Protein 4Y2W (pdb70)

Foldseek 3Di:
DLDDPAAQFFKEFELQQLLQLVVLLCVLADVQAAEEEECELCHLQQHVQVNLVSVVVSPHQEYEYADPVSVVVNVVSPRPHAYEHPDDDDLVRLLRCLVSQHEYEDADQVVLVSNLVSLVVVVHAHEYEAEPELDQPDDHDPPLVVRLVSLVVSVVRPNYDHAYYEYEQNCLQVPPVVSVVSSVVVLVVSVVVNVVVVDDRQYYAYEEQSCSQPPNPRSGRYHYYGVSSQQDDFHDPGDPPTDGDHGMWRKGWFADKDWDAFQPFDEPPSPFTHRGTFIKTKTFAAQLQLDDQVLAQPAFKDFQNDTWHFYYTGDNGMTMTTCRPPPPDDGSGMITDAADDDPDGPHLQVVQVVVVHGSSVSSSSRDLQHKYWYDYPRDTDDIDRSVD/DLDDPAAQFFKEFELQLLLQLVVLLDVLADPQAAEAEECELCHLQQHVQVNLVSVVVSPHQEYEYADPVSVVVNVVSPRDHAYEHPYDDDLVCLLPCLVSQHEYEDADLVVLVSNLVSLVVVVHAHEYEAEPEQDQPDDGDPPLVVSLVSVVVSVPRPRYDHAYYEYEQNCLQVVPPVSRVSSVVVLVVSQVVNVVVVDHHQHYAYAEQSCSQAPNVRRPRYHYYGVSSQQDHSHPPGDHDTDRDHGMWRKGWFADKDWDAFQCFDEPPSQFTHHGTFIKTKTFAAQLQLPDQVLAQPAWKAFQRDTWHWYYTGDHGMTMTTCRVPPPGDTSTMITPAADDDPDGPHLQVVCVVVVHGSSSSSSSRDLQHKYFYDYPRDTDDIDRSVD

B-factor: mean 45.88, std 10.83, range [20.0, 90.78]

Solvent-accessible surface area: 28590 Å² total

Radius of gyration: 27.44 Å; Cα contacts (8 Å, |Δi|>4): 1836; chains: 2; bounding box: 54×71×77 Å

CATH classification: 2.40.37.10 (+1 more: 3.20.20.10)

Organism: Caldanaerobacter subterraneus subsp. tengcongensis (strain DSM 15242 / JCM 11007 / NBRC 100824 / MB4) (NCBI:txid273068)

Sequence (776 aa):
VKFDGVRPTRVEVYLDAITHNFREIKKIVGKNVKIMAVIKGDAYGHGASYVAKFLEKEGVDYFGVATTEEALELREKGIKTPILIFGYTPPTQLRQIVKHDLTQTVYDIKYAKELEKESLKQNKRAKVHIKIDTGLGRIGYIDFDLAQKEILEMANMRGLILEGIYSHFAAASEDDRDYCKEQFDKFMNLISSLEKKRLKIPLKHIANAAAILNLNYSHLDMVRPGIILFGAYPSKRVERKVELRETLRFTTRVVHLKDVPAGFFIGYGKSFVTKRKSVIATIPVGYADGLDRRLSNNYKLLLKGKYVPIVGRVCMDQCMIDVTDVEGVEIGDEVVIIGTQNNETVSVESMADKIETIPQEVFSRISRRVPRVYFYDGIKIGEVNYLKVKFDGVRPTRVEVYLDAITHNFREIKKIVGKNVKIMAVIKGDAYGHGASYVAKFLEKEGVDYFGVATTEEALELREKGIKTPILIFGYTPPTQLRQIVKHDLTQTVYDIKYAKELEKESLKQNKRAKVHIKIDTGLGRIGYIDFDLAQKEILEMANMRGLILEGIYSHFAAASEDDRDYCKEQFDKFMNLISSLEKKRLKIPLKHIANAAAILNLNYSHLDMVRPGIILFGAYPSKRVERKVELRETLRFTTRVVHLKDVPAGFFIGYGKSFVTKRKSVIATIPVGYADGLDRRLSNNYKLLLKGKYVPIVGRVCMDQCMIDVTDVEGVEIGDEVVIIGTQNNETVSVESMADKIETIPQEVFSRISRRVPRVYFYDGIKIGEVNYLK

Structure (mmCIF, N/CA/C/O backbone):
data_4Y2W
#
_entry.id   4Y2W
#
_cell.length_a   60.843
_cell.length_b   73.077
_cell.length_c   218.746
_cell.angle_alpha   90.000
_cell.angle_beta   90.000
_cell.angle_gamma   90.000
#
_symmetry.space_group_name_H-M   'P 21 21 21'
#
loop_
_entity.id
_entity.type
_entity.pdbx_description
1 polymer 'Alanine racemase 1'
2 non-polymer 'PHOSPHATE ION'
3 non-polymer ALANINE
#
loop_
_atom_site.group_PDB
_atom_site.id
_atom_site.type_symbol
_atom_site.label_atom_id
_atom_site.label_alt_id
_atom_site.label_comp_id
_atom_site.label_asym_id
_atom_site.label_entity_id
_atom_site.label_seq_id
_atom_site.pdbx_PDB_ins_code
_atom_site.Cartn_x
_atom_site.Cartn_y
_atom_site.Cartn_z
_atom_site.occupancy
_atom_site.B_iso_or_equiv
_atom_site.auth_seq_id
_atom_site.auth_comp_id
_atom_site.auth_asym_id
_atom_site.auth_atom_id
_atom_site.pdbx_PDB_model_num
ATOM 1 N N . VAL A 1 1 ? -22.167 -27.724 27.083 1.00 70.72 1 VAL A N 1
ATOM 2 C CA . VAL A 1 1 ? -21.893 -28.427 28.377 1.00 71.03 1 VAL A CA 1
ATOM 3 C C . VAL A 1 1 ? -22.222 -27.523 29.566 1.00 67.63 1 VAL A C 1
ATOM 4 O O . VAL A 1 1 ? -22.407 -26.314 29.402 1.00 67.45 1 VAL A O 1
ATOM 8 N N . LYS A 1 2 ? -22.291 -28.122 30.756 1.00 63.48 2 LYS A N 1
ATOM 9 C CA . LYS A 1 2 ? -2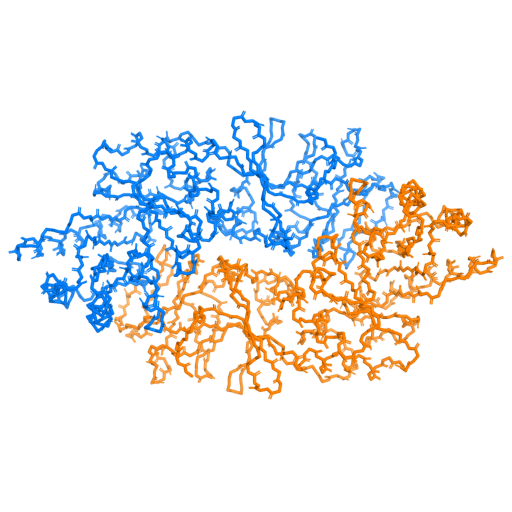2.569 -27.387 31.994 1.00 59.36 2 LYS A CA 1
ATOM 10 C C . LYS A 1 2 ? -21.461 -26.373 32.294 1.00 55.01 2 LYS A C 1
ATOM 11 O O . LYS A 1 2 ? -21.704 -25.163 32.317 1.00 55.38 2 LYS A O 1
ATOM 17 N N . PHE A 1 3 ? -20.246 -26.873 32.513 1.00 49.23 3 PHE A N 1
ATOM 18 C CA . PHE A 1 3 ? -19.099 -26.026 32.830 1.00 45.21 3 PHE A CA 1
ATOM 19 C C . PHE A 1 3 ? -17.924 -26.331 31.910 1.00 43.70 3 PHE A C 1
ATOM 20 O O . PHE A 1 3 ? -17.880 -27.382 31.271 1.00 43.20 3 PHE A O 1
ATOM 28 N N . ASP A 1 4 ? -16.981 -25.397 31.847 1.00 42.66 4 ASP A N 1
ATOM 29 C CA . ASP A 1 4 ? -15.807 -25.528 30.983 1.00 42.66 4 ASP A CA 1
ATOM 30 C C . ASP A 1 4 ? -14.699 -24.594 31.469 1.00 42.03 4 ASP A C 1
ATOM 31 O O . ASP A 1 4 ? -14.819 -24.001 32.534 1.00 44.44 4 ASP A O 1
ATOM 36 N N . GLY A 1 5 ? -13.630 -24.464 30.691 1.00 41.42 5 GLY A N 1
ATOM 37 C CA . GLY A 1 5 ? -12.506 -23.604 31.051 1.00 41.13 5 GLY A CA 1
ATOM 38 C C . GLY A 1 5 ? -12.859 -22.147 31.288 1.00 40.76 5 GLY A C 1
ATOM 39 O O . GLY A 1 5 ? -12.222 -21.482 32.099 1.00 42.26 5 GLY A O 1
ATOM 40 N N . VAL A 1 6 ? -13.874 -21.651 30.586 1.00 39.99 6 VAL A N 1
ATOM 41 C CA . VAL A 1 6 ? -14.284 -20.250 30.685 1.00 39.25 6 VAL A CA 1
ATOM 42 C C . VAL A 1 6 ? -15.197 -20.040 31.892 1.00 38.68 6 VAL A C 1
ATOM 43 O O . VAL A 1 6 ? -15.924 -20.948 32.295 1.00 39.02 6 VAL A O 1
ATOM 47 N N . ARG A 1 7 ? -15.152 -18.838 32.465 1.00 37.63 7 ARG A N 1
ATOM 48 C CA . ARG A 1 7 ? -16.013 -18.477 33.592 1.00 36.65 7 ARG A CA 1
ATOM 49 C C . ARG A 1 7 ? -17.479 -18.777 33.274 1.00 37.20 7 ARG A C 1
ATOM 50 O O . ARG A 1 7 ? -17.911 -18.596 32.131 1.00 38.29 7 ARG A O 1
ATOM 58 N N . PRO A 1 8 ? -18.252 -19.233 34.279 1.00 37.21 8 PRO A N 1
ATOM 59 C CA . PRO A 1 8 ? -19.672 -19.488 34.034 1.00 37.60 8 PRO A CA 1
ATOM 60 C C . PRO A 1 8 ? -20.406 -18.262 33.483 1.00 37.51 8 PRO A C 1
ATOM 61 O O . PRO A 1 8 ? -21.045 -18.353 32.433 1.00 37.69 8 PRO A O 1
ATOM 65 N N . THR A 1 9 ? -20.303 -17.133 34.182 1.00 37.30 9 THR A N 1
ATOM 66 C CA . THR A 1 9 ? -20.872 -15.872 33.708 1.00 37.09 9 THR A CA 1
ATOM 67 C C . THR A 1 9 ? -20.065 -15.395 32.504 1.00 37.95 9 THR A C 1
ATOM 68 O O . THR A 1 9 ? -18.854 -15.210 32.606 1.00 37.74 9 THR A O 1
ATOM 72 N N . ARG A 1 10 ? -20.735 -15.204 31.367 1.00 38.58 10 ARG A N 1
ATOM 73 C CA . ARG A 1 10 ? -20.041 -14.918 30.109 1.00 38.87 10 ARG A CA 1
ATOM 74 C C . ARG A 1 10 ? -20.896 -14.174 29.093 1.00 39.52 10 ARG A C 1
ATOM 75 O O . ARG A 1 10 ? -22.124 -14.140 29.192 1.00 39.85 10 ARG A O 1
ATOM 83 N N . VAL A 1 11 ? -20.218 -13.595 28.104 1.00 39.73 11 VAL A N 1
ATOM 84 C CA . VAL A 1 11 ? -20.861 -13.029 26.927 1.00 39.13 11 VAL A CA 1
ATOM 85 C C . VAL A 1 11 ? -20.519 -13.909 25.736 1.00 38.34 11 VAL A C 1
ATOM 86 O O . VAL A 1 11 ? -19.350 -14.186 25.486 1.00 38.23 11 VAL A O 1
ATOM 90 N N . GLU A 1 12 ? -21.545 -14.359 25.020 1.00 38.47 12 GLU A N 1
ATOM 91 C CA . GLU A 1 12 ? -21.357 -15.094 23.775 1.00 39.70 12 GLU A CA 1
ATOM 92 C C . GLU A 1 12 ? -21.567 -14.136 22.605 1.00 40.48 12 GLU A C 1
ATOM 93 O O . GLU A 1 12 ? -22.686 -13.652 22.386 1.00 41.99 12 GLU A O 1
ATOM 99 N N . VAL A 1 13 ? -20.491 -13.850 21.871 1.00 39.47 13 VAL A N 1
ATOM 100 C CA . VAL A 1 13 ? -20.550 -12.959 20.709 1.00 39.60 13 VAL A CA 1
ATOM 101 C C . VAL A 1 13 ? -20.706 -13.762 19.420 1.00 40.55 13 VAL A C 1
ATOM 102 O O . VAL A 1 13 ? -19.882 -14.627 19.114 1.00 40.67 13 VAL A O 1
ATOM 106 N N . TYR A 1 14 ? -21.761 -13.461 18.667 1.00 41.96 14 TYR A N 1
ATOM 107 C CA . TYR A 1 14 ? -22.054 -14.157 17.415 1.00 42.49 14 TYR A CA 1
ATOM 108 C C . TYR A 1 14 ? -21.590 -13.320 16.234 1.00 42.25 14 TYR A C 1
ATOM 109 O O . TYR A 1 14 ? -22.304 -12.443 15.755 1.00 42.19 14 TYR A O 1
ATOM 118 N N . LEU A 1 15 ? -20.376 -13.612 15.778 1.00 42.84 15 LEU A N 1
ATOM 119 C CA . LEU A 1 15 ? -19.716 -12.835 14.730 1.00 42.90 15 LEU A CA 1
ATOM 120 C C . LEU A 1 15 ? -20.460 -12.875 13.400 1.00 42.47 15 LEU A C 1
ATOM 121 O O . LEU A 1 15 ? -20.524 -11.866 12.701 1.00 41.14 15 LEU A O 1
ATOM 126 N N . ASP A 1 16 ? -21.015 -14.036 13.055 1.00 43.78 16 ASP A N 1
ATOM 127 C CA . ASP A 1 16 ? -21.796 -14.183 11.816 1.00 44.84 16 ASP A CA 1
ATOM 128 C C . ASP A 1 16 ? -23.100 -13.363 11.824 1.00 44.58 16 ASP A C 1
ATOM 129 O O . ASP A 1 16 ? -23.644 -13.051 10.766 1.00 44.84 16 ASP A O 1
ATOM 134 N N . ALA A 1 17 ? -23.593 -13.022 13.013 1.00 44.76 17 ALA A N 1
ATOM 135 C CA . ALA A 1 17 ? -24.753 -12.143 13.157 1.00 45.73 17 ALA A CA 1
ATOM 136 C C . ALA A 1 17 ? -24.381 -10.671 12.969 1.00 46.73 17 ALA A C 1
ATOM 137 O O . ALA A 1 17 ? -25.188 -9.878 12.483 1.00 47.14 17 ALA A O 1
ATOM 139 N N . ILE A 1 18 ? -23.167 -10.307 13.369 1.00 48.04 18 ILE A N 1
ATOM 140 C CA . ILE A 1 18 ? -22.663 -8.945 13.178 1.00 48.57 18 ILE A CA 1
ATOM 141 C C . ILE A 1 18 ? -22.380 -8.689 11.694 1.00 48.56 18 ILE A C 1
ATOM 142 O O . ILE A 1 18 ? -22.733 -7.637 11.162 1.00 47.33 18 ILE A O 1
ATOM 147 N N . THR A 1 19 ? -21.747 -9.656 11.032 1.00 49.39 19 THR A N 1
ATOM 148 C CA . THR A 1 19 ? -21.480 -9.556 9.596 1.00 49.78 19 THR A CA 1
ATOM 149 C C . THR A 1 19 ? -22.788 -9.508 8.808 1.00 50.40 19 THR A C 1
ATOM 150 O O . THR A 1 19 ? -22.884 -8.800 7.807 1.00 50.89 19 THR A O 1
ATOM 154 N N . HIS A 1 20 ? -23.789 -10.260 9.263 1.00 50.99 20 HIS A N 1
ATOM 155 C CA . HIS A 1 20 ? -25.115 -10.221 8.652 1.00 51.10 20 HIS A CA 1
ATOM 156 C C . HIS A 1 20 ? -25.747 -8.836 8.765 1.00 50.76 20 HIS A C 1
ATOM 157 O O . HIS A 1 20 ? -26.225 -8.293 7.773 1.00 51.05 20 HIS A O 1
ATOM 164 N N . ASN A 1 21 ? -25.765 -8.284 9.977 1.00 50.50 21 ASN A N 1
ATOM 165 C CA . ASN A 1 21 ? -26.311 -6.943 10.210 1.00 50.40 21 ASN A CA 1
ATOM 166 C C . ASN A 1 21 ? -25.560 -5.885 9.410 1.00 50.73 21 ASN A C 1
ATOM 167 O O . ASN A 1 21 ? -26.151 -4.905 8.960 1.00 50.73 21 ASN A O 1
ATOM 172 N N . PHE A 1 22 ? -24.256 -6.090 9.246 1.00 51.07 22 PHE A N 1
ATOM 173 C CA . PHE A 1 22 ? -23.435 -5.246 8.380 1.00 51.52 22 PHE A CA 1
ATOM 174 C C . PHE A 1 22 ? -23.931 -5.317 6.934 1.00 52.80 22 PHE A C 1
ATOM 175 O O . PHE A 1 22 ? -24.116 -4.283 6.289 1.00 52.21 22 PHE A O 1
ATOM 183 N N . ARG A 1 23 ? -24.159 -6.533 6.439 1.00 54.79 23 ARG A N 1
ATOM 184 C CA . ARG A 1 23 ? -24.695 -6.733 5.086 1.00 56.87 23 ARG A CA 1
ATOM 185 C C . ARG A 1 23 ? -26.102 -6.138 4.889 1.00 56.94 23 ARG A C 1
ATOM 186 O O . ARG A 1 23 ? -26.463 -5.770 3.773 1.00 56.29 23 ARG A O 1
ATOM 194 N N . GLU A 1 24 ? -26.884 -6.046 5.964 1.00 58.54 24 GLU A N 1
ATOM 195 C CA . GLU A 1 24 ? -28.194 -5.388 5.916 1.00 59.43 24 GLU A CA 1
ATOM 196 C C . GLU A 1 24 ? -28.064 -3.888 5.649 1.00 60.53 24 GLU A C 1
ATOM 197 O O . GLU A 1 24 ? -28.888 -3.309 4.942 1.00 61.65 24 GLU A O 1
ATOM 203 N N . ILE A 1 25 ? -27.028 -3.267 6.206 1.00 60.12 25 ILE A N 1
ATOM 204 C CA . ILE A 1 25 ? -26.798 -1.836 6.010 1.00 61.02 25 ILE A CA 1
ATOM 205 C C . ILE A 1 25 ? -26.437 -1.528 4.553 1.00 61.54 25 ILE A C 1
ATOM 206 O O . ILE A 1 25 ? -26.847 -0.497 4.017 1.00 61.72 25 ILE A O 1
ATOM 211 N N . LYS A 1 26 ? -25.677 -2.420 3.920 1.00 61.96 26 LYS A N 1
ATOM 212 C CA . LYS A 1 26 ? -25.317 -2.268 2.507 1.00 62.02 26 LYS A CA 1
ATOM 213 C C . LYS A 1 26 ? -26.536 -2.276 1.574 1.00 62.46 26 LYS A C 1
ATOM 214 O O . LYS A 1 26 ? -26.532 -1.609 0.539 1.00 62.57 26 LYS A O 1
ATOM 220 N N . LYS A 1 27 ? -27.571 -3.026 1.942 1.00 63.16 27 LYS A N 1
ATOM 221 C CA . LYS A 1 27 ? -28.809 -3.070 1.163 1.00 64.93 27 LYS A CA 1
ATOM 222 C C . LYS A 1 27 ? -29.547 -1.731 1.187 1.00 67.01 27 LYS A C 1
ATOM 223 O O . LYS A 1 27 ? -30.136 -1.334 0.185 1.00 68.06 27 LYS A O 1
ATOM 229 N N . ILE A 1 28 ? -29.501 -1.043 2.328 1.00 70.01 28 ILE A N 1
ATOM 230 C CA . ILE A 1 28 ? -30.193 0.240 2.512 1.00 72.37 28 ILE A CA 1
ATOM 231 C C . ILE A 1 28 ? -29.511 1.375 1.746 1.00 72.99 28 ILE A C 1
ATOM 232 O O . ILE A 1 28 ? -30.186 2.207 1.136 1.00 74.80 28 ILE A O 1
ATOM 237 N N . VAL A 1 29 ? -28.181 1.414 1.795 1.00 73.41 29 VAL A N 1
ATOM 238 C CA . VAL A 1 29 ? -27.407 2.460 1.116 1.00 73.92 29 VAL A CA 1
ATOM 239 C C . VAL A 1 29 ? -27.076 2.061 -0.318 1.00 74.42 29 VAL A C 1
ATOM 240 O O . VAL A 1 29 ? -27.238 0.903 -0.706 1.00 74.38 29 VAL A O 1
ATOM 244 N N . GLY A 1 30 ? -26.601 3.029 -1.097 1.00 76.15 30 GLY A N 1
ATOM 245 C CA . GLY A 1 30 ? -26.208 2.785 -2.483 1.00 77.48 30 GLY A CA 1
ATOM 246 C C . GLY A 1 30 ? -25.007 1.863 -2.587 1.00 78.33 30 GLY A C 1
ATOM 247 O O . GLY A 1 30 ? -24.397 1.502 -1.579 1.00 78.00 30 GLY A O 1
ATOM 248 N N . LYS A 1 31 ? -24.665 1.481 -3.813 1.00 78.99 31 LYS A N 1
ATOM 249 C CA . LYS A 1 31 ? -23.537 0.583 -4.046 1.00 79.90 31 LYS A CA 1
ATOM 250 C C . LYS A 1 31 ? -22.203 1.336 -3.977 1.00 79.32 31 LYS A C 1
ATOM 251 O O . LYS A 1 31 ? -21.157 0.731 -3.727 1.00 78.42 31 LYS A O 1
ATOM 257 N N . ASN A 1 32 ? -22.252 2.652 -4.189 1.00 77.72 32 ASN A N 1
ATOM 258 C CA . ASN A 1 32 ? -21.067 3.509 -4.119 1.00 75.97 32 ASN A CA 1
ATOM 259 C C . ASN A 1 32 ? -20.941 4.272 -2.798 1.00 72.43 32 ASN A C 1
ATOM 260 O O . ASN A 1 32 ? -20.062 5.120 -2.655 1.00 72.17 32 ASN A O 1
ATOM 265 N N . VAL A 1 33 ? -21.814 3.974 -1.837 1.00 69.62 33 VAL A N 1
ATOM 266 C CA . VAL A 1 33 ? -21.763 4.610 -0.523 1.00 67.94 33 VAL A CA 1
ATOM 267 C C . VAL A 1 33 ? -20.934 3.743 0.419 1.00 66.07 33 VAL A C 1
ATOM 268 O O . VAL A 1 33 ? -21.232 2.562 0.606 1.00 65.45 33 VAL A O 1
ATOM 272 N N . LYS A 1 34 ? -19.903 4.342 1.012 1.00 64.50 34 LYS A N 1
ATOM 273 C CA . LYS A 1 34 ? -18.963 3.620 1.873 1.00 63.13 34 LYS A CA 1
ATOM 274 C C . LYS A 1 34 ? -19.508 3.458 3.288 1.00 60.23 34 LYS A C 1
ATOM 275 O O . LYS A 1 34 ? -20.327 4.259 3.745 1.00 59.00 34 LYS A O 1
ATOM 281 N N . ILE A 1 35 ? -19.043 2.422 3.980 1.00 56.93 35 ILE A N 1
ATOM 282 C CA . ILE A 1 35 ? -19.508 2.131 5.335 1.00 54.72 35 ILE A CA 1
ATOM 283 C C . ILE A 1 35 ? -18.365 2.186 6.348 1.00 51.84 35 ILE A C 1
ATOM 284 O O . ILE A 1 35 ? -17.334 1.534 6.174 1.00 51.94 35 ILE A O 1
ATOM 289 N N . MET A 1 36 ? -18.566 2.981 7.397 1.00 47.83 36 MET A N 1
ATOM 290 C CA . MET A 1 36 ? -17.645 3.055 8.522 1.00 45.08 36 MET A CA 1
ATOM 291 C C . MET A 1 36 ? -18.286 2.374 9.720 1.00 44.39 36 MET A C 1
ATOM 292 O O . MET A 1 36 ? -19.220 2.912 10.315 1.00 44.59 36 MET A O 1
ATOM 297 N N . ALA A 1 37 ? -17.782 1.199 10.082 1.00 43.92 37 ALA A N 1
ATOM 298 C CA . ALA A 1 37 ? -18.285 0.487 11.258 1.00 42.62 37 ALA A CA 1
ATOM 299 C C . ALA A 1 37 ? -17.811 1.181 12.539 1.00 41.00 37 ALA A C 1
ATOM 300 O O . ALA A 1 37 ? -16.618 1.197 12.841 1.00 40.46 37 ALA A O 1
ATOM 302 N N . VAL A 1 38 ? -18.747 1.776 13.273 1.00 39.64 38 VAL A N 1
ATOM 303 C CA . VAL A 1 38 ? -18.442 2.327 14.588 1.00 39.06 38 VAL A CA 1
ATOM 304 C C . VAL A 1 38 ? -18.345 1.143 15.542 1.00 38.22 38 VAL A C 1
ATOM 305 O O . VAL A 1 38 ? -19.312 0.405 15.718 1.00 38.02 38 VAL A O 1
ATOM 309 N N . ILE A 1 39 ? -17.167 0.948 16.124 1.00 37.57 39 ILE A N 1
ATOM 310 C CA . ILE A 1 39 ? -16.943 -0.145 17.067 1.00 38.04 39 ILE A CA 1
ATOM 311 C C . ILE A 1 39 ? -16.266 0.388 18.329 1.00 38.69 39 ILE A C 1
ATOM 312 O O . ILE A 1 39 ? -15.442 -0.293 18.948 1.00 38.49 39 ILE A O 1
ATOM 317 N N . LYS A 1 40 ? -16.639 1.608 18.711 1.00 38.79 40 LYS A N 1
ATOM 318 C CA . LYS A 1 40 ? -16.122 2.233 19.925 1.00 39.24 40 LYS A CA 1
ATOM 319 C C . LYS A 1 40 ? -16.644 1.536 21.174 1.00 38.97 40 LYS A C 1
ATOM 320 O O . LYS A 1 40 ? -17.545 0.700 21.100 1.00 39.49 40 LYS A O 1
ATOM 326 N N . GLY A 1 41 ? -16.067 1.883 22.317 1.00 38.92 41 GLY A N 1
ATOM 327 C CA . GLY A 1 41 ? -16.369 1.204 23.570 1.00 39.53 41 GLY A CA 1
ATOM 328 C C . GLY A 1 41 ? -16.154 -0.295 23.458 1.00 39.91 41 GLY A C 1
ATOM 329 O O . GLY A 1 41 ? -16.985 -1.079 23.913 1.00 40.69 41 GLY A O 1
ATOM 330 N N . ASP A 1 42 ? -15.042 -0.688 22.838 1.00 40.18 42 ASP A N 1
ATOM 331 C CA . ASP A 1 42 ? -14.697 -2.099 22.656 1.00 40.44 42 ASP A CA 1
ATOM 332 C C . ASP A 1 42 ? -15.791 -2.837 21.867 1.00 40.72 42 ASP A C 1
ATOM 333 O O . ASP A 1 42 ? -16.274 -3.902 22.269 1.00 39.85 42 ASP A O 1
ATOM 338 N N . ALA A 1 43 ? -16.167 -2.245 20.735 1.00 41.10 43 ALA A N 1
ATOM 339 C CA . ALA A 1 43 ? -17.224 -2.771 19.873 1.00 40.82 43 ALA A CA 1
ATOM 340 C C . ALA A 1 43 ? -18.537 -2.907 20.635 1.00 40.61 43 ALA A C 1
ATOM 341 O O . ALA A 1 43 ? -19.232 -3.920 20.521 1.00 40.77 43 ALA A O 1
ATOM 343 N N . TYR A 1 44 ? -18.870 -1.875 21.407 1.00 40.65 44 TYR A N 1
ATOM 344 C CA . TYR A 1 44 ? -20.037 -1.896 22.288 1.00 40.90 44 TYR A CA 1
ATOM 345 C C . TYR A 1 44 ? -20.043 -3.170 23.137 1.00 40.57 44 TYR A C 1
ATOM 346 O O . TYR A 1 44 ? -21.004 -3.936 23.126 1.00 41.26 44 TYR A O 1
ATOM 355 N N . GLY A 1 45 ? -18.940 -3.406 23.842 1.00 40.74 45 GLY A N 1
ATOM 356 C CA . GLY A 1 45 ? -18.824 -4.538 24.758 1.00 41.06 45 GLY A CA 1
ATOM 357 C C . GLY A 1 45 ? -18.677 -5.922 24.140 1.00 40.69 45 GLY A C 1
ATOM 358 O O . GLY A 1 45 ? -18.696 -6.918 24.864 1.00 41.27 45 GLY A O 1
ATOM 359 N N . HIS A 1 46 ? -18.519 -5.996 22.818 1.00 40.09 46 HIS A N 1
ATOM 360 C CA . HIS A 1 46 ? -18.381 -7.282 22.120 1.00 39.61 46 HIS A CA 1
ATOM 361 C C . HIS A 1 46 ? -16.917 -7.711 21.943 1.00 39.25 46 HIS A C 1
ATOM 362 O O . HIS A 1 46 ? -16.649 -8.867 21.613 1.00 38.83 46 HIS A O 1
ATOM 369 N N . GLY A 1 47 ? -15.981 -6.784 22.156 1.00 39.81 47 GLY A N 1
ATOM 370 C CA . GLY A 1 47 ? -14.555 -7.030 21.911 1.00 39.56 47 GLY A CA 1
ATOM 371 C C . GLY A 1 47 ? -14.152 -6.544 20.529 1.00 39.66 47 GLY A C 1
ATOM 372 O O . GLY A 1 47 ? -14.528 -7.140 19.523 1.00 39.54 47 GLY A O 1
ATOM 373 N N . ALA A 1 48 ? -13.387 -5.459 20.484 1.00 40.25 48 ALA A N 1
ATOM 374 C CA . ALA A 1 48 ? -13.010 -4.820 19.225 1.00 41.21 48 ALA A CA 1
ATOM 375 C C . ALA A 1 48 ? -12.130 -5.712 18.358 1.00 42.42 48 ALA A C 1
ATOM 376 O O . ALA A 1 48 ? -12.351 -5.815 17.154 1.00 43.34 48 ALA A O 1
ATOM 378 N N . SER A 1 49 ? -11.138 -6.354 18.970 1.00 43.96 49 SER A N 1
ATOM 379 C CA . SER A 1 49 ? -10.212 -7.220 18.238 1.00 44.80 49 SER A CA 1
ATOM 380 C C . SER A 1 49 ? -10.941 -8.148 17.280 1.00 44.66 49 SER A C 1
ATOM 381 O O . SER A 1 49 ? -10.732 -8.085 16.071 1.00 45.52 49 SER A O 1
ATOM 384 N N . TYR A 1 50 ? -11.805 -8.997 17.826 1.00 44.73 50 TYR A N 1
ATOM 385 C CA . TYR A 1 50 ? -12.500 -10.002 17.021 1.00 44.71 50 TYR A CA 1
ATOM 386 C C . TYR A 1 50 ? -13.522 -9.379 16.065 1.00 44.34 50 TYR A C 1
ATOM 387 O O . TYR A 1 50 ? -13.611 -9.781 14.905 1.00 43.87 50 TYR A O 1
ATOM 396 N N . VAL A 1 51 ? -14.276 -8.396 16.548 1.00 43.93 51 VAL A N 1
ATOM 397 C CA . VAL A 1 51 ? -15.283 -7.721 15.724 1.00 43.63 51 VAL A CA 1
ATOM 398 C C . VAL A 1 51 ? -14.630 -7.009 14.537 1.00 43.74 51 VAL A C 1
ATOM 399 O O . VAL A 1 51 ? -15.122 -7.090 13.413 1.00 42.11 51 VAL A O 1
ATOM 403 N N . ALA A 1 52 ? -13.521 -6.321 14.790 1.00 44.60 52 ALA A N 1
ATOM 404 C CA . ALA A 1 52 ? -12.784 -5.638 13.730 1.00 45.55 52 ALA A CA 1
ATOM 405 C C . ALA A 1 52 ? -12.193 -6.642 12.748 1.00 46.87 52 ALA A C 1
ATOM 406 O O . ALA A 1 52 ? -12.254 -6.443 11.537 1.00 46.11 52 ALA A O 1
ATOM 408 N N . LYS A 1 53 ? -11.624 -7.719 13.281 1.00 50.17 53 LYS A N 1
ATOM 409 C CA . LYS A 1 53 ? -11.044 -8.780 12.460 1.00 52.34 53 LYS A CA 1
ATOM 410 C C . LYS A 1 53 ? -12.073 -9.299 11.459 1.00 51.49 53 LYS A C 1
ATOM 411 O O . LYS A 1 53 ? -11.785 -9.398 10.267 1.00 52.71 53 LYS A O 1
ATOM 417 N N . PHE A 1 54 ? -13.273 -9.605 11.943 1.00 50.24 54 PHE A N 1
ATOM 418 C CA . PHE A 1 54 ? -14.301 -10.221 11.103 1.00 50.01 54 PHE A CA 1
ATOM 419 C C . PHE A 1 54 ? -15.029 -9.240 10.178 1.00 50.87 54 PHE A C 1
ATOM 420 O O . PHE A 1 54 ? -15.500 -9.638 9.109 1.00 51.62 54 PHE A O 1
ATOM 428 N N . LEU A 1 55 ? -15.118 -7.971 10.571 1.00 50.77 55 LEU A N 1
ATOM 429 C CA . LEU A 1 55 ? -15.658 -6.938 9.681 1.00 50.66 55 LEU A CA 1
ATOM 430 C C . LEU A 1 55 ? -14.645 -6.560 8.591 1.00 52.55 55 LEU A C 1
ATOM 431 O O . LEU A 1 55 ? -15.033 -6.195 7.476 1.00 53.12 55 LEU A O 1
ATOM 436 N N . GLU A 1 56 ? -13.354 -6.658 8.908 1.00 53.29 56 GLU A N 1
ATOM 437 C CA . GLU A 1 56 ? -12.298 -6.461 7.913 1.00 54.29 56 GLU A CA 1
ATOM 438 C C . GLU A 1 56 ? -12.344 -7.539 6.822 1.00 55.04 56 GLU A C 1
ATOM 439 O O . GLU A 1 56 ? -12.131 -7.232 5.649 1.00 55.10 56 GLU A O 1
ATOM 445 N N . LYS A 1 57 ? -12.614 -8.789 7.206 1.00 55.95 57 LYS A N 1
ATOM 446 C CA . LYS A 1 57 ? -12.815 -9.873 6.234 1.00 57.33 57 LYS A CA 1
ATOM 447 C C . LYS A 1 57 ? -14.027 -9.580 5.347 1.00 56.97 57 LYS A C 1
ATOM 448 O O . LYS A 1 57 ? -14.014 -9.862 4.147 1.00 56.51 57 LYS A O 1
ATOM 454 N N . GLU A 1 58 ? -15.068 -9.008 5.949 1.00 55.36 58 GLU A N 1
ATOM 455 C CA . GLU A 1 58 ? -16.323 -8.728 5.250 1.00 54.78 58 GLU A CA 1
ATOM 456 C C . GLU A 1 58 ? -16.215 -7.557 4.264 1.00 54.05 58 GLU A C 1
ATOM 457 O O . GLU A 1 58 ? -17.115 -7.348 3.454 1.00 52.60 58 GLU A O 1
ATOM 463 N N . GLY A 1 59 ? -15.129 -6.790 4.350 1.00 54.03 59 GLY A N 1
ATOM 464 C CA . GLY A 1 59 ? -14.820 -5.754 3.364 1.00 53.40 59 GLY A CA 1
ATOM 465 C C . GLY A 1 59 ? -15.295 -4.363 3.743 1.00 53.22 59 GLY A C 1
ATOM 466 O O . GLY A 1 59 ? -15.669 -3.577 2.875 1.00 54.30 59 GLY A O 1
ATOM 467 N N . VAL A 1 60 ? -15.269 -4.050 5.035 1.00 52.28 60 VAL A N 1
ATOM 468 C CA . VAL A 1 60 ? -15.680 -2.732 5.521 1.00 51.51 60 VAL A CA 1
ATOM 469 C C . VAL A 1 60 ? -14.696 -1.653 5.055 1.00 50.65 60 VAL A C 1
ATOM 470 O O . VAL A 1 60 ? -13.502 -1.916 4.913 1.00 51.51 60 VAL A O 1
ATOM 474 N N . ASP A 1 61 ? -15.204 -0.446 4.817 1.00 49.53 61 ASP A N 1
ATOM 475 C CA . ASP A 1 61 ? -14.401 0.640 4.234 1.00 48.73 61 ASP A CA 1
ATOM 476 C C . ASP A 1 61 ? -13.608 1.443 5.266 1.00 46.69 61 ASP A C 1
ATOM 477 O O . ASP A 1 61 ? -12.516 1.928 4.970 1.00 45.84 61 ASP A O 1
ATOM 482 N N . TYR A 1 62 ? -14.165 1.593 6.464 1.00 45.58 62 TYR A N 1
ATOM 483 C CA . TYR A 1 62 ? -13.526 2.363 7.532 1.00 44.98 62 TYR A CA 1
ATOM 484 C C . TYR A 1 62 ? -13.960 1.814 8.890 1.00 44.27 62 TYR A C 1
ATOM 485 O O . TYR A 1 62 ? -14.948 1.083 8.988 1.00 44.87 62 TYR A O 1
ATOM 494 N N . PHE A 1 63 ? -13.213 2.165 9.933 1.00 43.15 63 PHE A N 1
ATOM 495 C CA . PHE A 1 63 ? -13.647 1.940 11.310 1.00 41.85 63 PHE A CA 1
ATOM 496 C C . PHE A 1 63 ? -13.722 3.261 12.061 1.00 41.39 63 PHE A C 1
ATOM 497 O O . PHE A 1 63 ? -12.901 4.152 11.852 1.00 41.74 63 PHE A O 1
ATOM 505 N N . GLY A 1 64 ? -14.714 3.371 12.936 1.00 41.90 64 GLY A N 1
ATOM 506 C CA . GLY A 1 64 ? -14.853 4.521 13.820 1.00 42.01 64 GLY A CA 1
ATOM 507 C C . GLY A 1 64 ? -14.622 4.109 15.261 1.00 41.87 64 GLY A C 1
ATOM 508 O O . GLY A 1 64 ? -15.192 3.117 15.728 1.00 41.15 64 GLY A O 1
ATOM 509 N N . VAL A 1 65 ? -13.777 4.866 15.958 1.00 41.21 65 VAL A N 1
ATOM 510 C CA . VAL A 1 65 ? -13.542 4.659 17.383 1.00 41.47 65 VAL A CA 1
ATOM 511 C C . VAL A 1 65 ? -13.499 5.981 18.139 1.00 41.85 65 VAL A C 1
ATOM 512 O O . VAL A 1 65 ? -13.303 7.046 17.549 1.00 41.08 65 VAL A O 1
ATOM 516 N N . ALA A 1 66 ? -13.668 5.886 19.456 1.00 41.32 66 ALA A N 1
ATOM 517 C CA . ALA A 1 66 ? -13.773 7.051 20.324 1.00 40.23 66 ALA A CA 1
ATOM 518 C C . ALA A 1 66 ? -12.418 7.639 20.703 1.00 40.46 66 ALA A C 1
ATOM 519 O O . ALA A 1 66 ? -12.262 8.860 20.718 1.00 41.12 66 ALA A O 1
ATOM 521 N N . THR A 1 67 ? -11.447 6.776 21.008 1.00 40.60 67 THR A N 1
ATOM 522 C CA . THR A 1 67 ? -10.165 7.214 21.573 1.00 40.29 67 THR A CA 1
ATOM 523 C C . THR A 1 67 ? -8.932 6.741 20.799 1.00 41.18 67 THR A C 1
ATOM 524 O O . THR A 1 67 ? -9.007 5.882 19.913 1.00 40.84 67 THR A O 1
ATOM 528 N N . THR A 1 68 ? -7.794 7.329 21.157 1.00 42.33 68 THR A N 1
ATOM 529 C CA . THR A 1 68 ? -6.497 6.975 20.590 1.00 42.52 68 THR A CA 1
ATOM 530 C C . THR A 1 68 ? -6.132 5.518 20.878 1.00 42.94 68 THR A C 1
ATOM 531 O O . THR A 1 68 ? -5.664 4.792 19.992 1.00 42.18 68 THR A O 1
ATOM 535 N N . GLU A 1 69 ? -6.359 5.100 22.120 1.00 42.32 69 GLU A N 1
ATOM 536 C CA . GLU A 1 69 ? -5.979 3.764 22.571 1.00 42.07 69 GLU A CA 1
ATOM 537 C C . GLU A 1 69 ? -6.865 2.706 21.916 1.00 41.47 69 GLU A C 1
ATOM 538 O O . GLU A 1 69 ? -6.417 1.589 21.642 1.00 40.28 69 GLU A O 1
ATOM 544 N N . GLU A 1 70 ? -8.122 3.065 21.665 1.00 42.07 70 GLU A N 1
ATOM 545 C CA . GLU A 1 70 ? -9.024 2.208 20.896 1.00 43.14 70 GLU A CA 1
ATOM 546 C C . GLU A 1 70 ? -8.496 2.035 19.479 1.00 43.50 70 GLU A C 1
ATOM 547 O O . GLU A 1 70 ? -8.468 0.924 18.955 1.00 44.27 70 GLU A O 1
ATOM 553 N N . ALA A 1 71 ? -8.070 3.138 18.869 1.00 44.42 71 ALA A N 1
ATOM 554 C CA . ALA A 1 71 ? -7.493 3.103 17.522 1.00 44.31 71 ALA A CA 1
ATOM 555 C C . ALA A 1 71 ? -6.195 2.301 17.481 1.00 43.24 71 ALA A C 1
ATOM 556 O O . ALA A 1 71 ? -5.985 1.497 16.575 1.00 41.93 71 ALA A O 1
ATOM 558 N N . LEU A 1 72 ? -5.335 2.521 18.470 1.00 43.55 72 LEU A N 1
ATOM 559 C CA . LEU A 1 72 ? -4.058 1.815 18.547 1.00 43.83 72 LEU A CA 1
ATOM 560 C C . LEU A 1 72 ? -4.214 0.329 18.855 1.00 43.96 72 LEU A C 1
ATOM 561 O O . LEU A 1 72 ? -3.468 -0.488 18.322 1.00 43.74 72 LEU A O 1
ATOM 566 N N . GLU A 1 73 ? -5.172 -0.019 19.713 1.00 45.57 73 GLU A N 1
ATOM 567 C CA . GLU A 1 73 ? -5.437 -1.424 20.040 1.00 46.77 73 GLU A CA 1
ATOM 568 C C . GLU A 1 73 ? -5.699 -2.235 18.774 1.00 48.31 73 GLU A C 1
ATOM 569 O O . GLU A 1 73 ? -5.216 -3.360 18.637 1.00 50.41 73 GLU A O 1
ATOM 575 N N . LEU A 1 74 ? -6.464 -1.655 17.854 1.00 49.19 74 LEU A N 1
ATOM 576 C CA . LEU A 1 74 ? -6.787 -2.316 16.593 1.00 50.68 74 LEU A CA 1
ATOM 577 C C . LEU A 1 74 ? -5.552 -2.518 15.707 1.00 51.57 74 LEU A C 1
ATOM 578 O O . LEU A 1 74 ? -5.387 -3.583 15.109 1.00 53.27 74 LEU A O 1
ATOM 583 N N . ARG A 1 75 ? -4.691 -1.502 15.631 1.00 51.60 75 ARG A N 1
ATOM 584 C CA . ARG A 1 75 ? -3.437 -1.600 14.867 1.00 51.71 75 ARG A CA 1
ATOM 585 C C . ARG A 1 75 ? -2.474 -2.639 15.458 1.00 52.47 75 ARG A C 1
ATOM 586 O O . ARG A 1 75 ? -1.813 -3.371 14.716 1.00 50.76 75 ARG A O 1
ATOM 594 N N . GLU A 1 76 ? -2.413 -2.707 16.786 1.00 54.74 76 GLU A N 1
ATOM 595 C CA . GLU A 1 76 ? -1.576 -3.695 17.476 1.00 58.08 76 GLU A CA 1
ATOM 596 C C . GLU A 1 76 ? -1.950 -5.129 17.066 1.00 58.86 76 GLU A C 1
ATOM 597 O O . GLU A 1 76 ? -1.088 -6.008 17.014 1.00 57.45 76 GLU A O 1
ATOM 603 N N . LYS A 1 77 ? -3.229 -5.354 16.762 1.00 60.00 77 LYS A N 1
ATOM 604 C CA . LYS A 1 77 ? -3.711 -6.676 16.347 1.00 61.30 77 LYS A CA 1
ATOM 605 C C . LYS A 1 77 ? -3.769 -6.878 14.823 1.00 59.86 77 LYS A C 1
ATOM 606 O O . LYS A 1 77 ? -4.450 -7.785 14.342 1.00 58.41 77 LYS A O 1
ATOM 612 N N . GLY A 1 78 ? -3.044 -6.051 14.072 1.00 59.80 78 GLY A N 1
ATOM 613 C CA . GLY A 1 78 ? -2.871 -6.255 12.630 1.00 59.72 78 GLY A CA 1
ATOM 614 C C . GLY A 1 78 ? -4.030 -5.820 11.749 1.00 58.46 78 GLY A C 1
ATOM 615 O O . GLY A 1 78 ? -4.182 -6.318 10.630 1.00 57.29 78 GLY A O 1
ATOM 616 N N . ILE A 1 79 ? -4.843 -4.887 12.238 1.00 57.87 79 ILE A N 1
ATOM 617 C CA . ILE A 1 79 ? -5.950 -4.351 11.449 1.00 57.62 79 ILE A CA 1
ATOM 618 C C . ILE A 1 79 ? -5.399 -3.330 10.449 1.00 56.10 79 ILE A C 1
ATOM 619 O O . ILE A 1 79 ? -4.777 -2.342 10.843 1.00 55.03 79 ILE A O 1
ATOM 624 N N . LYS A 1 80 ? -5.618 -3.598 9.162 1.00 55.61 80 LYS A N 1
ATOM 625 C CA . LYS A 1 80 ? -5.129 -2.751 8.064 1.00 54.74 80 LYS A CA 1
ATOM 626 C C . LYS A 1 80 ? -6.136 -1.668 7.689 1.00 52.26 80 LYS A C 1
ATOM 627 O O . LYS A 1 80 ? -5.752 -0.592 7.229 1.00 52.22 80 LYS A O 1
ATOM 633 N N . THR A 1 81 ? -7.422 -1.974 7.867 1.00 49.63 81 THR A N 1
ATOM 634 C CA . THR A 1 81 ? -8.517 -1.047 7.583 1.00 47.50 81 THR A CA 1
ATOM 635 C C . THR A 1 81 ? -8.225 0.353 8.139 1.00 47.30 81 THR A C 1
ATOM 636 O O . THR A 1 81 ? -7.689 0.473 9.241 1.00 48.15 81 THR A O 1
ATOM 640 N N . PRO A 1 82 ? -8.564 1.415 7.378 1.00 46.36 82 PRO A N 1
ATOM 641 C CA . PRO A 1 82 ? -8.404 2.772 7.912 1.00 45.37 82 PRO A CA 1
ATOM 642 C C . PRO A 1 82 ? -9.257 2.999 9.155 1.00 43.76 82 PRO A C 1
ATOM 643 O O . PRO A 1 82 ? -10.389 2.520 9.217 1.00 42.94 82 PRO A O 1
ATOM 647 N N . ILE A 1 83 ? -8.709 3.722 10.130 1.00 42.68 83 ILE A N 1
ATOM 648 C CA . ILE A 1 83 ? -9.393 3.979 11.398 1.00 41.89 83 ILE A CA 1
ATOM 649 C C . ILE A 1 83 ? -9.477 5.479 11.667 1.00 41.51 83 ILE A C 1
ATOM 650 O O . ILE A 1 83 ? -8.498 6.205 11.467 1.00 41.26 83 ILE A O 1
ATOM 655 N N . LEU A 1 84 ? -10.645 5.928 12.130 1.00 40.90 84 LEU A N 1
ATOM 656 C CA . LEU A 1 84 ? -10.870 7.333 12.474 1.00 40.17 84 LEU A CA 1
ATOM 657 C C . LEU A 1 84 ? -11.089 7.484 13.970 1.00 40.00 84 LEU A C 1
ATOM 658 O O . LEU A 1 84 ? -11.909 6.779 14.555 1.00 39.83 84 LEU A O 1
ATOM 663 N N . ILE A 1 85 ? -10.355 8.414 14.574 1.00 40.69 85 ILE A N 1
ATOM 664 C CA . ILE A 1 85 ? -10.524 8.765 15.980 1.00 40.84 85 ILE A CA 1
ATOM 665 C C . ILE A 1 85 ? -11.409 10.009 16.089 1.00 41.58 85 ILE A C 1
ATOM 666 O O . ILE A 1 85 ? -10.994 11.102 15.708 1.00 41.16 85 ILE A O 1
ATOM 671 N N . PHE A 1 86 ? -12.625 9.833 16.605 1.00 43.47 86 PHE A N 1
ATOM 672 C CA . PHE A 1 86 ? -13.561 10.945 16.794 1.00 44.24 86 PHE A CA 1
ATOM 673 C C . PHE A 1 86 ? -13.021 11.943 17.808 1.00 45.23 86 PHE A C 1
ATOM 674 O O . PHE A 1 86 ? -13.158 13.156 17.635 1.00 47.01 86 PHE A O 1
ATOM 682 N N . GLY A 1 87 ? -12.407 11.423 18.867 1.00 45.65 87 GLY A N 1
ATOM 683 C CA . GLY A 1 87 ? -11.975 12.242 19.987 1.00 45.45 87 GLY A CA 1
ATOM 684 C C . GLY A 1 87 ? -10.685 12.996 19.749 1.00 46.20 87 GLY A C 1
ATOM 685 O O . GLY A 1 87 ? -10.095 12.942 18.668 1.00 47.00 87 GLY A O 1
ATOM 686 N N . TYR A 1 88 ? -10.259 13.701 20.788 1.00 46.80 88 TYR A N 1
ATOM 687 C CA . TYR A 1 88 ? -9.033 14.478 20.783 1.00 47.49 88 TYR A CA 1
ATOM 688 C C . TYR A 1 88 ? -7.860 13.573 21.132 1.00 47.77 88 TYR A C 1
ATOM 689 O O . TYR A 1 88 ? -7.880 12.913 22.169 1.00 49.08 88 TYR A O 1
ATOM 698 N N . THR A 1 89 ? -6.857 13.531 20.258 1.00 46.93 89 THR A N 1
ATOM 699 C CA . THR A 1 89 ? -5.588 12.870 20.551 1.00 46.58 89 THR A CA 1
ATOM 700 C C . THR A 1 89 ? -4.611 13.946 21.032 1.00 47.52 89 THR A C 1
ATOM 701 O O . THR A 1 89 ? -4.178 14.776 20.231 1.00 48.40 89 THR A O 1
ATOM 705 N N . PRO A 1 90 ? -4.264 13.943 22.337 1.00 48.03 90 PRO A N 1
ATOM 706 C CA . PRO A 1 90 ? -3.410 15.000 22.899 1.00 47.95 90 PRO A CA 1
ATOM 707 C C . PRO A 1 90 ? -2.087 15.193 22.152 1.00 48.05 90 PRO A C 1
ATOM 708 O O . PRO A 1 90 ? -1.580 14.238 21.565 1.00 48.13 90 PRO A O 1
ATOM 712 N N . PRO A 1 91 ? -1.527 16.420 22.177 1.00 49.17 91 PRO A N 1
ATOM 713 C CA . PRO A 1 91 ? -0.235 16.728 21.541 1.00 50.11 91 PRO A CA 1
ATOM 714 C C . PRO A 1 91 ? 0.900 15.775 21.926 1.00 49.77 91 PRO A C 1
ATOM 715 O O . PRO A 1 91 ? 1.752 15.458 21.097 1.00 49.66 91 PRO A O 1
ATOM 719 N N . THR A 1 92 ? 0.891 15.324 23.175 1.00 50.58 92 THR A N 1
ATOM 720 C CA . THR A 1 92 ? 1.891 14.393 23.688 1.00 51.34 92 THR A CA 1
ATOM 721 C C . THR A 1 92 ? 1.831 12.993 23.052 1.00 51.91 92 THR A C 1
ATOM 722 O O . THR A 1 92 ? 2.820 12.260 23.085 1.00 52.17 92 THR A O 1
ATOM 726 N N . GLN A 1 93 ? 0.684 12.623 22.484 1.00 51.96 93 GLN A N 1
ATOM 727 C CA . GLN A 1 93 ? 0.503 11.299 21.878 1.00 52.98 93 GLN A CA 1
ATOM 728 C C . GLN A 1 93 ? 0.431 11.333 20.348 1.00 53.15 93 GLN A C 1
ATOM 729 O O . GLN A 1 93 ? -0.030 10.370 19.727 1.00 51.30 93 GLN A O 1
ATOM 735 N N . LEU A 1 94 ? 0.893 12.423 19.738 1.00 53.96 94 LEU A N 1
ATOM 736 C CA . LEU A 1 94 ? 0.745 12.604 18.294 1.00 54.59 94 LEU A CA 1
ATOM 737 C C . LEU A 1 94 ? 1.667 11.706 17.482 1.00 55.13 94 LEU A C 1
ATOM 738 O O . LEU A 1 94 ? 1.365 11.392 16.333 1.00 54.72 94 LEU A O 1
ATOM 743 N N . ARG A 1 95 ? 2.787 11.297 18.072 1.00 56.11 95 ARG A N 1
ATOM 744 C CA . ARG A 1 95 ? 3.746 10.444 17.373 1.00 58.17 95 ARG A CA 1
ATOM 745 C C . ARG A 1 95 ? 3.104 9.131 16.928 1.00 56.59 95 ARG A C 1
ATOM 746 O O . ARG A 1 95 ? 3.373 8.636 15.835 1.00 53.87 95 ARG A O 1
ATOM 754 N N . GLN A 1 96 ? 2.230 8.595 17.773 1.00 57.67 96 GLN A N 1
ATOM 755 C CA . GLN A 1 96 ? 1.657 7.268 17.571 1.00 58.00 96 GLN A CA 1
ATOM 756 C C . GLN A 1 96 ? 0.655 7.226 16.417 1.00 55.77 96 GLN A C 1
ATOM 757 O O . GLN A 1 96 ? 0.686 6.304 15.598 1.00 54.44 96 GLN A O 1
ATOM 763 N N . ILE A 1 97 ? -0.231 8.216 16.360 1.00 54.39 97 ILE A N 1
ATOM 764 C CA . ILE A 1 97 ? -1.247 8.283 15.298 1.00 54.17 97 ILE A CA 1
ATOM 765 C C . ILE A 1 97 ? -0.641 8.479 13.905 1.00 54.14 97 ILE A C 1
ATOM 766 O O . ILE A 1 97 ? -1.182 7.985 12.910 1.00 52.96 97 ILE A O 1
ATOM 771 N N . VAL A 1 98 ? 0.477 9.196 13.840 1.00 54.45 98 VAL A N 1
ATOM 772 C CA . VAL A 1 98 ? 1.207 9.377 12.588 1.00 55.17 98 VAL A CA 1
ATOM 773 C C . VAL A 1 98 ? 1.942 8.089 12.213 1.00 55.26 98 VAL A C 1
ATOM 774 O O . VAL A 1 98 ? 1.963 7.698 11.043 1.00 54.99 98 VAL A O 1
ATOM 778 N N . LYS A 1 99 ? 2.535 7.437 13.213 1.00 55.15 99 LYS A N 1
ATOM 779 C CA . LYS A 1 99 ? 3.316 6.218 13.002 1.00 56.23 99 LYS A CA 1
ATOM 780 C C . LYS A 1 99 ? 2.462 5.076 12.458 1.00 55.68 99 LYS A C 1
ATOM 781 O O . LYS A 1 99 ? 2.849 4.405 11.499 1.00 56.05 99 LYS A O 1
ATOM 787 N N . HIS A 1 100 ? 1.298 4.869 13.065 1.00 54.81 100 HIS A N 1
ATOM 788 C CA . HIS A 1 100 ? 0.429 3.752 12.700 1.00 54.54 100 HIS A CA 1
ATOM 789 C C . HIS A 1 100 ? -0.700 4.165 11.749 1.00 52.51 100 HIS A C 1
ATOM 790 O O . HIS A 1 100 ? -1.652 3.410 11.538 1.00 50.92 100 HIS A O 1
ATOM 797 N N . ASP A 1 101 ? -0.578 5.361 11.175 1.00 52.26 101 ASP A N 1
ATOM 798 C CA . ASP A 1 101 ? -1.441 5.809 10.088 1.00 52.39 101 ASP A CA 1
ATOM 799 C C . ASP A 1 101 ? -2.916 5.789 10.495 1.00 50.72 101 ASP A C 1
ATOM 800 O O . ASP A 1 101 ? -3.723 5.030 9.951 1.00 50.26 101 ASP A O 1
ATOM 805 N N . LEU A 1 102 ? -3.251 6.629 11.468 1.00 48.42 102 LEU A N 1
ATOM 806 C CA . LEU A 1 102 ? -4.613 6.730 11.976 1.00 47.19 102 LEU A CA 1
ATOM 807 C C . LEU A 1 102 ? -5.211 8.081 11.606 1.00 46.36 102 LEU A C 1
ATOM 808 O O . LEU A 1 102 ? -4.563 9.118 11.746 1.00 46.47 102 LEU A O 1
ATOM 813 N N . THR A 1 103 ? -6.451 8.059 11.131 1.00 44.94 103 THR A N 1
ATOM 814 C CA . THR A 1 103 ? -7.154 9.278 10.768 1.00 44.10 103 THR A CA 1
ATOM 815 C C . THR A 1 103 ? -7.580 10.007 12.044 1.00 44.42 103 THR A C 1
ATOM 816 O O . THR A 1 103 ? -8.084 9.386 12.984 1.00 44.05 103 THR A O 1
ATOM 820 N N . GLN A 1 104 ? -7.369 11.321 12.065 1.00 44.25 104 GLN A N 1
ATOM 821 C CA . GLN A 1 104 ? -7.634 12.143 13.241 1.00 45.50 104 GLN A CA 1
ATOM 822 C C . GLN A 1 104 ? -8.684 13.216 12.960 1.00 47.13 104 GLN A C 1
ATOM 823 O O . GLN A 1 104 ? -8.730 13.794 11.875 1.00 48.08 104 GLN A O 1
ATOM 829 N N . THR A 1 105 ? -9.517 13.480 13.960 1.00 47.90 105 THR A N 1
ATOM 830 C CA . THR A 1 105 ? -10.510 14.538 13.886 1.00 47.91 105 THR A CA 1
ATOM 831 C C . THR A 1 105 ? -9.860 15.882 14.203 1.00 48.22 105 THR A C 1
ATOM 832 O O . THR A 1 105 ? -9.073 15.989 15.145 1.00 48.43 105 THR A O 1
ATOM 836 N N . VAL A 1 106 ? -10.193 16.902 13.413 1.00 48.76 106 VAL A N 1
ATOM 837 C CA . VAL A 1 106 ? -9.624 18.241 13.581 1.00 49.20 106 VAL A CA 1
ATOM 838 C C . VAL A 1 106 ? -10.690 19.322 13.393 1.00 49.19 106 VAL A C 1
ATOM 839 O O . VAL A 1 106 ? -11.475 19.270 12.448 1.00 48.95 106 VAL A O 1
ATOM 843 N N . TYR A 1 107 ? -10.715 20.294 14.299 1.00 49.37 107 TYR A N 1
ATOM 844 C CA . TYR A 1 107 ? -11.597 21.454 14.158 1.00 50.96 107 TYR A CA 1
ATOM 845 C C . TYR A 1 107 ? -10.984 22.744 14.727 1.00 50.68 107 TYR A C 1
ATOM 846 O O . TYR A 1 107 ? -11.699 23.611 15.229 1.00 49.90 107 TYR A O 1
ATOM 855 N N . ASP A 1 108 ? -9.661 22.865 14.638 1.00 50.72 108 ASP A N 1
ATOM 856 C CA . ASP A 1 108 ? -8.976 24.134 14.879 0.99 51.91 108 ASP A CA 1
ATOM 857 C C . ASP A 1 108 ? -7.580 24.095 14.253 1.00 53.38 108 ASP A C 1
ATOM 858 O O . ASP A 1 108 ? -6.954 23.032 14.175 1.00 54.25 108 ASP A O 1
ATOM 863 N N . ILE A 1 109 ? -7.112 25.257 13.801 1.00 53.64 109 ILE A N 1
ATOM 864 C CA . ILE A 1 109 ? -5.881 25.360 13.009 1.00 53.43 109 ILE A CA 1
ATOM 865 C C . ILE A 1 109 ? -4.614 25.068 13.816 1.00 53.84 109 ILE A C 1
ATOM 866 O O . ILE A 1 109 ? -3.666 24.485 13.291 1.00 52.21 109 ILE A O 1
ATOM 871 N N . LYS A 1 110 ? -4.595 25.470 15.084 1.00 55.20 110 LYS A N 1
ATOM 872 C CA . LYS A 1 110 ? -3.414 25.279 15.920 1.00 55.97 110 LYS A CA 1
ATOM 873 C C . LYS A 1 110 ? -3.095 23.797 16.069 1.00 53.98 110 LYS A C 1
ATOM 874 O O . LYS A 1 110 ? -1.930 23.403 16.040 1.00 54.35 110 LYS A O 1
ATOM 880 N N . TYR A 1 111 ? -4.140 22.987 16.223 1.00 52.46 111 TYR A N 1
ATOM 881 C CA . TYR A 1 111 ? -4.002 21.537 16.345 1.00 51.71 111 TYR A CA 1
ATOM 882 C C . TYR A 1 111 ? -3.525 20.915 15.029 1.00 50.23 111 TYR A C 1
ATOM 883 O O . TYR A 1 111 ? -2.654 20.047 15.027 1.00 50.17 111 TYR A O 1
ATOM 892 N N . ALA A 1 112 ? -4.090 21.375 13.916 1.00 50.21 112 ALA A N 1
ATOM 893 C CA . ALA A 1 112 ? -3.683 20.913 12.588 1.00 50.47 112 ALA A CA 1
ATOM 894 C C . ALA A 1 112 ? -2.197 21.153 12.328 1.00 51.04 112 ALA A C 1
ATOM 895 O O . ALA A 1 112 ? -1.521 20.294 11.767 1.00 50.03 112 ALA A O 1
ATOM 897 N N . LYS A 1 113 ? -1.702 22.321 12.733 1.00 54.01 113 LYS A N 1
ATOM 898 C CA . LYS A 1 113 ? -0.278 22.658 12.613 1.00 56.76 113 LYS A CA 1
ATOM 899 C C . LYS A 1 113 ? 0.596 21.702 13.418 1.00 56.34 113 LYS A C 1
ATOM 900 O O . LYS A 1 113 ? 1.600 21.199 12.912 1.00 55.74 113 LYS A O 1
ATOM 906 N N . GLU A 1 114 ? 0.211 21.470 14.672 1.00 57.12 114 GLU A N 1
ATOM 907 C CA . GLU A 1 114 ? 0.929 20.548 15.560 1.00 56.87 114 GLU A CA 1
ATOM 908 C C . GLU A 1 114 ? 0.947 19.127 15.003 1.00 54.98 114 GLU A C 1
ATOM 909 O O . GLU A 1 114 ? 1.940 18.411 15.149 1.00 55.55 114 GLU A O 1
ATOM 915 N N . LEU A 1 115 ? -0.148 18.719 14.369 1.00 53.38 115 LEU A N 1
ATOM 916 C CA . LEU A 1 115 ? -0.197 17.419 13.708 1.00 53.39 115 LEU A CA 1
ATOM 917 C C . LEU A 1 115 ? 0.719 17.400 12.486 1.00 54.24 115 LEU A C 1
ATOM 918 O O . LEU A 1 115 ? 1.483 16.453 12.302 1.00 54.27 115 LEU A O 1
ATOM 923 N N . GLU A 1 116 ? 0.641 18.448 11.663 1.00 55.82 116 GLU A N 1
ATOM 924 C CA . GLU A 1 116 ? 1.471 18.561 10.455 1.00 55.88 116 GLU A CA 1
ATOM 925 C C . GLU A 1 116 ? 2.950 18.454 10.811 1.00 54.94 116 GLU A C 1
ATOM 926 O O . GLU A 1 116 ? 3.696 17.725 10.160 1.00 54.08 116 GLU A O 1
ATOM 932 N N . LYS A 1 117 ? 3.353 19.176 11.854 1.00 54.48 117 LYS A N 1
ATOM 933 C CA . LYS A 1 117 ? 4.729 19.161 12.351 1.00 55.85 117 LYS A CA 1
ATOM 934 C C . LYS A 1 117 ? 5.245 17.734 12.569 1.00 56.49 117 LYS A C 1
ATOM 935 O O . LYS A 1 117 ? 6.342 17.388 12.124 1.00 57.26 117 LYS A O 1
ATOM 941 N N . GLU A 1 118 ? 4.440 16.911 13.239 1.00 55.48 118 GLU A N 1
ATOM 942 C CA . GLU A 1 118 ? 4.790 15.511 13.495 1.00 53.79 118 GLU A CA 1
ATOM 943 C C . GLU A 1 118 ? 4.757 14.669 12.211 1.00 54.58 118 GLU A C 1
ATOM 944 O O . GLU A 1 118 ? 5.552 13.741 12.056 1.00 54.01 118 GLU A O 1
ATOM 950 N N . SER A 1 119 ? 3.835 14.992 11.304 1.00 55.72 119 SER A N 1
ATOM 951 C CA . SER A 1 119 ? 3.741 14.323 9.997 1.00 56.85 119 SER A CA 1
ATOM 952 C C . SER A 1 119 ? 5.009 14.516 9.168 1.00 56.15 119 SER A C 1
ATOM 953 O O . SER A 1 119 ? 5.507 13.579 8.543 1.00 54.83 119 SER A O 1
ATOM 956 N N . LEU A 1 120 ? 5.511 15.747 9.164 1.00 56.82 120 LEU A N 1
ATOM 957 C CA . LEU A 1 120 ? 6.724 16.097 8.431 1.00 57.10 120 LEU A CA 1
ATOM 958 C C . LEU A 1 120 ? 7.972 15.561 9.130 1.00 57.07 120 LEU A C 1
ATOM 959 O O . LEU A 1 120 ? 8.960 15.227 8.475 1.00 57.36 120 LEU A O 1
ATOM 964 N N . LYS A 1 121 ? 7.916 15.474 10.456 1.00 56.86 121 LYS A N 1
ATOM 965 C CA . LYS A 1 121 ? 9.010 14.925 11.250 1.00 57.12 121 LYS A CA 1
ATOM 966 C C . LYS A 1 121 ? 9.236 13.430 10.985 1.00 57.60 121 LYS A C 1
ATOM 967 O O . LYS A 1 121 ? 10.356 12.941 11.120 1.00 58.36 121 LYS A O 1
ATOM 973 N N . GLN A 1 122 ? 8.177 12.712 10.611 1.00 57.92 122 GLN A N 1
ATOM 974 C CA . GLN A 1 122 ? 8.279 11.288 10.280 1.00 57.70 122 GLN A CA 1
ATOM 975 C C . GLN A 1 122 ? 8.193 11.013 8.777 1.00 58.12 122 GLN A C 1
ATOM 976 O O . GLN A 1 122 ? 8.230 9.852 8.356 1.00 58.98 122 GLN A O 1
ATOM 982 N N . ASN A 1 123 ? 8.076 12.075 7.979 1.00 58.47 123 ASN A N 1
ATOM 983 C CA . ASN A 1 123 ? 8.022 11.983 6.513 1.00 58.83 123 ASN A CA 1
ATOM 984 C C . ASN A 1 123 ? 6.827 11.171 5.995 1.00 59.65 123 ASN A C 1
ATOM 985 O O . ASN A 1 123 ? 6.912 10.517 4.953 1.00 59.27 123 ASN A O 1
ATOM 990 N N . LYS A 1 124 ? 5.720 11.225 6.736 1.00 60.58 124 LYS A N 1
ATOM 991 C CA . LYS A 1 124 ? 4.458 10.605 6.337 1.00 59.79 124 LYS A CA 1
ATOM 992 C C . LYS A 1 124 ? 3.398 11.699 6.266 1.00 58.67 124 LYS A C 1
ATOM 993 O O . LYS A 1 124 ? 3.656 12.845 6.642 1.00 56.68 124 LYS A O 1
ATOM 999 N N . ARG A 1 125 ? 2.212 11.345 5.781 1.00 58.48 125 ARG A N 1
ATOM 1000 C CA . ARG A 1 125 ? 1.115 12.300 5.656 1.00 59.45 125 ARG A CA 1
ATOM 1001 C C . ARG A 1 125 ? -0.062 11.878 6.542 1.00 58.03 125 ARG A C 1
ATOM 1002 O O . ARG A 1 125 ? -0.580 10.770 6.408 1.00 57.82 125 ARG A O 1
ATOM 1010 N N . ALA A 1 126 ? -0.474 12.768 7.443 1.00 56.46 126 ALA A N 1
ATOM 1011 C CA . ALA A 1 126 ? -1.521 12.461 8.424 1.00 55.39 126 ALA A CA 1
ATOM 1012 C C . ALA A 1 126 ? -2.915 12.745 7.873 1.00 54.01 126 ALA A C 1
ATOM 1013 O O . ALA A 1 126 ? -3.294 13.904 7.685 1.00 53.43 126 ALA A O 1
ATOM 1015 N N . LYS A 1 127 ? -3.672 11.680 7.621 1.00 52.31 127 LYS A N 1
ATOM 1016 C CA . LYS A 1 127 ? -5.056 11.803 7.170 1.00 51.85 127 LYS A CA 1
ATOM 1017 C C . LYS A 1 127 ? -5.897 12.471 8.256 1.00 50.83 127 LYS A C 1
ATOM 1018 O O . LYS A 1 127 ? -5.732 12.166 9.432 1.00 51.35 127 LYS A O 1
ATOM 1024 N N . VAL A 1 128 ? -6.770 13.400 7.868 1.00 50.28 128 VAL A N 1
ATOM 1025 C CA . VAL A 1 128 ? -7.650 14.080 8.825 1.00 49.04 128 VAL A CA 1
ATOM 1026 C C . VAL A 1 128 ? -9.052 14.291 8.273 1.00 49.10 128 VAL A C 1
ATOM 1027 O O . VAL A 1 128 ? -9.236 14.497 7.073 1.00 49.40 128 VAL A O 1
ATOM 1031 N N . HIS A 1 129 ? -10.031 14.233 9.173 1.00 48.85 129 HIS A N 1
ATOM 1032 C CA . HIS A 1 129 ? -11.429 14.513 8.865 1.00 47.94 129 HIS A CA 1
ATOM 1033 C C . HIS A 1 129 ? -11.860 15.727 9.675 1.00 47.86 129 HIS A C 1
ATOM 1034 O O . HIS A 1 129 ? -11.612 15.784 10.878 1.00 49.50 129 HIS A O 1
ATOM 1041 N N . ILE A 1 130 ? -12.535 16.659 9.047 1.00 47.12 130 ILE A N 1
ATOM 1042 C CA . ILE A 1 130 ? -12.932 17.869 9.724 1.00 47.03 130 ILE A CA 1
ATOM 1043 C C . ILE A 1 130 ? -14.323 17.753 10.330 1.00 46.42 130 ILE A C 1
ATOM 1044 O O . ILE A 1 130 ? -15.245 17.370 9.663 1.00 46.71 130 ILE A O 1
ATOM 1049 N N . LYS A 1 131 ? -14.474 18.077 11.605 1.00 46.89 131 LYS A N 1
ATOM 1050 C CA . LYS A 1 131 ? -15.779 17.979 12.242 1.00 46.94 131 LYS A CA 1
ATOM 1051 C C . LYS A 1 131 ? -16.471 19.297 12.273 1.00 46.75 131 LYS A C 1
ATOM 1052 O O . LYS A 1 131 ? -15.910 20.294 12.647 1.00 45.31 131 LYS A O 1
ATOM 1058 N N . ILE A 1 132 ? -17.729 19.267 11.880 1.00 46.68 132 ILE A N 1
ATOM 1059 C CA . ILE A 1 132 ? -18.552 20.441 11.865 1.00 47.65 132 ILE A CA 1
ATOM 1060 C C . ILE A 1 132 ? -19.692 20.326 12.855 1.00 47.91 132 ILE A C 1
ATOM 1061 O O . ILE A 1 132 ? -20.378 19.338 12.906 1.00 47.66 132 ILE A O 1
ATOM 1066 N N . ASP A 1 133 ? -19.896 21.366 13.636 1.00 48.22 133 ASP A N 1
ATOM 1067 C CA . ASP A 1 133 ? -20.992 21.383 14.595 1.00 48.59 133 ASP A CA 1
ATOM 1068 C C . ASP A 1 133 ? -22.207 22.065 13.966 1.00 50.08 133 ASP A C 1
ATOM 1069 O O . ASP A 1 133 ? -22.267 23.292 13.878 1.00 51.51 133 ASP A O 1
ATOM 1074 N N . THR A 1 134 ? -23.172 21.261 13.530 1.00 50.81 134 THR A N 1
ATOM 1075 C CA . THR A 1 134 ? -24.352 21.768 12.836 1.00 50.38 134 THR A CA 1
ATOM 1076 C C . THR A 1 134 ? -25.571 21.923 13.746 1.00 51.34 134 THR A C 1
ATOM 1077 O O . THR A 1 134 ? -26.653 22.252 13.264 1.00 53.40 134 THR A O 1
ATOM 1081 N N . GLY A 1 135 ? -25.402 21.709 15.051 1.00 52.88 135 GLY A N 1
ATOM 1082 C CA . GLY A 1 135 ? -26.526 21.799 15.997 1.00 53.39 135 GLY A CA 1
ATOM 1083 C C . GLY A 1 135 ? -26.343 21.088 17.333 1.00 53.33 135 GLY A C 1
ATOM 1084 O O . GLY A 1 135 ? -26.881 21.532 18.353 1.00 53.53 135 GLY A O 1
ATOM 1085 N N . LEU A 1 136 ? -25.590 19.987 17.323 1.00 51.63 136 LEU A N 1
ATOM 1086 C CA . LEU A 1 136 ? -25.379 19.151 18.509 1.00 51.03 136 LEU A CA 1
ATOM 1087 C C . LEU A 1 136 ? -24.654 19.860 19.668 1.00 51.37 136 LEU A C 1
ATOM 1088 O O . LEU A 1 136 ? -24.821 19.482 20.832 1.00 51.64 136 LEU A O 1
ATOM 1093 N N . GLY A 1 137 ? -23.853 20.878 19.353 1.00 50.60 137 GLY A N 1
ATOM 1094 C CA . GLY A 1 137 ? -23.154 21.667 20.374 1.00 49.44 137 GLY A CA 1
ATOM 1095 C C . GLY A 1 137 ? -22.058 20.920 21.121 1.00 48.92 137 GLY A C 1
ATOM 1096 O O . GLY A 1 137 ? -21.666 21.325 22.215 1.00 47.88 137 GLY A O 1
ATOM 1097 N N . ARG A 1 138 ? -21.546 19.845 20.525 1.00 48.02 138 ARG A N 1
ATOM 1098 C CA . ARG A 1 138 ? -20.604 18.953 21.198 1.00 46.97 138 ARG A CA 1
ATOM 1099 C C . ARG A 1 138 ? -19.158 19.273 20.795 1.00 47.29 138 ARG A C 1
ATOM 1100 O O . ARG A 1 138 ? -18.440 19.915 21.566 1.00 47.47 138 ARG A O 1
ATOM 1108 N N . ILE A 1 139 ? -18.728 18.838 19.608 1.00 46.51 139 ILE A N 1
ATOM 1109 C CA . ILE A 1 139 ? -17.437 19.269 19.057 1.00 47.01 139 ILE A CA 1
ATOM 1110 C C . ILE A 1 139 ? -17.574 19.671 17.593 1.00 47.19 139 ILE A C 1
ATOM 1111 O O . ILE A 1 139 ? -18.533 19.287 16.920 1.00 47.40 139 ILE A O 1
ATOM 1116 N N . GLY A 1 140 ? -16.597 20.440 17.116 1.00 47.28 140 GLY A N 1
ATOM 1117 C CA . GLY A 1 140 ? -16.561 20.910 15.737 1.00 47.67 140 GLY A CA 1
ATOM 1118 C C . GLY A 1 140 ? -16.687 22.415 15.656 1.00 48.51 140 GLY A C 1
ATOM 1119 O O . GLY A 1 140 ? -16.973 23.081 16.653 1.00 48.57 140 GLY A O 1
ATOM 1120 N N . TYR A 1 141 ? -16.469 22.953 14.459 1.00 49.82 141 TYR A N 1
ATOM 1121 C CA . TYR A 1 141 ? -16.622 24.386 14.221 1.00 50.02 141 TYR A CA 1
ATOM 1122 C C . TYR A 1 141 ? -18.072 24.818 14.386 1.00 49.83 141 TYR A C 1
ATOM 1123 O O . TYR A 1 141 ? -18.985 24.129 13.926 1.00 48.11 141 TYR A O 1
ATOM 1132 N N . ILE A 1 142 ? -18.272 25.959 15.039 1.00 51.26 142 ILE A N 1
ATOM 1133 C CA . ILE A 1 142 ? -19.587 26.607 15.089 1.00 54.91 142 ILE A CA 1
ATOM 1134 C C . ILE A 1 142 ? -19.609 27.897 14.260 1.00 56.93 142 ILE A C 1
ATOM 1135 O O . ILE A 1 142 ? -20.634 28.224 13.659 1.00 58.10 142 ILE A O 1
ATOM 1140 N N . ASP A 1 143 ? -18.487 28.620 14.234 1.00 57.91 143 ASP A N 1
ATOM 1141 C CA . ASP A 1 143 ? -18.316 29.778 13.359 1.00 57.73 143 ASP A CA 1
ATOM 1142 C C . ASP A 1 143 ? -17.923 29.261 11.976 1.00 59.53 143 ASP A C 1
ATOM 1143 O O . ASP A 1 143 ? -16.771 28.891 11.748 1.00 59.55 143 ASP A O 1
ATOM 1148 N N . PHE A 1 144 ? -18.890 29.228 11.062 1.00 62.08 144 PHE A N 1
ATOM 1149 C CA . PHE A 1 144 ? -18.686 28.672 9.716 1.00 64.12 144 PHE A CA 1
ATOM 1150 C C . PHE A 1 144 ? -17.761 29.549 8.874 1.00 64.78 144 PHE A C 1
ATOM 1151 O O . PHE A 1 144 ? -17.088 29.064 7.963 1.00 62.17 144 PHE A O 1
ATOM 1159 N N . ASP A 1 145 ? -17.742 30.841 9.190 1.00 67.59 145 ASP A N 1
ATOM 1160 C CA . ASP A 1 145 ? -16.871 31.806 8.524 1.00 69.69 145 ASP A CA 1
ATOM 1161 C C . ASP A 1 145 ? -15.403 31.512 8.853 1.00 67.94 145 ASP A C 1
ATOM 1162 O O . ASP A 1 145 ? -14.550 31.467 7.967 1.00 67.59 145 ASP A O 1
ATOM 1167 N N . LEU A 1 146 ? -15.131 31.305 10.138 1.00 66.33 146 LEU A N 1
ATOM 1168 C CA . LEU A 1 146 ? -13.818 30.877 10.612 1.00 65.16 146 LEU A CA 1
ATOM 1169 C C . LEU A 1 146 ? -13.438 29.508 10.053 1.00 63.24 146 LEU A C 1
ATOM 1170 O O . LEU A 1 146 ? -12.279 29.266 9.716 1.00 61.57 146 LEU A O 1
ATOM 1175 N N . ALA A 1 147 ? -14.419 28.613 9.979 1.00 61.48 147 ALA A N 1
ATOM 1176 C CA . ALA A 1 147 ? -14.194 27.253 9.501 1.00 60.77 147 ALA A CA 1
ATOM 1177 C C . ALA A 1 147 ? -13.629 27.244 8.086 1.00 60.79 147 ALA A C 1
ATOM 1178 O O . ALA A 1 147 ? -12.638 26.568 7.820 1.00 60.52 147 ALA A O 1
ATOM 1180 N N . GLN A 1 148 ? -14.253 28.000 7.186 1.00 61.40 148 GLN A N 1
ATOM 1181 C CA . GLN A 1 148 ? -13.799 28.075 5.793 1.00 60.99 148 GLN A CA 1
ATOM 1182 C C . GLN A 1 148 ? -12.344 28.508 5.695 1.00 58.83 148 GLN A C 1
ATOM 1183 O O . GLN A 1 148 ? -11.568 27.913 4.950 1.00 59.03 148 GLN A O 1
ATOM 1189 N N . LYS A 1 149 ? -11.983 29.543 6.447 1.00 56.68 149 LYS A N 1
ATOM 1190 C CA . LYS A 1 149 ? -10.621 30.073 6.422 1.00 56.66 149 LYS A CA 1
ATOM 1191 C C . LYS A 1 149 ? -9.601 29.008 6.832 1.00 55.44 149 LYS A C 1
ATOM 1192 O O . LYS A 1 149 ? -8.651 28.730 6.092 1.00 55.75 149 LYS A O 1
ATOM 1198 N N . GLU A 1 150 ? -9.817 28.408 8.001 1.00 53.56 150 GLU A N 1
ATOM 1199 C CA . GLU A 1 150 ? -8.880 27.431 8.559 1.00 52.29 150 GLU A CA 1
ATOM 1200 C C . GLU A 1 150 ? -8.835 26.137 7.752 1.00 51.82 150 GLU A C 1
ATOM 1201 O O . GLU A 1 150 ? -7.768 25.556 7.571 1.00 52.04 150 GLU A O 1
ATOM 1207 N N . ILE A 1 151 ? -9.990 25.696 7.264 1.00 51.87 151 ILE A N 1
ATOM 1208 C CA . ILE A 1 151 ? -10.066 24.499 6.429 1.00 52.25 151 ILE A CA 1
ATOM 1209 C C . ILE A 1 151 ? -9.311 24.696 5.114 1.00 54.11 151 ILE A C 1
ATOM 1210 O O . ILE A 1 151 ? -8.680 23.763 4.617 1.00 55.30 151 ILE A O 1
ATOM 1215 N N . LEU A 1 152 ? -9.368 25.906 4.559 1.00 56.11 152 LEU A N 1
ATOM 1216 C CA . LEU A 1 152 ? -8.665 26.211 3.306 1.00 56.28 152 LEU A CA 1
ATOM 1217 C C . LEU A 1 152 ? -7.147 26.236 3.488 1.00 54.91 152 LEU A C 1
ATOM 1218 O O . LEU A 1 152 ? -6.407 25.885 2.570 1.00 55.33 152 LEU A O 1
ATOM 1223 N N . GLU A 1 153 ? -6.687 26.647 4.666 1.00 53.57 153 GLU A N 1
ATOM 1224 C CA . GLU A 1 153 ? -5.261 26.607 4.977 1.00 53.11 153 GLU A CA 1
ATOM 1225 C C . GLU A 1 153 ? -4.787 25.159 5.074 1.00 53.94 153 GLU A C 1
ATOM 1226 O O . GLU A 1 153 ? -3.756 24.795 4.499 1.00 53.25 153 GLU A O 1
ATOM 1232 N N . MET A 1 154 ? -5.558 24.334 5.782 1.00 54.27 154 MET A N 1
ATOM 1233 C CA . MET A 1 154 ? -5.256 22.907 5.933 1.00 53.55 154 MET A CA 1
ATOM 1234 C C . MET A 1 154 ? -5.119 22.188 4.594 1.00 55.05 154 MET A C 1
ATOM 1235 O O . MET A 1 154 ? -4.311 21.268 4.461 1.00 54.90 154 MET A O 1
ATOM 1240 N N . ALA A 1 155 ? -5.909 22.608 3.608 1.00 57.35 155 ALA A N 1
ATOM 1241 C CA . ALA A 1 155 ? -5.847 22.033 2.262 1.00 59.22 155 ALA A CA 1
ATOM 1242 C C . ALA A 1 155 ? -4.496 22.282 1.590 1.00 61.55 155 ALA A C 1
ATOM 1243 O O . ALA A 1 155 ? -4.086 21.523 0.710 1.00 62.59 155 ALA A O 1
ATOM 1245 N N . ASN A 1 156 ? -3.815 23.347 2.010 1.00 63.63 156 ASN A N 1
ATOM 1246 C CA . ASN A 1 156 ? -2.515 23.720 1.461 1.00 64.78 156 ASN A CA 1
ATOM 1247 C C . ASN A 1 156 ? -1.330 23.267 2.315 1.00 63.89 156 ASN A C 1
ATOM 1248 O O . ASN A 1 156 ? -0.182 23.584 2.001 1.00 63.38 156 ASN A O 1
ATOM 1253 N N . MET A 1 157 ? -1.611 22.533 3.389 1.00 64.19 157 MET A N 1
ATOM 1254 C CA . MET A 1 157 ? -0.571 21.951 4.234 1.00 64.40 157 MET A CA 1
ATOM 1255 C C . MET A 1 157 ? -0.202 20.573 3.693 1.00 63.84 157 MET A C 1
ATOM 1256 O O . MET A 1 157 ? -0.987 19.631 3.794 1.00 63.89 157 MET A O 1
ATOM 1261 N N . ARG A 1 158 ? 0.992 20.468 3.117 1.00 63.96 158 ARG A N 1
ATOM 1262 C CA . ARG A 1 158 ? 1.445 19.233 2.463 1.00 64.18 158 ARG A CA 1
ATOM 1263 C C . ARG A 1 158 ? 1.661 18.058 3.428 1.00 63.50 158 ARG A C 1
ATOM 1264 O O . ARG A 1 158 ? 1.667 16.901 3.005 1.00 62.22 158 ARG A O 1
ATOM 1272 N N . GLY A 1 159 ? 1.845 18.357 4.713 1.00 62.01 159 GLY A N 1
ATOM 1273 C CA . GLY A 1 159 ? 1.979 17.322 5.734 1.00 61.05 159 GLY A CA 1
ATOM 1274 C C . GLY A 1 159 ? 0.681 16.597 6.049 1.00 60.24 159 GLY A C 1
ATOM 1275 O O . GLY A 1 159 ? 0.705 15.492 6.592 1.00 60.82 159 GLY A O 1
ATOM 1276 N N . LEU A 1 160 ? -0.450 17.222 5.720 1.00 58.79 160 LEU A N 1
ATOM 1277 C CA . LEU A 1 160 ? -1.767 16.629 5.944 1.00 57.21 160 LEU A CA 1
ATOM 1278 C C . LEU A 1 160 ? -2.376 16.110 4.652 1.00 55.97 160 LEU A C 1
ATOM 1279 O O . LEU A 1 160 ? -1.940 16.468 3.561 1.00 56.89 160 LEU A O 1
ATOM 1284 N N . ILE A 1 161 ? -3.379 15.249 4.800 1.00 55.34 161 ILE A N 1
ATOM 1285 C CA . ILE A 1 161 ? -4.281 14.887 3.714 1.00 54.69 161 ILE A CA 1
ATOM 1286 C C . ILE A 1 161 ? -5.694 15.180 4.205 1.00 55.36 161 ILE A C 1
ATOM 1287 O O . ILE A 1 161 ? -6.153 14.594 5.188 1.00 55.69 161 ILE A O 1
ATOM 1292 N N . LEU A 1 162 ? -6.372 16.092 3.518 1.00 55.12 162 LEU A N 1
ATOM 1293 C CA . LEU A 1 162 ? -7.704 16.530 3.906 1.00 54.48 162 LEU A CA 1
ATOM 1294 C C . LEU A 1 162 ? -8.751 15.608 3.268 1.00 54.70 162 LEU A C 1
ATOM 1295 O O . LEU A 1 162 ? -9.428 15.973 2.300 1.00 54.57 162 LEU A O 1
ATOM 1300 N N . GLU A 1 163 ? -8.871 14.409 3.839 1.00 53.35 163 GLU A N 1
ATOM 1301 C CA . GLU A 1 163 ? -9.668 13.324 3.263 1.00 52.31 163 GLU A CA 1
ATOM 1302 C C . GLU A 1 163 ? -11.166 13.434 3.530 1.00 52.37 163 GLU A C 1
ATOM 1303 O O . GLU A 1 163 ? -11.973 13.146 2.646 1.00 53.24 163 GLU A O 1
ATOM 1309 N N . GLY A 1 164 ? -11.543 13.818 4.746 1.00 52.07 164 GLY A N 1
ATOM 1310 C CA . GLY A 1 164 ? -12.952 13.816 5.133 1.00 51.53 164 GLY A CA 1
ATOM 1311 C C . GLY A 1 164 ? -13.444 15.066 5.830 1.00 51.85 164 GLY A C 1
ATOM 1312 O O . GLY A 1 164 ? -12.662 15.909 6.276 1.00 51.66 164 GLY A O 1
ATOM 1313 N N . ILE A 1 165 ? -14.764 15.183 5.901 1.00 51.92 165 ILE A N 1
ATOM 1314 C CA . ILE A 1 165 ? -15.424 16.252 6.640 1.00 51.62 165 ILE A CA 1
ATOM 1315 C C . ILE A 1 165 ? -16.776 15.717 7.097 1.00 51.21 165 ILE A C 1
ATOM 1316 O O . ILE A 1 165 ? -17.498 15.106 6.308 1.00 51.72 165 ILE A O 1
ATOM 1321 N N . TYR A 1 166 ? -17.111 15.918 8.369 1.00 50.68 166 TYR A N 1
ATOM 1322 C CA . TYR A 1 166 ? -18.332 15.330 8.908 1.00 49.52 166 TYR A CA 1
ATOM 1323 C C . TYR A 1 166 ? -18.981 16.117 10.028 1.00 48.26 166 TYR A C 1
ATOM 1324 O O . TYR A 1 166 ? -18.390 17.042 10.588 1.00 47.26 166 TYR A O 1
ATOM 1333 N N . SER A 1 167 ? -20.221 15.732 10.315 1.00 47.97 167 SER A N 1
ATOM 1334 C CA . SER A 1 167 ? -21.016 16.304 11.394 1.00 48.03 167 SER A CA 1
ATOM 1335 C C . SER A 1 167 ? -21.840 15.181 12.033 1.00 48.53 167 SER A C 1
ATOM 1336 O O . SER A 1 167 ? -21.670 14.009 11.687 1.00 46.49 167 SER A O 1
ATOM 1339 N N . HIS A 1 168 ? -22.729 15.544 12.957 1.00 50.63 168 HIS A N 1
ATOM 1340 C CA . HIS A 1 168 ? -23.500 14.570 13.733 1.00 51.46 168 HIS A CA 1
ATOM 1341 C C . HIS A 1 168 ? -24.894 15.120 14.041 1.00 49.97 168 HIS A C 1
ATOM 1342 O O . HIS A 1 168 ? -25.025 16.267 14.479 1.00 49.66 168 HIS A O 1
ATOM 1349 N N . PHE A 1 169 ? -25.925 14.305 13.811 1.00 48.70 169 PHE A N 1
ATOM 1350 C CA . PHE A 1 169 ? -27.310 14.719 14.059 1.00 48.55 169 PHE A CA 1
ATOM 1351 C C . PHE A 1 169 ? -27.620 14.729 15.554 1.00 48.77 169 PHE A C 1
ATOM 1352 O O . PHE A 1 169 ? -27.271 13.787 16.266 1.00 48.36 169 PHE A O 1
ATOM 1360 N N . ALA A 1 170 ? -28.295 15.783 16.013 1.00 48.48 170 ALA A N 1
ATOM 1361 C CA . ALA A 1 170 ? -28.630 15.945 17.429 1.00 48.77 170 ALA A CA 1
ATOM 1362 C C . ALA A 1 170 ? -29.903 15.210 17.844 1.00 48.94 170 ALA A C 1
ATOM 1363 O O . ALA A 1 170 ? -30.014 14.778 18.990 1.00 49.58 170 ALA A O 1
ATOM 1365 N N . ALA A 1 171 ? -30.861 15.074 16.928 1.00 49.41 171 ALA A N 1
ATOM 1366 C CA . ALA A 1 171 ? -32.150 14.454 17.252 1.00 49.68 171 ALA A CA 1
ATOM 1367 C C . ALA A 1 171 ? -32.675 13.556 16.132 1.00 50.06 171 ALA A C 1
ATOM 1368 O O . ALA A 1 171 ? -33.864 13.587 15.811 1.00 50.93 171 ALA A O 1
ATOM 1370 N N . ALA A 1 172 ? -31.790 12.748 15.553 1.00 51.33 172 ALA A N 1
ATOM 1371 C CA . ALA A 1 172 ? -32.188 11.758 14.549 1.00 53.06 172 ALA A CA 1
ATOM 1372 C C . ALA A 1 172 ? -32.868 10.550 15.205 1.00 54.24 172 ALA A C 1
ATOM 1373 O O . ALA A 1 172 ? -33.826 9.996 14.656 1.00 56.01 172 ALA A O 1
ATOM 1375 N N . SER A 1 173 ? -32.374 10.153 16.378 1.00 54.24 173 SER A N 1
ATOM 1376 C CA . SER A 1 173 ? -32.996 9.090 17.176 1.00 53.62 173 SER A CA 1
ATOM 1377 C C . SER A 1 173 ? -34.372 9.505 17.703 1.00 53.42 173 SER A C 1
ATOM 1378 O O . SER A 1 173 ? -35.251 8.661 17.887 1.00 52.01 173 SER A O 1
ATOM 1381 N N . GLU A 1 174 ? -34.542 10.803 17.960 1.00 53.31 174 GLU A N 1
ATOM 1382 C CA . GLU A 1 174 ? -35.825 11.356 18.400 1.00 54.55 174 GLU A CA 1
ATOM 1383 C C . GLU A 1 174 ? -36.735 11.697 17.211 1.00 55.94 174 GLU A C 1
ATOM 1384 O O . GLU A 1 174 ? -37.913 12.015 17.393 1.00 54.66 174 GLU A O 1
ATOM 1390 N N . ASP A 1 175 ? -36.171 11.640 16.005 1.00 57.29 175 ASP A N 1
ATOM 1391 C CA . ASP A 1 175 ? -36.905 11.835 14.755 1.00 57.62 175 ASP A CA 1
ATOM 1392 C C . ASP A 1 175 ? -37.512 13.236 14.636 1.00 56.72 175 ASP A C 1
ATOM 1393 O O . ASP A 1 175 ? -38.679 13.395 14.279 1.00 56.95 175 ASP A O 1
ATOM 1398 N N . ASP A 1 176 ? -36.704 14.244 14.953 1.00 56.45 176 ASP A N 1
ATOM 1399 C CA . ASP A 1 176 ? -37.029 15.630 14.651 1.00 56.55 176 ASP A CA 1
ATOM 1400 C C . ASP A 1 176 ? -36.521 15.888 13.238 1.00 59.01 176 ASP A C 1
ATOM 1401 O O . ASP A 1 176 ? -35.361 16.263 13.038 1.00 57.44 176 ASP A O 1
ATOM 1406 N N . ARG A 1 177 ? -37.402 15.670 12.264 1.00 61.82 177 ARG A N 1
ATOM 1407 C CA . ARG A 1 177 ? -37.036 15.723 10.847 1.00 62.64 177 ARG A CA 1
ATOM 1408 C C . ARG A 1 177 ? -36.666 17.140 10.413 1.00 61.02 177 ARG A C 1
ATOM 1409 O O . ARG A 1 177 ? -35.757 17.325 9.603 1.00 61.64 177 ARG A O 1
ATOM 1417 N N . ASP A 1 178 ? -37.369 18.131 10.955 1.00 59.15 178 ASP A N 1
ATOM 1418 C CA . ASP A 1 178 ? -37.082 19.536 10.659 1.00 59.12 178 ASP A CA 1
ATOM 1419 C C . ASP A 1 178 ? -35.671 19.943 11.077 1.00 59.31 178 ASP A C 1
ATOM 1420 O O . ASP A 1 178 ? -35.000 20.683 10.356 1.00 60.01 178 ASP A O 1
ATOM 1425 N N . TYR A 1 179 ? -35.226 19.461 12.236 1.00 59.82 179 TYR A N 1
ATOM 1426 C CA . TYR A 1 179 ? -33.884 19.774 12.724 1.00 59.61 179 TYR A CA 1
ATOM 1427 C C . TYR A 1 179 ? -32.813 19.004 11.951 1.00 60.61 179 TYR A C 1
ATOM 1428 O O . TYR A 1 179 ? -31.763 19.555 11.632 1.00 61.33 179 TYR A O 1
ATOM 1437 N N . CYS A 1 180 ? -33.080 17.737 11.644 1.00 61.73 180 CYS A N 1
ATOM 1438 C CA . CYS A 1 180 ? -32.179 16.951 10.800 1.00 62.41 180 CYS A CA 1
ATOM 1439 C C . CYS A 1 180 ? -32.010 17.596 9.420 1.00 63.74 180 CYS A C 1
ATOM 1440 O O . CYS A 1 180 ? -30.891 17.730 8.925 1.00 64.80 180 CYS A O 1
ATOM 1443 N N . LYS A 1 181 ? -33.122 17.996 8.809 1.00 64.76 181 LYS A N 1
ATOM 1444 C CA . LYS A 1 181 ? -33.086 18.709 7.529 1.00 64.89 181 LYS A CA 1
ATOM 1445 C C . LYS A 1 181 ? -32.301 20.013 7.688 1.00 62.79 181 LYS A C 1
ATOM 1446 O O . LYS A 1 181 ? -31.487 20.359 6.832 1.00 63.03 181 LYS A O 1
ATOM 1452 N N . GLU A 1 182 ? -32.539 20.716 8.793 1.00 60.22 182 GLU A N 1
ATOM 1453 C CA . GLU A 1 182 ? -31.849 21.972 9.085 1.00 60.35 182 GLU A CA 1
ATOM 1454 C C . GLU A 1 182 ? -30.344 21.779 9.239 1.00 59.83 182 GLU A C 1
ATOM 1455 O O . GLU A 1 182 ? -29.562 22.561 8.702 1.00 60.04 182 GLU A O 1
ATOM 1461 N N . GLN A 1 183 ? -29.948 20.748 9.984 1.00 59.82 183 GLN A N 1
ATOM 1462 C CA . GLN A 1 183 ? -28.531 20.448 10.207 1.00 59.43 183 GLN A CA 1
ATOM 1463 C C . GLN A 1 183 ? -27.848 20.033 8.910 1.00 58.81 183 GLN A C 1
ATOM 1464 O O . GLN A 1 183 ? -26.702 20.407 8.653 1.00 58.43 183 GLN A O 1
ATOM 1470 N N . PHE A 1 184 ? -28.556 19.252 8.101 1.00 58.90 184 PHE A N 1
ATOM 1471 C CA . PHE A 1 184 ? -28.027 18.784 6.823 1.00 60.23 184 PHE A CA 1
ATOM 1472 C C . PHE A 1 184 ? -27.739 19.950 5.873 1.00 61.44 184 PHE A C 1
ATOM 1473 O O . PHE A 1 184 ? -26.665 20.019 5.282 1.00 61.48 184 PHE A O 1
ATOM 1481 N N . ASP A 1 185 ? -28.698 20.866 5.745 1.00 62.26 185 ASP A N 1
ATOM 1482 C CA . ASP A 1 185 ? -28.550 22.028 4.865 1.00 61.35 185 ASP A CA 1
ATOM 1483 C C . ASP A 1 185 ? -27.358 22.900 5.270 1.00 61.31 185 ASP A C 1
ATOM 1484 O O . ASP A 1 185 ? -26.533 23.244 4.423 1.00 61.76 185 ASP A O 1
ATOM 1489 N N . LYS A 1 186 ? -27.261 23.246 6.554 1.00 61.02 186 LYS A N 1
ATOM 1490 C CA . LYS A 1 186 ? -26.113 24.010 7.063 1.00 61.02 186 LYS A CA 1
ATOM 1491 C C . LYS A 1 186 ? -24.799 23.368 6.643 1.00 60.51 186 LYS A C 1
ATOM 1492 O O . LYS A 1 186 ? -23.880 24.049 6.186 1.00 60.01 186 LYS A O 1
ATOM 1498 N N . PHE A 1 187 ? -24.732 22.049 6.807 1.00 60.43 187 PHE A N 1
ATOM 1499 C CA . PHE A 1 187 ? -23.551 21.269 6.460 1.00 58.80 187 PHE A CA 1
ATOM 1500 C C . PHE A 1 187 ? -23.229 21.410 4.975 1.00 58.63 187 PHE A C 1
ATOM 1501 O O . PHE A 1 187 ? -22.117 21.792 4.612 1.00 58.79 187 PHE A O 1
ATOM 1509 N N . MET A 1 188 ? -24.212 21.129 4.124 1.00 58.87 188 MET A N 1
ATOM 1510 C CA . MET A 1 188 ? -24.030 21.235 2.674 1.00 58.52 188 MET A CA 1
ATOM 1511 C C . MET A 1 188 ? -23.709 22.671 2.237 1.00 57.60 188 MET A C 1
ATOM 1512 O O . MET A 1 188 ? -22.975 22.872 1.274 1.00 55.94 188 MET A O 1
ATOM 1517 N N . ASN A 1 189 ? -24.248 23.657 2.952 1.00 57.85 189 ASN A N 1
ATOM 1518 C CA . ASN A 1 189 ? -23.975 25.068 2.659 1.00 59.06 189 ASN A CA 1
ATOM 1519 C C . ASN A 1 189 ? -22.531 25.478 2.949 1.00 59.18 189 ASN A C 1
ATOM 1520 O O . ASN A 1 189 ? -21.976 26.341 2.264 1.00 59.77 189 ASN A O 1
ATOM 1525 N N . LEU A 1 190 ? -21.925 24.864 3.959 1.00 59.58 190 LEU A N 1
ATOM 1526 C CA . LEU A 1 190 ? -20.501 25.052 4.214 1.00 60.25 190 LEU A CA 1
ATOM 1527 C C . LEU A 1 190 ? -19.657 24.370 3.135 1.00 60.29 190 LEU A C 1
ATOM 1528 O O . LEU A 1 190 ? -18.599 24.878 2.767 1.00 58.97 190 LEU A O 1
ATOM 1533 N N . ILE A 1 191 ? -20.125 23.224 2.637 1.00 60.20 191 ILE A N 1
ATOM 1534 C CA . ILE A 1 191 ? -19.409 22.481 1.594 1.00 61.57 191 ILE A CA 1
ATOM 1535 C C . ILE A 1 191 ? -19.460 23.215 0.251 1.00 63.54 191 ILE A C 1
ATOM 1536 O O . ILE A 1 191 ? -18.450 23.306 -0.447 1.00 62.91 191 ILE A O 1
ATOM 1541 N N . SER A 1 192 ? -20.639 23.725 -0.108 1.00 65.68 192 SER A N 1
ATOM 1542 C CA . SER A 1 192 ? -20.802 24.526 -1.324 1.00 66.09 192 SER A CA 1
ATOM 1543 C C . SER A 1 192 ? -19.826 25.699 -1.346 1.00 66.73 192 SER A C 1
ATOM 1544 O O . SER A 1 192 ? -19.200 25.975 -2.368 1.00 67.44 192 SER A O 1
ATOM 1547 N N . SER A 1 193 ? -19.700 26.379 -0.212 1.00 66.14 193 SER A N 1
ATOM 1548 C CA . SER A 1 193 ? -18.784 27.505 -0.096 1.00 66.59 193 SER A CA 1
ATOM 1549 C C . SER A 1 193 ? -17.331 27.064 -0.300 1.00 66.85 193 SER A C 1
ATOM 1550 O O . SER A 1 193 ? -16.544 27.782 -0.920 1.00 68.66 193 SER A O 1
ATOM 1553 N N . LEU A 1 194 ? -16.989 25.885 0.218 1.00 66.58 194 LEU A N 1
ATOM 1554 C CA . LEU A 1 194 ? -15.645 25.315 0.054 1.00 65.44 194 LEU A CA 1
ATOM 1555 C C . LEU A 1 194 ? -15.388 24.827 -1.368 1.00 64.44 194 LEU A C 1
ATOM 1556 O O . LEU A 1 194 ? -14.291 25.007 -1.897 1.00 65.63 194 LEU A O 1
ATOM 1561 N N . GLU A 1 195 ? -16.390 24.202 -1.981 1.00 63.72 195 GLU A N 1
ATOM 1562 C CA . GLU A 1 195 ? -16.270 23.738 -3.364 1.00 63.63 195 GLU A CA 1
ATOM 1563 C C . GLU A 1 195 ? -16.155 24.906 -4.348 1.00 63.30 195 GLU A C 1
ATOM 1564 O O . GLU A 1 195 ? -15.576 24.754 -5.422 1.00 62.19 195 GLU A O 1
ATOM 1570 N N . LYS A 1 196 ? -16.703 26.064 -3.973 1.00 64.32 196 LYS A N 1
ATOM 1571 C CA . LYS A 1 196 ? -16.544 27.298 -4.753 1.00 64.69 196 LYS A CA 1
ATOM 1572 C C . LYS A 1 196 ? -15.120 27.850 -4.670 1.00 62.99 196 LYS A C 1
ATOM 1573 O O . LYS A 1 196 ? -14.700 28.612 -5.541 1.00 63.06 196 LYS A O 1
ATOM 1579 N N . LYS A 1 197 ? -14.390 27.470 -3.621 1.00 61.54 197 LYS A N 1
ATOM 1580 C CA . LYS A 1 197 ? -12.962 27.771 -3.506 1.00 61.04 197 LYS A CA 1
ATOM 1581 C C . LYS A 1 197 ? -12.093 26.602 -3.994 1.00 59.71 197 LYS A C 1
ATOM 1582 O O . LYS A 1 197 ? -10.948 26.462 -3.574 1.00 59.96 197 LYS A O 1
ATOM 1588 N N . ARG A 1 198 ? -12.647 25.774 -4.882 1.00 60.22 198 ARG A N 1
ATOM 1589 C CA . ARG A 1 198 ? -11.911 24.698 -5.561 1.00 62.03 198 ARG A CA 1
ATOM 1590 C C . ARG A 1 198 ? -11.366 23.635 -4.605 1.00 63.54 198 ARG A C 1
ATOM 1591 O O . ARG A 1 198 ? -10.230 23.176 -4.753 1.00 63.06 198 ARG A O 1
ATOM 1599 N N . LEU A 1 199 ? -12.194 23.235 -3.641 1.00 64.93 199 LEU A N 1
ATOM 1600 C CA . LEU A 1 199 ? -11.813 22.247 -2.634 1.00 64.13 199 LEU A CA 1
ATOM 1601 C C . LEU A 1 199 ? -12.860 21.139 -2.528 1.00 64.14 199 LEU A C 1
ATOM 1602 O O . LEU A 1 199 ? -13.902 21.315 -1.894 1.00 62.96 199 LEU A O 1
ATOM 1607 N N . LYS A 1 200 ? -12.573 20.000 -3.156 1.00 65.04 200 LYS A N 1
ATOM 1608 C CA . LYS A 1 200 ? -13.456 18.839 -3.116 1.00 65.40 200 LYS A CA 1
ATOM 1609 C C . LYS A 1 200 ? -12.929 17.835 -2.100 1.00 64.16 200 LYS A C 1
ATOM 1610 O O . LYS A 1 200 ? -11.937 17.149 -2.357 1.00 64.52 200 LYS A O 1
ATOM 1616 N N . ILE A 1 201 ? -13.588 17.757 -0.946 1.00 61.34 201 ILE A N 1
ATOM 1617 C CA . ILE A 1 201 ? -13.218 16.790 0.088 1.00 59.52 201 ILE A CA 1
ATOM 1618 C C . ILE A 1 201 ? -13.943 15.470 -0.202 1.00 58.23 201 ILE A C 1
ATOM 1619 O O . ILE A 1 201 ? -15.174 15.429 -0.186 1.00 58.10 201 ILE A O 1
ATOM 1624 N N . PRO A 1 202 ? -13.185 14.389 -0.473 1.00 57.00 202 PRO A N 1
ATOM 1625 C CA . PRO A 1 202 ? -13.799 13.153 -0.981 1.00 57.06 202 PRO A CA 1
ATOM 1626 C C . PRO A 1 202 ? -14.807 12.473 -0.052 1.00 58.34 202 PRO A C 1
ATOM 1627 O O . PRO A 1 202 ? -15.754 11.856 -0.543 1.00 59.09 202 PRO A O 1
ATOM 1631 N N . LEU A 1 203 ? -14.615 12.577 1.263 1.00 58.81 203 LEU A N 1
ATOM 1632 C CA . LEU A 1 203 ? -15.493 11.892 2.219 1.00 59.46 203 LEU A CA 1
ATOM 1633 C C . LEU A 1 203 ? -16.344 12.853 3.051 1.00 58.67 203 LEU A C 1
ATOM 1634 O O . LEU A 1 203 ? -15.918 13.350 4.095 1.00 57.76 203 LEU A O 1
ATOM 1639 N N . LYS A 1 204 ? -17.549 13.115 2.557 1.00 58.60 204 LYS A N 1
ATOM 1640 C CA . LYS A 1 204 ? -18.565 13.847 3.302 1.00 58.39 204 LYS A CA 1
ATOM 1641 C C . LYS A 1 204 ? -19.497 12.820 3.929 1.00 56.49 204 LYS A C 1
ATOM 1642 O O . LYS A 1 204 ? -19.997 11.928 3.234 1.00 55.47 204 LYS A O 1
ATOM 1648 N N . HIS A 1 205 ? -19.716 12.932 5.237 1.00 54.35 205 HIS A N 1
ATOM 1649 C CA . HIS A 1 205 ? -20.596 12.002 5.951 1.00 52.78 205 HIS A CA 1
ATOM 1650 C C . HIS A 1 205 ? -21.204 12.638 7.189 1.00 51.69 205 HIS A C 1
ATOM 1651 O O . HIS A 1 205 ? -20.614 13.525 7.797 1.00 52.82 205 HIS A O 1
ATOM 1658 N N . ILE A 1 206 ? -22.400 12.183 7.544 1.00 50.56 206 ILE A N 1
ATOM 1659 C CA . ILE A 1 206 ? -23.152 12.771 8.653 1.00 49.88 206 ILE A CA 1
ATOM 1660 C C . ILE A 1 206 ? -24.104 11.791 9.357 1.00 49.87 206 ILE A C 1
ATOM 1661 O O . ILE A 1 206 ? -24.416 11.969 10.534 1.00 49.70 206 ILE A O 1
ATOM 1666 N N . ALA A 1 207 ? -24.550 10.755 8.649 1.00 50.94 207 ALA A N 1
ATOM 1667 C CA . ALA A 1 207 ? -25.599 9.870 9.146 1.00 52.01 207 ALA A CA 1
ATOM 1668 C C . ALA A 1 207 ? -25.092 8.790 10.105 1.00 53.24 207 ALA A C 1
ATOM 1669 O O . ALA A 1 207 ? -24.191 8.016 9.767 1.00 51.54 207 ALA A O 1
ATOM 1671 N N . ASN A 1 208 ? -25.682 8.759 11.301 1.00 54.66 208 ASN A N 1
ATOM 1672 C CA . ASN A 1 208 ? -25.590 7.606 12.204 1.00 55.68 208 ASN A CA 1
ATOM 1673 C C . ASN A 1 208 ? -26.796 6.690 11.948 1.00 55.86 208 ASN A C 1
ATOM 1674 O O . ASN A 1 208 ? -27.603 6.976 11.062 1.00 58.02 208 ASN A O 1
ATOM 1679 N N . ALA A 1 209 ? -26.923 5.602 12.706 1.00 54.58 209 ALA A N 1
ATOM 1680 C CA . ALA A 1 209 ? -27.978 4.596 12.468 1.00 53.85 209 ALA A CA 1
ATOM 1681 C C . ALA A 1 209 ? -29.392 5.174 12.279 1.00 53.37 209 ALA A C 1
ATOM 1682 O O . ALA A 1 209 ? -30.141 4.719 11.413 1.00 51.67 209 ALA A O 1
ATOM 1684 N N . ALA A 1 210 ? -29.747 6.171 13.083 1.00 53.56 210 ALA A N 1
ATOM 1685 C CA . ALA A 1 210 ? -31.085 6.762 13.034 1.00 53.53 210 ALA A CA 1
ATOM 1686 C C . ALA A 1 210 ? -31.375 7.421 11.687 1.00 54.42 210 ALA A C 1
ATOM 1687 O O . ALA A 1 210 ? -32.455 7.246 11.120 1.00 54.41 210 ALA A O 1
ATOM 1689 N N . ALA A 1 211 ? -30.404 8.176 11.183 1.00 55.84 211 ALA A N 1
ATOM 1690 C CA . ALA A 1 211 ? -30.536 8.858 9.898 1.00 56.22 211 ALA A CA 1
ATOM 1691 C C . ALA A 1 211 ? -30.340 7.905 8.717 1.00 57.70 211 ALA A C 1
ATOM 1692 O O . ALA A 1 211 ? -30.862 8.148 7.631 1.00 60.65 211 ALA A O 1
ATOM 1694 N N . ILE A 1 212 ? -29.585 6.830 8.923 1.00 57.77 212 ILE A N 1
ATOM 1695 C CA . ILE A 1 212 ? -29.385 5.826 7.877 1.00 57.78 212 ILE A CA 1
ATOM 1696 C C . ILE A 1 212 ? -30.703 5.139 7.520 1.00 58.11 212 ILE A C 1
ATOM 1697 O O . ILE A 1 212 ? -30.961 4.848 6.349 1.00 58.93 212 ILE A O 1
ATOM 1702 N N . LEU A 1 213 ? -31.530 4.883 8.529 1.00 57.59 213 LEU A N 1
ATOM 1703 C CA . LEU A 1 213 ? -32.822 4.235 8.318 1.00 58.17 213 LEU A CA 1
ATOM 1704 C C . LEU A 1 213 ? -33.836 5.197 7.702 1.00 57.76 213 LEU A C 1
ATOM 1705 O O . LEU A 1 213 ? -34.504 4.868 6.718 1.00 56.53 213 LEU A O 1
ATOM 1710 N N . ASN A 1 214 ? -33.926 6.389 8.284 1.00 57.95 214 ASN A N 1
ATOM 1711 C CA . ASN A 1 214 ? -34.956 7.362 7.934 1.00 57.37 214 ASN A CA 1
ATOM 1712 C C . ASN A 1 214 ? -34.557 8.256 6.764 1.00 57.79 214 ASN A C 1
ATOM 1713 O O . ASN A 1 214 ? -35.233 8.296 5.735 1.00 60.22 214 ASN A O 1
ATOM 1718 N N . LEU A 1 215 ? -33.449 8.967 6.937 1.00 56.99 215 LEU A N 1
ATOM 1719 C CA . LEU A 1 215 ? -33.060 10.059 6.046 1.00 56.09 215 LEU A CA 1
ATOM 1720 C C . LEU A 1 215 ? -32.168 9.578 4.903 1.00 55.51 215 LEU A C 1
ATOM 1721 O O . LEU A 1 215 ? -30.944 9.555 5.031 1.00 56.99 215 LEU A O 1
ATOM 1726 N N . ASN A 1 216 ? -32.780 9.220 3.778 1.00 55.29 216 ASN A N 1
ATOM 1727 C CA . ASN A 1 216 ? -32.032 8.706 2.622 1.00 55.18 216 ASN A CA 1
ATOM 1728 C C . ASN A 1 216 ? -31.056 9.740 2.036 1.00 54.69 216 ASN A C 1
ATOM 1729 O O . ASN A 1 216 ? -30.052 9.376 1.422 1.00 54.23 216 ASN A O 1
ATOM 1734 N N . TYR A 1 217 ? -31.364 11.024 2.222 1.00 54.77 217 TYR A N 1
ATOM 1735 C CA . TYR A 1 217 ? -30.502 12.113 1.747 1.00 53.83 217 TYR A CA 1
ATOM 1736 C C . TYR A 1 217 ? -29.191 12.234 2.522 1.00 53.21 217 TYR A C 1
ATOM 1737 O O . TYR A 1 217 ? -28.171 12.631 1.956 1.00 53.79 217 TYR A O 1
ATOM 1746 N N . SER A 1 218 ? -29.221 11.886 3.808 1.00 52.55 218 SER A N 1
ATOM 1747 C CA . SER A 1 218 ? -28.051 12.026 4.689 1.00 51.48 218 SER A CA 1
ATOM 1748 C C . SER A 1 218 ? -26.898 11.062 4.382 1.00 50.56 218 SER A C 1
ATOM 1749 O O . SER A 1 218 ? -25.786 11.260 4.877 1.00 51.62 218 SER A O 1
ATOM 1752 N N . HIS A 1 219 ? -27.162 10.036 3.573 1.00 48.84 219 HIS A N 1
ATOM 1753 C CA . HIS A 1 219 ? -26.173 9.000 3.249 1.00 48.46 219 HIS A CA 1
ATOM 1754 C C . HIS A 1 219 ? -24.825 9.563 2.791 1.00 48.21 219 HIS A C 1
ATOM 1755 O O . HIS A 1 219 ? -23.779 9.110 3.256 1.00 49.03 219 HIS A O 1
ATOM 1762 N N . LEU A 1 220 ? -24.862 10.536 1.880 1.00 47.75 220 LEU A N 1
ATOM 1763 C CA . LEU A 1 220 ? -23.656 11.200 1.356 1.00 47.45 220 LEU A CA 1
ATOM 1764 C C . LEU A 1 220 ? -22.610 10.190 0.846 1.00 47.41 220 LEU A C 1
ATOM 1765 O O . LEU A 1 220 ? -22.977 9.189 0.234 1.00 47.15 220 LEU A O 1
ATOM 1770 N N . ASP A 1 221 ? -21.325 10.442 1.096 1.00 48.63 221 ASP A N 1
ATOM 1771 C CA . ASP A 1 221 ? -20.251 9.578 0.601 1.00 49.98 221 ASP A CA 1
ATOM 1772 C C . ASP A 1 221 ? -19.969 8.405 1.539 1.00 49.52 221 ASP A C 1
ATOM 1773 O O . ASP A 1 221 ? -19.491 7.361 1.099 1.00 47.88 221 ASP A O 1
ATOM 1778 N N . MET A 1 222 ? -20.244 8.588 2.830 1.00 50.41 222 MET A N 1
ATOM 1779 C CA . MET A 1 222 ? -20.015 7.540 3.823 1.00 50.08 222 MET A CA 1
ATOM 1780 C C . MET A 1 222 ? -21.072 7.575 4.926 1.00 49.53 222 MET A C 1
ATOM 1781 O O . MET A 1 222 ? -21.684 8.608 5.193 1.00 50.05 222 MET A O 1
ATOM 1786 N N . VAL A 1 223 ? -21.270 6.425 5.559 1.00 49.39 223 VAL A N 1
ATOM 1787 C CA . VAL A 1 223 ? -22.308 6.235 6.564 1.00 48.72 223 VAL A CA 1
ATOM 1788 C C . VAL A 1 223 ? -21.701 5.570 7.817 1.00 48.70 223 VAL A C 1
ATOM 1789 O O . VAL A 1 223 ? -20.751 4.793 7.709 1.00 49.58 223 VAL A O 1
ATOM 1793 N N . ARG A 1 224 ? -22.239 5.892 8.997 1.00 48.85 224 ARG A N 1
ATOM 1794 C CA . ARG A 1 224 ? -21.622 5.509 10.284 1.00 47.85 224 ARG A CA 1
ATOM 1795 C C . ARG A 1 224 ? -22.511 4.628 11.187 1.00 48.27 224 ARG A C 1
ATOM 1796 O O . ARG A 1 224 ? -22.982 5.081 12.238 1.00 47.79 224 ARG A O 1
ATOM 1804 N N . PRO A 1 225 ? -22.729 3.361 10.797 1.00 48.11 225 PRO A N 1
ATOM 1805 C CA . PRO A 1 225 ? -23.505 2.465 11.655 1.00 48.07 225 PRO A CA 1
ATOM 1806 C C . PRO A 1 225 ? -22.708 2.003 12.871 1.00 48.32 225 PRO A C 1
ATOM 1807 O O . PRO A 1 225 ? -21.538 1.636 12.739 1.00 48.74 225 PRO A O 1
ATOM 1811 N N . GLY A 1 226 ? -23.346 2.021 14.038 1.00 48.20 226 GLY A N 1
ATOM 1812 C CA . GLY A 1 226 ? -22.722 1.569 15.280 1.00 46.90 226 GLY A CA 1
ATOM 1813 C C . GLY A 1 226 ? -23.568 0.520 15.967 1.00 46.65 226 GLY A C 1
ATOM 1814 O O . GLY A 1 226 ? -23.489 -0.661 15.630 1.00 46.16 226 GLY A O 1
ATOM 1815 N N . ILE A 1 227 ? -24.388 0.954 16.924 1.00 46.48 227 ILE A N 1
ATOM 1816 C CA . ILE A 1 227 ? -25.245 0.043 17.691 1.00 46.43 227 ILE A CA 1
ATOM 1817 C C . ILE A 1 227 ? -26.060 -0.893 16.797 1.00 47.00 227 ILE A C 1
ATOM 1818 O O . ILE A 1 227 ? -26.265 -2.059 17.133 1.00 47.45 227 ILE A O 1
ATOM 1823 N N . ILE A 1 228 ? -26.504 -0.385 15.654 1.00 48.10 228 ILE A N 1
ATOM 1824 C CA . ILE A 1 228 ? -27.331 -1.162 14.735 1.00 49.30 228 ILE A CA 1
ATOM 1825 C C . ILE A 1 228 ? -26.624 -2.425 14.226 1.00 47.98 228 ILE A C 1
ATOM 1826 O O . ILE A 1 228 ? -27.272 -3.430 13.941 1.00 46.42 228 ILE A O 1
ATOM 1831 N N . LEU A 1 229 ? -25.296 -2.376 14.144 1.00 47.20 229 LEU A N 1
ATOM 1832 C CA . LEU A 1 229 ? -24.503 -3.550 13.787 1.00 46.43 229 LEU A CA 1
ATOM 1833 C C . LEU A 1 229 ? -24.579 -4.653 14.850 1.00 46.21 229 LEU A C 1
ATOM 1834 O O . LEU A 1 229 ? -24.220 -5.803 14.576 1.00 46.16 229 LEU A O 1
ATOM 1839 N N . PHE A 1 230 ? -25.040 -4.305 16.054 1.00 45.33 230 PHE A N 1
ATOM 1840 C CA . PHE A 1 230 ? -25.068 -5.236 17.184 1.00 44.92 230 PHE A CA 1
ATOM 1841 C C . PHE A 1 230 ?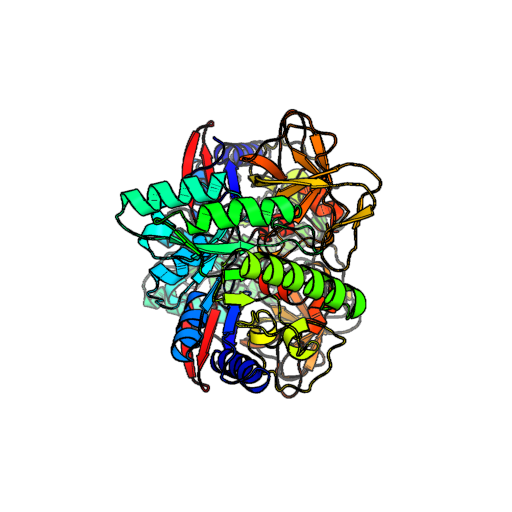 -26.491 -5.617 17.620 1.00 44.95 230 PHE A C 1
ATOM 1842 O O . PHE A 1 230 ? -26.746 -5.901 18.794 1.00 44.76 230 PHE A O 1
ATOM 1850 N N . GLY A 1 231 ? -27.406 -5.641 16.652 1.00 45.25 231 GLY A N 1
ATOM 1851 C CA . GLY A 1 231 ? -28.734 -6.220 16.836 1.00 44.68 231 GLY A CA 1
ATOM 1852 C C . GLY A 1 231 ? -29.719 -5.390 17.632 1.00 44.00 231 GLY A C 1
ATOM 1853 O O . GLY A 1 231 ? -30.658 -5.935 18.207 1.00 44.05 231 GLY A O 1
ATOM 1854 N N . ALA A 1 232 ? -29.519 -4.077 17.666 1.00 44.08 232 ALA A N 1
ATOM 1855 C CA . ALA A 1 232 ? -30.426 -3.184 18.383 1.00 44.82 232 ALA A CA 1
ATOM 1856 C C . ALA A 1 232 ? -30.657 -1.887 17.613 1.00 45.69 232 ALA A C 1
ATOM 1857 O O . ALA A 1 232 ? -29.878 -1.519 16.738 1.00 44.66 232 ALA A O 1
ATOM 1859 N N . TYR A 1 233 ? -31.744 -1.203 17.947 1.00 48.05 233 TYR A N 1
ATOM 1860 C CA . TYR A 1 233 ? -32.055 0.091 17.358 1.00 50.13 233 TYR A CA 1
ATOM 1861 C C . TYR A 1 233 ? -31.764 1.195 18.375 1.00 52.05 233 TYR A C 1
ATOM 1862 O O . TYR A 1 233 ? -31.815 0.953 19.583 1.00 51.59 233 TYR A O 1
ATOM 1871 N N . PRO A 1 234 ? -31.450 2.411 17.890 1.00 54.02 234 PRO A N 1
ATOM 1872 C CA . PRO A 1 234 ? -31.110 3.523 18.785 1.00 54.77 234 PRO A CA 1
ATOM 1873 C C . PRO A 1 234 ? -32.300 4.100 19.553 1.00 55.86 234 PRO A C 1
ATOM 1874 O O . PRO A 1 234 ? -32.109 4.707 20.605 1.00 55.81 234 PRO A O 1
ATOM 1878 N N . SER A 1 235 ? -33.510 3.924 19.026 1.00 57.17 235 SER A N 1
ATOM 1879 C CA . SER A 1 235 ? -34.715 4.437 19.673 1.00 58.00 235 SER A CA 1
ATOM 1880 C C . SER A 1 235 ? -35.952 3.713 19.141 1.00 60.09 235 SER A C 1
ATOM 1881 O O . SER A 1 235 ? -35.841 2.742 18.385 1.00 59.12 235 SER A O 1
ATOM 1884 N N . LYS A 1 236 ? -37.128 4.184 19.546 1.00 62.70 236 LYS A N 1
ATOM 1885 C CA . LYS A 1 236 ? -38.386 3.621 19.071 1.00 65.29 236 LYS A CA 1
ATOM 1886 C C . LYS A 1 236 ? -38.950 4.360 17.854 1.00 65.52 236 LYS A C 1
ATOM 1887 O O . LYS A 1 236 ? -39.875 3.862 17.214 1.00 64.96 236 LYS A O 1
ATOM 1893 N N . ARG A 1 237 ? -38.389 5.528 17.527 1.00 66.36 237 ARG A N 1
ATOM 1894 C CA . ARG A 1 237 ? -38.852 6.331 16.388 1.00 66.70 237 ARG A CA 1
ATOM 1895 C C . ARG A 1 237 ? -38.003 6.108 15.128 1.00 66.25 237 ARG A C 1
ATOM 1896 O O . ARG A 1 237 ? -37.556 7.064 14.488 1.00 64.61 237 ARG A O 1
ATOM 1904 N N . VAL A 1 238 ? -37.795 4.843 14.775 1.00 67.15 238 VAL A N 1
ATOM 1905 C CA . VAL A 1 238 ? -37.058 4.476 13.566 1.00 68.21 238 VAL A CA 1
ATOM 1906 C C . VAL A 1 238 ? -37.864 3.431 12.801 1.00 70.27 238 VAL A C 1
ATOM 1907 O O . VAL A 1 238 ? -38.675 2.716 13.389 1.00 70.74 238 VAL A O 1
ATOM 1911 N N . GLU A 1 239 ? -37.636 3.344 11.494 1.00 73.40 239 GLU A N 1
ATOM 1912 C CA . GLU A 1 239 ? -38.489 2.541 10.613 1.00 76.25 239 GLU A CA 1
ATOM 1913 C C . GLU A 1 239 ? -38.293 1.024 10.758 1.00 76.92 239 GLU A C 1
ATOM 1914 O O . GLU A 1 239 ? -39.260 0.266 10.638 1.00 78.51 239 GLU A O 1
ATOM 1920 N N . ARG A 1 240 ? -37.057 0.593 11.016 1.00 73.69 240 ARG A N 1
ATOM 1921 C CA . ARG A 1 240 ? -36.740 -0.824 11.267 1.00 72.55 240 ARG A CA 1
ATOM 1922 C C . ARG A 1 240 ? -37.009 -1.718 10.055 1.00 72.21 240 ARG A C 1
ATOM 1923 O O . ARG A 1 240 ? -37.493 -2.844 10.199 1.00 70.62 240 ARG A O 1
ATOM 1931 N N . LYS A 1 241 ? -36.675 -1.219 8.865 1.00 73.57 241 LYS A N 1
ATOM 1932 C CA . LYS A 1 241 ? -36.905 -1.963 7.622 1.00 74.55 241 LYS A CA 1
ATOM 1933 C C . LYS A 1 241 ? -35.868 -3.080 7.416 1.00 72.70 241 LYS A C 1
ATOM 1934 O O . LYS A 1 241 ? -36.059 -3.965 6.576 1.00 70.76 241 LYS A O 1
ATOM 1940 N N . VAL A 1 242 ? -34.775 -3.022 8.177 1.00 69.69 242 VAL A N 1
ATOM 1941 C CA . VAL A 1 242 ? -33.729 -4.048 8.141 1.00 66.89 242 VAL A CA 1
ATOM 1942 C C . VAL A 1 242 ? -34.078 -5.243 9.031 1.00 63.66 242 VAL A C 1
ATOM 1943 O O . VAL A 1 242 ? -34.834 -5.107 9.990 1.00 60.96 242 VAL A O 1
ATOM 1947 N N . GLU A 1 243 ? -33.516 -6.404 8.699 1.00 63.21 243 GLU A N 1
ATOM 1948 C CA . GLU A 1 243 ? -33.718 -7.633 9.470 1.00 63.94 243 GLU A CA 1
ATOM 1949 C C . GLU A 1 243 ? -32.472 -7.949 10.300 1.00 61.83 243 GLU A C 1
ATOM 1950 O O . GLU A 1 243 ? -31.506 -8.519 9.790 1.00 60.92 243 GLU A O 1
ATOM 1956 N N . LEU A 1 244 ? -32.506 -7.592 11.581 1.00 59.55 244 LEU A N 1
ATOM 1957 C CA . LEU A 1 244 ? -31.354 -7.783 12.459 1.00 58.66 244 LEU A CA 1
ATOM 1958 C C . LEU A 1 244 ? -31.370 -9.148 13.140 1.00 56.62 244 LEU A C 1
ATOM 1959 O O . LEU A 1 244 ? -32.437 -9.683 13.454 1.00 54.91 244 LEU A O 1
ATOM 1964 N N . ARG A 1 245 ? -30.175 -9.703 13.351 1.00 54.40 245 ARG A N 1
ATOM 1965 C CA . ARG A 1 245 ? -30.002 -10.941 14.110 1.00 53.33 245 ARG A CA 1
ATOM 1966 C C . ARG A 1 245 ? -29.326 -10.648 15.447 1.00 50.40 245 ARG A C 1
ATOM 1967 O O . ARG A 1 245 ? -28.633 -9.643 15.604 1.00 49.57 245 ARG A O 1
ATOM 1975 N N . GLU A 1 246 ? -29.541 -11.539 16.406 1.00 47.81 246 GLU A N 1
ATOM 1976 C CA . GLU A 1 246 ? -29.012 -11.374 17.752 1.00 46.96 246 GLU A CA 1
ATOM 1977 C C . GLU A 1 246 ? -27.506 -11.597 17.742 1.00 45.14 246 GLU A C 1
ATOM 1978 O O . GLU A 1 246 ? -27.038 -12.648 17.294 1.00 45.62 246 GLU A O 1
ATOM 1984 N N . THR A 1 247 ? -26.758 -10.606 18.228 1.00 42.69 247 THR A N 1
ATOM 1985 C CA . THR A 1 247 ? -25.295 -10.625 18.168 1.00 42.11 247 THR A CA 1
ATOM 1986 C C . THR A 1 247 ? -24.627 -10.985 19.493 1.00 42.46 247 THR A C 1
ATOM 1987 O O . THR A 1 247 ? -23.508 -11.503 19.497 1.00 42.87 247 THR A O 1
ATOM 1991 N N . LEU A 1 248 ? -25.301 -10.705 20.608 1.00 42.09 248 LEU A N 1
ATOM 1992 C CA . LEU A 1 248 ? -24.747 -10.968 21.935 1.00 41.72 248 LEU A CA 1
ATOM 1993 C C . LEU A 1 248 ? -25.727 -11.708 22.831 1.00 42.18 248 LEU A C 1
ATOM 1994 O O . LEU A 1 248 ? -26.900 -11.344 22.906 1.00 42.53 248 LEU A O 1
ATOM 1999 N N . ARG A 1 249 ? -25.232 -12.732 23.525 1.00 42.46 249 ARG A N 1
ATOM 2000 C CA . ARG A 1 249 ? -25.991 -13.379 24.596 1.00 42.73 249 ARG A CA 1
ATOM 2001 C C . ARG A 1 249 ? -25.217 -13.300 25.915 1.00 41.67 249 ARG A C 1
ATOM 2002 O O . ARG A 1 249 ? -24.152 -13.902 26.057 1.00 42.34 249 ARG A O 1
ATOM 2010 N N . PHE A 1 250 ? -25.758 -12.547 26.869 1.00 39.96 250 PHE A N 1
ATOM 2011 C CA . PHE A 1 250 ? -25.157 -12.392 28.189 1.00 39.04 250 PHE A CA 1
ATOM 2012 C C . PHE A 1 250 ? -25.726 -13.491 29.075 1.00 38.14 250 PHE A C 1
ATOM 2013 O O . PHE A 1 250 ? -26.905 -13.462 29.411 1.00 37.67 250 PHE A O 1
ATOM 2021 N N . THR A 1 251 ? -24.890 -14.466 29.431 1.00 37.61 251 THR A N 1
ATOM 2022 C CA . THR A 1 251 ? -25.356 -15.676 30.108 1.00 37.49 251 THR A CA 1
ATOM 2023 C C . THR A 1 251 ? -24.558 -16.011 31.370 1.00 37.16 251 THR A C 1
ATOM 2024 O O . THR A 1 251 ? -23.436 -15.533 31.559 1.00 37.52 251 THR A O 1
ATOM 2028 N N . THR A 1 252 ? -25.160 -16.834 32.227 1.00 35.98 252 THR A N 1
ATOM 2029 C CA . THR A 1 252 ? -24.495 -17.374 33.415 1.00 35.43 252 THR A CA 1
ATOM 2030 C C . THR A 1 252 ? -25.048 -18.761 33.750 1.00 35.65 252 THR A C 1
ATOM 2031 O O . THR A 1 252 ? -25.843 -19.313 32.989 1.00 35.51 252 THR A O 1
ATOM 2035 N N . ARG A 1 253 ? -24.624 -19.325 34.880 1.00 35.84 253 ARG A N 1
ATOM 2036 C CA . ARG A 1 253 ? -24.991 -20.697 35.232 1.00 36.59 253 ARG A CA 1
ATOM 2037 C C . ARG A 1 253 ? -25.554 -20.819 36.641 1.00 36.55 253 ARG A C 1
ATOM 2038 O O . ARG A 1 253 ? -25.263 -20.002 37.517 1.00 36.14 253 ARG A O 1
ATOM 2046 N N . VAL A 1 254 ? -26.353 -21.862 36.853 1.00 36.20 254 VAL A N 1
ATOM 2047 C CA . VAL A 1 254 ? -26.860 -22.164 38.181 1.00 36.23 254 VAL A CA 1
ATOM 2048 C C . VAL A 1 254 ? -25.706 -22.753 38.986 1.00 35.97 254 VAL A C 1
ATOM 2049 O O . VAL A 1 254 ? -25.070 -23.726 38.572 1.00 35.90 254 VAL A O 1
ATOM 2053 N N . VAL A 1 255 ? -25.438 -22.128 40.125 1.00 35.40 255 VAL A N 1
ATOM 2054 C CA . VAL A 1 255 ? -24.286 -22.444 40.960 1.00 34.87 255 VAL A CA 1
ATOM 2055 C C . VAL A 1 255 ? -24.704 -23.039 42.311 1.00 34.27 255 VAL A C 1
ATOM 2056 O O . VAL A 1 255 ? -23.904 -23.700 42.971 1.00 34.21 255 VAL A O 1
ATOM 2060 N N . HIS A 1 256 ? -25.951 -22.819 42.714 1.00 34.03 256 HIS A N 1
ATOM 2061 C CA . HIS A 1 256 ? -26.451 -23.366 43.969 1.00 34.86 256 HIS A CA 1
ATOM 2062 C C . HIS A 1 256 ? -27.969 -23.417 43.970 1.00 35.72 256 HIS A C 1
ATOM 2063 O O . HIS A 1 256 ? -28.617 -22.474 43.531 1.00 36.10 256 HIS A O 1
ATOM 2070 N N . LEU A 1 257 ? -28.522 -24.525 44.464 1.00 36.86 257 LEU A N 1
ATOM 2071 C CA . LEU A 1 257 ? -29.968 -24.684 44.636 1.00 36.85 257 LEU A CA 1
ATOM 2072 C C . LEU A 1 257 ? -30.288 -25.065 46.081 1.00 36.77 257 LEU A C 1
ATOM 2073 O O . LEU A 1 257 ? -29.734 -26.033 46.604 1.00 36.62 257 LEU A O 1
ATOM 2078 N N . LYS A 1 258 ? -31.173 -24.305 46.725 1.00 36.86 258 LYS A N 1
ATOM 2079 C CA . LYS A 1 258 ? -31.690 -24.684 48.040 1.00 36.75 258 LYS A CA 1
ATOM 2080 C C . LYS A 1 258 ? -33.213 -24.647 48.092 1.00 36.92 258 LYS A C 1
ATOM 2081 O O . LYS A 1 258 ? -33.855 -23.835 47.423 1.00 36.39 258 LYS A O 1
ATOM 2087 N N . ASP A 1 259 ? -33.768 -25.559 48.886 1.00 37.38 259 ASP A N 1
ATOM 2088 C CA . ASP A 1 259 ? -35.189 -25.594 49.194 1.00 37.20 259 ASP A CA 1
ATOM 2089 C C . ASP A 1 259 ? -35.400 -24.861 50.506 1.00 37.49 259 ASP A C 1
ATOM 2090 O O . ASP A 1 259 ? -34.738 -25.171 51.496 1.00 37.78 259 ASP A O 1
ATOM 2095 N N . VAL A 1 260 ? -36.313 -23.892 50.520 1.00 37.51 260 VAL A N 1
ATOM 2096 C CA . VAL A 1 260 ? -36.593 -23.121 51.733 1.00 37.95 260 VAL A CA 1
ATOM 2097 C C . VAL A 1 260 ? -38.094 -23.038 51.986 1.00 38.55 260 VAL A C 1
ATOM 2098 O O . VAL A 1 260 ? -38.885 -23.147 51.050 1.00 38.72 260 VAL A O 1
ATOM 2102 N N . PRO A 1 261 ? -38.491 -22.830 53.253 1.00 39.30 261 PRO A N 1
ATOM 2103 C CA . PRO A 1 261 ? -39.905 -22.672 53.586 1.00 39.91 261 PRO A CA 1
ATOM 2104 C C . PRO A 1 261 ? -40.425 -21.262 53.287 1.00 39.07 261 PRO A C 1
ATOM 2105 O O . PRO A 1 261 ? -39.698 -20.434 52.738 1.00 38.73 261 PRO A O 1
ATOM 2109 N N . ALA A 1 262 ? -41.683 -21.007 53.638 1.00 38.73 262 ALA A N 1
ATOM 2110 C CA . ALA A 1 262 ? -42.246 -19.664 53.577 1.00 38.69 262 ALA A CA 1
ATOM 2111 C C . ALA A 1 262 ? -41.688 -18.842 54.731 1.00 39.15 262 ALA A C 1
ATOM 2112 O O . ALA A 1 262 ? -41.211 -19.396 55.722 1.00 39.85 262 ALA A O 1
ATOM 2114 N N . GLY A 1 263 ? -41.739 -17.521 54.595 1.00 39.22 263 GLY A N 1
ATOM 2115 C CA . GLY A 1 263 ? -41.163 -16.625 55.593 1.00 39.36 263 GLY A CA 1
ATOM 2116 C C . GLY A 1 263 ? -39.642 -16.644 55.611 1.00 39.37 263 GLY A C 1
ATOM 2117 O O . GLY A 1 263 ? -39.030 -16.270 56.613 1.00 40.08 263 GLY A O 1
ATOM 2118 N N . PHE A 1 264 ? -39.034 -17.073 54.505 1.00 38.29 264 PHE A N 1
ATOM 2119 C CA . PHE A 1 264 ? -37.580 -17.150 54.386 1.00 38.18 264 PHE A CA 1
ATOM 2120 C C . PHE A 1 264 ? -37.049 -15.887 53.716 1.00 38.36 264 PHE A C 1
ATOM 2121 O O . PHE A 1 264 ? -37.427 -15.574 52.584 1.00 37.73 264 PHE A O 1
ATOM 2129 N N . PHE A 1 265 ? -36.164 -15.178 54.413 1.00 38.35 265 PHE A N 1
ATOM 2130 C CA . PHE A 1 265 ? -35.609 -13.924 53.910 1.00 38.69 265 PHE A CA 1
ATOM 2131 C C . PHE A 1 265 ? -34.436 -14.164 52.971 1.00 38.66 265 PHE A C 1
ATOM 2132 O O . PHE A 1 265 ? -33.634 -15.071 53.197 1.00 38.48 265 PHE A O 1
ATOM 2140 N N . ILE A 1 266 ? -34.355 -13.346 51.919 1.00 39.62 266 ILE A N 1
ATOM 2141 C CA . ILE A 1 266 ? -33.278 -13.424 50.927 1.00 40.88 266 ILE A CA 1
ATOM 2142 C C . ILE A 1 266 ? -32.657 -12.044 50.683 1.00 41.51 266 ILE A C 1
ATOM 2143 O O . ILE A 1 266 ? -33.368 -11.049 50.554 1.00 41.98 266 ILE A O 1
ATOM 2148 N N . GLY A 1 267 ? -31.327 -12.001 50.626 1.00 42.06 267 GLY A N 1
ATOM 2149 C CA . GLY A 1 267 ? -30.593 -10.797 50.230 1.00 42.56 267 GLY A CA 1
ATOM 2150 C C . GLY A 1 267 ? -30.363 -9.787 51.337 1.00 42.64 267 GLY A C 1
ATOM 2151 O O . GLY A 1 267 ? -30.897 -9.922 52.441 1.00 42.74 267 GLY A O 1
ATOM 2152 N N . TYR A 1 268 ? -29.562 -8.769 51.023 1.00 42.97 268 TYR A N 1
ATOM 2153 C CA . TYR A 1 268 ? -29.259 -7.685 51.958 1.00 43.81 268 TYR A CA 1
ATOM 2154 C C . TYR A 1 268 ? -30.517 -6.915 52.355 1.00 44.34 268 TYR A C 1
ATOM 2155 O O . TYR A 1 268 ? -31.410 -6.705 51.534 1.00 46.11 268 TYR A O 1
ATOM 2164 N N . GLY A 1 269 ? -30.577 -6.501 53.617 1.00 45.14 269 GLY A N 1
ATOM 2165 C CA . GLY A 1 269 ? -31.698 -5.721 54.140 1.00 45.29 269 GLY A CA 1
ATOM 2166 C C . GLY A 1 269 ? -33.019 -6.467 54.221 1.00 45.85 269 GLY A C 1
ATOM 2167 O O . GLY A 1 269 ? -34.071 -5.851 54.388 1.00 45.50 269 GLY A O 1
ATOM 2168 N N . LYS A 1 270 ? -32.970 -7.793 54.111 1.00 46.79 270 LYS A N 1
ATOM 2169 C CA . LYS A 1 270 ? -34.175 -8.623 54.079 1.00 47.00 270 LYS A CA 1
ATOM 2170 C C . LYS A 1 270 ? -35.260 -8.040 53.162 1.00 45.26 270 LYS A C 1
ATOM 2171 O O . LYS A 1 270 ? -36.444 -8.069 53.496 1.00 45.62 270 LYS A O 1
ATOM 2177 N N . SER A 1 271 ? -34.848 -7.534 51.999 1.00 43.71 271 SER A N 1
ATOM 2178 C CA . SER A 1 271 ? -35.764 -6.852 51.080 1.00 42.87 271 SER A CA 1
ATOM 2179 C C . SER A 1 271 ? -36.821 -7.785 50.477 1.00 42.00 271 SER A C 1
ATOM 2180 O O . SER A 1 271 ? -37.870 -7.320 50.034 1.00 41.73 271 SER A O 1
ATOM 2183 N N . PHE A 1 272 ? -36.537 -9.087 50.448 1.00 41.42 272 PHE A N 1
ATOM 2184 C CA . PHE A 1 272 ? -37.486 -10.086 49.956 1.00 41.72 272 PHE A CA 1
ATOM 2185 C C . PHE A 1 272 ? -37.728 -11.167 51.011 1.00 42.52 272 PHE A C 1
ATOM 2186 O O . PHE A 1 272 ? -36.832 -11.514 51.785 1.00 43.05 272 PHE A O 1
ATOM 2194 N N . VAL A 1 273 ? -38.952 -11.685 51.033 1.00 42.61 273 VAL A N 1
ATOM 2195 C CA . VAL A 1 273 ? -39.301 -12.840 51.852 1.00 42.24 273 VAL A CA 1
ATOM 2196 C C . VAL A 1 273 ? -40.226 -13.751 51.050 1.00 41.96 273 VAL A C 1
ATOM 2197 O O . VAL A 1 273 ? -41.138 -13.281 50.373 1.00 42.19 273 VAL A O 1
ATOM 2201 N N . THR A 1 274 ? -39.981 -15.052 51.119 1.00 42.33 274 THR A N 1
ATOM 2202 C CA . THR A 1 274 ? -40.822 -16.018 50.429 1.00 42.85 274 THR A CA 1
ATOM 2203 C C . THR A 1 274 ? -42.226 -16.030 51.028 1.00 44.43 274 THR A C 1
ATOM 2204 O O . THR A 1 274 ? -42.393 -15.914 52.245 1.00 43.58 274 THR A O 1
ATOM 2208 N N . LYS A 1 275 ? -43.225 -16.153 50.156 1.00 47.15 275 LYS A N 1
ATOM 2209 C CA . LYS A 1 275 ? -44.626 -16.297 50.561 1.00 48.03 275 LYS A CA 1
ATOM 2210 C C . LYS A 1 275 ? -45.092 -17.750 50.405 1.00 47.37 275 LYS A C 1
ATOM 2211 O O . LYS A 1 275 ? -46.279 -18.043 50.551 1.00 48.53 275 LYS A O 1
ATOM 2217 N N . ARG A 1 276 ? -44.155 -18.653 50.122 1.00 46.42 276 ARG A N 1
ATOM 2218 C CA . ARG A 1 276 ? -44.471 -20.057 49.875 1.00 46.66 276 ARG A CA 1
ATOM 2219 C C . ARG A 1 276 ? -43.209 -20.917 49.946 1.00 46.99 276 ARG A C 1
ATOM 2220 O O . ARG A 1 276 ? -42.099 -20.392 50.019 1.00 47.28 276 ARG A O 1
ATOM 2228 N N . LYS A 1 277 ? -43.386 -22.235 49.925 1.00 46.65 277 LYS A N 1
ATOM 2229 C CA . LYS A 1 277 ? -42.271 -23.148 49.712 1.00 47.34 277 LYS A CA 1
ATOM 2230 C C . LYS A 1 277 ? -41.642 -22.832 48.363 1.00 46.88 277 LYS A C 1
ATOM 2231 O O . LYS A 1 277 ? -42.349 -22.727 47.357 1.00 48.90 277 LYS A O 1
ATOM 2237 N N . SER A 1 278 ? -40.320 -22.680 48.340 1.00 44.50 278 SER A N 1
ATOM 2238 C CA . SER A 1 278 ? -39.635 -22.211 47.145 1.00 42.38 278 SER A CA 1
ATOM 2239 C C . SER A 1 278 ? -38.313 -22.922 46.921 1.00 40.66 278 SER A C 1
ATOM 2240 O O . SER A 1 278 ? -37.700 -23.427 47.865 1.00 39.02 278 SER A O 1
ATOM 2243 N N . VAL A 1 279 ? -37.897 -22.956 45.655 1.00 39.43 279 VAL A N 1
ATOM 2244 C CA . VAL A 1 279 ? -36.551 -23.361 45.265 1.00 39.38 279 VAL A CA 1
ATOM 2245 C C . VAL A 1 279 ? -35.799 -22.117 44.795 1.00 38.61 279 VAL A C 1
ATOM 2246 O O . VAL A 1 279 ? -36.161 -21.511 43.788 1.00 38.23 279 VAL A O 1
ATOM 2250 N N . ILE A 1 280 ? -34.758 -21.741 45.533 1.00 38.48 280 ILE A N 1
ATOM 2251 C CA . ILE A 1 280 ? -33.947 -20.567 45.209 1.00 37.60 280 ILE A CA 1
ATOM 2252 C C . ILE A 1 280 ? -32.627 -20.992 44.584 1.00 37.18 280 ILE A C 1
ATOM 2253 O O . ILE A 1 280 ? -31.904 -21.821 45.139 1.00 38.50 280 ILE A O 1
ATOM 2258 N N . ALA A 1 281 ? -32.312 -20.423 43.429 1.00 36.06 281 ALA A N 1
ATOM 2259 C CA . ALA A 1 281 ? -31.011 -20.636 42.819 1.00 36.04 281 ALA A CA 1
ATOM 2260 C C . ALA A 1 281 ? -30.153 -19.389 43.003 1.00 35.80 281 ALA A C 1
ATOM 2261 O O . ALA A 1 281 ? -30.664 -18.268 43.021 1.00 35.87 281 ALA A O 1
ATOM 2263 N N . THR A 1 282 ? -28.851 -19.597 43.155 1.00 34.54 282 THR A N 1
ATOM 2264 C CA . THR A 1 282 ? -27.892 -18.506 43.205 1.00 33.92 282 THR A CA 1
ATOM 2265 C C . THR A 1 282 ? -27.069 -18.555 41.919 1.00 33.46 282 THR A C 1
ATOM 2266 O O . THR A 1 282 ? -26.687 -19.636 41.456 1.00 32.97 282 THR A O 1
ATOM 2270 N N . ILE A 1 283 ? -26.797 -17.390 41.343 1.00 32.27 283 ILE A N 1
ATOM 2271 C CA . ILE A 1 283 ? -26.052 -17.320 40.091 1.00 32.00 283 ILE A CA 1
ATOM 2272 C C . ILE A 1 283 ? -24.880 -16.354 40.236 1.00 31.25 283 ILE A C 1
ATOM 2273 O O . ILE A 1 283 ? -25.026 -15.274 40.811 1.00 30.61 283 ILE A O 1
ATOM 2278 N N . PRO A 1 284 ? -23.706 -16.736 39.711 1.00 30.81 284 PRO A N 1
ATOM 2279 C CA . PRO A 1 284 ? -22.496 -15.961 39.954 1.00 30.58 284 PRO A CA 1
ATOM 2280 C C . PRO A 1 284 ? -22.368 -14.750 39.027 1.00 30.56 284 PRO A C 1
ATOM 2281 O O . PRO A 1 284 ? -21.353 -14.587 38.350 1.00 29.82 284 PRO A O 1
ATOM 2285 N N . VAL A 1 285 ? -23.398 -13.906 39.010 1.00 30.84 285 VAL A N 1
ATOM 2286 C CA . VAL A 1 285 ? -23.346 -12.634 38.301 1.00 30.98 285 VAL A CA 1
ATOM 2287 C C . VAL A 1 285 ? -23.922 -11.536 39.190 1.00 30.95 285 VAL A C 1
ATOM 2288 O O . VAL A 1 285 ? -24.971 -11.712 39.808 1.00 30.64 285 VAL A O 1
ATOM 2292 N N . GLY A 1 286 ? -23.220 -10.410 39.259 1.00 31.18 286 GLY A N 1
ATOM 2293 C CA . GLY A 1 286 ? -23.646 -9.282 40.083 1.00 31.90 286 GLY A CA 1
ATOM 2294 C C . GLY A 1 286 ? -23.401 -7.962 39.383 1.00 31.87 286 GLY A C 1
ATOM 2295 O O . GLY A 1 286 ? -23.170 -7.937 38.176 1.00 32.61 286 GLY A O 1
ATOM 2296 N N . TYR A 1 287 ? -23.441 -6.865 40.137 1.00 31.68 287 TYR A N 1
ATOM 2297 C CA . TYR A 1 287 ? -23.360 -5.530 39.529 1.00 31.92 287 TYR A CA 1
ATOM 2298 C C . TYR A 1 287 ? -21.964 -5.143 39.046 1.00 32.57 287 TYR A C 1
ATOM 2299 O O . TYR A 1 287 ? -21.829 -4.284 38.171 1.00 33.36 287 TYR A O 1
ATOM 2308 N N . ALA A 1 288 ? -20.934 -5.779 39.591 1.00 32.77 288 ALA A N 1
ATOM 2309 C CA . ALA A 1 288 ? -19.575 -5.553 39.117 1.00 33.22 288 ALA A CA 1
ATOM 2310 C C . ALA A 1 288 ? -19.359 -6.157 37.731 1.00 33.73 288 ALA A C 1
ATOM 2311 O O . ALA A 1 288 ? -18.387 -5.821 37.053 1.00 33.69 288 ALA A O 1
ATOM 2313 N N . ASP A 1 289 ? -20.259 -7.052 37.324 1.00 34.08 289 ASP A N 1
ATOM 2314 C CA . ASP A 1 289 ? -20.213 -7.668 35.999 1.00 34.08 289 ASP A CA 1
ATOM 2315 C C . ASP A 1 289 ? -21.024 -6.906 34.957 1.00 34.76 289 ASP A C 1
ATOM 2316 O O . ASP A 1 289 ? -20.915 -7.190 33.761 1.00 35.19 289 ASP A O 1
ATOM 2321 N N . GLY A 1 290 ? -21.828 -5.943 35.408 1.00 35.17 290 GLY A N 1
ATOM 2322 C CA . GLY A 1 290 ? -22.700 -5.168 34.524 1.00 35.29 290 GLY A CA 1
ATOM 2323 C C . GLY A 1 290 ? -24.189 -5.425 34.694 1.00 35.18 290 GLY A C 1
ATOM 2324 O O . GLY A 1 290 ? -24.986 -4.997 33.860 1.00 35.84 290 GLY A O 1
ATOM 2325 N N . LEU A 1 291 ? -24.573 -6.125 35.759 1.00 34.80 291 LEU A N 1
ATOM 2326 C CA . LEU A 1 291 ? -25.986 -6.343 36.056 1.00 34.39 291 LEU A CA 1
ATOM 2327 C C . LEU A 1 291 ? -26.452 -5.276 37.036 1.00 33.82 291 LEU A C 1
ATOM 2328 O O . LEU A 1 291 ? -26.143 -5.345 38.220 1.00 34.19 291 LEU A O 1
ATOM 2333 N N . ASP A 1 292 ? -27.200 -4.295 36.541 1.00 33.81 292 ASP A N 1
ATOM 2334 C CA . ASP A 1 292 ? -27.540 -3.118 37.338 1.00 33.83 292 ASP A CA 1
ATOM 2335 C C . ASP A 1 292 ? -28.295 -3.488 38.609 1.00 34.13 292 ASP A C 1
ATOM 2336 O O . ASP A 1 292 ? -29.264 -4.242 38.578 1.00 34.38 292 ASP A O 1
ATOM 2341 N N . ARG A 1 293 ? -27.844 -2.924 39.722 1.00 34.65 293 ARG A N 1
ATOM 2342 C CA . ARG A 1 293 ? -28.415 -3.204 41.031 1.00 35.49 293 ARG A CA 1
ATOM 2343 C C . ARG A 1 293 ? -29.887 -2.781 41.148 1.00 37.09 293 ARG A C 1
ATOM 2344 O O . ARG A 1 293 ? -30.618 -3.307 41.992 1.00 37.02 293 ARG A O 1
ATOM 2352 N N . ARG A 1 294 ? -30.325 -1.845 40.305 1.00 39.08 294 ARG A N 1
ATOM 2353 C CA . ARG A 1 294 ? -31.732 -1.416 40.296 1.00 40.85 294 ARG A CA 1
ATOM 2354 C C . ARG A 1 294 ? -32.697 -2.515 39.830 1.00 40.44 294 ARG A C 1
ATOM 2355 O O . ARG A 1 294 ? -33.900 -2.405 40.054 1.00 39.45 294 ARG A O 1
ATOM 2363 N N . LEU A 1 295 ? -32.170 -3.571 39.208 1.00 40.03 295 LEU A N 1
ATOM 2364 C CA . LEU A 1 295 ? -32.971 -4.746 38.854 1.00 39.67 295 LEU A CA 1
ATOM 2365 C C . LEU A 1 295 ? -33.324 -5.621 40.064 1.00 39.31 295 LEU A C 1
ATOM 2366 O O . LEU A 1 295 ? -34.056 -6.599 39.922 1.00 38.77 295 LEU A O 1
ATOM 2371 N N . SER A 1 296 ? -32.794 -5.283 41.239 1.00 39.58 296 SER A N 1
ATOM 2372 C CA . SER A 1 296 ? -33.214 -5.904 42.498 1.00 39.92 296 SER A CA 1
ATOM 2373 C C . SER A 1 296 ? -34.738 -5.974 42.589 1.00 39.84 296 SER A C 1
ATOM 2374 O O . SER A 1 296 ? -35.402 -4.935 42.595 1.00 40.69 296 SER A O 1
ATOM 2377 N N . ASN A 1 297 ? -35.284 -7.191 42.635 1.00 39.23 297 ASN A N 1
ATOM 2378 C CA . ASN A 1 297 ? -36.735 -7.414 42.732 1.00 39.32 297 ASN A CA 1
ATOM 2379 C C . ASN A 1 297 ? -37.584 -6.784 41.614 1.00 40.33 297 ASN A C 1
ATOM 2380 O O . ASN A 1 297 ? -38.746 -6.439 41.848 1.00 40.48 297 ASN A O 1
ATOM 2385 N N . ASN A 1 298 ? -37.022 -6.621 40.416 1.00 40.93 298 ASN A N 1
ATOM 2386 C CA . ASN A 1 298 ? -37.821 -6.213 39.250 1.00 41.99 298 ASN A CA 1
ATOM 2387 C C . ASN A 1 298 ? -37.112 -6.478 37.932 1.00 40.91 298 ASN A C 1
ATOM 2388 O O . ASN A 1 298 ? -36.885 -5.573 37.124 1.00 40.35 298 ASN A O 1
ATOM 2393 N N . TYR A 1 299 ? -36.759 -7.738 37.732 1.00 40.66 299 TYR A N 1
ATOM 2394 C CA . TYR A 1 299 ? -36.449 -8.245 36.408 1.00 41.45 299 TYR A CA 1
ATOM 2395 C C . TYR A 1 299 ? -36.596 -9.755 36.427 1.00 41.68 299 TYR A C 1
ATOM 2396 O O . TYR A 1 299 ? -36.537 -10.377 37.488 1.00 41.51 299 TYR A O 1
ATOM 2405 N N . LYS A 1 300 ? -36.807 -10.336 35.253 1.00 42.20 300 LYS A N 1
ATOM 2406 C CA . LYS A 1 300 ? -36.908 -11.778 35.119 1.00 42.25 300 LYS A CA 1
ATOM 2407 C C . LYS A 1 300 ? -35.933 -12.254 34.056 1.00 41.72 300 LYS A C 1
ATOM 2408 O O . LYS A 1 300 ? -35.902 -11.712 32.951 1.00 41.07 300 LYS A O 1
ATOM 2414 N N . LEU A 1 301 ? -35.125 -13.252 34.409 1.00 42.09 301 LEU A N 1
ATOM 2415 C CA . LEU A 1 301 ? -34.143 -13.838 33.495 1.00 41.79 301 LEU A CA 1
ATOM 2416 C C . LEU A 1 301 ? -34.712 -15.111 32.896 1.00 41.47 301 LEU A C 1
ATOM 2417 O O . LEU A 1 301 ? -35.697 -15.652 33.397 1.00 41.74 301 LEU A O 1
ATOM 2422 N N . LEU A 1 302 ? -34.082 -15.592 31.832 1.00 41.95 302 LEU A N 1
ATOM 2423 C CA . LEU A 1 302 ? -34.539 -16.799 31.152 1.00 42.72 302 LEU A CA 1
ATOM 2424 C C . LEU A 1 302 ? -33.777 -18.021 31.638 1.00 43.41 302 LEU A C 1
ATOM 2425 O O . LEU A 1 302 ? -32.551 -17.999 31.737 1.00 43.98 302 LEU A O 1
ATOM 2430 N N . LEU A 1 303 ? -34.523 -19.080 31.938 1.00 43.99 303 LEU A N 1
ATOM 2431 C CA . LEU A 1 303 ? -33.966 -20.354 32.373 1.00 43.81 303 LEU A CA 1
ATOM 2432 C C . LEU A 1 303 ? -34.874 -21.450 31.846 1.00 45.15 303 LEU A C 1
ATOM 2433 O O . LEU A 1 303 ? -36.018 -21.569 32.292 1.00 46.66 303 LEU A O 1
ATOM 2438 N N . LYS A 1 304 ? -34.373 -22.232 30.891 1.00 45.63 304 LYS A N 1
ATOM 2439 C CA . LYS A 1 304 ? -35.153 -23.290 30.238 1.00 45.85 304 LYS A CA 1
ATOM 2440 C C . LYS A 1 304 ? -36.389 -22.740 29.523 1.00 45.73 304 LYS A C 1
ATOM 2441 O O . LYS A 1 304 ? -37.428 -23.400 29.465 1.00 46.12 304 LYS A O 1
ATOM 2447 N N . GLY A 1 305 ? -36.273 -21.528 28.984 1.00 45.90 305 GLY A N 1
ATOM 2448 C CA . GLY A 1 305 ? -37.387 -20.874 28.296 1.00 46.46 305 GLY A CA 1
ATOM 2449 C C . GLY A 1 305 ? -38.486 -20.348 29.206 1.00 46.89 305 GLY A C 1
ATOM 2450 O O . GLY A 1 305 ? -39.550 -19.956 28.724 1.00 48.28 305 GLY A O 1
ATOM 2451 N N . LYS A 1 306 ? -38.235 -20.335 30.514 1.00 47.26 306 LYS A N 1
ATOM 2452 C CA . LYS A 1 306 ? -39.181 -19.815 31.499 1.00 47.68 306 LYS A CA 1
ATOM 2453 C C . LYS A 1 306 ? -38.594 -18.557 32.120 1.00 47.11 306 LYS A C 1
ATOM 2454 O O . LYS A 1 306 ? -37.373 -18.439 32.262 1.00 46.80 306 LYS A O 1
ATOM 2460 N N . TYR A 1 307 ? -39.464 -17.627 32.497 1.00 45.59 307 TYR A N 1
ATOM 2461 C CA . TYR A 1 307 ? -39.036 -16.418 33.187 1.00 45.47 307 TYR A CA 1
ATOM 2462 C C . TYR A 1 307 ? -38.872 -16.684 34.681 1.00 44.79 307 TYR A C 1
ATOM 2463 O O . TYR A 1 307 ? -39.757 -17.259 35.319 1.00 45.13 307 TYR A O 1
ATOM 2472 N N . VAL A 1 308 ? -37.732 -16.273 35.229 1.00 43.09 308 VAL A N 1
ATOM 2473 C CA . VAL A 1 308 ? -37.458 -16.429 36.657 1.00 41.92 308 VAL A CA 1
ATOM 2474 C C . VAL A 1 308 ? -37.062 -15.071 37.235 1.00 40.85 308 VAL A C 1
ATOM 2475 O O . VAL A 1 308 ? -36.132 -14.441 36.742 1.00 39.98 308 VAL A O 1
ATOM 2479 N N . PRO A 1 309 ? -37.779 -14.607 38.272 1.00 40.61 309 PRO A N 1
ATOM 2480 C CA . PRO A 1 309 ? -37.506 -13.277 38.802 1.00 40.62 309 PRO A CA 1
ATOM 2481 C C . PRO A 1 309 ? -36.274 -13.223 39.702 1.00 40.10 309 PRO A C 1
ATOM 2482 O O . PRO A 1 309 ? -35.958 -14.192 40.387 1.00 38.22 309 PRO A O 1
ATOM 2486 N N . ILE A 1 310 ? -35.586 -12.088 39.677 1.00 40.95 310 ILE A N 1
ATOM 2487 C CA . ILE A 1 310 ? -34.530 -11.802 40.633 1.00 40.87 310 ILE A CA 1
ATOM 2488 C C . ILE A 1 310 ? -35.197 -11.521 41.970 1.00 40.59 310 ILE A C 1
ATOM 2489 O O . ILE A 1 310 ? -36.069 -10.663 42.058 1.00 41.49 310 ILE A O 1
ATOM 2494 N N . VAL A 1 311 ? -34.790 -12.244 43.005 1.00 40.50 311 VAL A N 1
ATOM 2495 C CA . VAL A 1 311 ? -35.364 -12.063 44.336 1.00 40.10 311 VAL A CA 1
ATOM 2496 C C . VAL A 1 311 ? -34.277 -11.607 45.302 1.00 40.15 311 VAL A C 1
ATOM 2497 O O . VAL A 1 311 ? -33.174 -12.159 45.321 1.00 40.21 311 VAL A O 1
ATOM 2501 N N . GLY A 1 312 ? -34.592 -10.580 46.086 1.00 40.42 312 GLY A N 1
ATOM 2502 C CA . GLY A 1 312 ? -33.608 -9.931 46.948 1.00 40.60 312 GLY A CA 1
ATOM 2503 C C . GLY A 1 312 ? -32.751 -8.975 46.143 1.00 40.27 312 GLY A C 1
ATOM 2504 O O . GLY A 1 312 ? -32.952 -8.824 44.936 1.00 39.35 312 GLY A O 1
ATOM 2505 N N . ARG A 1 313 ? -31.798 -8.328 46.811 1.00 41.06 313 ARG A N 1
ATOM 2506 C CA . ARG A 1 313 ? -30.919 -7.356 46.156 1.00 41.41 313 ARG A CA 1
ATOM 2507 C C . ARG A 1 313 ? -29.883 -8.052 45.287 1.00 40.13 313 ARG A C 1
ATOM 2508 O O . ARG A 1 313 ? -29.494 -9.192 45.559 1.00 40.61 313 ARG A O 1
ATOM 2516 N N . VAL A 1 314 ? -29.449 -7.360 44.237 1.00 37.90 314 VAL A N 1
ATOM 2517 C CA . VAL A 1 314 ? -28.350 -7.829 43.409 1.00 36.90 314 VAL A CA 1
ATOM 2518 C C . VAL A 1 314 ? -27.054 -7.497 44.140 1.00 36.19 314 VAL A C 1
ATOM 2519 O O . VAL A 1 314 ? -26.807 -6.342 44.489 1.00 35.57 314 VAL A O 1
ATOM 2523 N N . CYS A 1 315 ? -26.247 -8.524 44.395 1.00 35.87 315 CYS A N 1
ATOM 2524 C CA . CYS A 1 315 ? -24.959 -8.358 45.061 1.00 35.13 315 CYS A CA 1
ATOM 2525 C C . CYS A 1 315 ? -23.910 -7.980 44.025 1.00 34.49 315 CYS A C 1
ATOM 2526 O O . CYS A 1 315 ? -24.205 -7.888 42.834 1.00 34.34 315 CYS A O 1
ATOM 2529 N N . MET A 1 316 ? -22.686 -7.763 44.480 1.00 33.95 316 MET A N 1
ATOM 2530 C CA . MET A 1 316 ? -21.600 -7.352 43.602 1.00 34.16 316 MET A CA 1
ATOM 2531 C C . MET A 1 316 ? -21.235 -8.437 42.590 1.00 34.12 316 MET A C 1
ATOM 2532 O O . MET A 1 316 ? -20.926 -8.139 41.435 1.00 34.55 316 MET A O 1
ATOM 2537 N N . ASP A 1 317 ? -21.276 -9.691 43.028 1.00 33.41 317 ASP A N 1
ATOM 2538 C CA . ASP A 1 317 ? -20.790 -10.816 42.230 1.00 32.56 317 ASP A CA 1
ATOM 2539 C C . ASP A 1 317 ? -21.840 -11.909 41.989 1.00 32.70 317 ASP A C 1
ATOM 2540 O O . ASP A 1 317 ? -21.565 -12.894 41.302 1.00 31.54 317 ASP A O 1
ATOM 2545 N N . GLN A 1 318 ? -23.033 -11.749 42.553 1.00 33.61 318 GLN A N 1
ATOM 2546 C CA . GLN A 1 318 ? -24.045 -12.797 42.481 1.00 34.56 318 GLN A CA 1
ATOM 2547 C C . GLN A 1 318 ? -25.434 -12.249 42.760 1.00 33.93 318 GLN A C 1
ATOM 2548 O O . GLN A 1 318 ? -25.582 -11.117 43.202 1.00 34.07 318 GLN A O 1
ATOM 2554 N N . CYS A 1 319 ? -26.448 -13.054 42.469 1.00 33.61 319 CYS A N 1
ATOM 2555 C CA . CYS A 1 319 ? -27.820 -12.728 42.842 1.00 33.46 319 CYS A CA 1
ATOM 2556 C C . CYS A 1 319 ? -28.651 -13.998 42.903 1.00 33.06 319 CYS A C 1
ATOM 2557 O O . CYS A 1 319 ? -28.234 -15.047 42.410 1.00 32.71 319 CYS A O 1
ATOM 2560 N N . MET A 1 320 ? -29.822 -13.892 43.521 1.00 33.21 320 MET A N 1
ATOM 2561 C CA . MET A 1 320 ? -30.728 -15.019 43.674 1.00 33.23 320 MET A CA 1
ATOM 2562 C C . MET A 1 320 ? -31.937 -14.900 42.753 1.00 33.29 320 MET A C 1
ATOM 2563 O O . MET A 1 320 ? -32.410 -13.800 42.465 1.00 32.80 320 MET A O 1
ATOM 2568 N N . ILE A 1 321 ? -32.436 -16.049 42.309 1.00 33.57 321 ILE A N 1
ATOM 2569 C CA . ILE A 1 321 ? -33.624 -16.115 41.466 1.00 34.03 321 ILE A CA 1
ATOM 2570 C C . ILE A 1 321 ? -34.578 -17.194 41.973 1.00 34.46 321 ILE A C 1
ATOM 2571 O O . ILE A 1 321 ? -34.142 -18.226 42.481 1.00 34.84 321 ILE A O 1
ATOM 2576 N N . ASP A 1 322 ? -35.878 -16.945 41.837 1.00 35.11 322 ASP A N 1
ATOM 2577 C CA . ASP A 1 322 ? -36.901 -17.908 42.233 1.00 35.38 322 ASP A CA 1
ATOM 2578 C C . ASP A 1 322 ? -37.149 -18.870 41.082 1.00 35.80 322 ASP A C 1
ATOM 2579 O O . ASP A 1 322 ? -37.675 -18.477 40.042 1.00 36.21 322 ASP A O 1
ATOM 2584 N N . VAL A 1 323 ? -36.777 -20.132 41.277 1.00 36.30 323 VAL A N 1
ATOM 2585 C CA . VAL A 1 323 ? -36.915 -21.145 40.230 1.00 37.16 323 VAL A CA 1
ATOM 2586 C C . VAL A 1 323 ? -37.960 -22.201 40.597 1.00 38.06 323 VAL A C 1
ATOM 2587 O O . VAL A 1 323 ? -37.940 -23.318 40.075 1.00 38.81 323 VAL A O 1
ATOM 2591 N N . THR A 1 324 ? -38.886 -21.832 41.479 1.00 38.92 324 THR A N 1
ATOM 2592 C CA . THR A 1 324 ? -39.896 -22.756 41.988 1.00 39.44 324 THR A CA 1
ATOM 2593 C C . THR A 1 324 ? -40.820 -23.306 40.900 1.00 40.33 324 THR A C 1
ATOM 2594 O O . THR A 1 324 ? -41.249 -24.454 40.974 1.00 40.75 324 THR A O 1
ATOM 2598 N N . ASP A 1 325 ? -41.117 -22.488 39.895 1.00 41.68 325 ASP A N 1
ATOM 2599 C CA . ASP A 1 325 ? -42.050 -22.870 38.835 1.00 42.59 325 ASP A CA 1
ATOM 2600 C C . ASP A 1 325 ? -41.394 -23.652 37.699 1.00 43.87 325 ASP A C 1
ATOM 2601 O O . ASP A 1 325 ? -42.090 -24.168 36.828 1.00 43.89 325 ASP A O 1
ATOM 2606 N N . VAL A 1 326 ? -40.066 -23.734 37.700 1.00 46.43 326 VAL A N 1
ATOM 2607 C CA . VAL A 1 326 ? -39.339 -24.422 36.637 1.00 47.94 326 VAL A CA 1
ATOM 2608 C C . VAL A 1 326 ? -38.973 -25.838 37.077 1.00 49.42 326 VAL A C 1
ATOM 2609 O O . VAL A 1 326 ? -38.331 -26.025 38.113 1.00 49.63 326 VAL A O 1
ATOM 2613 N N . GLU A 1 327 ? -39.378 -26.823 36.276 1.00 51.10 327 GLU A N 1
ATOM 2614 C CA . GLU A 1 327 ? -39.140 -28.232 36.587 1.00 52.71 327 GLU A CA 1
ATOM 2615 C C . GLU A 1 327 ? -37.812 -28.730 36.018 1.00 51.26 327 GLU A C 1
ATOM 2616 O O . GLU A 1 327 ? -37.402 -28.331 34.926 1.00 49.95 327 GLU A O 1
ATOM 2622 N N . GLY A 1 328 ? -37.149 -29.603 36.774 1.00 50.38 328 GLY A N 1
ATOM 2623 C CA . GLY A 1 328 ? -35.915 -30.250 36.334 1.00 50.43 328 GLY A CA 1
ATOM 2624 C C . GLY A 1 328 ? -34.682 -29.369 36.382 1.00 50.75 328 GLY A C 1
ATOM 2625 O O . GLY A 1 328 ? -33.759 -29.552 35.589 1.00 50.53 328 GLY A O 1
ATOM 2626 N N . VAL A 1 329 ? -34.654 -28.429 37.325 1.00 51.91 329 VAL A N 1
ATOM 2627 C CA . VAL A 1 329 ? -33.544 -27.482 37.440 1.00 52.15 329 VAL A CA 1
ATOM 2628 C C . VAL A 1 329 ? -32.331 -28.180 38.048 1.00 52.12 329 VAL A C 1
ATOM 2629 O O . VAL A 1 329 ? -32.460 -28.989 38.969 1.00 50.59 329 VAL A O 1
ATOM 2633 N N . GLU A 1 330 ? -31.156 -27.854 37.515 1.00 52.26 330 GLU A N 1
ATOM 2634 C CA . GLU A 1 330 ? -29.918 -28.529 37.878 1.00 52.39 330 GLU A CA 1
ATOM 2635 C C . GLU A 1 330 ? -28.760 -27.546 37.981 1.00 52.18 330 GLU A C 1
ATOM 2636 O O . GLU A 1 330 ? -28.840 -26.413 37.502 1.00 51.24 330 GLU A O 1
ATOM 2642 N N . ILE A 1 331 ? -27.678 -28.004 38.602 1.00 51.87 331 ILE A N 1
ATOM 2643 C CA . ILE A 1 331 ? -26.462 -27.212 38.722 1.00 50.89 331 ILE A CA 1
ATOM 2644 C C . ILE A 1 331 ? -25.811 -27.161 37.345 1.00 49.57 331 ILE A C 1
ATOM 2645 O O . ILE A 1 331 ? -25.564 -28.203 36.736 1.00 49.75 331 ILE A O 1
ATOM 2650 N N . GLY A 1 332 ? -25.552 -25.953 36.851 1.00 47.02 332 GLY A N 1
ATOM 2651 C CA . GLY A 1 332 ? -24.931 -25.772 35.543 1.00 45.08 332 GLY A CA 1
ATOM 2652 C C . GLY A 1 332 ? -25.910 -25.566 34.400 1.00 43.58 332 GLY A C 1
ATOM 2653 O O . GLY A 1 332 ? -25.510 -25.570 33.233 1.00 41.62 332 GLY A O 1
ATOM 2654 N N . ASP A 1 333 ? -27.191 -25.393 34.718 1.00 43.06 333 ASP A N 1
ATOM 2655 C CA . ASP A 1 333 ? -28.159 -24.977 33.707 1.00 43.53 333 ASP A CA 1
ATOM 2656 C C . ASP A 1 333 ? -27.877 -23.530 33.325 1.00 43.41 333 ASP A C 1
ATOM 2657 O O . ASP A 1 333 ? -27.552 -22.706 34.181 1.00 43.99 333 ASP A O 1
ATOM 2662 N N . GLU A 1 334 ? -27.991 -23.234 32.035 1.00 42.83 334 GLU A N 1
ATOM 2663 C CA . GLU A 1 334 ? -27.736 -21.894 31.522 1.00 42.57 334 GLU A CA 1
ATOM 2664 C C . GLU A 1 334 ? -28.808 -20.916 31.998 1.00 41.69 334 GLU A C 1
ATOM 2665 O O . GLU A 1 334 ? -29.996 -21.252 32.024 1.00 42.24 334 GLU A O 1
ATOM 2671 N N . VAL A 1 335 ? -28.382 -19.713 32.374 1.00 39.98 335 VAL A N 1
ATOM 2672 C CA . VAL A 1 335 ? -29.303 -18.635 32.725 1.00 39.81 335 VAL A CA 1
ATOM 2673 C C . VAL A 1 335 ? -28.984 -17.420 31.861 1.00 39.88 335 VAL A C 1
ATOM 2674 O O . VAL A 1 335 ? -27.896 -16.856 31.958 1.00 41.34 335 VAL A O 1
ATOM 2678 N N . VAL A 1 336 ? -29.932 -17.026 31.016 1.00 39.36 336 VAL A N 1
ATOM 2679 C CA . VAL A 1 336 ? -29.724 -15.924 30.078 1.00 38.69 336 VAL A CA 1
ATOM 2680 C C . VAL A 1 336 ? -30.203 -14.607 30.687 1.00 37.61 336 VAL A C 1
ATOM 2681 O O . VAL A 1 336 ? -31.324 -14.504 31.177 1.00 36.71 336 VAL A O 1
ATOM 2685 N N . ILE A 1 337 ? -29.324 -13.611 30.646 1.00 37.58 337 ILE A N 1
ATOM 2686 C CA . ILE A 1 337 ? -29.582 -12.284 31.193 1.00 38.35 337 ILE A CA 1
ATOM 2687 C C . ILE A 1 337 ? -30.007 -11.325 30.086 1.00 39.21 337 ILE A C 1
ATOM 2688 O O . ILE A 1 337 ? -30.939 -10.533 30.256 1.00 39.79 337 ILE A O 1
ATOM 2693 N N . ILE A 1 338 ? -29.286 -11.394 28.968 1.00 39.92 338 ILE A N 1
ATOM 2694 C CA . ILE A 1 338 ? -29.607 -10.665 27.746 1.00 40.27 338 ILE A CA 1
ATOM 2695 C C . ILE A 1 338 ? -29.566 -11.666 26.605 1.00 40.15 338 ILE A C 1
ATOM 2696 O O . ILE A 1 338 ? -28.609 -12.432 26.494 1.00 40.19 338 ILE A O 1
ATOM 2701 N N . GLY A 1 339 ? -30.597 -11.664 25.766 1.00 40.53 339 GLY A N 1
ATOM 2702 C CA . GLY A 1 339 ? -30.635 -12.535 24.595 1.00 40.81 339 GLY A CA 1
ATOM 2703 C C . GLY A 1 339 ? -31.732 -13.587 24.596 1.00 41.24 339 GLY A C 1
ATOM 2704 O O . GLY A 1 339 ? -32.677 -13.526 25.382 1.00 39.12 339 GLY A O 1
ATOM 2705 N N . THR A 1 340 ? -31.573 -14.568 23.709 1.00 42.87 340 THR A N 1
ATOM 2706 C CA . THR A 1 340 ? -32.624 -15.527 23.374 1.00 44.52 340 THR A CA 1
ATOM 2707 C C . THR A 1 340 ? -32.387 -16.871 24.058 1.00 44.89 340 THR A C 1
ATOM 2708 O O . THR A 1 340 ? -31.246 -17.258 24.295 1.00 44.79 340 THR A O 1
ATOM 2712 N N . GLN A 1 341 ? -33.476 -17.565 24.380 1.00 46.04 341 GLN A N 1
ATOM 2713 C CA . GLN A 1 341 ? -33.418 -18.923 24.917 1.00 46.76 341 GLN A CA 1
ATOM 2714 C C . GLN A 1 341 ? -34.773 -19.613 24.725 1.00 48.65 341 GLN A C 1
ATOM 2715 O O . GLN A 1 341 ? -35.737 -19.284 25.414 1.00 48.49 341 GLN A O 1
ATOM 2721 N N . ASN A 1 342 ? -34.844 -20.547 23.776 1.00 51.90 342 ASN A N 1
ATOM 2722 C CA . ASN A 1 342 ? -36.061 -21.347 23.523 1.00 54.36 342 ASN A CA 1
ATOM 2723 C C . ASN A 1 342 ? -37.338 -20.533 23.274 1.00 56.76 342 ASN A C 1
ATOM 2724 O O . ASN A 1 342 ? -38.194 -20.424 24.158 1.00 56.45 342 ASN A O 1
ATOM 2729 N N . ASN A 1 343 ? -37.471 -19.977 22.071 1.00 60.03 343 ASN A N 1
ATOM 2730 C CA . ASN A 1 343 ? -38.669 -19.212 21.690 1.00 61.57 343 ASN A CA 1
ATOM 2731 C C . ASN A 1 343 ? -39.041 -18.161 22.735 1.00 58.85 343 ASN A C 1
ATOM 2732 O O . ASN A 1 343 ? -40.210 -18.004 23.088 1.00 58.19 343 ASN A O 1
ATOM 2737 N N . GLU A 1 344 ? -38.028 -17.459 23.235 1.00 56.54 344 GLU A N 1
ATOM 2738 C CA . GLU A 1 344 ? -38.206 -16.478 24.300 1.00 53.96 344 GLU A CA 1
ATOM 2739 C C . GLU A 1 344 ? -36.962 -15.604 24.399 1.00 51.12 344 GLU A C 1
ATOM 2740 O O . GLU A 1 344 ? -35.840 -16.097 24.290 1.00 50.63 344 GLU A O 1
ATOM 2746 N N . THR A 1 345 ? -37.163 -14.308 24.610 1.00 48.31 345 THR A N 1
ATOM 2747 C CA . THR A 1 345 ? -36.068 -13.353 24.543 1.00 46.13 345 THR A CA 1
ATOM 2748 C C . THR A 1 345 ? -36.195 -12.267 25.603 1.00 44.08 345 THR A C 1
ATOM 2749 O O . THR A 1 345 ? -37.243 -11.640 25.737 1.00 43.46 345 THR A O 1
ATOM 2753 N N . VAL A 1 346 ? -35.119 -12.070 26.361 1.00 42.99 346 VAL A N 1
ATOM 2754 C CA . VAL A 1 346 ? -34.958 -10.868 27.178 1.00 43.19 346 VAL A CA 1
ATOM 2755 C C . VAL A 1 346 ? -33.966 -9.966 26.457 1.00 43.77 346 VAL A C 1
ATOM 2756 O O . VAL A 1 346 ? -32.766 -9.979 26.740 1.00 44.20 346 VAL A O 1
ATOM 2760 N N . SER A 1 347 ? -34.484 -9.188 25.508 1.00 44.20 347 SER A N 1
ATOM 2761 C CA . SER A 1 347 ? -33.645 -8.395 24.614 1.00 43.45 347 SER A CA 1
ATOM 2762 C C . SER A 1 347 ? -32.883 -7.318 25.369 1.00 43.74 347 SER A C 1
ATOM 2763 O O . SER A 1 347 ? -33.267 -6.919 26.471 1.00 43.58 347 SER A O 1
ATOM 2766 N N . VAL A 1 348 ? -31.798 -6.860 24.758 1.00 44.16 348 VAL A N 1
ATOM 2767 C CA . VAL A 1 348 ? -31.036 -5.732 25.275 1.00 45.15 348 VAL A CA 1
ATOM 2768 C C . VAL A 1 348 ? -31.888 -4.462 25.379 1.00 45.01 348 VAL A C 1
ATOM 2769 O O . VAL A 1 348 ? -31.678 -3.651 26.277 1.00 45.47 348 VAL A O 1
ATOM 2773 N N . GLU A 1 349 ? -32.846 -4.296 24.468 1.00 46.07 349 GLU A N 1
ATOM 2774 C CA . GLU A 1 349 ? -33.743 -3.138 24.503 1.00 46.12 349 GLU A CA 1
ATOM 2775 C C . GLU A 1 349 ? -34.700 -3.191 25.699 1.00 45.07 349 GLU A C 1
ATOM 2776 O O . GLU A 1 349 ? -34.952 -2.168 26.340 1.00 43.01 349 GLU A O 1
ATOM 2782 N N . SER A 1 350 ? -35.229 -4.379 25.991 1.00 44.54 350 SER A N 1
ATOM 2783 C CA . SER A 1 350 ? -36.084 -4.573 27.166 1.00 44.11 350 SER A CA 1
ATOM 2784 C C . SER A 1 350 ? -35.356 -4.185 28.452 1.00 44.23 350 SER A C 1
ATOM 2785 O O . SER A 1 350 ? -35.939 -3.544 29.328 1.00 44.96 350 SER A O 1
ATOM 2788 N N . MET A 1 351 ? -34.086 -4.577 28.557 1.00 43.08 351 MET A N 1
ATOM 2789 C CA . MET A 1 351 ? -33.267 -4.235 29.715 1.00 42.36 351 MET A CA 1
ATOM 2790 C C . MET A 1 351 ? -33.034 -2.727 29.802 1.00 41.61 351 MET A C 1
ATOM 2791 O O . MET A 1 351 ? -33.151 -2.138 30.875 1.00 40.32 351 MET A O 1
ATOM 2796 N N . ALA A 1 352 ? -32.714 -2.111 28.666 1.00 41.54 352 ALA A N 1
ATOM 2797 C CA . ALA A 1 352 ? -32.495 -0.664 28.590 1.00 40.97 352 ALA A CA 1
ATOM 2798 C C . ALA A 1 352 ? -33.728 0.133 29.022 1.00 40.90 352 ALA A C 1
ATOM 2799 O O . ALA A 1 352 ? -33.609 1.155 29.700 1.00 40.28 352 ALA A O 1
ATOM 2801 N N . ASP A 1 353 ? -34.907 -0.341 28.626 1.00 41.68 353 ASP A N 1
ATOM 2802 C CA . ASP A 1 353 ? -36.165 0.300 29.005 1.00 41.81 353 ASP A CA 1
ATOM 2803 C C . ASP A 1 353 ? -36.377 0.235 30.513 1.00 41.73 353 ASP A C 1
ATOM 2804 O O . ASP A 1 353 ? -36.646 1.254 31.146 1.00 41.84 353 ASP A O 1
ATOM 2809 N N . LYS A 1 354 ? -36.231 -0.960 31.080 1.00 41.62 354 LYS A N 1
ATOM 2810 C CA . LYS A 1 354 ? -36.475 -1.188 32.507 1.00 41.95 354 LYS A CA 1
ATOM 2811 C C . LYS A 1 354 ? -35.664 -0.258 33.419 1.00 40.74 354 LYS A C 1
ATOM 2812 O O . LYS A 1 354 ? -36.177 0.204 34.435 1.00 39.11 354 LYS A O 1
ATOM 2818 N N . ILE A 1 355 ? -34.413 0.022 33.055 1.00 40.92 355 ILE A N 1
ATOM 2819 C CA . ILE A 1 355 ? -33.580 0.951 33.840 1.00 42.30 355 ILE A CA 1
ATOM 2820 C C . ILE A 1 355 ? -33.457 2.346 33.207 1.00 42.45 355 ILE A C 1
ATOM 2821 O O . ILE A 1 355 ? -32.528 3.091 33.516 1.00 42.13 355 ILE A O 1
ATOM 2826 N N . GLU A 1 356 ? -34.414 2.697 32.345 1.00 43.66 356 GLU A N 1
ATOM 2827 C CA . GLU A 1 356 ? -34.541 4.048 31.798 1.00 44.56 356 GLU A CA 1
ATOM 2828 C C . GLU A 1 356 ? -33.258 4.516 31.103 1.00 44.12 356 GLU A C 1
ATOM 2829 O O . GLU A 1 356 ? -32.683 5.554 31.453 1.00 43.33 356 GLU A O 1
ATOM 2835 N N . THR A 1 357 ? -32.810 3.735 30.127 1.00 42.85 357 THR A N 1
ATOM 2836 C CA . THR A 1 357 ? -31.646 4.098 29.330 1.00 42.39 357 THR A CA 1
ATOM 2837 C C . THR A 1 357 ? -31.792 3.525 27.919 1.00 41.86 357 THR A C 1
ATOM 2838 O O . THR A 1 357 ? -32.893 3.166 27.503 1.00 41.26 357 THR A O 1
ATOM 2842 N N . ILE A 1 358 ? -30.683 3.452 27.190 1.00 41.87 358 ILE A N 1
ATOM 2843 C CA . ILE A 1 358 ? -30.680 2.967 25.811 1.00 41.13 358 ILE A CA 1
ATOM 2844 C C . ILE A 1 358 ? -29.703 1.800 25.678 1.00 40.88 358 ILE A C 1
ATOM 2845 O O . ILE A 1 358 ? -28.771 1.692 26.475 1.00 40.88 358 ILE A O 1
ATOM 2850 N N . PRO A 1 359 ? -29.911 0.925 24.669 1.00 40.39 359 PRO A N 1
ATOM 2851 C CA . PRO A 1 359 ? -29.093 -0.279 24.480 1.00 40.25 359 PRO A CA 1
ATOM 2852 C C . PRO A 1 359 ? -27.582 -0.069 24.541 1.00 40.27 359 PRO A C 1
ATOM 2853 O O . PRO A 1 359 ? -26.859 -0.970 24.962 1.00 40.93 359 PRO A O 1
ATOM 2857 N N . GLN A 1 360 ? -27.106 1.100 24.123 1.00 40.02 360 GLN A N 1
ATOM 2858 C CA . GLN A 1 360 ? -25.672 1.367 24.110 1.00 38.55 360 GLN A CA 1
ATOM 2859 C C . GLN A 1 360 ? -25.063 1.322 25.513 1.00 37.45 360 GLN A C 1
ATOM 2860 O O . GLN A 1 360 ? -24.001 0.730 25.696 1.00 37.54 360 GLN A O 1
ATOM 2866 N N . GLU A 1 361 ? -25.730 1.931 26.495 1.00 36.03 361 GLU A N 1
ATOM 2867 C CA . GLU A 1 361 ? -25.207 1.952 27.867 1.00 35.64 361 GLU A CA 1
ATOM 2868 C C . GLU A 1 361 ? -25.239 0.573 28.537 1.00 35.68 361 GLU A C 1
ATOM 2869 O O . GLU A 1 361 ? -24.360 0.254 29.342 1.00 35.11 361 GLU A O 1
ATOM 2875 N N . VAL A 1 362 ? -26.245 -0.236 28.205 1.00 35.15 362 VAL A N 1
ATOM 2876 C CA . VAL A 1 362 ? -26.360 -1.585 28.754 1.00 34.72 362 VAL A CA 1
ATOM 2877 C C . VAL A 1 362 ? -25.175 -2.445 28.304 1.00 35.50 362 VAL A C 1
ATOM 2878 O O . VAL A 1 362 ? -24.525 -3.091 29.126 1.00 35.17 362 VAL A O 1
ATOM 2882 N N . PHE A 1 363 ? -24.901 -2.443 27.003 1.00 36.63 363 PHE A N 1
ATOM 2883 C CA . PHE A 1 363 ? -23.753 -3.158 26.453 1.00 37.64 363 PHE A CA 1
ATOM 2884 C C . PHE A 1 363 ? -22.434 -2.692 27.074 1.00 38.55 363 PHE A C 1
ATOM 2885 O O . PHE A 1 363 ? -21.568 -3.512 27.392 1.00 39.19 363 PHE A O 1
ATOM 2893 N N . SER A 1 364 ? -22.286 -1.382 27.255 1.00 38.53 364 SER A N 1
ATOM 2894 C CA . SER A 1 364 ? -21.059 -0.812 27.816 1.00 38.91 364 SER A CA 1
ATOM 2895 C C . SER A 1 364 ? -20.877 -1.112 29.310 1.00 39.15 364 SER A C 1
ATOM 2896 O O . SER A 1 364 ? -19.786 -0.957 29.853 1.00 39.28 364 SER A O 1
ATOM 2899 N N . ARG A 1 365 ? -21.951 -1.534 29.965 1.00 40.11 365 ARG A N 1
ATOM 2900 C CA . ARG A 1 365 ? -21.926 -1.866 31.382 1.00 40.95 365 ARG A CA 1
ATOM 2901 C C . ARG A 1 365 ? -21.277 -3.233 31.636 1.00 39.89 365 ARG A C 1
ATOM 2902 O O . ARG A 1 365 ? -20.830 -3.509 32.749 1.00 39.73 365 ARG A O 1
ATOM 2910 N N . ILE A 1 366 ? -21.223 -4.080 30.609 1.00 38.56 366 ILE A N 1
ATOM 2911 C CA . ILE A 1 366 ? -20.685 -5.436 30.750 1.00 37.96 366 ILE A CA 1
ATOM 2912 C C . ILE A 1 366 ? -19.174 -5.375 30.988 1.00 37.90 366 ILE A C 1
ATOM 2913 O O . ILE A 1 366 ? -18.404 -5.072 30.079 1.00 38.69 366 ILE A O 1
ATOM 2918 N N . SER A 1 367 ? -18.763 -5.696 32.209 1.00 36.97 367 SER A N 1
ATOM 2919 C CA . SER A 1 367 ? -17.445 -5.308 32.704 1.00 35.89 367 SER A CA 1
ATOM 2920 C C . SER A 1 367 ? -16.311 -6.198 32.226 1.00 36.04 367 SER A C 1
ATOM 2921 O O . SER A 1 367 ? -16.520 -7.231 31.584 1.00 35.65 367 SER A O 1
ATOM 2924 N N . ARG A 1 368 ? -15.104 -5.758 32.576 1.00 36.20 368 ARG A N 1
ATOM 2925 C CA . ARG A 1 368 ? -13.857 -6.466 32.308 1.00 35.55 368 ARG A CA 1
ATOM 2926 C C . ARG A 1 368 ? -13.887 -7.919 32.788 1.00 34.56 368 ARG A C 1
ATOM 2927 O O . ARG A 1 368 ? -13.295 -8.799 32.156 1.00 34.79 368 ARG A O 1
ATOM 2935 N N . ARG A 1 369 ? -14.584 -8.168 33.893 1.00 33.30 369 ARG A N 1
ATOM 2936 C CA . ARG A 1 369 ? -14.629 -9.505 34.492 1.00 32.80 369 ARG A CA 1
ATOM 2937 C C . ARG A 1 369 ? -15.388 -10.536 33.650 1.00 32.78 369 ARG A C 1
ATOM 2938 O O . ARG A 1 369 ? -15.205 -11.738 33.842 1.00 32.51 369 ARG A O 1
ATOM 2946 N N . VAL A 1 370 ? -16.232 -10.069 32.730 1.00 32.95 370 VAL A N 1
ATOM 2947 C CA . VAL A 1 370 ? -17.012 -10.951 31.869 1.00 32.96 370 VAL A CA 1
ATOM 2948 C C . VAL A 1 370 ? -16.199 -11.349 30.633 1.00 33.72 370 VAL A C 1
ATOM 2949 O O . VAL A 1 370 ? -15.946 -10.515 29.763 1.00 34.46 370 VAL A O 1
ATOM 2953 N N . PRO A 1 371 ? -15.786 -12.628 30.538 1.00 33.75 371 PRO A N 1
ATOM 2954 C CA . PRO A 1 371 ? -15.071 -13.023 29.327 1.00 33.51 371 PRO A CA 1
ATOM 2955 C C . PRO A 1 371 ? -15.986 -13.032 28.109 1.00 33.75 371 PRO A C 1
ATOM 2956 O O . PRO A 1 371 ? -17.192 -13.243 28.246 1.00 33.36 371 PRO A O 1
ATOM 2960 N N . ARG A 1 372 ? -15.406 -12.791 26.936 1.00 34.54 372 ARG A N 1
ATOM 2961 C CA . ARG A 1 372 ? -16.135 -12.840 25.675 1.00 35.48 372 ARG A CA 1
ATOM 2962 C C . ARG A 1 372 ? -15.778 -14.116 24.931 1.00 37.14 372 ARG A C 1
ATOM 2963 O O . ARG A 1 372 ? -14.606 -14.374 24.664 1.00 37.24 372 ARG A O 1
ATOM 2971 N N . VAL A 1 373 ? -16.799 -14.911 24.618 1.00 39.08 373 VAL A N 1
ATOM 2972 C CA . VAL A 1 373 ? -16.647 -16.130 23.832 1.00 39.92 373 VAL A CA 1
ATOM 2973 C C . VAL A 1 373 ? -17.199 -15.849 22.437 1.00 41.08 373 VAL A C 1
ATOM 2974 O O . VAL A 1 373 ? -18.238 -15.200 22.303 1.00 41.54 373 VAL A O 1
ATOM 2978 N N . TYR A 1 374 ? -16.508 -16.340 21.407 1.00 43.13 374 TYR A N 1
ATOM 2979 C CA . TYR A 1 374 ? -16.811 -15.980 20.017 1.00 44.02 374 TYR A CA 1
ATOM 2980 C C . TYR A 1 374 ? -17.294 -17.157 19.174 1.00 45.08 374 TYR A C 1
ATOM 2981 O O . TYR A 1 374 ? -16.710 -18.241 19.212 1.00 44.88 374 TYR A O 1
ATOM 2990 N N . PHE A 1 375 ? -18.358 -16.914 18.406 1.00 46.69 375 PHE A N 1
ATOM 2991 C CA . PHE A 1 375 ? -19.003 -17.936 17.581 1.00 47.52 375 PHE A CA 1
ATOM 2992 C C . PHE A 1 375 ? -19.109 -17.514 16.116 1.00 48.96 375 PHE A C 1
ATOM 2993 O O . PHE A 1 375 ? -19.272 -16.335 15.806 1.00 47.19 375 PHE A O 1
ATOM 3001 N N . TYR A 1 376 ? -19.019 -18.499 15.225 1.00 52.96 376 TYR A N 1
ATOM 3002 C CA . TYR A 1 376 ? -19.179 -18.284 13.788 1.00 55.52 376 TYR A CA 1
ATOM 3003 C C . TYR A 1 376 ? -19.744 -19.555 13.145 1.00 57.05 376 TYR A C 1
ATOM 3004 O O . TYR A 1 376 ? -19.159 -20.635 13.271 1.00 58.43 376 TYR A O 1
ATOM 3013 N N . ASP A 1 377 ? -20.881 -19.413 12.465 1.00 58.25 377 ASP A N 1
ATOM 3014 C CA . ASP A 1 377 ? -21.619 -20.541 11.882 1.00 59.63 377 ASP A CA 1
ATOM 3015 C C . ASP A 1 377 ? -21.967 -21.616 12.920 1.00 58.32 377 ASP A C 1
ATOM 3016 O O . ASP A 1 377 ? -21.981 -22.808 12.607 1.00 58.61 377 ASP A O 1
ATOM 3021 N N . GLY A 1 378 ? -22.253 -21.184 14.148 1.00 57.80 378 GLY A N 1
ATOM 3022 C CA . GLY A 1 378 ? -22.644 -22.091 15.233 1.00 57.67 378 GLY A CA 1
ATOM 3023 C C . GLY A 1 378 ? -21.509 -22.626 16.094 1.00 57.46 378 GLY A C 1
ATOM 3024 O O . GLY A 1 378 ? -21.747 -23.062 17.221 1.00 56.64 378 GLY A O 1
ATOM 3025 N N . ILE A 1 379 ? -20.281 -22.586 15.574 1.00 57.07 379 ILE A N 1
ATOM 3026 C CA . ILE A 1 379 ? -19.118 -23.171 16.245 1.00 57.73 379 ILE A CA 1
ATOM 3027 C C . ILE A 1 379 ? -18.288 -22.103 16.963 1.00 55.93 379 ILE A C 1
ATOM 3028 O O . ILE A 1 379 ? -18.131 -20.991 16.462 1.00 54.14 379 ILE A O 1
ATOM 3033 N N . LYS A 1 380 ? -17.754 -22.460 18.131 1.00 55.63 380 LYS A N 1
ATOM 3034 C CA . LYS A 1 380 ? -16.886 -21.576 18.908 1.00 54.66 380 LYS A CA 1
ATOM 3035 C C . LYS A 1 380 ? -15.495 -21.543 18.288 1.00 53.93 380 LYS A C 1
ATOM 3036 O O . LYS A 1 380 ? -14.911 -22.594 18.027 1.00 53.39 380 LYS A O 1
ATOM 3042 N N . ILE A 1 381 ? -14.957 -20.341 18.084 1.00 53.85 381 ILE A N 1
ATOM 3043 C CA . ILE A 1 381 ? -13.678 -20.173 17.383 1.00 54.40 381 ILE A CA 1
ATOM 3044 C C . ILE A 1 381 ? -12.623 -19.374 18.153 1.00 53.40 381 ILE A C 1
ATOM 3045 O O . ILE A 1 381 ? -11.601 -18.994 17.582 1.00 54.10 381 ILE A O 1
ATOM 3050 N N . GLY A 1 382 ? -12.858 -19.118 19.435 1.00 52.27 382 GLY A N 1
ATOM 3051 C CA . GLY A 1 382 ? -11.917 -18.341 20.231 1.00 50.77 382 GLY A CA 1
ATOM 3052 C C . GLY A 1 382 ? -12.585 -17.667 21.406 1.00 50.83 382 GLY A C 1
ATOM 3053 O O . GLY A 1 382 ? -13.813 -17.645 21.511 1.00 50.38 382 GLY A O 1
ATOM 3054 N N . GLU A 1 383 ? -11.762 -17.105 22.286 1.00 50.82 383 GLU A N 1
ATOM 3055 C CA . GLU A 1 383 ? -12.241 -16.479 23.511 1.00 49.32 383 GLU A CA 1
ATOM 3056 C C . GLU A 1 383 ? -11.249 -15.446 24.023 1.00 48.27 383 GLU A C 1
ATOM 3057 O O . GLU A 1 383 ? -10.052 -15.530 23.739 1.00 47.95 383 GLU A O 1
ATOM 3063 N N . VAL A 1 384 ? -11.750 -14.475 24.781 1.00 46.93 384 VAL A N 1
ATOM 3064 C CA . VAL A 1 384 ? -10.882 -13.571 25.524 1.00 46.22 384 VAL A CA 1
ATOM 3065 C C . VAL A 1 384 ? -11.339 -13.462 26.972 1.00 45.45 384 VAL A C 1
ATOM 3066 O O . VAL A 1 384 ? -12.503 -13.180 27.260 1.00 43.31 384 VAL A O 1
ATOM 3070 N N . ASN A 1 385 ? -10.403 -13.745 27.871 1.00 45.93 385 ASN A N 1
ATOM 3071 C CA . ASN A 1 385 ? -10.536 -13.447 29.280 1.00 45.74 385 ASN A CA 1
ATOM 3072 C C . ASN A 1 385 ? -9.617 -12.259 29.550 1.00 43.85 385 ASN A C 1
ATOM 3073 O O . ASN A 1 385 ? -8.402 -12.366 29.378 1.00 43.15 385 ASN A O 1
ATOM 3078 N N . TYR A 1 386 ? -10.189 -11.124 29.942 1.00 43.12 386 TYR A N 1
ATOM 3079 C CA . TYR A 1 386 ? -9.395 -9.907 30.147 1.00 43.32 386 TYR A CA 1
ATOM 3080 C C . TYR A 1 386 ? -8.492 -9.972 31.382 1.00 43.16 386 TYR A C 1
ATOM 3081 O O . TYR A 1 386 ? -7.516 -9.228 31.477 1.00 43.08 386 TYR A O 1
ATOM 3090 N N . LEU A 1 387 ? -8.813 -10.856 32.320 1.00 43.51 387 LEU A N 1
ATOM 3091 C CA . LEU A 1 387 ? -7.933 -11.116 33.457 1.00 44.88 387 LEU A CA 1
ATOM 3092 C C . LEU A 1 387 ? -6.757 -11.996 33.008 1.00 47.97 387 LEU A C 1
ATOM 3093 O O . LEU A 1 387 ? -5.702 -12.009 33.643 1.00 48.33 387 LEU A O 1
ATOM 3098 N N . LYS A 1 388 ? -6.963 -12.734 31.915 1.00 52.29 388 LYS A N 1
ATOM 3099 C CA . LYS A 1 388 ? -5.887 -13.387 31.159 1.00 55.18 388 LYS A CA 1
ATOM 3100 C C . LYS A 1 388 ? -5.121 -14.428 31.979 1.00 56.70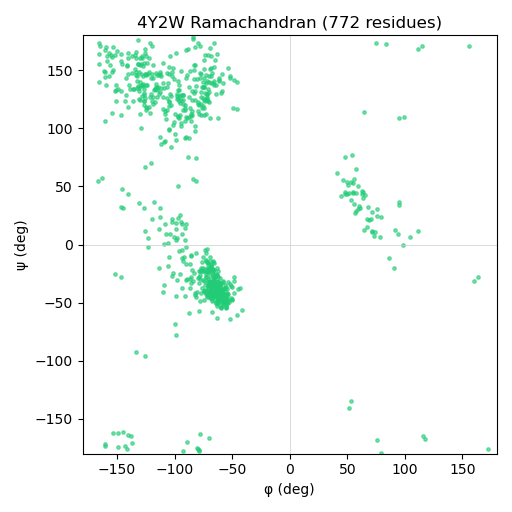 388 LYS A C 1
ATOM 3101 O O . LYS A 1 388 ? -5.073 -15.609 31.616 1.00 56.36 388 LYS A O 1
ATOM 3107 N N . VAL B 1 1 ? 0.893 18.922 34.862 1.00 66.79 1 VAL B N 1
ATOM 3108 C CA . VAL B 1 1 ? 0.848 18.908 33.367 1.00 67.35 1 VAL B CA 1
ATOM 3109 C C . VAL B 1 1 ? -0.585 18.791 32.868 1.00 64.86 1 VAL B C 1
ATOM 3110 O O . VAL B 1 1 ? -1.449 18.246 33.554 1.00 65.21 1 VAL B O 1
ATOM 3114 N N . LYS B 1 2 ? -0.821 19.298 31.663 1.00 62.85 2 LYS B N 1
ATOM 3115 C CA . LYS B 1 2 ? -2.141 19.241 31.045 1.00 61.82 2 LYS B CA 1
ATOM 3116 C C . LYS B 1 2 ? -2.391 17.852 30.458 1.00 58.26 2 LYS B C 1
ATOM 3117 O O . LYS B 1 2 ? -3.359 17.182 30.821 1.00 58.56 2 LYS B O 1
ATOM 3123 N N . PHE B 1 3 ? -1.505 17.427 29.559 1.00 53.44 3 PHE B N 1
ATOM 3124 C CA . PHE B 1 3 ? -1.613 16.125 28.902 1.00 50.60 3 PHE B CA 1
ATOM 3125 C C . PHE B 1 3 ? -0.307 15.346 29.010 1.00 48.84 3 PHE B C 1
ATOM 3126 O O . PHE B 1 3 ? 0.754 15.924 29.253 1.00 48.36 3 PHE B O 1
ATOM 3134 N N . ASP B 1 4 ? -0.399 14.030 28.825 1.00 47.25 4 ASP B N 1
ATOM 3135 C CA . ASP B 1 4 ? 0.761 13.139 28.920 1.00 46.09 4 ASP B CA 1
ATOM 3136 C C . ASP B 1 4 ? 0.554 11.882 28.066 1.00 45.01 4 ASP B C 1
ATOM 3137 O O . ASP B 1 4 ? -0.307 11.865 27.184 1.00 45.94 4 ASP B O 1
ATOM 3142 N N . GLY B 1 5 ? 1.337 10.836 28.324 1.00 44.23 5 GLY B N 1
ATOM 3143 C CA . GLY B 1 5 ? 1.200 9.568 27.608 1.00 44.05 5 GLY B CA 1
ATOM 3144 C C . GLY B 1 5 ? -0.075 8.794 27.903 1.00 43.71 5 GLY B C 1
ATOM 3145 O O . GLY B 1 5 ? -0.441 7.893 27.149 1.00 43.69 5 GLY B O 1
ATOM 3146 N N . VAL B 1 6 ? -0.745 9.137 29.002 1.00 43.12 6 VAL B N 1
ATOM 3147 C CA . VAL B 1 6 ? -1.965 8.455 29.433 1.00 42.42 6 VAL B CA 1
ATOM 3148 C C . VAL B 1 6 ? -3.222 9.173 28.930 1.00 41.30 6 VAL B C 1
ATOM 3149 O O . VAL B 1 6 ? -3.225 10.388 28.762 1.00 41.43 6 VAL B O 1
ATOM 3153 N N . ARG B 1 7 ? -4.284 8.406 28.692 1.00 40.55 7 ARG B N 1
ATOM 3154 C CA . ARG B 1 7 ? -5.586 8.955 28.313 1.00 39.90 7 ARG B CA 1
ATOM 3155 C C . ARG B 1 7 ? -5.982 10.092 29.261 1.00 39.80 7 ARG B C 1
ATOM 3156 O O . ARG B 1 7 ? -5.721 10.007 30.463 1.00 40.77 7 ARG B O 1
ATOM 3164 N N . PRO B 1 8 ? -6.598 11.167 28.731 1.00 39.44 8 PRO B N 1
ATOM 3165 C CA . PRO B 1 8 ? -7.003 12.259 29.621 1.00 39.20 8 PRO B CA 1
ATOM 3166 C C . PRO B 1 8 ? -7.972 11.796 30.709 1.00 39.93 8 PRO B C 1
ATOM 3167 O O . PRO B 1 8 ? -7.799 12.145 31.880 1.00 40.83 8 PRO B O 1
ATOM 3171 N N . THR B 1 9 ? -8.980 11.019 30.319 1.00 40.58 9 THR B N 1
ATOM 3172 C CA . THR B 1 9 ? -9.891 10.400 31.275 1.00 40.40 9 THR B CA 1
ATOM 3173 C C . THR B 1 9 ? -9.183 9.209 31.911 1.00 39.62 9 THR B C 1
ATOM 3174 O O . THR B 1 9 ? -8.777 8.281 31.219 1.00 38.62 9 THR B O 1
ATOM 3178 N N . ARG B 1 10 ? -9.046 9.254 33.232 1.00 39.11 10 ARG B N 1
ATOM 3179 C CA . ARG B 1 10 ? -8.216 8.308 33.969 1.00 38.52 10 ARG B CA 1
ATOM 3180 C C . ARG B 1 10 ? -8.715 8.165 35.393 1.00 37.93 10 ARG B C 1
ATOM 3181 O O . ARG B 1 10 ? -9.556 8.943 35.853 1.00 37.65 10 ARG B O 1
ATOM 3189 N N . VAL B 1 11 ? -8.168 7.177 36.089 1.00 37.14 11 VAL B N 1
ATOM 3190 C CA . VAL B 1 11 ? -8.410 6.997 37.511 1.00 36.71 11 VAL B CA 1
ATOM 3191 C C . VAL B 1 11 ? -7.061 7.032 38.210 1.00 35.59 11 VAL B C 1
ATOM 3192 O O . VAL B 1 11 ? -6.194 6.207 37.929 1.00 36.66 11 VAL B O 1
ATOM 3196 N N . GLU B 1 12 ? -6.882 8.001 39.101 1.00 34.60 12 GLU B N 1
ATOM 3197 C CA . GLU B 1 12 ? -5.669 8.099 39.910 1.00 34.14 12 GLU B CA 1
ATOM 3198 C C . GLU B 1 12 ? -5.882 7.323 41.200 1.00 33.75 12 GLU B C 1
ATOM 3199 O O . GLU B 1 12 ? -6.768 7.661 41.982 1.00 33.51 12 GLU B O 1
ATOM 3205 N N . VAL B 1 13 ? -5.075 6.284 41.410 1.00 33.41 13 VAL B N 1
ATOM 3206 C CA . VAL B 1 13 ? -5.207 5.414 42.577 1.00 33.55 13 VAL B CA 1
ATOM 3207 C C . VAL B 1 13 ? -4.081 5.704 43.555 1.00 33.78 13 VAL B C 1
ATOM 3208 O O . VAL B 1 13 ? -2.908 5.668 43.187 1.00 33.63 13 VAL B O 1
ATOM 3212 N N . TYR B 1 14 ? -4.448 5.988 44.800 1.00 34.16 14 TYR B N 1
ATOM 3213 C CA . TYR B 1 14 ? -3.483 6.348 45.830 1.00 35.06 14 TYR B CA 1
ATOM 3214 C C . TYR B 1 14 ? -3.292 5.173 46.783 1.00 35.43 14 TYR B C 1
ATOM 3215 O O . TYR B 1 14 ? -4.107 4.942 47.681 1.00 36.01 14 TYR B O 1
ATOM 3224 N N . LEU B 1 15 ? -2.213 4.425 46.559 1.00 35.05 15 LEU B N 1
ATOM 3225 C CA . LEU B 1 15 ? -1.959 3.177 47.277 1.00 34.76 15 LEU B CA 1
ATOM 3226 C C . LEU B 1 15 ? -1.667 3.398 48.760 1.00 35.28 15 LEU B C 1
ATOM 3227 O O . LEU B 1 15 ? -2.044 2.576 49.595 1.00 35.35 15 LEU B O 1
ATOM 3232 N N . ASP B 1 16 ? -1.004 4.504 49.087 1.00 35.05 16 ASP B N 1
ATOM 3233 C CA . ASP B 1 16 ? -0.728 4.834 50.490 1.00 35.57 16 ASP B CA 1
ATOM 3234 C C . ASP B 1 16 ? -1.995 5.154 51.297 1.00 35.15 16 ASP B C 1
ATOM 3235 O O . ASP B 1 16 ? -2.008 4.993 52.518 1.00 35.98 16 ASP B O 1
ATOM 3240 N N . ALA B 1 17 ? -3.052 5.597 50.619 1.00 34.09 17 ALA B N 1
ATOM 3241 C CA . ALA B 1 17 ? -4.350 5.800 51.261 1.00 33.44 17 ALA B CA 1
ATOM 3242 C C . ALA B 1 17 ? -5.028 4.462 51.531 1.00 33.67 17 ALA B C 1
ATOM 3243 O O . ALA B 1 17 ? -5.653 4.277 52.574 1.00 34.11 17 ALA B O 1
ATOM 3245 N N . ILE B 1 18 ? -4.905 3.536 50.583 1.00 33.54 18 ILE B N 1
ATOM 3246 C CA . ILE B 1 18 ? -5.425 2.179 50.748 1.00 32.80 18 ILE B CA 1
ATOM 3247 C C . ILE B 1 18 ? -4.732 1.496 51.932 1.00 32.57 18 ILE B C 1
ATOM 3248 O O . ILE B 1 18 ? -5.391 0.913 52.786 1.00 32.49 18 ILE B O 1
ATOM 3253 N N . THR B 1 19 ? -3.407 1.590 51.996 1.00 32.61 19 THR B N 1
ATOM 3254 C CA . THR B 1 19 ? -2.665 1.002 53.112 1.00 32.83 19 THR B CA 1
ATOM 3255 C C . THR B 1 19 ? -2.998 1.699 54.427 1.00 32.90 19 THR B C 1
ATOM 3256 O O . THR B 1 19 ? -3.046 1.056 55.474 1.00 33.77 19 THR B O 1
ATOM 3260 N N . HIS B 1 20 ? -3.218 3.011 54.371 1.00 32.35 20 HIS B N 1
ATOM 3261 C CA . HIS B 1 20 ? -3.652 3.768 55.548 1.00 32.03 20 HIS B CA 1
ATOM 3262 C C . HIS B 1 20 ? -5.010 3.300 56.060 1.00 31.90 20 HIS B C 1
ATOM 3263 O O . HIS B 1 20 ? -5.188 3.104 57.266 1.00 31.85 20 HIS B O 1
ATOM 3270 N N . ASN B 1 21 ? -5.964 3.142 55.145 1.00 31.51 21 ASN B N 1
ATOM 3271 C CA . ASN B 1 21 ? -7.296 2.642 55.493 1.00 31.21 21 ASN B CA 1
ATOM 3272 C C . ASN B 1 21 ? -7.222 1.229 56.067 1.00 31.73 21 ASN B C 1
ATOM 3273 O O . ASN B 1 21 ? -7.941 0.896 57.004 1.00 31.91 21 ASN B O 1
ATOM 3278 N N . PHE B 1 22 ? -6.342 0.405 55.509 1.00 32.18 22 PHE B N 1
ATOM 3279 C CA . PHE B 1 22 ? -6.073 -0.919 56.063 1.00 32.66 22 PHE B CA 1
ATOM 3280 C C . PHE B 1 22 ? -5.560 -0.819 57.501 1.00 32.55 22 PHE B C 1
ATOM 3281 O O . PHE B 1 22 ? -5.964 -1.596 58.365 1.00 32.15 22 PHE B O 1
ATOM 3289 N N . ARG B 1 23 ? -4.662 0.130 57.753 1.00 32.65 23 ARG B N 1
ATOM 3290 C CA . ARG B 1 23 ? -4.133 0.334 59.104 1.00 32.27 23 ARG B CA 1
ATOM 3291 C C . ARG B 1 23 ? -5.206 0.830 60.082 1.00 31.82 23 ARG B C 1
ATOM 3292 O O . ARG B 1 23 ? -5.127 0.552 61.274 1.00 31.70 23 ARG B O 1
ATOM 3300 N N . GLU B 1 24 ? -6.206 1.548 59.579 1.00 31.68 24 GLU B N 1
ATOM 3301 C CA . GLU B 1 24 ? -7.352 1.947 60.400 1.00 31.88 24 GLU B CA 1
ATOM 3302 C C . GLU B 1 24 ? -8.126 0.742 60.924 1.00 32.64 24 GLU B C 1
ATOM 3303 O O . GLU B 1 24 ? -8.627 0.764 62.045 1.00 32.63 24 GLU B O 1
ATOM 3309 N N . ILE B 1 25 ? -8.213 -0.309 60.115 1.00 33.73 25 ILE B N 1
ATOM 3310 C CA . ILE B 1 25 ? -8.786 -1.574 60.564 1.00 34.33 25 ILE B CA 1
ATOM 3311 C C . ILE B 1 25 ? -7.892 -2.200 61.634 1.00 35.45 25 ILE B C 1
ATOM 3312 O O . ILE B 1 25 ? -8.393 -2.723 62.633 1.00 35.46 25 ILE B O 1
ATOM 3317 N N . LYS B 1 26 ? -6.574 -2.140 61.423 1.00 36.93 26 LYS B N 1
ATOM 3318 C CA . LYS B 1 26 ? -5.600 -2.665 62.394 1.00 37.56 26 LYS B CA 1
ATOM 3319 C C . LYS B 1 26 ? -5.757 -2.051 63.779 1.00 37.01 26 LYS B C 1
ATOM 3320 O O . LYS B 1 26 ? -5.604 -2.746 64.783 1.00 35.96 26 LYS B O 1
ATOM 3326 N N . LYS B 1 27 ? -6.053 -0.754 63.826 1.00 37.02 27 LYS B N 1
ATOM 3327 C CA . LYS B 1 27 ? -6.257 -0.060 65.096 1.00 37.21 27 LYS B CA 1
ATOM 3328 C C . LYS B 1 27 ? -7.538 -0.533 65.777 1.00 38.12 27 LYS B C 1
ATOM 3329 O O . LYS B 1 27 ? -7.576 -0.688 66.994 1.00 36.53 27 LYS B O 1
ATOM 3335 N N . ILE B 1 28 ? -8.580 -0.760 64.980 1.00 40.01 28 ILE B N 1
ATOM 3336 C CA . ILE B 1 28 ? -9.889 -1.154 65.500 1.00 41.13 28 ILE B CA 1
ATOM 3337 C C . ILE B 1 28 ? -9.838 -2.549 66.110 1.00 40.90 28 ILE B C 1
ATOM 3338 O O . ILE B 1 28 ? -10.154 -2.721 67.283 1.00 41.58 28 ILE B O 1
ATOM 3343 N N . VAL B 1 29 ? -9.448 -3.541 65.314 1.00 41.06 29 VAL B N 1
ATOM 3344 C CA . VAL B 1 29 ? -9.316 -4.909 65.822 1.00 41.49 29 VAL B CA 1
ATOM 3345 C C . VAL B 1 29 ? -8.013 -5.034 66.602 1.00 43.50 29 VAL B C 1
ATOM 3346 O O . VAL B 1 29 ? -7.180 -4.125 66.589 1.00 46.39 29 VAL B O 1
ATOM 3350 N N . GLY B 1 30 ? -7.832 -6.161 67.277 1.00 44.55 30 GLY B N 1
ATOM 3351 C CA . GLY B 1 30 ? -6.646 -6.358 68.094 1.00 46.27 30 GLY B CA 1
ATOM 3352 C C . GLY B 1 30 ? -5.377 -6.522 67.280 1.00 47.94 30 GLY B C 1
ATOM 3353 O O . GLY B 1 30 ? -5.334 -6.219 66.086 1.00 46.16 30 GLY B O 1
ATOM 3354 N N . LYS B 1 31 ? -4.333 -6.982 67.959 1.00 51.03 31 LYS B N 1
ATOM 3355 C CA . LYS B 1 31 ? -3.131 -7.493 67.313 1.00 51.48 31 LYS B CA 1
ATOM 3356 C C . LYS B 1 31 ? -3.330 -8.977 66.992 1.00 49.17 31 LYS B C 1
ATOM 3357 O O . LYS B 1 31 ? -2.596 -9.541 66.182 1.00 47.42 31 LYS B O 1
ATOM 3363 N N . ASN B 1 32 ? -4.331 -9.590 67.631 1.00 47.67 32 ASN B N 1
ATOM 3364 C CA . ASN B 1 32 ? -4.575 -11.031 67.563 1.00 46.74 32 ASN B CA 1
ATOM 3365 C C . ASN B 1 32 ? -5.616 -11.435 66.527 1.00 44.38 32 ASN B C 1
ATOM 3366 O O . ASN B 1 32 ? -5.843 -12.625 66.315 1.00 43.40 32 ASN B O 1
ATOM 3371 N N . VAL B 1 33 ? -6.252 -10.449 65.898 1.00 42.49 33 VAL B N 1
ATOM 3372 C CA . VAL B 1 33 ? -7.290 -10.694 64.898 1.00 40.45 33 VAL B CA 1
ATOM 3373 C C . VAL B 1 33 ? -6.726 -10.440 63.504 1.00 38.48 33 VAL B C 1
ATOM 3374 O O . VAL B 1 33 ? -6.314 -9.325 63.193 1.00 38.55 33 VAL B O 1
ATOM 3378 N N . LYS B 1 34 ? -6.718 -11.475 62.670 1.00 36.77 34 LYS B N 1
ATOM 3379 C CA . LYS B 1 34 ? -6.175 -11.376 61.315 1.00 36.81 34 LYS B CA 1
ATOM 3380 C C . LYS B 1 34 ? -7.094 -10.586 60.387 1.00 35.58 34 LYS B C 1
ATOM 3381 O O . LYS B 1 34 ? -8.270 -10.374 60.685 1.00 35.21 34 LYS B O 1
ATOM 3387 N N . ILE B 1 35 ? -6.538 -10.149 59.262 1.00 34.02 35 ILE B N 1
ATOM 3388 C CA . ILE B 1 35 ? -7.262 -9.312 58.310 1.00 32.89 35 ILE B CA 1
ATOM 3389 C C . ILE B 1 35 ? -7.210 -9.916 56.910 1.00 31.61 35 ILE B C 1
ATOM 3390 O O . ILE B 1 35 ? -6.130 -10.111 56.348 1.00 31.47 35 ILE B O 1
ATOM 3395 N N . MET B 1 36 ? -8.388 -10.223 56.370 1.00 30.43 36 MET B N 1
ATOM 3396 C CA . MET B 1 36 ? -8.541 -10.610 54.972 1.00 29.69 36 MET B CA 1
ATOM 3397 C C . MET B 1 36 ? -8.963 -9.378 54.191 1.00 29.10 36 MET B C 1
ATOM 3398 O O . MET B 1 36 ? -10.082 -8.899 54.352 1.00 28.71 36 MET B O 1
ATOM 3403 N N . ALA B 1 37 ? -8.074 -8.858 53.353 1.00 28.65 37 ALA B N 1
ATOM 3404 C CA . ALA B 1 37 ? -8.421 -7.729 52.497 1.00 28.40 37 ALA B CA 1
ATOM 3405 C C . ALA B 1 37 ? -9.251 -8.235 51.328 1.00 27.96 37 ALA B C 1
ATOM 3406 O O . ALA B 1 37 ? -8.751 -8.966 50.479 1.00 28.15 37 ALA B O 1
ATOM 3408 N N . VAL B 1 38 ? -10.523 -7.867 51.295 1.00 27.63 38 VAL B N 1
ATOM 3409 C CA . VAL B 1 38 ? -11.375 -8.221 50.171 1.00 27.99 38 VAL B CA 1
ATOM 3410 C C . VAL B 1 38 ? -11.094 -7.254 49.020 1.00 28.40 38 VAL B C 1
ATOM 3411 O O . VAL B 1 38 ? -11.347 -6.052 49.132 1.00 27.33 38 VAL B O 1
ATOM 3415 N N . ILE B 1 39 ? -10.561 -7.781 47.921 1.00 29.16 39 ILE B N 1
ATOM 3416 C CA . ILE B 1 39 ? -10.228 -6.961 46.755 1.00 30.39 39 ILE B CA 1
ATOM 3417 C C . ILE B 1 39 ? -10.861 -7.512 45.480 1.00 30.81 39 ILE B C 1
ATOM 3418 O O . ILE B 1 39 ? -10.316 -7.364 44.389 1.00 30.91 39 ILE B O 1
ATOM 3423 N N . LYS B 1 40 ? -12.028 -8.133 45.628 1.00 31.64 40 LYS B N 1
ATOM 3424 C CA . LYS B 1 40 ? -12.812 -8.590 44.485 1.00 32.43 40 LYS B CA 1
ATOM 3425 C C . LYS B 1 40 ? -13.255 -7.416 43.622 1.00 32.94 40 LYS B C 1
ATOM 3426 O O . LYS B 1 40 ? -13.218 -6.263 44.054 1.00 34.11 40 LYS B O 1
ATOM 3432 N N . GLY B 1 41 ? -13.678 -7.724 42.401 1.00 32.85 41 GLY B N 1
ATOM 3433 C CA . GLY B 1 41 ? -14.030 -6.705 41.425 1.00 33.38 41 GLY B CA 1
ATOM 3434 C C . GLY B 1 41 ? -12.834 -5.858 41.041 1.00 33.77 41 GLY B C 1
ATOM 3435 O O . GLY B 1 41 ? -12.926 -4.630 40.983 1.00 34.58 41 GLY B O 1
ATOM 3436 N N . ASP B 1 42 ? -11.710 -6.517 40.784 1.00 33.77 42 ASP B N 1
ATOM 3437 C CA . ASP B 1 42 ? -10.473 -5.828 40.443 1.00 34.04 42 ASP B CA 1
ATOM 3438 C C . ASP B 1 42 ? -10.171 -4.733 41.476 1.00 34.19 42 ASP B C 1
ATOM 3439 O O . ASP B 1 42 ? -9.926 -3.574 41.133 1.00 33.82 42 ASP B O 1
ATOM 3444 N N . ALA B 1 43 ? -10.210 -5.133 42.747 1.00 34.85 43 ALA B N 1
ATOM 3445 C CA . ALA B 1 43 ? -10.029 -4.231 43.879 1.00 34.99 43 ALA B CA 1
ATOM 3446 C C . ALA B 1 43 ? -10.978 -3.035 43.796 1.00 35.31 43 ALA B C 1
ATOM 3447 O O . ALA B 1 43 ? -10.545 -1.881 43.839 1.00 34.82 43 ALA B O 1
ATOM 3449 N N . TYR B 1 44 ? -12.273 -3.324 43.663 1.00 35.10 44 TYR B N 1
ATOM 3450 C CA . TYR B 1 44 ? -13.306 -2.289 43.544 1.00 35.01 44 TYR B CA 1
ATOM 3451 C C . TYR B 1 44 ? -12.924 -1.220 42.513 1.00 33.86 44 TYR B C 1
ATOM 3452 O O . TYR B 1 44 ? -13.046 -0.022 42.762 1.00 32.73 44 TYR B O 1
ATOM 3461 N N . GLY B 1 45 ? -12.438 -1.678 41.361 1.00 33.27 45 GLY B N 1
ATOM 3462 C CA . GLY B 1 45 ? -12.046 -0.792 40.269 1.00 33.00 45 GLY B CA 1
ATOM 3463 C C . GLY B 1 45 ? -10.703 -0.091 40.414 1.00 32.89 45 GLY B C 1
ATOM 3464 O O . GLY B 1 45 ? -10.366 0.757 39.584 1.00 33.07 45 GLY B O 1
ATOM 3465 N N . HIS B 1 46 ? -9.930 -0.434 41.447 1.00 31.79 46 HIS B N 1
ATOM 3466 C CA . HIS B 1 46 ? -8.620 0.188 41.670 1.00 31.20 46 HIS B CA 1
ATOM 3467 C C . HIS B 1 46 ? -7.488 -0.579 40.977 1.00 30.93 46 HIS B C 1
ATOM 3468 O O . HIS B 1 46 ? -6.395 -0.042 40.789 1.00 30.22 46 HIS B O 1
ATOM 3475 N N . GLY B 1 47 ? -7.756 -1.823 40.587 1.00 30.77 47 GLY B N 1
ATOM 3476 C CA . GLY B 1 47 ? -6.746 -2.673 39.968 1.00 31.06 47 GLY B CA 1
ATOM 3477 C C . GLY B 1 47 ? -6.167 -3.628 40.987 1.00 31.13 47 GLY B C 1
ATOM 3478 O O . GLY B 1 47 ? -5.435 -3.216 41.884 1.00 31.83 47 GLY B O 1
ATOM 3479 N N . ALA B 1 48 ? -6.498 -4.909 40.850 1.00 31.30 48 ALA B N 1
ATOM 3480 C CA . ALA B 1 48 ? -6.123 -5.910 41.847 1.00 31.36 48 ALA B CA 1
ATOM 3481 C C . ALA B 1 48 ? -4.612 -6.098 41.941 1.00 30.94 48 ALA B C 1
ATOM 3482 O O . ALA B 1 48 ? -4.071 -6.211 43.036 1.00 30.80 48 ALA B O 1
ATOM 3484 N N . SER B 1 49 ? -3.940 -6.123 40.795 1.00 31.19 49 SER B N 1
ATOM 3485 C CA . SER B 1 49 ? -2.498 -6.351 40.752 1.00 31.77 49 SER B CA 1
ATOM 3486 C C . SER B 1 49 ? -1.732 -5.400 41.680 1.00 31.58 49 SER B C 1
ATOM 3487 O O . SER B 1 49 ? -1.101 -5.844 42.640 1.00 31.18 49 SER B O 1
ATOM 3490 N N . TYR B 1 50 ? -1.797 -4.103 41.398 1.00 31.56 50 TYR B N 1
ATOM 3491 C CA . TYR B 1 50 ? -1.074 -3.112 42.200 1.00 32.40 50 TYR B CA 1
ATOM 3492 C C . TYR B 1 50 ? -1.545 -3.057 43.656 1.00 32.91 50 TYR B C 1
ATOM 3493 O O . TYR B 1 50 ? -0.731 -2.894 44.567 1.00 33.75 50 TYR B O 1
ATOM 3502 N N . VAL B 1 51 ? -2.847 -3.191 43.881 1.00 32.33 51 VAL B N 1
ATOM 3503 C CA . VAL B 1 51 ? -3.381 -3.071 45.236 1.00 32.07 51 VAL B CA 1
ATOM 3504 C C . VAL B 1 51 ? -2.973 -4.275 46.094 1.00 32.63 51 VAL B C 1
ATOM 3505 O O . VAL B 1 51 ? -2.630 -4.115 47.265 1.00 33.10 51 VAL B O 1
ATOM 3509 N N . ALA B 1 52 ? -3.005 -5.471 45.509 1.00 33.36 52 ALA B N 1
ATOM 3510 C CA . ALA B 1 52 ? -2.590 -6.695 46.205 1.00 33.93 52 ALA B CA 1
ATOM 3511 C C . ALA B 1 52 ? -1.090 -6.690 46.469 1.00 34.87 52 ALA B C 1
ATOM 3512 O O . ALA B 1 52 ? -0.629 -7.112 47.528 1.00 34.95 52 ALA B O 1
ATOM 3514 N N . LYS B 1 53 ? -0.339 -6.211 45.487 1.00 36.24 53 LYS B N 1
ATOM 3515 C CA . LYS B 1 53 ? 1.108 -6.059 45.604 1.00 37.69 53 LYS B CA 1
ATOM 3516 C C . LYS B 1 53 ? 1.494 -5.223 46.838 1.00 35.50 53 LYS B C 1
ATOM 3517 O O . LYS B 1 53 ? 2.414 -5.581 47.576 1.00 35.42 53 LYS B O 1
ATOM 3523 N N . PHE B 1 54 ? 0.765 -4.139 47.081 1.00 33.64 54 PHE B N 1
ATOM 3524 C CA . PHE B 1 54 ? 1.080 -3.236 48.192 1.00 32.77 54 PHE B CA 1
ATOM 3525 C C . PHE B 1 54 ? 0.463 -3.634 49.534 1.00 32.16 54 PHE B C 1
ATOM 3526 O O . PHE B 1 54 ? 1.044 -3.355 50.583 1.00 31.81 54 PHE B O 1
ATOM 3534 N N . LEU B 1 55 ? -0.695 -4.287 49.511 1.00 32.28 55 LEU B N 1
ATOM 3535 C CA . LEU B 1 55 ? -1.285 -4.820 50.747 1.00 32.42 55 LEU B CA 1
ATOM 3536 C C . LEU B 1 55 ? -0.517 -6.037 51.255 1.00 32.38 55 LEU B C 1
ATOM 3537 O O . LEU B 1 55 ? -0.493 -6.299 52.462 1.00 31.82 55 LEU B O 1
ATOM 3542 N N . GLU B 1 56 ? 0.110 -6.767 50.333 1.00 32.24 56 GLU B N 1
ATOM 3543 C CA . GLU B 1 56 ? 1.032 -7.847 50.686 1.00 32.20 56 GLU B CA 1
ATOM 3544 C C . GLU B 1 56 ? 2.237 -7.295 51.436 1.00 32.72 56 GLU B C 1
ATOM 3545 O O . GLU B 1 56 ? 2.599 -7.814 52.487 1.00 33.22 56 GLU B O 1
ATOM 3551 N N . LYS B 1 57 ? 2.848 -6.238 50.907 1.00 34.39 57 LYS B N 1
ATOM 3552 C CA . LYS B 1 57 ? 3.974 -5.592 51.588 1.00 36.14 57 LYS B CA 1
ATOM 3553 C C . LYS B 1 57 ? 3.555 -5.048 52.943 1.00 35.31 57 LYS B C 1
ATOM 3554 O O . LYS B 1 57 ? 4.350 -5.030 53.877 1.00 35.79 57 LYS B O 1
ATOM 3560 N N . GLU B 1 58 ? 2.304 -4.607 53.038 1.00 34.56 58 GLU B N 1
ATOM 3561 C CA . GLU B 1 58 ? 1.752 -4.077 54.284 1.00 34.04 58 GLU B CA 1
ATOM 3562 C C . GLU B 1 58 ? 1.576 -5.153 55.367 1.00 33.90 58 GLU B C 1
ATOM 3563 O O . GLU B 1 58 ? 1.464 -4.834 56.552 1.00 34.78 58 GLU B O 1
ATOM 3569 N N . GLY B 1 59 ? 1.543 -6.420 54.960 1.00 32.89 59 GLY B N 1
ATOM 3570 C CA . GLY B 1 59 ? 1.465 -7.534 55.900 1.00 32.61 59 GLY B CA 1
ATOM 3571 C C . GLY B 1 59 ? 0.049 -8.010 56.142 1.00 32.26 59 GLY B C 1
ATOM 3572 O O . GLY B 1 59 ? -0.303 -8.394 57.254 1.00 32.54 59 GLY B O 1
ATOM 3573 N N . VAL B 1 60 ? -0.766 -7.983 55.095 1.00 32.32 60 VAL B N 1
ATOM 3574 C CA . VAL B 1 60 ? -2.131 -8.472 55.172 1.00 31.72 60 VAL B CA 1
ATOM 3575 C C . VAL B 1 60 ? -2.091 -9.992 55.298 1.00 31.39 60 VAL B C 1
ATOM 3576 O O . VAL B 1 60 ? -1.223 -10.642 54.719 1.00 31.99 60 VAL B O 1
ATOM 3580 N N . ASP B 1 61 ? -3.029 -10.549 56.060 1.00 30.66 61 ASP B N 1
ATOM 3581 C CA . ASP B 1 61 ? -3.000 -11.970 56.412 1.00 29.60 61 ASP B CA 1
ATOM 3582 C C . ASP B 1 61 ? -3.626 -12.887 55.361 1.00 28.74 61 ASP B C 1
ATOM 3583 O O . ASP B 1 61 ? -3.330 -14.077 55.328 1.00 27.87 61 ASP B O 1
ATOM 3588 N N . TYR B 1 62 ? -4.498 -12.332 54.521 1.00 28.89 62 TYR B N 1
ATOM 3589 C CA . TYR B 1 62 ? -5.269 -13.108 53.545 1.00 28.37 62 TYR B CA 1
ATOM 3590 C C . TYR B 1 62 ? -5.874 -12.131 52.541 1.00 28.71 62 TYR B C 1
ATOM 3591 O O . TYR B 1 62 ? -6.065 -10.958 52.857 1.00 28.94 62 TYR B O 1
ATOM 3600 N N . PHE B 1 63 ? -6.163 -12.610 51.336 1.00 29.46 63 PHE B N 1
ATOM 3601 C CA . PHE B 1 63 ? -6.954 -11.850 50.363 1.00 29.83 63 PHE B CA 1
ATOM 3602 C C . PHE B 1 63 ? -8.261 -12.584 50.071 1.00 29.73 63 PHE B C 1
ATOM 3603 O O . PHE B 1 63 ? -8.310 -13.813 50.088 1.00 30.19 63 PHE B O 1
ATOM 3611 N N . GLY B 1 64 ? -9.311 -11.818 49.794 1.00 29.55 64 GLY B N 1
ATOM 3612 C CA . GLY B 1 64 ? -10.604 -12.371 49.404 1.00 29.29 64 GLY B CA 1
ATOM 3613 C C . GLY B 1 64 ? -10.995 -11.886 48.024 1.00 28.87 64 GLY B C 1
ATOM 3614 O O . GLY B 1 64 ? -11.054 -10.685 47.779 1.00 28.98 64 GLY B O 1
ATOM 3615 N N . VAL B 1 65 ? -11.248 -12.820 47.115 1.00 29.29 65 VAL B N 1
ATOM 3616 C CA . VAL B 1 65 ? -11.729 -12.483 45.774 1.00 29.24 65 VAL B CA 1
ATOM 3617 C C . VAL B 1 65 ? -13.022 -13.230 45.474 1.00 29.65 65 VAL B C 1
ATOM 3618 O O . VAL B 1 65 ? -13.346 -14.221 46.132 1.00 29.43 65 VAL B O 1
ATOM 3622 N N . ALA B 1 66 ? -13.752 -12.749 44.474 1.00 29.84 66 ALA B N 1
ATOM 3623 C CA . ALA B 1 66 ? -15.051 -13.314 44.139 1.00 30.03 66 ALA B CA 1
ATOM 3624 C C . ALA B 1 66 ? -14.920 -14.573 43.290 1.00 30.84 66 ALA B C 1
ATOM 3625 O O . ALA B 1 66 ? -15.595 -15.569 43.558 1.00 29.70 66 ALA B O 1
ATOM 3627 N N . THR B 1 67 ? -14.051 -14.527 42.277 1.00 31.71 67 THR B N 1
ATOM 3628 C CA . THR B 1 67 ? -13.996 -15.584 41.262 1.00 32.63 67 THR B CA 1
ATOM 3629 C C . THR B 1 67 ? -12.636 -16.259 41.142 1.00 32.60 67 THR B C 1
ATOM 3630 O O . THR B 1 67 ? -11.611 -15.721 41.566 1.00 33.69 67 THR B O 1
ATOM 3634 N N . THR B 1 68 ? -12.652 -17.448 40.549 1.00 31.96 68 THR B N 1
ATOM 3635 C CA . THR B 1 68 ? -11.442 -18.215 40.270 1.00 31.72 68 THR B CA 1
ATOM 3636 C C . THR B 1 68 ? -10.431 -17.389 39.479 1.00 31.86 68 THR B C 1
ATOM 3637 O O . THR B 1 68 ? -9.232 -17.411 39.761 1.00 31.38 68 THR B O 1
ATOM 3641 N N . GLU B 1 69 ? -10.935 -16.650 38.495 1.00 32.31 69 GLU B N 1
ATOM 3642 C CA . GLU B 1 69 ? -10.087 -15.908 37.575 1.00 32.68 69 GLU B CA 1
ATOM 3643 C C . GLU B 1 69 ? -9.417 -14.748 38.297 1.00 32.54 69 GLU B C 1
ATOM 3644 O O . GLU B 1 69 ? -8.289 -14.381 37.966 1.00 32.73 69 GLU B O 1
ATOM 3650 N N . GLU B 1 70 ? -10.102 -14.187 39.292 1.00 32.37 70 GLU B N 1
ATOM 3651 C CA . GLU B 1 70 ? -9.504 -13.160 40.150 1.00 32.81 70 GLU B CA 1
ATOM 3652 C C . GLU B 1 70 ? -8.381 -13.721 41.025 1.00 32.78 70 GLU B C 1
ATOM 3653 O O . GLU B 1 70 ? -7.395 -13.034 41.286 1.00 33.23 70 GLU B O 1
ATOM 3659 N N . ALA B 1 71 ? -8.535 -14.960 41.479 1.00 33.05 71 ALA B N 1
ATOM 3660 C CA . ALA B 1 71 ? -7.521 -15.598 42.314 1.00 33.18 71 ALA B CA 1
ATOM 3661 C C . ALA B 1 71 ? -6.281 -15.954 41.504 1.00 33.61 71 ALA B C 1
ATOM 3662 O O . ALA B 1 71 ? -5.156 -15.729 41.953 1.00 34.55 71 ALA B O 1
ATOM 3664 N N . LEU B 1 72 ? -6.488 -16.498 40.310 1.00 34.01 72 LEU B N 1
ATOM 3665 C CA . LEU B 1 72 ? -5.375 -16.853 39.432 1.00 34.50 72 LEU B CA 1
ATOM 3666 C C . LEU B 1 72 ? -4.642 -15.613 38.943 1.00 34.72 72 LEU B C 1
ATOM 3667 O O . LEU B 1 72 ? -3.429 -15.649 38.741 1.00 35.95 72 LEU B O 1
ATOM 3672 N N . GLU B 1 73 ? -5.378 -14.520 38.759 1.00 35.22 73 GLU B N 1
ATOM 3673 C CA . GLU B 1 73 ? -4.786 -13.249 38.352 1.00 35.18 73 GLU B CA 1
ATOM 3674 C C . GLU B 1 73 ? -3.733 -12.827 39.367 1.00 35.64 73 GLU B C 1
ATOM 3675 O O . GLU B 1 73 ? -2.601 -12.526 38.997 1.00 36.80 73 GLU B O 1
ATOM 3681 N N . LEU B 1 74 ? -4.105 -12.827 40.646 1.00 35.54 74 LEU B N 1
ATOM 3682 C CA . LEU B 1 74 ? -3.167 -12.509 41.724 1.00 35.52 74 LEU B CA 1
ATOM 3683 C C . LEU B 1 74 ? -1.941 -13.414 41.671 1.00 35.39 74 LEU B C 1
ATOM 3684 O O . LEU B 1 74 ? -0.814 -12.928 41.628 1.00 35.54 74 LEU B O 1
ATOM 3689 N N . ARG B 1 75 ? -2.169 -14.725 41.667 1.00 35.92 75 ARG B N 1
ATOM 3690 C CA . ARG B 1 75 ? -1.073 -15.705 41.654 1.00 36.67 75 ARG B CA 1
ATOM 3691 C C . ARG B 1 75 ? -0.135 -15.528 40.463 1.00 38.57 75 ARG B C 1
ATOM 3692 O O . ARG B 1 75 ? 1.072 -15.706 40.594 1.00 37.98 75 ARG B O 1
ATOM 3700 N N . GLU B 1 76 ? -0.697 -15.173 39.310 1.00 41.27 76 GLU B N 1
ATOM 3701 C CA . GLU B 1 76 ? 0.082 -15.009 38.087 1.00 44.07 76 GLU B CA 1
ATOM 3702 C C . GLU B 1 76 ? 0.998 -13.773 38.135 1.00 43.97 76 GLU B C 1
ATOM 3703 O O . GLU B 1 76 ? 1.996 -13.715 37.419 1.00 45.06 76 GLU B O 1
ATOM 3709 N N . LYS B 1 77 ? 0.673 -12.805 38.992 1.00 42.86 77 LYS B N 1
ATOM 3710 C CA . LYS B 1 77 ? 1.521 -11.627 39.198 1.00 42.69 77 LYS B CA 1
ATOM 3711 C C . LYS B 1 77 ? 2.502 -11.808 40.374 1.00 41.83 77 LYS B C 1
ATOM 3712 O O . LYS B 1 77 ? 3.152 -10.848 40.793 1.00 41.53 77 LYS B O 1
ATOM 3718 N N . GLY B 1 78 ? 2.595 -13.024 40.913 1.00 39.92 78 GLY B N 1
ATOM 3719 C CA . GLY B 1 78 ? 3.582 -13.350 41.941 1.00 38.51 78 GLY B CA 1
ATOM 3720 C C . GLY B 1 78 ? 3.138 -13.178 43.383 1.00 37.57 78 GLY B C 1
ATOM 3721 O O . GLY B 1 78 ? 3.966 -13.231 44.292 1.00 37.66 78 GLY B O 1
ATOM 3722 N N . ILE B 1 79 ? 1.840 -12.990 43.607 1.00 37.11 79 ILE B N 1
ATOM 3723 C CA . ILE B 1 79 ? 1.316 -12.810 44.967 1.00 36.33 79 ILE B CA 1
ATOM 3724 C C . ILE B 1 79 ? 1.380 -14.141 45.724 1.00 35.60 79 ILE B C 1
ATOM 3725 O O . ILE B 1 79 ? 0.935 -15.173 45.220 1.00 35.08 79 ILE B O 1
ATOM 3730 N N . LYS B 1 80 ? 1.957 -14.105 46.924 1.00 35.40 80 LYS B N 1
ATOM 3731 C CA . LYS B 1 80 ? 2.139 -15.299 47.753 1.00 35.18 80 LYS B CA 1
ATOM 3732 C C . LYS B 1 80 ? 1.180 -15.356 48.939 1.00 33.49 80 LYS B C 1
ATOM 3733 O O . LYS B 1 80 ? 0.993 -16.419 49.530 1.00 33.14 80 LYS B O 1
ATOM 3739 N N . THR B 1 81 ? 0.592 -14.218 49.299 1.00 31.66 81 THR B N 1
ATOM 3740 C CA . THR B 1 81 ? -0.396 -14.160 50.367 1.00 31.13 81 THR B CA 1
ATOM 3741 C C . THR B 1 81 ? -1.497 -15.205 50.125 1.00 31.33 81 THR B C 1
ATOM 3742 O O . THR B 1 81 ? -1.847 -15.475 48.974 1.00 32.03 81 THR B O 1
ATOM 3746 N N . PRO B 1 82 ? -2.033 -15.814 51.200 1.00 30.67 82 PRO B N 1
ATOM 3747 C CA . PRO B 1 82 ? -3.165 -16.719 50.985 1.00 30.80 82 PRO B CA 1
ATOM 3748 C C . PRO B 1 82 ? -4.382 -16.000 50.382 1.00 30.81 82 PRO B C 1
ATOM 3749 O O . PRO B 1 82 ? -4.660 -14.859 50.741 1.00 30.54 82 PRO B O 1
ATOM 3753 N N . ILE B 1 83 ? -5.077 -16.671 49.461 1.00 31.18 83 ILE B N 1
ATOM 3754 C CA . ILE B 1 83 ? -6.218 -16.096 48.744 1.00 30.89 83 ILE B CA 1
ATOM 3755 C C . ILE B 1 83 ? -7.440 -17.006 48.861 1.00 31.26 83 ILE B C 1
ATOM 3756 O O . ILE B 1 83 ? -7.385 -18.185 48.486 1.00 31.32 83 ILE B O 1
ATOM 3761 N N . LEU B 1 84 ? -8.541 -16.451 49.369 1.00 30.88 84 LEU B N 1
ATOM 3762 C CA . LEU B 1 84 ? -9.827 -17.153 49.400 1.00 30.09 84 LEU B CA 1
ATOM 3763 C C . LEU B 1 84 ? -10.717 -16.733 48.228 1.00 29.64 84 LEU B C 1
ATOM 3764 O O . LEU B 1 84 ? -10.923 -15.545 47.986 1.00 28.49 84 LEU 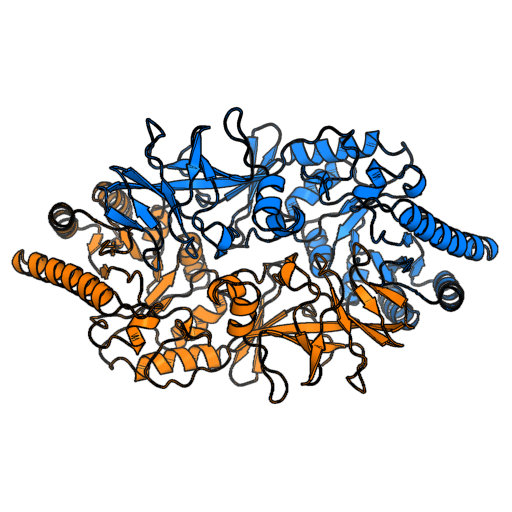B O 1
ATOM 3769 N N . ILE B 1 85 ? -11.236 -17.722 47.508 1.00 29.83 85 ILE B N 1
ATOM 3770 C CA . ILE B 1 85 ? -12.248 -17.498 46.483 1.00 29.73 85 ILE B CA 1
ATOM 3771 C C .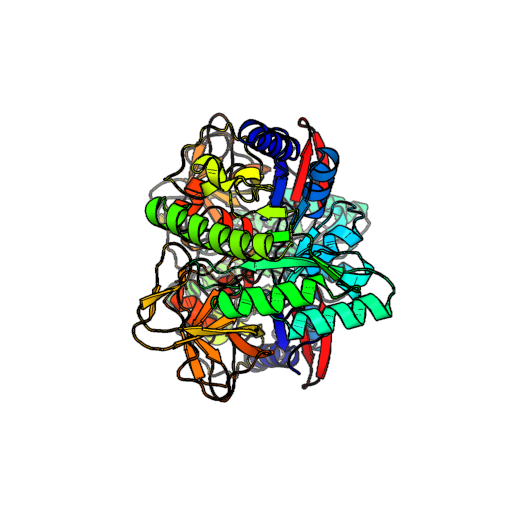 ILE B 1 85 ? -13.605 -17.666 47.143 1.00 30.17 85 ILE B C 1
ATOM 3772 O O . ILE B 1 85 ? -13.936 -18.760 47.606 1.00 30.17 85 ILE B O 1
ATOM 3777 N N . PHE B 1 86 ? -14.380 -16.584 47.199 1.00 30.78 86 PHE B N 1
ATOM 3778 C CA . PHE B 1 86 ? -15.719 -16.629 47.784 1.00 30.95 86 PHE B CA 1
ATOM 3779 C C . PHE B 1 86 ? -16.660 -17.481 46.939 1.00 31.41 86 PHE B C 1
ATOM 3780 O O . PHE B 1 86 ? -17.408 -18.301 47.470 1.00 31.94 86 PHE B O 1
ATOM 3788 N N . GLY B 1 87 ? -16.603 -17.295 45.623 1.00 32.22 87 GLY B N 1
ATOM 3789 C CA . GLY B 1 87 ? -17.546 -17.931 44.703 1.00 32.56 87 GLY B CA 1
ATOM 3790 C C . GLY B 1 87 ? -17.264 -19.391 44.411 1.00 33.41 87 GLY B C 1
ATOM 3791 O O . GLY B 1 87 ? -16.514 -20.053 45.126 1.00 33.79 87 GLY B O 1
ATOM 3792 N N . TYR B 1 88 ? -17.868 -19.879 43.336 1.00 34.21 88 TYR B N 1
ATOM 3793 C CA . TYR B 1 88 ? -17.845 -21.291 42.987 1.00 35.27 88 TYR B CA 1
ATOM 3794 C C . TYR B 1 88 ? -16.858 -21.543 41.853 1.00 35.86 88 TYR B C 1
ATOM 3795 O O . TYR B 1 88 ? -16.999 -20.982 40.767 1.00 36.61 88 TYR B O 1
ATOM 3804 N N . THR B 1 89 ? -15.854 -22.378 42.112 1.00 35.76 89 THR B N 1
ATOM 3805 C CA . THR B 1 89 ? -14.939 -22.824 41.068 1.00 35.57 89 THR B CA 1
ATOM 3806 C C . THR B 1 89 ? -15.504 -24.112 40.486 1.00 36.23 89 THR B C 1
ATOM 3807 O O . THR B 1 89 ? -15.613 -25.106 41.202 1.00 36.63 89 THR B O 1
ATOM 3811 N N . PRO B 1 90 ? -15.882 -24.101 39.196 1.00 36.83 90 PRO B N 1
ATOM 3812 C CA . PRO B 1 90 ? -16.506 -25.305 38.647 1.00 37.89 90 PRO B CA 1
ATOM 3813 C C . PRO B 1 90 ? -15.558 -26.508 38.590 1.00 39.23 90 PRO B C 1
ATOM 3814 O O . PRO B 1 90 ? -14.345 -26.321 38.494 1.00 39.95 90 PRO B O 1
ATOM 3818 N N . PRO B 1 91 ? -16.110 -27.736 38.646 1.00 40.69 91 PRO B N 1
ATOM 3819 C CA . PRO B 1 91 ? -15.345 -28.986 38.584 1.00 41.55 91 PRO B CA 1
ATOM 3820 C C . PRO B 1 91 ? -14.324 -29.054 37.448 1.00 42.29 91 PRO B C 1
ATOM 3821 O O . PRO B 1 91 ? -13.320 -29.755 37.568 1.00 43.01 91 PRO B O 1
ATOM 3825 N N . THR B 1 92 ? -14.591 -28.339 36.359 1.00 42.06 92 THR B N 1
ATOM 3826 C CA . THR B 1 92 ? -13.686 -28.294 35.219 1.00 42.12 92 THR B CA 1
ATOM 3827 C C . THR B 1 92 ? -12.386 -27.537 35.488 1.00 41.96 92 THR B C 1
ATOM 3828 O O . THR B 1 92 ? -11.415 -27.730 34.763 1.00 42.33 92 THR B O 1
ATOM 3832 N N . GLN B 1 93 ? -12.363 -26.683 36.511 1.00 42.07 93 GLN B N 1
ATOM 3833 C CA . GLN B 1 93 ? -11.204 -25.820 36.772 1.00 43.12 93 GLN B CA 1
ATOM 3834 C C . GLN B 1 93 ? -10.558 -26.052 38.145 1.00 43.47 93 GLN B C 1
ATOM 3835 O O . GLN B 1 93 ? -9.862 -25.175 38.662 1.00 44.46 93 GLN B O 1
ATOM 3841 N N . LEU B 1 94 ? -10.769 -27.228 38.729 1.00 43.27 94 LEU B N 1
ATOM 3842 C CA . LEU B 1 94 ? -10.235 -27.525 40.058 1.00 43.18 94 LEU B CA 1
ATOM 3843 C C . LEU B 1 94 ? -8.730 -27.806 40.047 1.00 43.65 94 LEU B C 1
ATOM 3844 O O . LEU B 1 94 ? -8.070 -27.667 41.077 1.00 44.39 94 LEU B O 1
ATOM 3849 N N . ARG B 1 95 ? -8.189 -28.203 38.897 1.00 44.05 95 ARG B N 1
ATOM 3850 C CA . ARG B 1 95 ? -6.748 -28.422 38.768 1.00 45.15 95 ARG B CA 1
ATOM 3851 C C . ARG B 1 95 ? -5.936 -27.156 39.079 1.00 43.71 95 ARG B C 1
ATOM 3852 O O . ARG B 1 95 ? -4.882 -27.233 39.711 1.00 42.19 95 ARG B O 1
ATOM 3860 N N . GLN B 1 96 ? -6.439 -26.001 38.648 1.00 43.33 96 GLN B N 1
ATOM 3861 C CA . GLN B 1 96 ? -5.719 -24.732 38.789 1.00 43.09 96 GLN B CA 1
ATOM 3862 C C . GLN B 1 96 ? -5.617 -24.277 40.243 1.00 41.47 96 GLN B C 1
ATOM 3863 O O . GLN B 1 96 ? -4.551 -23.856 40.704 1.00 39.18 96 GLN B O 1
ATOM 3869 N N . ILE B 1 97 ? -6.737 -24.353 40.954 1.00 40.10 97 ILE B N 1
ATOM 3870 C CA . ILE B 1 97 ? -6.799 -23.888 42.338 1.00 39.91 97 ILE B CA 1
ATOM 3871 C C . ILE B 1 97 ? -6.013 -24.777 43.304 1.00 38.80 97 ILE B C 1
ATOM 3872 O O . ILE B 1 97 ? -5.592 -24.322 44.369 1.00 38.21 97 ILE B O 1
ATOM 3877 N N . VAL B 1 98 ? -5.814 -26.038 42.926 1.00 38.14 98 VAL B N 1
ATOM 3878 C CA . VAL B 1 98 ? -4.951 -26.950 43.679 1.00 37.45 98 VAL B CA 1
ATOM 3879 C C . VAL B 1 98 ? -3.479 -26.639 43.392 1.00 36.91 98 VAL B C 1
ATOM 3880 O O . VAL B 1 98 ? -2.651 -26.636 44.300 1.00 35.74 98 VAL B O 1
ATOM 3884 N N . LYS B 1 99 ? -3.165 -26.381 42.125 1.00 37.21 99 LYS B N 1
ATOM 3885 C CA . LYS B 1 99 ? -1.796 -26.097 41.705 1.00 38.29 99 LYS B CA 1
ATOM 3886 C C . LYS B 1 99 ? -1.235 -24.824 42.346 1.00 38.01 99 LYS B C 1
ATOM 3887 O O . LYS B 1 99 ? -0.069 -24.788 42.744 1.00 38.32 99 LYS B O 1
ATOM 3893 N N . HIS B 1 100 ? -2.063 -23.788 42.450 1.00 37.27 100 HIS B N 1
ATOM 3894 C CA . HIS B 1 100 ? -1.619 -22.504 42.978 1.00 36.83 100 HIS B CA 1
ATOM 3895 C C . HIS B 1 100 ? -2.053 -22.260 44.423 1.00 36.97 100 HIS B C 1
ATOM 3896 O O . HIS B 1 100 ? -2.057 -21.122 44.884 1.00 37.78 100 HIS B O 1
ATOM 3903 N N . ASP B 1 101 ? -2.395 -23.329 45.137 1.00 37.77 101 ASP B N 1
ATOM 3904 C CA . ASP B 1 101 ? -2.718 -23.259 46.561 1.00 39.19 101 ASP B CA 1
ATOM 3905 C C . ASP B 1 101 ? -3.673 -22.106 46.890 1.00 38.49 101 ASP B C 1
ATOM 3906 O O . ASP B 1 101 ? -3.375 -21.241 47.718 1.00 38.42 101 ASP B O 1
ATOM 3911 N N . LEU B 1 102 ? -4.817 -22.104 46.213 1.00 36.85 102 LEU B N 1
ATOM 3912 C CA . LEU B 1 102 ? -5.868 -21.130 46.457 1.00 36.02 102 LEU B CA 1
ATOM 3913 C C . LEU B 1 102 ? -6.901 -21.743 47.389 1.00 35.34 102 LEU B C 1
ATOM 3914 O O . LEU B 1 102 ? -7.227 -22.926 47.273 1.00 34.87 102 LEU B O 1
ATOM 3919 N N . THR B 1 103 ? -7.417 -20.936 48.311 1.00 34.72 103 THR B N 1
ATOM 3920 C CA . THR B 1 103 ? -8.412 -21.409 49.270 1.00 34.14 103 THR B CA 1
ATOM 3921 C C . THR B 1 103 ? -9.808 -21.332 48.654 1.00 33.10 103 THR B C 1
ATOM 3922 O O . THR B 1 103 ? -10.175 -20.312 48.079 1.00 33.45 103 THR B O 1
ATOM 3926 N N . GLN B 1 104 ? -10.579 -22.409 48.782 1.00 32.13 104 GLN B N 1
ATOM 3927 C CA . GLN B 1 104 ? -11.861 -22.536 48.099 1.00 31.56 104 GLN B CA 1
ATOM 3928 C C . GLN B 1 104 ? -13.035 -22.614 49.079 1.00 31.94 104 GLN B C 1
ATOM 3929 O O . GLN B 1 104 ? -12.971 -23.328 50.081 1.00 30.76 104 GLN B O 1
ATOM 3935 N N . THR B 1 105 ? -14.103 -21.873 48.778 1.00 32.00 105 THR B N 1
ATOM 3936 C CA . THR B 1 105 ? -15.312 -21.898 49.590 1.00 32.38 105 THR B CA 1
ATOM 3937 C C . THR B 1 105 ? -16.096 -23.162 49.283 1.00 32.91 105 THR B C 1
ATOM 3938 O O . THR B 1 105 ? -16.398 -23.439 48.121 1.00 32.42 105 THR B O 1
ATOM 3942 N N . VAL B 1 106 ? -16.433 -23.916 50.326 1.00 33.72 106 VAL B N 1
ATOM 3943 C CA . VAL B 1 106 ? -17.158 -25.171 50.166 1.00 34.37 106 VAL B CA 1
ATOM 3944 C C . VAL B 1 106 ? -18.334 -25.227 51.127 1.00 35.18 106 VAL B C 1
ATOM 3945 O O . VAL B 1 106 ? -18.207 -24.867 52.297 1.00 34.68 106 VAL B O 1
ATOM 3949 N N . TYR B 1 107 ? -19.479 -25.680 50.626 1.00 36.21 107 TYR B N 1
ATOM 3950 C CA . TYR B 1 107 ? -20.642 -25.924 51.476 1.00 36.78 107 TYR B CA 1
ATOM 3951 C C . TYR B 1 107 ? -21.479 -27.125 51.019 1.00 37.14 107 TYR B C 1
ATOM 3952 O O . TYR B 1 107 ? -22.689 -27.153 51.213 1.00 37.13 107 TYR B O 1
ATOM 3961 N N . ASP B 1 108 ? -20.833 -28.126 50.427 1.00 38.42 108 ASP B N 1
ATOM 3962 C CA . ASP B 1 108 ? -21.481 -29.417 50.196 1.00 40.01 108 ASP B CA 1
ATOM 3963 C C . ASP B 1 108 ? -20.459 -30.534 49.950 1.00 40.79 108 ASP B C 1
ATOM 3964 O O . ASP B 1 108 ? -19.409 -30.319 49.337 1.00 41.15 108 ASP B O 1
ATOM 3969 N N . ILE B 1 109 ? -20.794 -31.725 50.441 1.00 41.29 109 ILE B N 1
ATOM 3970 C CA . ILE B 1 109 ? -19.894 -32.879 50.435 1.00 41.72 109 ILE B CA 1
ATOM 3971 C C . ILE B 1 109 ? -19.489 -33.311 49.023 1.00 42.43 109 ILE B C 1
ATOM 3972 O O . ILE B 1 109 ? -18.330 -33.659 48.792 1.00 41.93 109 ILE B O 1
ATOM 3977 N N . LYS B 1 110 ? -20.431 -33.279 48.083 1.00 44.20 110 LYS B N 1
ATOM 3978 C CA . LYS B 1 110 ? -20.147 -33.679 46.701 1.00 45.91 110 LYS B CA 1
ATOM 3979 C C . LYS B 1 110 ? -18.989 -32.869 46.118 1.00 43.93 110 LYS B C 1
ATOM 3980 O O . LYS B 1 110 ? -18.089 -33.423 45.483 1.00 43.17 110 LYS B O 1
ATOM 3986 N N . TYR B 1 111 ? -19.031 -31.558 46.341 1.00 41.85 111 TYR B N 1
ATOM 3987 C CA . TYR B 1 111 ? -18.004 -30.639 45.859 1.00 39.71 111 TYR B CA 1
ATOM 3988 C C . TYR B 1 111 ? -16.681 -30.863 46.593 1.00 38.82 111 TYR B C 1
ATOM 3989 O O . TYR B 1 111 ? -15.616 -30.862 45.976 1.00 37.27 111 TYR B O 1
ATOM 3998 N N . ALA B 1 112 ? -16.755 -31.061 47.908 1.00 38.35 112 ALA B N 1
ATOM 3999 C CA . ALA B 1 112 ? -15.575 -31.393 48.705 1.00 38.29 112 ALA B CA 1
ATOM 4000 C C . ALA B 1 112 ? -14.867 -32.624 48.144 1.00 38.60 112 ALA B C 1
ATOM 4001 O O . ALA B 1 112 ? -13.660 -32.595 47.905 1.00 37.32 112 ALA B O 1
ATOM 4003 N N . LYS B 1 113 ? -15.634 -33.693 47.926 1.00 40.04 113 LYS B N 1
ATOM 4004 C CA . LYS B 1 113 ? -15.110 -34.933 47.348 1.00 40.75 113 LYS B CA 1
ATOM 4005 C C . LYS B 1 113 ? -14.417 -34.692 46.007 1.00 40.35 113 LYS B C 1
ATOM 4006 O O . LYS B 1 113 ? -13.346 -35.245 45.755 1.00 39.81 113 LYS B O 1
ATOM 4012 N N . GLU B 1 114 ? -15.030 -33.872 45.156 1.00 40.57 114 GLU B N 1
ATOM 4013 C CA . GLU B 1 114 ? -14.443 -33.521 43.858 1.00 41.24 114 GLU B CA 1
ATOM 4014 C C . GLU B 1 114 ? -13.114 -32.774 44.013 1.00 39.90 114 GLU B C 1
ATOM 4015 O O . GLU B 1 114 ? -12.145 -33.063 43.303 1.00 38.90 114 GLU B O 1
ATOM 4021 N N . LEU B 1 115 ? -13.076 -31.827 44.947 1.00 38.63 115 LEU B N 1
ATOM 4022 C CA . LEU B 1 115 ? -11.865 -31.052 45.219 1.00 37.87 115 LEU B CA 1
ATOM 4023 C C . LEU B 1 115 ? -10.766 -31.935 45.820 1.00 38.37 115 LEU B C 1
ATOM 4024 O O . LEU B 1 115 ? -9.594 -31.786 45.466 1.00 37.29 115 LEU B O 1
ATOM 4029 N N . GLU B 1 116 ? -11.143 -32.857 46.710 1.00 38.93 116 GLU B N 1
ATOM 4030 C CA . GLU B 1 116 ? -10.172 -33.771 47.323 1.00 39.84 116 GLU B CA 1
ATOM 4031 C C . GLU B 1 116 ? -9.510 -34.689 46.290 1.00 41.01 116 GLU B C 1
ATOM 4032 O O . GLU B 1 116 ? -8.316 -34.960 46.370 1.00 40.62 116 GLU B O 1
ATOM 4038 N N . LYS B 1 117 ? -10.292 -35.161 45.326 1.00 43.31 117 LYS B N 1
ATOM 4039 C CA . LYS B 1 117 ? -9.795 -36.058 44.284 1.00 45.11 117 LYS B CA 1
ATOM 4040 C C . LYS B 1 117 ? -8.652 -35.439 43.478 1.00 45.16 117 LYS B C 1
ATOM 4041 O O . LYS B 1 117 ? -7.652 -36.106 43.201 1.00 46.91 117 LYS B O 1
ATOM 4047 N N . GLU B 1 118 ? -8.811 -34.175 43.095 1.00 44.26 118 GLU B N 1
ATOM 4048 C CA . GLU B 1 118 ? -7.759 -33.443 42.389 1.00 44.53 118 GLU B CA 1
ATOM 4049 C C . GLU B 1 118 ? -6.582 -33.174 43.329 1.00 43.91 118 GLU B C 1
ATOM 4050 O O . GLU B 1 118 ? -5.420 -33.307 42.948 1.00 43.28 118 GLU B O 1
ATOM 4056 N N . SER B 1 119 ? -6.906 -32.794 44.560 1.00 43.88 119 SER B N 1
ATOM 4057 C CA . SER B 1 119 ? -5.916 -32.564 45.608 1.00 42.72 119 SER B CA 1
ATOM 4058 C C . SER B 1 119 ? -5.006 -33.790 45.795 1.00 42.31 119 SER B C 1
ATOM 4059 O O . SER B 1 119 ? -3.774 -33.667 45.789 1.00 41.34 119 SER B O 1
ATOM 4062 N N . LEU B 1 120 ? -5.620 -34.965 45.944 1.00 40.98 120 LEU B N 1
ATOM 4063 C CA . LEU B 1 120 ? -4.883 -36.228 46.066 1.00 39.69 120 LEU B CA 1
ATOM 4064 C C . LEU B 1 120 ? -4.068 -36.536 44.809 1.00 39.59 120 LEU B C 1
ATOM 4065 O O . LEU B 1 120 ? -2.912 -36.946 44.902 1.00 37.39 120 LEU B O 1
ATOM 4070 N N . LYS B 1 121 ? -4.670 -36.323 43.640 1.00 40.17 121 LYS B N 1
ATOM 4071 C CA . LYS B 1 121 ? -4.008 -36.590 42.362 1.00 40.54 121 LYS B CA 1
ATOM 4072 C C . LYS B 1 121 ? -2.664 -35.856 42.223 1.00 39.47 121 LYS B C 1
ATOM 4073 O O . LYS B 1 121 ? -1.717 -36.398 41.657 1.00 38.13 121 LYS B O 1
ATOM 4079 N N . GLN B 1 122 ? -2.586 -34.636 42.755 1.00 38.73 122 GLN B N 1
ATOM 4080 C CA . GLN B 1 122 ? -1.350 -33.847 42.724 1.00 38.05 122 GLN B CA 1
ATOM 4081 C C . GLN B 1 122 ? -0.446 -34.053 43.951 1.00 37.70 122 GLN B C 1
ATOM 4082 O O . GLN B 1 122 ? 0.592 -33.400 44.061 1.00 36.71 122 GLN B O 1
ATOM 4088 N N . ASN B 1 123 ? -0.822 -34.969 44.850 1.00 37.37 123 ASN B N 1
ATOM 4089 C CA . ASN B 1 123 ? -0.137 -35.158 46.136 1.00 36.98 123 ASN B CA 1
ATOM 4090 C C . ASN B 1 123 ? -0.064 -33.861 46.922 1.00 36.71 123 ASN B C 1
ATOM 4091 O O . ASN B 1 123 ? 0.986 -33.500 47.464 1.00 37.62 123 ASN B O 1
ATOM 4096 N N . LYS B 1 124 ? -1.188 -33.158 46.964 1.00 36.01 124 LYS B N 1
ATOM 4097 C CA . LYS B 1 124 ? -1.284 -31.896 47.672 1.00 35.81 124 LYS B CA 1
ATOM 4098 C C . LYS B 1 124 ? -2.537 -31.916 48.537 1.00 35.51 124 LYS B C 1
ATOM 4099 O O . LYS B 1 124 ? -3.306 -32.880 48.513 1.00 34.70 124 LYS B O 1
ATOM 4105 N N . ARG B 1 125 ? -2.716 -30.856 49.319 1.00 34.68 125 ARG B N 1
ATOM 4106 C CA . ARG B 1 125 ? -3.896 -30.689 50.145 1.00 33.62 125 ARG B CA 1
ATOM 4107 C C . ARG B 1 125 ? -4.515 -29.333 49.850 1.00 33.16 125 ARG B C 1
ATOM 4108 O O . ARG B 1 125 ? -3.819 -28.320 49.840 1.00 32.72 125 ARG B O 1
ATOM 4116 N N . ALA B 1 126 ? -5.824 -29.322 49.608 1.00 32.53 126 ALA B N 1
ATOM 4117 C CA . ALA B 1 126 ? -6.539 -28.099 49.270 1.00 31.43 126 ALA B CA 1
ATOM 4118 C C . ALA B 1 126 ? -7.101 -27.462 50.528 1.00 30.77 126 ALA B C 1
ATOM 4119 O O . ALA B 1 126 ? -7.887 -28.081 51.247 1.00 29.84 126 ALA B O 1
ATOM 4121 N N . LYS B 1 127 ? -6.686 -26.227 50.792 1.00 30.37 127 LYS B N 1
ATOM 4122 C CA . LYS B 1 127 ? -7.253 -25.442 51.878 1.00 30.34 127 LYS B CA 1
ATOM 4123 C C . LYS B 1 127 ? -8.678 -25.031 51.511 1.00 29.89 127 LYS B C 1
ATOM 4124 O O . LYS B 1 127 ? -8.924 -24.596 50.390 1.00 28.57 127 LYS B O 1
ATOM 4130 N N . VAL B 1 128 ? -9.613 -25.192 52.448 1.00 30.19 128 VAL B N 1
ATOM 4131 C CA . VAL B 1 128 ? -11.017 -24.843 52.211 1.00 30.40 128 VAL B CA 1
ATOM 4132 C C . VAL B 1 128 ? -11.609 -24.046 53.371 1.00 30.60 128 VAL B C 1
ATOM 4133 O O . VAL B 1 128 ? -11.222 -24.225 54.524 1.00 30.30 128 VAL B O 1
ATOM 4137 N N . HIS B 1 129 ? -12.552 -23.166 53.042 1.00 31.00 129 HIS B N 1
ATOM 4138 C CA . HIS B 1 129 ? -13.336 -22.432 54.026 1.00 30.59 129 HIS B CA 1
ATOM 4139 C C . HIS B 1 129 ? -14.808 -22.767 53.814 1.00 30.10 129 HIS B C 1
ATOM 4140 O O . HIS B 1 129 ? -15.308 -22.690 52.692 1.00 29.59 129 HIS B O 1
ATOM 4147 N N . ILE B 1 130 ? -15.493 -23.140 54.894 1.00 29.81 130 ILE B N 1
ATOM 4148 C CA . ILE B 1 130 ? -16.881 -23.591 54.832 1.00 29.80 130 ILE B CA 1
ATOM 4149 C C . ILE B 1 130 ? -17.839 -22.413 55.026 1.00 30.16 130 ILE B C 1
ATOM 4150 O O . ILE B 1 130 ? -17.797 -21.748 56.062 1.00 29.89 130 ILE B O 1
ATOM 4155 N N . LYS B 1 131 ? -18.690 -22.153 54.031 1.00 30.75 131 LYS B N 1
ATOM 4156 C CA . LYS B 1 131 ? -19.692 -21.082 54.128 1.00 31.83 131 LYS B CA 1
ATOM 4157 C C . LYS B 1 131 ? -20.906 -21.583 54.887 1.00 32.18 131 LYS B C 1
ATOM 4158 O O . LYS B 1 131 ? -21.425 -22.662 54.599 1.00 32.54 131 LYS B O 1
ATOM 4164 N N . ILE B 1 132 ? -21.358 -20.787 55.848 1.00 32.92 132 ILE B N 1
ATOM 4165 C CA . ILE B 1 132 ? -22.577 -21.077 56.592 1.00 33.64 132 ILE B CA 1
ATOM 4166 C C . ILE B 1 132 ? -23.579 -19.953 56.361 1.00 34.14 132 ILE B C 1
ATOM 4167 O O . ILE B 1 132 ? -23.298 -18.796 56.658 1.00 34.65 132 ILE B O 1
ATOM 4172 N N . ASP B 1 133 ? -24.742 -20.301 55.823 1.00 35.02 133 ASP B N 1
ATOM 4173 C CA . ASP B 1 133 ? -25.836 -19.353 55.659 1.00 35.98 133 ASP B CA 1
ATOM 4174 C C . ASP B 1 133 ? -26.531 -19.187 57.011 1.00 36.10 133 ASP B C 1
ATOM 4175 O O . ASP B 1 133 ? -27.138 -20.135 57.506 1.00 36.94 133 ASP B O 1
ATOM 4180 N N . THR B 1 134 ? -26.424 -18.001 57.612 1.00 35.66 134 THR B N 1
ATOM 4181 C CA . THR B 1 134 ? -27.038 -17.739 58.921 1.00 35.85 134 THR B CA 1
ATOM 4182 C C . THR B 1 134 ? -28.241 -16.796 58.844 1.00 36.10 134 THR B C 1
ATOM 4183 O O . THR B 1 134 ? -28.858 -16.499 59.865 1.00 36.31 134 THR B O 1
ATOM 4187 N N . GLY B 1 135 ? -28.593 -16.346 57.642 1.00 36.70 135 GLY B N 1
ATOM 4188 C CA . GLY B 1 135 ? -29.667 -15.360 57.493 1.00 36.64 135 GLY B CA 1
ATOM 4189 C C . GLY B 1 135 ? -29.724 -14.635 56.159 1.00 36.54 135 GLY B C 1
ATOM 4190 O O . GLY B 1 135 ? -30.795 -14.198 55.741 1.00 38.16 135 GLY B O 1
ATOM 4191 N N . LEU B 1 136 ? -28.578 -14.493 55.497 1.00 35.59 136 LEU B N 1
ATOM 4192 C CA . LEU B 1 136 ? -28.504 -13.795 54.217 1.00 34.97 136 LEU B CA 1
ATOM 4193 C C . LEU B 1 136 ? -29.251 -14.532 53.106 1.00 34.65 136 LEU B C 1
ATOM 4194 O O . LEU B 1 136 ? -29.836 -13.903 52.227 1.00 36.17 136 LEU B O 1
ATOM 4199 N N . GLY B 1 137 ? -29.236 -15.858 53.139 1.00 34.05 137 GLY B N 1
ATOM 4200 C CA . GLY B 1 137 ? -29.936 -16.648 52.126 1.00 33.80 137 GLY B CA 1
ATOM 4201 C C . GLY B 1 137 ? -29.273 -16.618 50.757 1.00 33.68 137 GLY B C 1
ATOM 4202 O O . GLY B 1 137 ? -29.944 -16.786 49.736 1.00 32.53 137 GLY B O 1
ATOM 4203 N N . ARG B 1 138 ? -27.956 -16.421 50.736 1.00 33.64 138 ARG B N 1
ATOM 4204 C CA . ARG B 1 138 ? -27.204 -16.304 49.489 1.00 33.97 138 ARG B CA 1
ATOM 4205 C C . ARG B 1 138 ? -26.515 -17.632 49.139 1.00 33.96 138 ARG B C 1
ATOM 4206 O O . ARG B 1 138 ? -26.883 -18.280 48.161 1.00 33.91 138 ARG B O 1
ATOM 4214 N N . ILE B 1 139 ? -25.522 -18.028 49.935 1.00 34.18 139 ILE B N 1
ATOM 4215 C CA . ILE B 1 139 ? -24.886 -19.344 49.813 1.00 34.16 139 ILE B CA 1
ATOM 4216 C C . ILE B 1 139 ? -24.459 -19.853 51.184 1.00 33.93 139 ILE B C 1
ATOM 4217 O O . ILE B 1 139 ? -24.383 -19.086 52.141 1.00 33.54 139 ILE B O 1
ATOM 4222 N N . GLY B 1 140 ? -24.174 -21.150 51.256 1.00 34.88 140 GLY B N 1
ATOM 4223 C CA . GLY B 1 140 ? -23.796 -21.811 52.504 1.00 35.82 140 GLY B CA 1
ATOM 4224 C C . GLY B 1 140 ? -24.863 -22.782 52.974 1.00 36.31 140 GLY B C 1
ATOM 4225 O O . GLY B 1 140 ? -25.982 -22.791 52.456 1.00 36.20 140 GLY B O 1
ATOM 4226 N N . TYR B 1 141 ? -24.511 -23.605 53.956 1.00 37.12 141 TYR B N 1
ATOM 4227 C CA . TYR B 1 141 ? -25.466 -24.526 54.566 1.00 37.24 141 TYR B CA 1
ATOM 4228 C C . TYR B 1 141 ? -26.566 -23.750 55.271 1.00 37.28 141 TYR B C 1
ATOM 4229 O O . TYR B 1 141 ? -26.285 -22.845 56.056 1.00 37.61 141 TYR B O 1
ATOM 4238 N N . ILE B 1 142 ? -27.816 -24.097 54.983 1.00 37.84 142 ILE B N 1
ATOM 4239 C CA . ILE B 1 142 ? -28.937 -23.656 55.821 1.00 38.43 142 ILE B CA 1
ATOM 4240 C C . ILE B 1 142 ? -29.330 -24.766 56.795 1.00 37.26 142 ILE B C 1
ATOM 4241 O O . ILE B 1 142 ? -29.784 -24.488 57.897 1.00 37.12 142 ILE B O 1
ATOM 4246 N N . ASP B 1 143 ? -29.141 -26.017 56.379 1.00 37.31 143 ASP B N 1
ATOM 4247 C CA . ASP B 1 143 ? -29.354 -27.182 57.233 1.00 36.60 143 ASP B CA 1
ATOM 4248 C C . ASP B 1 143 ? -28.118 -27.404 58.110 1.00 37.03 143 ASP B C 1
ATOM 4249 O O . ASP B 1 143 ? -27.129 -27.991 57.672 1.00 36.42 143 ASP B O 1
ATOM 4254 N N . PHE B 1 144 ? -28.189 -26.924 59.347 1.00 38.07 144 PHE B N 1
ATOM 4255 C CA . PHE B 1 144 ? -27.065 -26.988 60.290 1.00 39.00 144 PHE B CA 1
ATOM 4256 C C . PHE B 1 144 ? -26.820 -28.404 60.800 1.00 40.73 144 PHE B C 1
ATOM 4257 O O . PHE B 1 144 ? -25.727 -28.722 61.271 1.00 41.00 144 PHE B O 1
ATOM 4265 N N . ASP B 1 145 ? -27.844 -29.246 60.733 1.00 42.93 145 ASP B N 1
ATOM 4266 C CA . ASP B 1 145 ? -27.689 -30.650 61.079 1.00 44.43 145 ASP B CA 1
ATOM 4267 C C . ASP B 1 145 ? -26.791 -31.306 60.029 1.00 43.91 145 ASP B C 1
ATOM 4268 O O . ASP B 1 145 ? -25.824 -31.993 60.366 1.00 44.79 145 ASP B O 1
ATOM 4273 N N . LEU B 1 146 ? -27.113 -31.065 58.758 1.00 42.41 146 LEU B N 1
ATOM 4274 C CA . LEU B 1 146 ? -26.303 -31.540 57.638 1.00 41.53 146 LEU B CA 1
ATOM 4275 C C . LEU B 1 146 ? -24.904 -30.949 57.716 1.00 42.37 146 LEU B C 1
ATOM 4276 O O . LEU B 1 146 ? -23.914 -31.667 57.597 1.00 43.36 146 LEU B O 1
ATOM 4281 N N . ALA B 1 147 ? -24.837 -29.636 57.927 1.00 42.96 147 ALA B N 1
ATOM 4282 C CA . ALA B 1 147 ? -23.571 -28.924 58.058 1.00 42.40 147 ALA B CA 1
ATOM 4283 C C . ALA B 1 147 ? -22.587 -29.719 58.902 1.00 41.94 147 ALA B C 1
ATOM 4284 O O . ALA B 1 147 ? -21.492 -30.042 58.447 1.00 41.68 147 ALA B O 1
ATOM 4286 N N . GLN B 1 148 ? -22.995 -30.054 60.122 1.00 42.87 148 GLN B N 1
ATOM 4287 C CA . GLN B 1 148 ? -22.146 -30.822 61.038 1.00 44.22 148 GLN B CA 1
ATOM 4288 C C . GLN B 1 148 ? -21.739 -32.171 60.442 1.00 45.28 148 GLN B C 1
ATOM 4289 O O . GLN B 1 148 ? -20.568 -32.533 60.478 1.00 46.01 148 GLN B O 1
ATOM 4295 N N . LYS B 1 149 ? -22.711 -32.896 59.893 1.00 45.59 149 LYS B N 1
ATOM 4296 C CA . LYS B 1 149 ? -22.483 -34.236 59.345 1.00 47.42 149 LYS B CA 1
ATOM 4297 C C . LYS B 1 149 ? -21.433 -34.228 58.229 1.00 45.99 149 LYS B C 1
ATOM 4298 O O . LYS B 1 149 ? -20.542 -35.081 58.190 1.00 44.70 149 LYS B O 1
ATOM 4304 N N . GLU B 1 150 ? -21.546 -33.256 57.326 1.00 44.47 150 GLU B N 1
ATOM 4305 C CA . GLU B 1 150 ? -20.664 -33.168 56.164 1.00 43.10 150 GLU B CA 1
ATOM 4306 C C . GLU B 1 150 ? -19.291 -32.594 56.511 1.00 43.17 150 GLU B C 1
ATOM 4307 O O . GLU B 1 150 ? -18.294 -32.932 55.871 1.00 43.31 150 GLU B O 1
ATOM 4313 N N . ILE B 1 151 ? -19.239 -31.730 57.522 1.00 42.15 151 ILE B N 1
ATOM 4314 C CA . ILE B 1 151 ? -17.977 -31.138 57.958 1.00 42.05 151 ILE B CA 1
ATOM 4315 C C . ILE B 1 151 ? -17.091 -32.171 58.661 1.00 41.97 151 ILE B C 1
ATOM 4316 O O . ILE B 1 151 ? -15.871 -32.153 58.504 1.00 41.39 151 ILE B O 1
ATOM 4321 N N . LEU B 1 152 ? -17.702 -33.073 59.424 1.00 43.41 152 LEU B N 1
ATOM 4322 C CA . LEU B 1 152 ? -16.958 -34.149 60.084 1.00 43.68 152 LEU B CA 1
ATOM 4323 C C . LEU B 1 152 ? -16.400 -35.139 59.058 1.00 43.34 152 LEU B C 1
ATOM 4324 O O . LEU B 1 152 ? -15.293 -35.651 59.226 1.00 44.75 152 LEU B O 1
ATOM 4329 N N . GLU B 1 153 ? -17.159 -35.401 57.997 1.00 42.22 153 GLU B N 1
ATOM 4330 C CA . GLU B 1 153 ? -16.631 -36.146 56.856 1.00 41.85 153 GLU B CA 1
ATOM 4331 C C . GLU B 1 153 ? -15.369 -35.478 56.314 1.00 41.15 153 GLU B C 1
ATOM 4332 O O . GLU B 1 153 ? -14.349 -36.137 56.112 1.00 41.04 153 GLU B O 1
ATOM 4338 N N . MET B 1 154 ? -15.454 -34.169 56.085 1.00 40.48 154 MET B N 1
ATOM 4339 C CA . MET B 1 154 ? -14.346 -33.395 55.516 1.00 39.14 154 MET B CA 1
ATOM 4340 C C . MET B 1 154 ? -13.110 -33.384 56.406 1.00 38.98 154 MET B C 1
ATOM 4341 O O . MET B 1 154 ? -11.993 -33.300 55.899 1.00 39.14 154 MET B O 1
ATOM 4346 N N . ALA B 1 155 ? -13.308 -33.456 57.721 1.00 39.09 155 ALA B N 1
ATOM 4347 C CA . ALA B 1 155 ? -12.191 -33.535 58.669 1.00 38.92 155 ALA B CA 1
ATOM 4348 C C . ALA B 1 155 ? -11.397 -34.832 58.496 1.00 39.55 155 ALA B C 1
ATOM 4349 O O . ALA B 1 155 ? -10.183 -34.847 58.682 1.00 39.21 155 ALA B O 1
ATOM 4351 N N . ASN B 1 156 ? -12.086 -35.913 58.135 1.00 40.87 156 ASN B N 1
ATOM 4352 C CA . ASN B 1 156 ? -11.430 -37.189 57.846 1.00 42.65 156 ASN B CA 1
ATOM 4353 C C . ASN B 1 156 ? -11.055 -37.343 56.371 1.00 42.37 156 ASN B C 1
ATOM 4354 O O . ASN B 1 156 ? -10.739 -38.445 55.917 1.00 43.32 156 ASN B O 1
ATOM 4359 N N . MET B 1 157 ? -11.093 -36.244 55.625 1.00 41.31 157 MET B N 1
ATOM 4360 C CA . MET B 1 157 ? -10.627 -36.240 54.249 1.00 41.00 157 MET B CA 1
ATOM 4361 C C . MET B 1 157 ? -9.240 -35.616 54.230 1.00 39.96 157 MET B C 1
ATOM 4362 O O . MET B 1 157 ? -9.086 -34.400 54.331 1.00 40.41 157 MET B O 1
ATOM 4367 N N . ARG B 1 158 ? -8.235 -36.478 54.109 1.00 38.48 158 ARG B N 1
ATOM 4368 C CA . ARG B 1 158 ? -6.831 -36.070 54.179 1.00 37.38 158 ARG B CA 1
ATOM 4369 C C . ARG B 1 158 ? -6.361 -35.236 52.989 1.00 35.84 158 ARG B C 1
ATOM 4370 O O . ARG B 1 158 ? -5.265 -34.698 53.028 1.00 36.50 158 ARG B O 1
ATOM 4378 N N . GLY B 1 159 ? -7.163 -35.143 51.932 1.00 33.83 159 GLY B N 1
ATOM 4379 C CA . GLY B 1 159 ? -6.830 -34.281 50.798 1.00 32.48 159 GLY B CA 1
ATOM 4380 C C . GLY B 1 159 ? -7.353 -32.856 50.911 1.00 30.87 159 GLY B C 1
ATOM 4381 O O . GLY B 1 159 ? -7.109 -32.042 50.025 1.00 30.62 159 GLY B O 1
ATOM 4382 N N . LEU B 1 160 ? -8.078 -32.556 51.989 1.00 29.30 160 LEU B N 1
ATOM 4383 C CA . LEU B 1 160 ? -8.521 -31.196 52.273 1.00 28.36 160 LEU B CA 1
ATOM 4384 C C . LEU B 1 160 ? -7.957 -30.718 53.599 1.00 28.33 160 LEU B C 1
ATOM 4385 O O . LEU B 1 160 ? -7.771 -31.507 54.521 1.00 27.81 160 LEU B O 1
ATOM 4390 N N . ILE B 1 161 ? -7.677 -29.421 53.676 1.00 28.96 161 ILE B N 1
ATOM 4391 C CA . ILE B 1 161 ? -7.322 -28.760 54.921 1.00 29.33 161 ILE B CA 1
ATOM 4392 C C . ILE B 1 161 ? -8.501 -27.883 55.306 1.00 30.19 161 ILE B C 1
ATOM 4393 O O . ILE B 1 161 ? -8.800 -26.891 54.637 1.00 29.99 161 ILE B O 1
ATOM 4398 N N . LEU B 1 162 ? -9.165 -28.261 56.392 1.00 31.38 162 LEU B N 1
ATOM 4399 C CA . LEU B 1 162 ? -10.351 -27.559 56.871 1.00 31.76 162 LEU B CA 1
ATOM 4400 C C . LEU B 1 162 ? -9.907 -26.328 57.668 1.00 30.86 162 LEU B C 1
ATOM 4401 O O . LEU B 1 162 ? -9.967 -26.303 58.904 1.00 29.15 162 LEU B O 1
ATOM 4406 N N . GLU B 1 163 ? -9.446 -25.312 56.939 1.00 30.82 163 GLU B N 1
ATOM 4407 C CA . GLU B 1 163 ? -8.823 -24.140 57.550 1.00 31.07 163 GLU B CA 1
ATOM 4408 C C . GLU B 1 163 ? -9.838 -23.172 58.127 1.00 31.16 163 GLU B C 1
ATOM 4409 O O . GLU B 1 163 ? -9.691 -22.723 59.257 1.00 31.62 163 GLU B O 1
ATOM 4415 N N . GLY B 1 164 ? -10.859 -22.836 57.352 1.00 31.46 164 GLY B N 1
ATOM 4416 C CA . GLY B 1 164 ? -11.787 -21.796 57.767 1.00 32.01 164 GLY B CA 1
ATOM 4417 C C . GLY B 1 164 ? -13.239 -22.208 57.779 1.00 32.21 164 GLY B C 1
ATOM 4418 O O . GLY B 1 164 ? -13.618 -23.236 57.220 1.00 32.00 164 GLY B O 1
ATOM 4419 N N . ILE B 1 165 ? -14.041 -21.391 58.452 1.00 32.08 165 ILE B N 1
ATOM 4420 C CA . ILE B 1 165 ? -15.488 -21.517 58.448 1.00 31.93 165 ILE B CA 1
ATOM 4421 C C . ILE B 1 165 ? -16.035 -20.112 58.604 1.00 32.53 165 ILE B C 1
ATOM 4422 O O . ILE B 1 165 ? -15.542 -19.352 59.438 1.00 32.62 165 ILE B O 1
ATOM 4427 N N . TYR B 1 166 ? -17.027 -19.745 57.796 1.00 32.68 166 TYR B N 1
ATOM 4428 C CA . TYR B 1 166 ? -17.520 -18.374 57.836 1.00 33.05 166 TYR B CA 1
ATOM 4429 C C . TYR B 1 166 ? -18.957 -18.197 57.379 1.00 33.64 166 TYR B C 1
ATOM 4430 O O . TYR B 1 166 ? -19.529 -19.049 56.708 1.00 33.06 166 TYR B O 1
ATOM 4439 N N . SER B 1 167 ? -19.524 -17.064 57.779 1.00 35.00 167 SER B N 1
ATOM 4440 C CA . SER B 1 167 ? -20.849 -16.641 57.359 1.00 35.72 167 SER B CA 1
ATOM 4441 C C . SER B 1 167 ? -20.767 -15.151 57.045 1.00 36.11 167 SER B C 1
ATOM 4442 O O . SER B 1 167 ? -19.677 -14.589 57.021 1.00 35.50 167 SER B O 1
ATOM 4445 N N . HIS B 1 168 ? -21.918 -14.522 56.819 1.00 36.94 168 HIS B N 1
ATOM 4446 C CA . HIS B 1 168 ? -21.982 -13.146 56.334 1.00 37.38 168 HIS B CA 1
ATOM 4447 C C . HIS B 1 168 ? -23.261 -12.471 56.829 1.00 37.27 168 HIS B C 1
ATOM 4448 O O . HIS B 1 168 ? -24.328 -13.081 56.815 1.00 36.97 168 HIS B O 1
ATOM 4455 N N . PHE B 1 169 ? -23.152 -11.217 57.265 1.00 38.17 169 PHE B N 1
ATOM 4456 C CA . PHE B 1 169 ? -24.310 -10.476 57.777 1.00 38.28 169 PHE B CA 1
ATOM 4457 C C . PHE B 1 169 ? -25.180 -9.987 56.626 1.00 39.12 169 PHE B C 1
ATOM 4458 O O . PHE B 1 169 ? -24.669 -9.661 55.549 1.00 38.64 169 PHE B O 1
ATOM 4466 N N . ALA B 1 170 ? -26.492 -9.944 56.861 1.00 40.26 170 ALA B N 1
ATOM 4467 C CA . ALA B 1 170 ? -27.460 -9.515 55.845 1.00 40.95 170 ALA B CA 1
ATOM 4468 C C . ALA B 1 170 ? -27.827 -8.043 55.970 1.00 41.71 170 ALA B C 1
ATOM 4469 O O . ALA B 1 170 ? -28.223 -7.424 54.988 1.00 40.80 170 ALA B O 1
ATOM 4471 N N . ALA B 1 171 ? -27.705 -7.481 57.169 1.00 43.98 171 ALA B N 1
ATOM 4472 C CA . ALA B 1 171 ? -28.128 -6.105 57.396 1.00 46.17 171 ALA B CA 1
ATOM 4473 C C . ALA B 1 171 ? -27.246 -5.394 58.414 1.00 47.33 171 ALA B C 1
ATOM 4474 O O . ALA B 1 171 ? -27.742 -4.746 59.337 1.00 48.43 171 ALA B O 1
ATOM 4476 N N . ALA B 1 172 ? -25.934 -5.511 58.236 1.00 49.14 172 ALA B N 1
ATOM 4477 C CA . ALA B 1 172 ? -24.982 -4.755 59.046 1.00 50.62 172 ALA B CA 1
ATOM 4478 C C . ALA B 1 172 ? -25.005 -3.269 58.667 1.00 52.18 172 ALA B C 1
ATOM 4479 O O . ALA B 1 172 ? -24.787 -2.409 59.522 1.00 55.00 172 ALA B O 1
ATOM 4481 N N . SER B 1 173 ? -25.278 -2.977 57.393 1.00 53.15 173 SER B N 1
ATOM 4482 C CA . SER B 1 173 ? -25.347 -1.596 56.897 1.00 54.04 173 SER B CA 1
ATOM 4483 C C . SER B 1 173 ? -26.607 -0.862 57.350 1.00 55.42 173 SER B C 1
ATOM 4484 O O . SER B 1 173 ? -26.558 0.325 57.677 1.00 56.66 173 SER B O 1
ATOM 4487 N N . GLU B 1 174 ? -27.731 -1.570 57.373 1.00 56.30 174 GLU B N 1
ATOM 4488 C CA . GLU B 1 174 ? -28.986 -1.002 57.863 1.00 56.87 174 GLU B CA 1
ATOM 4489 C C . GLU B 1 174 ? -28.978 -0.835 59.390 1.00 57.27 174 GLU B C 1
ATOM 4490 O O . GLU B 1 174 ? -29.911 -0.257 59.955 1.00 58.14 174 GLU B O 1
ATOM 4496 N N . ASP B 1 175 ? -27.934 -1.348 60.046 1.00 56.76 175 ASP B N 1
ATOM 4497 C CA . ASP B 1 175 ? -27.744 -1.210 61.492 1.00 58.48 175 ASP B CA 1
ATOM 4498 C C . ASP B 1 175 ? -28.834 -1.953 62.276 1.00 57.95 175 ASP B C 1
ATOM 4499 O O . ASP B 1 175 ? -29.370 -1.448 63.266 1.00 58.00 175 ASP B O 1
ATOM 4504 N N . ASP B 1 176 ? -29.146 -3.163 61.814 1.00 57.28 176 ASP B N 1
ATOM 4505 C CA . ASP B 1 176 ? -30.133 -4.021 62.455 1.00 55.85 176 ASP B CA 1
ATOM 4506 C C . ASP B 1 176 ? -29.414 -4.890 63.486 1.00 56.09 176 ASP B C 1
ATOM 4507 O O . ASP B 1 176 ? -28.907 -5.967 63.168 1.00 55.28 176 ASP B O 1
ATOM 4512 N N . ARG B 1 177 ? -29.375 -4.403 64.723 1.00 57.28 177 ARG B N 1
ATOM 4513 C CA . ARG B 1 177 ? -28.603 -5.032 65.793 1.00 57.98 177 ARG B CA 1
ATOM 4514 C C . ARG B 1 177 ? -29.152 -6.409 66.136 1.00 56.24 177 ARG B C 1
ATOM 4515 O O . ARG B 1 177 ? -28.392 -7.364 66.299 1.00 56.71 177 ARG B O 1
ATOM 4523 N N . ASP B 1 178 ? -30.476 -6.497 66.240 1.00 54.10 178 ASP B N 1
ATOM 4524 C CA . ASP B 1 178 ? -31.144 -7.739 66.627 1.00 52.87 178 ASP B CA 1
ATOM 4525 C C . ASP B 1 178 ? -30.817 -8.856 65.643 1.00 50.37 178 ASP B C 1
ATOM 4526 O O . ASP B 1 178 ? -30.332 -9.917 66.040 1.00 48.41 178 ASP B O 1
ATOM 4531 N N . TYR B 1 179 ? -31.062 -8.600 64.358 1.00 48.72 179 TYR B N 1
ATOM 4532 C CA . TYR B 1 179 ? -30.838 -9.607 63.320 1.00 48.22 179 TYR B CA 1
ATOM 4533 C C . TYR B 1 179 ? -29.367 -9.979 63.187 1.00 48.57 179 TYR B C 1
ATOM 4534 O O . TYR B 1 179 ? -29.041 -11.095 62.781 1.00 48.93 179 TYR B O 1
ATOM 4543 N N . CYS B 1 180 ? -28.486 -9.041 63.523 1.00 48.77 180 CYS B N 1
ATOM 4544 C CA . CYS B 1 180 ? -27.055 -9.308 63.523 1.00 48.63 180 CYS B CA 1
ATOM 4545 C C . CYS B 1 180 ? -26.666 -10.237 64.670 1.00 48.49 180 CYS B C 1
ATOM 4546 O O . CYS B 1 180 ? -25.897 -11.174 64.462 1.00 48.54 180 CYS B O 1
ATOM 4549 N N . LYS B 1 181 ? -27.205 -9.995 65.865 1.00 49.26 181 LYS B N 1
ATOM 4550 C CA . LYS B 1 181 ? -26.953 -10.878 67.013 1.00 50.16 181 LYS B CA 1
ATOM 4551 C C . LYS B 1 181 ? -27.573 -12.254 66.770 1.00 48.89 181 LYS B C 1
ATOM 4552 O O . LYS B 1 181 ? -26.998 -13.282 67.135 1.00 48.03 181 LYS B O 1
ATOM 4558 N N . GLU B 1 182 ? -28.745 -12.257 66.144 1.00 47.44 182 GLU B N 1
ATOM 4559 C CA . GLU B 1 182 ? -29.414 -13.487 65.742 1.00 46.32 182 GLU B CA 1
ATOM 4560 C C . GLU B 1 182 ? -28.509 -14.299 64.812 1.00 44.35 182 GLU B C 1
ATOM 4561 O O . GLU B 1 182 ? -28.307 -15.498 65.024 1.00 43.63 182 GLU B O 1
ATOM 4567 N N . GLN B 1 183 ? -27.959 -13.636 63.796 1.00 41.97 183 GLN B N 1
ATOM 4568 C CA . GLN B 1 183 ? -27.051 -14.287 62.843 1.00 41.33 183 GLN B CA 1
ATOM 4569 C C . GLN B 1 183 ? -25.783 -14.806 63.519 1.00 40.53 183 GLN B C 1
ATOM 4570 O O . GLN B 1 183 ? -25.390 -15.958 63.322 1.00 39.10 183 GLN B O 1
ATOM 4576 N N . PHE B 1 184 ? -25.156 -13.941 64.311 1.00 40.05 184 PHE B N 1
ATOM 4577 C CA . PHE B 1 184 ? -23.947 -14.280 65.053 1.00 39.97 184 PHE B CA 1
ATOM 4578 C C . PHE B 1 184 ? -24.170 -15.473 65.984 1.00 40.33 184 PHE B C 1
ATOM 4579 O O . PHE B 1 184 ? -23.396 -16.429 65.965 1.00 40.80 184 PHE B O 1
ATOM 4587 N N . ASP B 1 185 ? -25.233 -15.419 66.784 1.00 40.64 185 ASP B N 1
ATOM 4588 C CA . ASP B 1 185 ? -25.546 -16.497 67.729 1.00 39.90 185 ASP B CA 1
ATOM 4589 C C . ASP B 1 185 ? -25.698 -17.856 67.043 1.00 39.75 185 ASP B C 1
ATOM 4590 O O . ASP B 1 185 ? -25.152 -18.847 67.523 1.00 40.11 185 ASP B O 1
ATOM 4595 N N . LYS B 1 186 ? -26.436 -17.906 65.934 1.00 39.53 186 LYS B N 1
ATOM 4596 C CA . LYS B 1 186 ? -26.579 -19.154 65.172 1.00 40.04 186 LYS B CA 1
ATOM 4597 C C . LYS B 1 186 ? -25.211 -19.686 64.772 1.00 39.92 186 LYS B C 1
ATOM 4598 O O . LYS B 1 186 ? -24.914 -20.870 64.953 1.00 40.06 186 LYS B O 1
ATOM 4604 N N . PHE B 1 187 ? -24.389 -18.796 64.224 1.00 38.98 187 PHE B N 1
ATOM 4605 C CA . PHE B 1 187 ? -23.039 -19.140 63.814 1.00 38.10 187 PHE B CA 1
ATOM 4606 C C . PHE B 1 187 ? -22.266 -19.734 64.988 1.00 38.66 187 PHE B C 1
ATOM 4607 O O . PHE B 1 187 ? -21.746 -20.839 64.885 1.00 39.66 187 PHE B O 1
ATOM 4615 N N . MET B 1 188 ? -22.221 -19.016 66.109 1.00 38.89 188 MET B N 1
ATOM 4616 C CA . MET B 1 188 ? -21.461 -19.470 67.280 1.00 39.43 188 MET B CA 1
ATOM 4617 C C . MET B 1 188 ? -22.024 -20.745 67.910 1.00 40.06 188 MET B C 1
ATOM 4618 O O . MET B 1 188 ? -21.267 -21.573 68.424 1.00 39.99 188 MET B O 1
ATOM 4623 N N . ASN B 1 189 ? -23.345 -20.901 67.875 1.00 40.60 189 ASN B N 1
ATOM 4624 C CA . ASN B 1 189 ? -23.981 -22.134 68.331 1.00 40.69 189 ASN B CA 1
ATOM 4625 C C . ASN B 1 189 ? -23.537 -23.333 67.505 1.00 39.96 189 ASN B C 1
ATOM 4626 O O . ASN B 1 189 ? -23.254 -24.399 68.051 1.00 39.92 189 ASN B O 1
ATOM 4631 N N . LEU B 1 190 ? -23.483 -23.152 66.189 1.00 39.70 190 LEU B N 1
ATOM 4632 C CA . LEU B 1 190 ? -22.942 -24.168 65.293 1.00 39.56 190 LEU B CA 1
ATOM 4633 C C . LEU B 1 190 ? -21.491 -24.473 65.637 1.00 40.49 190 LEU B C 1
ATOM 4634 O O . LEU B 1 190 ? -21.094 -25.636 65.671 1.00 41.58 190 LEU B O 1
ATOM 4639 N N . ILE B 1 191 ? -20.703 -23.431 65.891 1.00 41.17 191 ILE B N 1
ATOM 4640 C CA . ILE B 1 191 ? -19.303 -23.611 66.280 1.00 42.70 191 ILE B CA 1
ATOM 4641 C C . ILE B 1 191 ? -19.213 -24.475 67.544 1.00 43.49 191 ILE B C 1
ATOM 4642 O O . ILE B 1 191 ? -18.444 -25.439 67.590 1.00 44.48 191 ILE B O 1
ATOM 4647 N N . SER B 1 192 ? -20.008 -24.130 68.555 1.00 43.72 192 SER B N 1
ATOM 4648 C CA . SER B 1 192 ? -20.009 -24.858 69.826 1.00 44.28 192 SER B CA 1
ATOM 4649 C C . SER B 1 192 ? -20.352 -26.339 69.657 1.00 45.50 192 SER B C 1
ATOM 4650 O O . SER B 1 192 ? -19.747 -27.193 70.303 1.00 46.63 192 SER B O 1
ATOM 4653 N N . SER B 1 193 ? -21.322 -26.636 68.795 1.00 46.89 193 SER B N 1
ATOM 4654 C CA . SER B 1 193 ? -21.705 -28.020 68.509 1.00 47.61 193 SER B CA 1
ATOM 4655 C C . SER B 1 193 ? -20.536 -28.816 67.942 1.00 48.70 193 SER B C 1
ATOM 4656 O O . SER B 1 193 ? -20.286 -29.943 68.362 1.00 49.75 193 SER B O 1
ATOM 4659 N N . LEU B 1 194 ? -19.822 -28.219 66.991 1.00 49.34 194 LEU B N 1
ATOM 4660 C CA . LEU B 1 194 ? -18.684 -28.876 66.347 1.00 50.57 194 LEU B CA 1
ATOM 4661 C C . LEU B 1 194 ? -17.541 -29.174 67.315 1.00 52.38 194 LEU B C 1
ATOM 4662 O O . LEU B 1 194 ? -16.891 -30.215 67.201 1.00 52.23 194 LEU B O 1
ATOM 4667 N N . GLU B 1 195 ? -17.297 -28.266 68.259 1.00 56.01 195 GLU B N 1
ATOM 4668 C CA . GLU B 1 195 ? -16.257 -28.468 69.272 1.00 58.76 195 GLU B CA 1
ATOM 4669 C C . GLU B 1 195 ? -16.562 -29.672 70.157 1.00 58.93 195 GLU B C 1
ATOM 4670 O O . GLU B 1 195 ? -15.654 -30.410 70.537 1.00 59.33 195 GLU B O 1
ATOM 4676 N N . LYS B 1 196 ? -17.841 -29.867 70.473 1.00 59.44 196 LYS B N 1
ATOM 4677 C CA . LYS B 1 196 ? -18.284 -31.010 71.273 1.00 60.46 196 LYS B CA 1
ATOM 4678 C C . LYS B 1 196 ? -18.218 -32.330 70.497 1.00 61.50 196 LYS B C 1
ATOM 4679 O O . LYS B 1 196 ? -18.294 -33.404 71.092 1.00 63.38 196 LYS B O 1
ATOM 4685 N N . LYS B 1 197 ? -18.081 -32.245 69.174 1.00 61.44 197 LYS B N 1
ATOM 4686 C CA . LYS B 1 197 ? -17.772 -33.403 68.338 1.00 61.86 197 LYS B CA 1
ATOM 4687 C C . LYS B 1 197 ? -16.258 -33.522 68.119 1.00 64.18 197 LYS B C 1
ATOM 4688 O O . LYS B 1 197 ? -15.817 -34.219 67.202 1.00 64.35 197 LYS B O 1
ATOM 4694 N N . ARG B 1 198 ? -15.476 -32.845 68.963 1.00 66.40 198 ARG B N 1
ATOM 4695 C CA . ARG B 1 198 ? -14.014 -32.795 68.856 1.00 68.78 198 ARG B CA 1
ATOM 4696 C C . ARG B 1 198 ? -13.534 -32.308 67.483 1.00 65.57 198 ARG B C 1
ATOM 4697 O O . ARG B 1 198 ? -12.725 -32.965 66.825 1.00 64.70 198 ARG B O 1
ATOM 4705 N N . LEU B 1 199 ? -14.043 -31.151 67.064 1.00 62.19 199 LEU B N 1
ATOM 4706 C CA . LEU B 1 199 ? -13.606 -30.512 65.826 1.00 59.61 199 LEU B CA 1
ATOM 4707 C C . LEU B 1 199 ? -13.502 -28.998 65.988 1.00 56.05 199 LEU B C 1
ATOM 4708 O O . LEU B 1 199 ? -14.498 -28.333 66.266 1.00 54.47 199 LEU B O 1
ATOM 4713 N N . LYS B 1 200 ? -12.290 -28.470 65.814 1.00 53.18 200 LYS B N 1
ATOM 4714 C CA . LYS B 1 200 ? -12.034 -27.032 65.869 1.00 50.31 200 LYS B CA 1
ATOM 4715 C C . LYS B 1 200 ? -11.563 -26.567 64.497 1.00 47.33 200 LYS B C 1
ATOM 4716 O O . LYS B 1 200 ? -10.863 -27.299 63.797 1.00 47.76 200 LYS B O 1
ATOM 4722 N N . ILE B 1 201 ? -11.940 -25.349 64.124 1.00 44.03 201 ILE B N 1
ATOM 4723 C CA . ILE B 1 201 ? -11.488 -24.740 62.876 1.00 41.13 201 ILE B CA 1
ATOM 4724 C C . ILE B 1 201 ? -10.764 -23.435 63.224 1.00 39.33 201 ILE B C 1
ATOM 4725 O O . ILE B 1 201 ? -11.312 -22.600 63.942 1.00 39.80 201 ILE B O 1
ATOM 4730 N N . PRO B 1 202 ? -9.521 -23.266 62.736 1.00 37.83 202 PRO B N 1
ATOM 4731 C CA . PRO B 1 202 ? -8.687 -22.128 63.166 1.00 36.82 202 PRO B CA 1
ATOM 4732 C C . PRO B 1 202 ? -9.116 -20.742 62.667 1.00 35.60 202 PRO B C 1
ATOM 4733 O O . PRO B 1 202 ? -8.857 -19.750 63.348 1.00 35.22 202 PRO B O 1
ATOM 4737 N N . LEU B 1 203 ? -9.745 -20.669 61.495 1.00 34.22 203 LEU B N 1
ATOM 4738 C CA . LEU B 1 203 ? -10.156 -19.389 60.924 1.00 33.56 203 LEU B CA 1
ATOM 4739 C C . LEU B 1 203 ? -11.678 -19.234 60.903 1.00 33.83 203 LEU B C 1
ATOM 4740 O O . LEU B 1 203 ? -12.339 -19.564 59.918 1.00 33.70 203 LEU B O 1
ATOM 4745 N N . LYS B 1 204 ? -12.219 -18.741 62.013 1.00 34.65 204 LYS B N 1
ATOM 4746 C CA . LYS B 1 204 ? -13.629 -18.379 62.113 1.00 35.83 204 LYS B CA 1
ATOM 4747 C C . LYS B 1 204 ? -13.793 -16.894 61.822 1.00 35.95 204 LYS B C 1
ATOM 4748 O O . LYS B 1 204 ? -13.111 -16.063 62.423 1.00 36.46 204 LYS B O 1
ATOM 4754 N N . HIS B 1 205 ? -14.695 -16.552 60.907 1.00 35.71 205 HIS B N 1
ATOM 4755 C CA . HIS B 1 205 ? -14.920 -15.150 60.574 1.00 35.51 205 HIS B CA 1
ATOM 4756 C C . HIS B 1 205 ? -16.321 -14.881 60.038 1.00 36.55 205 HIS B C 1
ATOM 4757 O O . HIS B 1 205 ? -16.935 -15.733 59.400 1.00 36.16 205 HIS B O 1
ATOM 4764 N N . ILE B 1 206 ? -16.816 -13.682 60.327 1.00 37.76 206 ILE B N 1
ATOM 4765 C CA . ILE B 1 206 ? -18.163 -13.268 59.921 1.00 38.34 206 ILE B CA 1
ATOM 4766 C C . ILE B 1 206 ? -18.282 -11.770 59.598 1.00 38.72 206 ILE B C 1
ATOM 4767 O O . ILE B 1 206 ? -19.122 -11.376 58.788 1.00 38.56 206 ILE B O 1
ATOM 4772 N N . ALA B 1 207 ? -17.441 -10.947 60.224 1.00 40.03 207 ALA B N 1
ATOM 4773 C CA . ALA B 1 207 ? -17.545 -9.494 60.122 1.00 41.08 207 ALA B CA 1
ATOM 4774 C C . ALA B 1 207 ? -17.072 -8.937 58.785 1.00 42.12 207 ALA B C 1
ATOM 4775 O O . ALA B 1 207 ? -15.885 -8.976 58.474 1.00 40.96 207 ALA B O 1
ATOM 4777 N N . ASN B 1 208 ? -18.021 -8.421 58.008 1.00 45.24 208 ASN B N 1
ATOM 4778 C CA . ASN B 1 208 ? -17.726 -7.543 56.879 1.00 46.82 208 ASN B CA 1
ATOM 4779 C C . ASN B 1 208 ? -17.485 -6.137 57.436 1.00 46.62 208 ASN B C 1
ATOM 4780 O O . ASN B 1 208 ? -17.500 -5.951 58.651 1.00 47.29 208 ASN B O 1
ATOM 4785 N N . ALA B 1 209 ? -17.296 -5.151 56.562 1.00 46.21 209 ALA B N 1
ATOM 4786 C CA . ALA B 1 209 ? -16.836 -3.819 56.985 1.00 45.66 209 ALA B CA 1
ATOM 4787 C C . ALA B 1 209 ? -17.728 -3.111 58.022 1.00 44.19 209 ALA B C 1
ATOM 4788 O O . ALA B 1 209 ? -17.216 -2.513 58.964 1.00 44.20 209 ALA B O 1
ATOM 4790 N N . ALA B 1 210 ? -19.046 -3.185 57.862 1.00 43.12 210 ALA B N 1
ATOM 4791 C CA . ALA B 1 210 ? -19.967 -2.523 58.796 1.00 42.46 210 ALA B CA 1
ATOM 4792 C C . ALA B 1 210 ? -19.934 -3.159 60.188 1.00 42.16 210 ALA B C 1
ATOM 4793 O O . ALA B 1 210 ? -19.932 -2.458 61.202 1.00 40.87 210 ALA B O 1
ATOM 4795 N N . ALA B 1 211 ? -19.899 -4.489 60.226 1.00 42.43 211 ALA B N 1
ATOM 4796 C CA . ALA B 1 211 ? -19.795 -5.236 61.481 1.00 42.34 211 ALA B CA 1
ATOM 4797 C C . ALA B 1 211 ? -18.444 -5.065 62.186 1.00 43.18 211 ALA B C 1
ATOM 4798 O O . ALA B 1 211 ? -18.350 -5.275 63.394 1.00 44.21 211 ALA B O 1
ATOM 4800 N N . ILE B 1 212 ? -17.400 -4.698 61.447 1.00 44.14 212 ILE B N 1
ATOM 4801 C CA . ILE B 1 212 ? -16.092 -4.449 62.061 1.00 45.44 212 ILE B CA 1
ATOM 4802 C C . ILE B 1 212 ? -16.160 -3.261 63.018 1.00 46.41 212 ILE B C 1
ATOM 4803 O O . ILE B 1 212 ? -15.624 -3.314 64.126 1.00 46.88 212 ILE B O 1
ATOM 4808 N N . LEU B 1 213 ? -16.840 -2.203 62.584 1.00 48.27 213 LEU B N 1
ATOM 4809 C CA . LEU B 1 213 ? -16.834 -0.921 63.290 1.00 48.89 213 LEU B CA 1
ATOM 4810 C C . LEU B 1 213 ? -17.893 -0.839 64.384 1.00 48.69 213 LEU B C 1
ATOM 4811 O O . LEU B 1 213 ? -17.654 -0.264 65.445 1.00 50.24 213 LEU B O 1
ATOM 4816 N N . ASN B 1 214 ? -19.062 -1.412 64.119 1.00 48.88 214 ASN B N 1
ATOM 4817 C CA . ASN B 1 214 ? -20.196 -1.327 65.035 1.00 48.25 214 ASN B CA 1
ATOM 4818 C C . ASN B 1 214 ? -20.288 -2.511 66.004 1.00 48.52 214 ASN B C 1
ATOM 4819 O O . ASN B 1 214 ? -20.646 -2.330 67.171 1.00 48.30 214 ASN B O 1
ATOM 4824 N N . LEU B 1 215 ? -19.952 -3.711 65.523 1.00 48.47 215 LEU B N 1
ATOM 4825 C CA . LEU B 1 215 ? -20.115 -4.955 66.292 1.00 48.18 215 LEU B CA 1
ATOM 4826 C C . LEU B 1 215 ? -18.770 -5.547 66.736 1.00 47.40 215 LEU B C 1
ATOM 4827 O O . LEU B 1 215 ? -18.194 -6.388 66.047 1.00 45.40 215 LEU B O 1
ATOM 4832 N N . ASN B 1 216 ? -18.282 -5.115 67.897 1.00 49.13 216 ASN B N 1
ATOM 4833 C CA . ASN B 1 216 ? -16.993 -5.588 68.426 1.00 49.42 216 ASN B CA 1
ATOM 4834 C C . ASN B 1 216 ? -16.949 -7.095 68.663 1.00 46.63 216 ASN B C 1
ATOM 4835 O O . ASN B 1 216 ? -15.910 -7.727 68.475 1.00 45.66 216 ASN B O 1
ATOM 4840 N N . TYR B 1 217 ? -18.079 -7.661 69.073 1.00 44.39 217 TYR B N 1
ATOM 4841 C CA . TYR B 1 217 ? -18.178 -9.102 69.329 1.00 43.28 217 TYR B CA 1
ATOM 4842 C C . TYR B 1 217 ? -17.942 -9.982 68.087 1.00 41.92 217 TYR B C 1
ATOM 4843 O O . TYR B 1 217 ? -17.613 -11.160 68.224 1.00 41.36 217 TYR B O 1
ATOM 4852 N N . SER B 1 218 ? -18.094 -9.408 66.892 1.00 40.88 218 SER B N 1
ATOM 4853 C CA . SER B 1 218 ? -18.080 -10.175 65.639 1.00 40.95 218 SER B CA 1
ATOM 4854 C C . SER B 1 218 ? -16.705 -10.334 64.984 1.00 40.55 218 SER B C 1
ATOM 4855 O O . SER B 1 218 ? -16.618 -10.665 63.801 1.00 42.66 218 SER B O 1
ATOM 4858 N N . HIS B 1 219 ? -15.636 -10.110 65.739 1.00 39.40 219 HIS B N 1
ATOM 4859 C CA . HIS B 1 219 ? -14.291 -10.094 65.170 1.00 38.16 219 HIS B CA 1
ATOM 4860 C C . HIS B 1 219 ? -13.720 -11.497 65.019 1.00 37.84 219 HIS B C 1
ATOM 4861 O O . HIS B 1 219 ? -13.115 -11.813 63.995 1.00 38.35 219 HIS B O 1
ATOM 4868 N N . LEU B 1 220 ? -13.916 -12.329 66.040 1.00 37.26 220 LEU B N 1
ATOM 4869 C CA . LEU B 1 220 ? -13.474 -13.723 66.013 1.00 36.62 220 LEU B CA 1
ATOM 4870 C C . LEU B 1 220 ? -11.979 -13.836 65.659 1.00 36.56 220 LEU B C 1
ATOM 4871 O O . LEU B 1 220 ? -11.164 -13.089 66.204 1.00 36.51 220 LEU B O 1
ATOM 4876 N N . ASP B 1 221 ? -11.620 -14.749 64.755 1.00 36.37 221 ASP B N 1
ATOM 4877 C CA . ASP B 1 221 ? -10.220 -14.977 64.389 1.00 36.22 221 ASP B CA 1
ATOM 4878 C C . ASP B 1 221 ? -9.761 -14.089 63.246 1.00 35.19 221 ASP B C 1
ATOM 4879 O O . ASP B 1 221 ? -8.586 -13.752 63.164 1.00 35.23 221 ASP B O 1
ATOM 4884 N N . MET B 1 222 ? -10.682 -13.727 62.358 1.00 35.52 222 MET B N 1
ATOM 4885 C CA . MET B 1 222 ? -10.345 -12.950 61.168 1.00 35.05 222 MET B CA 1
ATOM 4886 C C . MET B 1 222 ? -11.493 -12.019 60.796 1.00 34.24 222 MET B C 1
ATOM 4887 O O . MET B 1 222 ? -12.642 -12.247 61.165 1.00 34.65 222 MET B O 1
A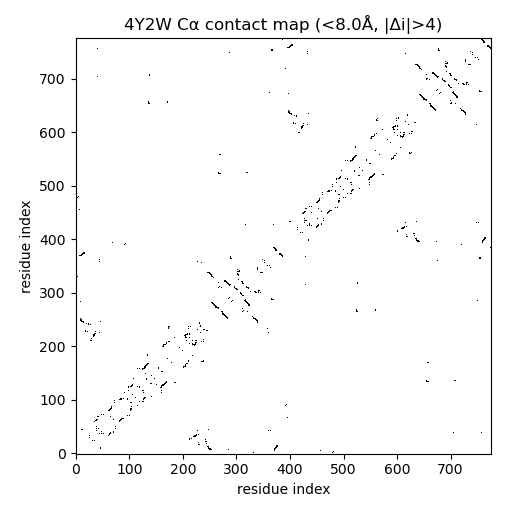TOM 4892 N N . VAL B 1 223 ? -11.151 -10.970 60.058 1.00 33.93 223 VAL B N 1
ATOM 4893 C CA . VAL B 1 223 ? -12.074 -9.914 59.680 1.00 32.80 223 VAL B CA 1
ATOM 4894 C C . VAL B 1 223 ? -11.890 -9.609 58.182 1.00 32.68 223 VAL B C 1
ATOM 4895 O O . VAL B 1 223 ? -10.796 -9.783 57.641 1.00 32.06 223 VAL B O 1
ATOM 4899 N N . ARG B 1 224 ? -12.963 -9.163 57.525 1.00 32.42 224 ARG B N 1
ATOM 4900 C CA . ARG B 1 224 ? -13.025 -9.081 56.058 1.00 32.14 224 ARG B CA 1
ATOM 4901 C C . ARG B 1 224 ? -13.404 -7.699 55.517 1.00 31.99 224 ARG B C 1
ATOM 4902 O O . ARG B 1 224 ? -14.473 -7.551 54.920 1.00 31.54 224 ARG B O 1
ATOM 4910 N N . PRO B 1 225 ? -12.533 -6.687 55.697 1.00 32.07 225 PRO B N 1
ATOM 4911 C CA . PRO B 1 225 ? -12.809 -5.365 55.119 1.00 32.06 225 PRO B CA 1
ATOM 4912 C C . PRO B 1 225 ? -12.744 -5.334 53.587 1.00 33.01 225 PRO B C 1
ATOM 4913 O O . PRO B 1 225 ? -11.919 -6.023 52.981 1.00 33.98 225 PRO B O 1
ATOM 4917 N N . GLY B 1 226 ? -13.608 -4.525 52.979 1.00 33.66 226 GLY B N 1
ATOM 4918 C CA . GLY B 1 226 ? -13.627 -4.339 51.527 1.00 34.02 226 GLY B CA 1
ATOM 4919 C C . GLY B 1 226 ? -13.714 -2.867 51.162 1.00 33.98 226 GLY B C 1
ATOM 4920 O O . GLY B 1 226 ? -12.697 -2.184 51.069 1.00 34.26 226 GLY B O 1
ATOM 4921 N N . ILE B 1 227 ? -14.936 -2.376 50.977 1.00 33.81 227 ILE B N 1
ATOM 4922 C CA . ILE B 1 227 ? -15.172 -0.981 50.599 1.00 33.69 227 ILE B CA 1
ATOM 4923 C C . ILE B 1 227 ? -14.497 0.028 51.535 1.00 33.80 227 ILE B C 1
ATOM 4924 O O . ILE B 1 227 ? -14.094 1.104 51.092 1.00 34.25 227 ILE B O 1
ATOM 4929 N N . ILE B 1 228 ? -14.372 -0.312 52.817 1.00 34.28 228 ILE B N 1
ATOM 4930 C CA . ILE B 1 228 ? -13.691 0.562 53.787 1.00 34.45 228 ILE B CA 1
ATOM 4931 C C . ILE B 1 228 ? -12.221 0.824 53.413 1.00 34.14 228 ILE B C 1
ATOM 4932 O O . ILE B 1 228 ? -11.703 1.918 53.640 1.00 33.68 228 ILE B O 1
ATOM 4937 N N . LEU B 1 229 ? -11.569 -0.169 52.810 1.00 33.63 229 LEU B N 1
ATOM 4938 C CA . LEU B 1 229 ? -10.177 -0.039 52.379 1.00 33.53 229 LEU B CA 1
ATOM 4939 C C . LEU B 1 229 ? -9.989 0.976 51.249 1.00 33.91 229 LEU B C 1
ATOM 4940 O O . LEU B 1 229 ? -8.862 1.371 50.958 1.00 33.14 229 LEU B O 1
ATOM 4945 N N . PHE B 1 230 ? -11.086 1.384 50.611 1.00 34.98 230 PHE B N 1
ATOM 4946 C CA . PHE B 1 230 ? -11.045 2.326 49.496 1.00 35.35 230 PHE B CA 1
ATOM 4947 C C . PHE B 1 230 ? -11.801 3.623 49.805 1.00 36.25 230 PHE B C 1
ATOM 4948 O O . PHE B 1 230 ? -12.450 4.202 48.933 1.00 35.51 230 PHE B O 1
ATOM 4956 N N . GLY B 1 231 ? -11.710 4.064 51.059 1.00 37.96 231 GLY B N 1
ATOM 4957 C CA . GLY B 1 231 ? -12.118 5.413 51.457 1.00 39.86 231 GLY B CA 1
ATOM 4958 C C . GLY B 1 231 ? -13.608 5.714 51.469 1.00 41.77 231 GLY B C 1
ATOM 4959 O O . GLY B 1 231 ? -14.003 6.879 51.580 1.00 41.87 231 GLY B O 1
ATOM 4960 N N . ALA B 1 232 ? -14.432 4.675 51.357 1.00 43.41 232 ALA B N 1
ATOM 4961 C CA . ALA B 1 232 ? -15.882 4.824 51.381 1.00 44.68 232 ALA B CA 1
ATOM 4962 C C . ALA B 1 232 ? -16.436 4.089 52.590 1.00 46.09 232 ALA B C 1
ATOM 4963 O O . ALA B 1 232 ? -16.048 2.951 52.859 1.00 46.38 232 ALA B O 1
ATOM 4965 N N . TYR B 1 233 ? -17.335 4.740 53.322 1.00 48.01 233 TYR B N 1
ATOM 4966 C CA . TYR B 1 233 ? -17.967 4.113 54.483 1.00 49.87 233 TYR B CA 1
ATOM 4967 C C . TYR B 1 233 ? -18.967 3.028 54.053 1.00 51.05 233 TYR B C 1
ATOM 4968 O O . TYR B 1 233 ? -19.680 3.204 53.063 1.00 51.77 233 TYR B O 1
ATOM 4977 N N . PRO B 1 234 ? -19.014 1.897 54.787 1.00 53.06 234 PRO B N 1
ATOM 4978 C CA . PRO B 1 234 ? -19.931 0.813 54.418 1.00 54.26 234 PRO B CA 1
ATOM 4979 C C . PRO B 1 234 ? -21.380 1.068 54.827 1.00 55.83 234 PRO B C 1
ATOM 4980 O O . PRO B 1 234 ? -22.286 0.464 54.259 1.00 55.61 234 PRO B O 1
ATOM 4984 N N . SER B 1 235 ? -21.590 1.933 55.816 1.00 59.14 235 SER B N 1
ATOM 4985 C CA . SER B 1 235 ? -22.933 2.361 56.197 1.00 62.07 235 SER B CA 1
ATOM 4986 C C . SER B 1 235 ? -22.963 3.869 56.380 1.00 63.11 235 SER B C 1
ATOM 4987 O O . SER B 1 235 ? -21.923 4.516 56.514 1.00 60.57 235 SER B O 1
ATOM 4990 N N . LYS B 1 236 ? -24.172 4.416 56.380 1.00 66.92 236 LYS B N 1
ATOM 4991 C CA . LYS B 1 236 ? -24.392 5.805 56.736 1.00 70.00 236 LYS B CA 1
ATOM 4992 C C . LYS B 1 236 ? -24.479 5.922 58.254 1.00 71.88 236 LYS B C 1
ATOM 4993 O O . LYS B 1 236 ? -24.169 6.969 58.817 1.00 71.20 236 LYS B O 1
ATOM 4999 N N . ARG B 1 237 ? -24.854 4.823 58.907 1.00 75.97 237 ARG B N 1
ATOM 5000 C CA . ARG B 1 237 ? -25.292 4.838 60.302 1.00 80.36 237 ARG B CA 1
ATOM 5001 C C . ARG B 1 237 ? -24.198 4.433 61.296 1.00 80.29 237 ARG B C 1
ATOM 5002 O O . ARG B 1 237 ? -24.502 4.102 62.442 1.00 82.43 237 ARG B O 1
ATOM 5010 N N . VAL B 1 238 ? -22.937 4.481 60.872 1.00 79.93 238 VAL B N 1
ATOM 5011 C CA . VAL B 1 238 ? -21.837 3.901 61.655 1.00 80.55 238 VAL B CA 1
ATOM 5012 C C . VAL B 1 238 ? -21.423 4.708 62.887 1.00 79.37 238 VAL B C 1
ATOM 5013 O O . VAL B 1 238 ? -21.424 5.943 62.874 1.00 77.91 238 VAL B O 1
ATOM 5017 N N . GLU B 1 239 ? -21.063 3.977 63.941 1.00 78.23 239 GLU B N 1
ATOM 5018 C CA . GLU B 1 239 ? -20.422 4.536 65.128 1.00 77.02 239 GLU B CA 1
ATOM 5019 C C . GLU B 1 239 ? -18.922 4.499 64.872 1.00 76.35 239 GLU B C 1
ATOM 5020 O O . GLU B 1 239 ? -18.499 4.233 63.745 1.00 79.39 239 GLU B O 1
ATOM 5026 N N . ARG B 1 240 ? -18.122 4.762 65.904 1.00 73.45 240 ARG B N 1
ATOM 5027 C CA . ARG B 1 240 ? -16.661 4.626 65.829 1.00 70.84 240 ARG B CA 1
ATOM 5028 C C . ARG B 1 240 ? -16.033 5.608 64.827 1.00 68.36 240 ARG B C 1
ATOM 5029 O O . ARG B 1 240 ? -16.260 5.513 63.619 1.00 63.66 240 ARG B O 1
ATOM 5037 N N . LYS B 1 241 ? -15.244 6.551 65.338 1.00 66.80 241 LYS B N 1
ATOM 5038 C CA . LYS B 1 241 ? -14.529 7.489 64.480 1.00 65.43 241 LYS B CA 1
ATOM 5039 C C . LYS B 1 241 ? -13.329 6.793 63.843 1.00 61.52 241 LYS B C 1
ATOM 5040 O O . LYS B 1 241 ? -12.599 6.061 64.510 1.00 60.14 241 LYS B O 1
ATOM 5046 N N . VAL B 1 242 ? -13.147 7.014 62.546 1.00 57.77 242 VAL B N 1
ATOM 5047 C CA . VAL B 1 242 ? -11.990 6.506 61.819 1.00 54.38 242 VAL B CA 1
ATOM 5048 C C . VAL B 1 242 ? -11.518 7.551 60.825 1.00 50.59 242 VAL B C 1
ATOM 5049 O O . VAL B 1 242 ? -12.303 8.373 60.366 1.00 49.06 242 VAL B O 1
ATOM 5053 N N . GLU B 1 243 ? -10.232 7.506 60.499 1.00 48.49 243 GLU B N 1
ATOM 5054 C CA . GLU B 1 243 ? -9.638 8.419 59.537 1.00 47.52 243 GLU B CA 1
ATOM 5055 C C . GLU B 1 243 ? -9.521 7.742 58.170 1.00 46.45 243 GLU B C 1
ATOM 5056 O O . GLU B 1 243 ? -8.509 7.112 57.871 1.00 46.74 243 GLU B O 1
ATOM 5062 N N . LEU B 1 244 ? -10.559 7.869 57.346 1.00 45.14 244 LEU B N 1
ATOM 5063 C CA . LEU B 1 244 ? -10.521 7.348 55.978 1.00 44.51 244 LEU B CA 1
ATOM 5064 C C . LEU B 1 244 ? -9.937 8.377 55.017 1.00 43.76 244 LEU B C 1
ATOM 5065 O O . LEU B 1 244 ? -10.407 9.516 54.968 1.00 42.92 244 LEU B O 1
ATOM 5070 N N . ARG B 1 245 ? -8.925 7.970 54.248 1.00 42.86 245 ARG B N 1
ATOM 5071 C CA . ARG B 1 245 ? -8.329 8.839 53.231 1.00 41.79 245 ARG B CA 1
ATOM 5072 C C . ARG B 1 245 ? -8.836 8.463 51.846 1.00 39.93 245 ARG B C 1
ATOM 5073 O O . ARG B 1 245 ? -9.199 7.318 51.585 1.00 39.57 245 ARG B O 1
ATOM 5081 N N . GLU B 1 246 ? -8.856 9.452 50.964 1.00 39.27 246 GLU B N 1
ATOM 5082 C CA . GLU B 1 246 ? -9.381 9.286 49.621 1.00 38.48 246 GLU B CA 1
ATOM 5083 C C . GLU B 1 246 ? -8.403 8.468 48.798 1.00 37.51 246 GLU B C 1
ATOM 5084 O O . GLU B 1 246 ? -7.233 8.833 48.690 1.00 38.06 246 GLU B O 1
ATOM 5090 N N . THR B 1 247 ? -8.882 7.359 48.236 1.00 36.57 247 THR B N 1
ATOM 5091 C CA . THR B 1 247 ? -8.029 6.403 47.522 1.00 35.33 247 THR B CA 1
ATOM 5092 C C . THR B 1 247 ? -8.113 6.535 46.007 1.00 35.11 247 THR B C 1
ATOM 5093 O O . THR B 1 247 ? -7.180 6.161 45.300 1.00 35.57 247 THR B O 1
ATOM 5097 N N . LEU B 1 248 ? -9.226 7.061 45.507 1.00 35.15 248 LEU B N 1
ATOM 5098 C CA . LEU B 1 248 ? -9.453 7.152 44.073 1.00 34.67 248 LEU B CA 1
ATOM 5099 C C . LEU B 1 248 ? -9.880 8.555 43.657 1.00 35.03 248 LEU B C 1
ATOM 5100 O O . LEU B 1 248 ? -10.658 9.215 44.351 1.00 34.59 248 LEU B O 1
ATOM 5105 N N . ARG B 1 249 ? -9.346 9.003 42.525 1.00 35.89 249 ARG B N 1
ATOM 5106 C CA . ARG B 1 249 ? -9.785 10.233 41.886 1.00 36.43 249 ARG B CA 1
ATOM 5107 C C . ARG B 1 249 ? -10.060 9.951 40.419 1.00 36.31 249 ARG B C 1
ATOM 5108 O O . ARG B 1 249 ? -9.146 9.656 39.650 1.00 36.76 249 ARG B O 1
ATOM 5116 N N . PHE B 1 250 ? -11.332 10.031 40.047 1.00 36.09 250 PHE B N 1
ATOM 5117 C CA . PHE B 1 250 ? -11.768 9.821 38.677 1.00 35.55 250 PHE B CA 1
ATOM 5118 C C . PHE B 1 250 ? -11.757 11.189 37.997 1.00 36.28 250 PHE B C 1
ATOM 5119 O O . PHE B 1 250 ? -12.603 12.035 38.284 1.00 36.26 250 PHE B O 1
ATOM 5127 N N . THR B 1 251 ? -10.773 11.415 37.124 1.00 36.91 251 THR B N 1
ATOM 5128 C CA . THR B 1 251 ? -10.558 12.736 36.517 1.00 36.23 251 THR B CA 1
ATOM 5129 C C . THR B 1 251 ? -10.512 12.700 34.996 1.00 36.13 251 THR B C 1
ATOM 5130 O O . THR B 1 251 ? -10.205 11.671 34.395 1.00 36.66 251 THR B O 1
ATOM 5134 N N . THR B 1 252 ? -10.807 13.846 34.391 1.00 35.74 252 THR B N 1
ATOM 5135 C CA . THR B 1 252 ? -10.673 14.032 32.952 1.00 35.94 252 THR B CA 1
ATOM 5136 C C . THR B 1 252 ? -10.143 15.441 32.671 1.00 36.66 252 THR B C 1
ATOM 5137 O O . THR B 1 252 ? -9.824 16.187 33.602 1.00 36.37 252 THR B O 1
ATOM 5141 N N . ARG B 1 253 ? -10.039 15.791 31.392 1.00 38.20 253 ARG B N 1
ATOM 5142 C CA . ARG B 1 253 ? -9.469 17.074 30.972 1.00 39.74 253 ARG B CA 1
ATOM 5143 C C . ARG B 1 253 ? -10.398 17.818 30.028 1.00 41.30 253 ARG B C 1
ATOM 5144 O O . ARG B 1 253 ? -11.202 17.205 29.320 1.00 41.15 253 ARG B O 1
ATOM 5152 N N . VAL B 1 254 ? -10.272 19.144 30.014 1.00 42.78 254 VAL B N 1
ATOM 5153 C CA . VAL B 1 254 ? -11.002 19.970 29.058 1.00 43.62 254 VAL B CA 1
ATOM 5154 C C . VAL B 1 254 ? -10.381 19.761 27.684 1.00 44.59 254 VAL B C 1
ATOM 5155 O O . VAL B 1 254 ? -9.170 19.882 27.517 1.00 44.97 254 VAL B O 1
ATOM 5159 N N . VAL B 1 255 ? -11.219 19.426 26.712 1.00 46.27 255 VAL B N 1
ATOM 5160 C CA . VAL B 1 255 ? -10.761 19.112 25.367 1.00 47.96 255 VAL B CA 1
ATOM 5161 C C . VAL B 1 255 ? -11.172 20.198 24.372 1.00 48.42 255 VAL B C 1
ATOM 5162 O O . VAL B 1 255 ? -10.385 20.559 23.498 1.00 49.08 255 VAL B O 1
ATOM 5166 N N . HIS B 1 256 ? -12.394 20.713 24.496 1.00 48.68 256 HIS B N 1
ATOM 5167 C CA . HIS B 1 256 ? -12.849 21.816 23.650 1.00 49.72 256 HIS B CA 1
ATOM 5168 C C . HIS B 1 256 ? -13.506 22.902 24.483 1.00 49.69 256 HIS B C 1
ATOM 5169 O O . HIS B 1 256 ? -14.212 22.608 25.442 1.00 50.26 256 HIS B O 1
ATOM 5176 N N . LEU B 1 257 ? -13.244 24.153 24.116 1.00 49.73 257 LEU B N 1
ATOM 5177 C CA . LEU B 1 257 ? -13.910 25.310 24.700 1.00 49.31 257 LEU B CA 1
ATOM 5178 C C . LEU B 1 257 ? -14.560 26.094 23.577 1.00 50.87 257 LEU B C 1
ATOM 5179 O O . LEU B 1 257 ? -14.039 26.136 22.464 1.00 52.73 257 LEU B O 1
ATOM 5184 N N . LYS B 1 258 ? -15.699 26.714 23.865 1.00 51.80 258 LYS B N 1
ATOM 5185 C CA . LYS B 1 258 ? -16.340 27.598 22.904 1.00 51.51 258 LYS B CA 1
ATOM 5186 C C . LYS B 1 258 ? -17.262 28.594 23.591 1.00 52.25 258 LYS B C 1
ATOM 5187 O O . LYS B 1 258 ? -17.884 28.276 24.605 1.00 51.94 258 LYS B O 1
ATOM 5193 N N . ASP B 1 259 ? -17.329 29.803 23.038 1.00 53.35 259 ASP B N 1
ATOM 5194 C CA . ASP B 1 259 ? -18.309 30.793 23.461 1.00 53.30 259 ASP B CA 1
ATOM 5195 C C . ASP B 1 259 ? -19.577 30.564 22.648 1.00 54.37 259 ASP B C 1
ATOM 5196 O O . ASP B 1 259 ? -19.511 30.335 21.432 1.00 54.28 259 ASP B O 1
ATOM 5201 N N . VAL B 1 260 ? -20.724 30.598 23.324 1.00 53.13 260 VAL B N 1
ATOM 5202 C CA . VAL B 1 260 ? -22.016 30.459 22.663 1.00 52.86 260 VAL B CA 1
ATOM 5203 C C . VAL B 1 260 ? -23.006 31.477 23.223 1.00 53.55 260 VAL B C 1
ATOM 5204 O O . VAL B 1 260 ? -22.938 31.825 24.405 1.00 52.99 260 VAL B O 1
ATOM 5208 N N . PRO B 1 261 ? -23.937 31.953 22.379 1.00 53.61 261 PRO B N 1
ATOM 5209 C CA . PRO B 1 261 ? -24.944 32.897 22.843 1.00 54.49 261 PRO B CA 1
ATOM 5210 C C . PRO B 1 261 ? -26.067 32.189 23.602 1.00 55.54 261 PRO B C 1
ATOM 5211 O O . PRO B 1 261 ? -26.007 30.972 23.812 1.00 56.49 261 PRO B O 1
ATOM 5215 N N . ALA B 1 262 ? -27.079 32.951 24.007 1.00 55.32 262 ALA B N 1
ATOM 5216 C CA . ALA B 1 262 ? -28.300 32.376 24.562 1.00 55.34 262 ALA B CA 1
ATOM 5217 C C . ALA B 1 262 ? -29.055 31.636 23.458 1.00 55.32 262 ALA B C 1
ATOM 5218 O O . ALA B 1 262 ? -28.799 31.844 22.267 1.00 54.81 262 ALA B O 1
ATOM 5220 N N . GLY B 1 263 ? -29.970 30.758 23.860 1.00 55.25 263 GLY B N 1
ATOM 5221 C CA . GLY B 1 263 ? -30.746 29.959 22.911 1.00 54.56 263 GLY B CA 1
ATOM 5222 C C . GLY B 1 263 ? -29.924 28.939 22.140 1.00 53.80 263 GLY B C 1
ATOM 5223 O O . GLY B 1 263 ? -30.333 28.504 21.066 1.00 54.50 263 GLY B O 1
ATOM 5224 N N . PHE B 1 264 ? -28.770 28.554 22.686 1.00 53.78 264 PHE B N 1
ATOM 5225 C CA . PHE B 1 264 ? -27.888 27.580 22.047 1.00 53.91 264 PHE B CA 1
ATOM 5226 C C . PHE B 1 264 ? -28.159 26.183 22.596 1.00 54.27 264 PHE B C 1
ATOM 5227 O O . PHE B 1 264 ? -27.866 25.899 23.762 1.00 52.41 264 PHE B O 1
ATOM 5235 N N . PHE B 1 265 ? -28.708 25.316 21.747 1.00 54.69 265 PHE B N 1
ATOM 5236 C CA . PHE B 1 265 ? -29.033 23.945 22.134 1.00 55.32 265 PHE B CA 1
ATOM 5237 C C . PHE B 1 265 ? -27.775 23.091 22.288 1.00 54.27 265 PHE B C 1
ATOM 5238 O O . PHE B 1 265 ? -26.851 23.188 21.479 1.00 53.21 265 PHE B O 1
ATOM 5246 N N . ILE B 1 266 ? -27.758 22.253 23.326 1.00 54.12 266 ILE B N 1
ATOM 5247 C CA . ILE B 1 266 ? -26.615 21.383 23.621 1.00 54.36 266 ILE B CA 1
ATOM 5248 C C . ILE B 1 266 ? -27.054 19.927 23.783 1.00 54.47 266 ILE B C 1
ATOM 5249 O O . ILE B 1 266 ? -28.060 19.635 24.432 1.00 54.68 266 ILE B O 1
ATOM 5254 N N . GLY B 1 267 ? -26.287 19.018 23.188 1.00 54.42 267 GLY B N 1
ATOM 5255 C CA . GLY B 1 267 ? -26.474 17.588 23.403 1.00 54.99 267 GLY B CA 1
ATOM 5256 C C . GLY B 1 267 ? -27.669 16.995 22.690 1.00 55.37 267 GLY B C 1
ATOM 5257 O O . GLY B 1 267 ? -28.477 17.712 22.096 1.00 55.31 267 GLY B O 1
ATOM 5258 N N . TYR B 1 268 ? -27.780 15.672 22.767 1.00 56.77 268 TYR B N 1
ATOM 5259 C CA . TYR B 1 268 ? -28.829 14.937 22.064 1.00 57.35 268 TYR B CA 1
ATOM 5260 C C . TYR B 1 268 ? -30.225 15.393 22.478 1.00 57.24 268 TYR B C 1
ATOM 5261 O O . TYR B 1 268 ? -30.454 15.787 23.628 1.00 55.70 268 TYR B O 1
ATOM 5270 N N . GLY B 1 269 ? -31.148 15.341 21.521 1.00 57.48 269 GLY B N 1
ATOM 5271 C CA . GLY B 1 269 ? -32.550 15.670 21.757 1.00 57.62 269 GLY B CA 1
ATOM 5272 C C . GLY B 1 269 ? -32.819 17.112 22.145 1.00 57.89 269 GLY B C 1
ATOM 5273 O O . GLY B 1 269 ? -33.929 17.432 22.575 1.00 58.09 269 GLY B O 1
ATOM 5274 N N . LYS B 1 270 ? -31.815 17.979 21.988 1.00 57.42 270 LYS B N 1
ATOM 5275 C CA . LYS B 1 270 ? -31.911 19.386 22.380 1.00 57.34 270 LYS B CA 1
ATOM 5276 C C . LYS B 1 270 ? -32.409 19.525 23.823 1.00 56.70 270 LYS B C 1
ATOM 5277 O O . LYS B 1 270 ? -33.264 20.360 24.117 1.00 59.06 270 LYS B O 1
ATOM 5283 N N . SER B 1 271 ? -31.863 18.701 24.716 1.00 55.54 271 SER B N 1
ATOM 5284 C CA . SER B 1 271 ? -32.361 18.592 26.093 1.00 54.47 271 SER B CA 1
ATOM 5285 C C . SER B 1 271 ? -32.015 19.804 26.962 1.00 52.62 271 SER B C 1
ATOM 5286 O O . SER B 1 271 ? -32.730 20.107 27.916 1.00 52.29 271 SER B O 1
ATOM 5289 N N . PHE B 1 272 ? -30.912 20.478 26.644 1.00 51.35 272 PHE B N 1
ATOM 5290 C CA . PHE B 1 272 ? -30.526 21.709 27.329 1.00 50.13 272 PHE B CA 1
ATOM 5291 C C . PHE B 1 272 ? -30.391 22.843 26.326 1.00 51.74 272 PHE B C 1
ATOM 5292 O O . PHE B 1 272 ? -30.026 22.630 25.169 1.00 51.86 272 PHE B O 1
ATOM 5300 N N . VAL B 1 273 ? -30.697 24.047 26.787 1.00 53.32 273 VAL B N 1
ATOM 5301 C CA . VAL B 1 273 ? -30.524 25.250 25.995 1.00 54.45 273 VAL B CA 1
ATOM 5302 C C . VAL B 1 273 ? -30.035 26.348 26.930 1.00 54.28 273 VAL B C 1
ATOM 5303 O O . VAL B 1 273 ? -30.439 26.408 28.095 1.00 52.54 273 VAL B O 1
ATOM 5307 N N . THR B 1 274 ? -29.151 27.197 26.421 1.00 54.91 274 THR B N 1
ATOM 5308 C CA . THR B 1 274 ? -28.550 28.249 27.226 1.00 56.00 274 THR B CA 1
ATOM 5309 C C . THR B 1 274 ? -29.562 29.360 27.503 1.00 58.88 274 THR B C 1
ATOM 5310 O O . THR B 1 274 ? -30.425 29.647 26.669 1.00 58.17 274 THR B O 1
ATOM 5314 N N . LYS B 1 275 ? -29.453 29.960 28.689 1.00 61.58 275 LYS B N 1
ATOM 5315 C CA . LYS B 1 275 ? -30.308 31.077 29.107 1.00 63.68 275 LYS B CA 1
ATOM 5316 C C . LYS B 1 275 ? -29.519 32.389 29.115 1.00 63.82 275 LYS B C 1
ATOM 5317 O O . LYS B 1 275 ? -30.010 33.421 29.580 1.00 63.38 275 LYS B O 1
ATOM 5323 N N . ARG B 1 276 ? -28.302 32.343 28.584 1.00 64.17 276 ARG B N 1
ATOM 5324 C CA . ARG B 1 276 ? -27.388 33.478 28.628 1.00 65.06 276 ARG B CA 1
ATOM 5325 C C . ARG B 1 276 ? -26.247 33.242 27.649 1.00 64.73 276 ARG B C 1
ATOM 5326 O O . ARG B 1 276 ? -26.144 32.161 27.067 1.00 65.94 276 ARG B O 1
ATOM 5334 N N . LYS B 1 277 ? -25.394 34.246 27.464 1.00 64.43 277 LYS B N 1
ATOM 5335 C CA . LYS B 1 277 ? -24.157 34.041 26.719 1.00 64.96 277 LYS B CA 1
ATOM 5336 C C . LYS B 1 277 ? -23.258 33.181 27.604 1.00 62.24 277 LYS B C 1
ATOM 5337 O O . LYS B 1 277 ? -22.991 33.542 28.754 1.00 60.91 277 LYS B O 1
ATOM 5343 N N . SER B 1 278 ? -22.821 32.036 27.076 1.00 58.68 278 SER B N 1
ATOM 5344 C CA . SER B 1 278 ? -22.142 31.016 27.877 1.00 55.71 278 SER B CA 1
ATOM 5345 C C . SER B 1 278 ? -20.835 30.534 27.262 1.00 53.21 278 SER B C 1
ATOM 5346 O O . SER B 1 278 ? -20.639 30.597 26.049 1.00 51.01 278 SER B O 1
ATOM 5349 N N . VAL B 1 279 ? -19.948 30.054 28.128 1.00 52.03 279 VAL B N 1
ATOM 5350 C CA . VAL B 1 279 ? -18.722 29.388 27.719 1.00 51.16 279 VAL B CA 1
ATOM 5351 C C . VAL B 1 279 ? -18.892 27.916 28.076 1.00 49.93 279 VAL B C 1
ATOM 5352 O O . VAL B 1 279 ? -19.040 27.573 29.249 1.00 49.22 279 VAL B O 1
ATOM 5356 N N . ILE B 1 280 ? -18.889 27.054 27.062 1.00 48.67 280 ILE B N 1
ATOM 5357 C CA . ILE B 1 280 ? -19.136 25.628 27.253 1.00 48.01 280 ILE B CA 1
ATOM 5358 C C . ILE B 1 280 ? -17.884 24.819 26.916 1.00 47.53 280 ILE B C 1
ATOM 5359 O O . ILE B 1 280 ? -17.234 25.063 25.895 1.00 46.94 280 ILE B O 1
ATOM 5364 N N . ALA B 1 281 ? -17.557 23.853 27.774 1.00 46.56 281 ALA B N 1
ATOM 5365 C CA . ALA B 1 281 ? -16.411 22.972 27.547 1.00 45.76 281 ALA B CA 1
ATOM 5366 C C . ALA B 1 281 ? -16.856 21.531 27.300 1.00 44.22 281 ALA B C 1
ATOM 5367 O O . ALA B 1 281 ? -17.853 21.079 27.866 1.00 44.54 281 ALA B O 1
ATOM 5369 N N . THR B 1 282 ? -16.120 20.823 26.443 1.00 42.64 282 THR B N 1
ATOM 5370 C CA . THR B 1 282 ? -16.357 19.399 26.195 1.00 41.59 282 THR B CA 1
ATOM 5371 C C . THR B 1 282 ? -15.253 18.584 26.860 1.00 40.27 282 THR B C 1
ATOM 5372 O O . THR B 1 282 ? -14.074 18.928 26.760 1.00 39.17 282 THR B O 1
ATOM 5376 N N . ILE B 1 283 ? -15.651 17.508 27.536 1.00 38.94 283 ILE B N 1
ATOM 5377 C CA . ILE B 1 283 ? -14.718 16.625 28.232 1.00 38.35 283 ILE B CA 1
ATOM 5378 C C . ILE B 1 283 ? -14.899 15.197 27.713 1.00 37.26 283 ILE B C 1
ATOM 5379 O O . ILE B 1 283 ? -16.034 14.751 27.520 1.00 36.58 283 ILE B O 1
ATOM 5384 N N . PRO B 1 284 ? -13.783 14.474 27.481 1.00 35.34 284 PRO B N 1
ATOM 5385 C CA . PRO B 1 284 ? -13.813 13.163 26.833 1.00 34.93 284 PRO B CA 1
ATOM 5386 C C . PRO B 1 284 ? -14.106 11.995 27.789 1.00 34.46 284 PRO B C 1
ATOM 5387 O O . PRO B 1 284 ? -13.328 11.041 27.866 1.00 33.37 284 PRO B O 1
ATOM 5391 N N . VAL B 1 285 ? -15.237 12.074 28.488 1.00 34.46 285 VAL B N 1
ATOM 5392 C CA . VAL B 1 285 ? -15.710 10.999 29.359 1.00 34.60 285 VAL B CA 1
ATOM 5393 C C . VAL B 1 285 ? -17.207 10.790 29.147 1.00 34.83 285 VAL B C 1
ATOM 5394 O O . VAL B 1 285 ? -17.979 11.749 29.102 1.00 34.56 285 VAL B O 1
ATOM 5398 N N . GLY B 1 286 ? -17.615 9.533 29.018 1.00 35.30 286 GLY B N 1
ATOM 5399 C CA . GLY B 1 286 ? -19.021 9.201 28.812 1.00 35.76 286 GLY B CA 1
ATOM 5400 C C . GLY B 1 286 ? -19.464 8.003 29.627 1.00 35.62 286 GLY B C 1
ATOM 5401 O O . GLY B 1 286 ? -18.774 7.591 30.560 1.00 35.29 286 GLY B O 1
ATOM 5402 N N . TYR B 1 287 ? -20.622 7.447 29.278 1.00 35.94 287 TYR B N 1
ATOM 5403 C CA . TYR B 1 287 ? -21.179 6.319 30.032 1.00 36.29 287 TYR B CA 1
ATOM 5404 C C . TYR B 1 287 ? -20.479 4.995 29.759 1.00 36.11 287 TYR B C 1
ATOM 5405 O O . TYR B 1 287 ? -20.560 4.086 30.583 1.00 37.36 287 TYR B O 1
ATOM 5414 N N . ALA B 1 288 ? -19.778 4.887 28.630 1.00 35.51 288 ALA B N 1
ATOM 5415 C CA . ALA B 1 288 ? -18.926 3.721 28.371 1.00 34.78 288 ALA B CA 1
ATOM 5416 C C . ALA B 1 288 ? -17.715 3.690 29.310 1.00 34.55 288 ALA B C 1
ATOM 5417 O O . ALA B 1 288 ? -17.080 2.648 29.468 1.00 33.82 288 ALA B O 1
ATOM 5419 N N . ASP B 1 289 ? -17.407 4.833 29.922 1.00 34.41 289 ASP B N 1
ATOM 5420 C CA . ASP B 1 289 ? -16.345 4.937 30.922 1.00 34.59 289 ASP B CA 1
ATOM 5421 C C . ASP B 1 289 ? -16.845 4.783 32.358 1.00 34.23 289 ASP B C 1
ATOM 5422 O O . ASP B 1 289 ? -16.045 4.769 33.289 1.00 33.85 289 ASP B O 1
ATOM 5427 N N . GLY B 1 290 ? -18.158 4.670 32.536 1.00 34.71 290 GLY B N 1
ATOM 5428 C CA . GLY B 1 290 ? -18.748 4.502 33.862 1.00 35.47 290 GLY B CA 1
ATOM 5429 C C . GLY B 1 290 ? -19.409 5.747 34.429 1.00 36.11 290 GLY B C 1
ATOM 5430 O O . GLY B 1 290 ? -19.814 5.748 35.586 1.00 37.64 290 GLY B O 1
ATOM 5431 N N . LEU B 1 291 ? -19.512 6.807 33.629 1.00 36.24 291 LEU B N 1
ATOM 5432 C CA . LEU B 1 291 ? -20.278 7.996 34.006 1.00 36.37 291 LEU B CA 1
ATOM 5433 C C . LEU B 1 291 ? -21.743 7.786 33.624 1.00 37.00 291 LEU B C 1
ATOM 5434 O O . LEU B 1 291 ? -22.092 7.845 32.447 1.00 35.46 291 LEU B O 1
ATOM 5439 N N . ASP B 1 292 ? -22.596 7.553 34.620 1.00 38.54 292 ASP B N 1
ATOM 5440 C CA . ASP B 1 292 ? -23.987 7.166 34.365 1.00 39.35 292 ASP B CA 1
ATOM 5441 C C . ASP B 1 292 ? -24.718 8.205 33.521 1.00 39.62 292 ASP B C 1
ATOM 5442 O O . ASP B 1 292 ? -24.575 9.411 33.729 1.00 39.55 292 ASP B O 1
ATOM 5447 N N . ARG B 1 293 ? -25.514 7.709 32.581 1.00 39.94 293 ARG B N 1
ATOM 5448 C CA . ARG B 1 293 ? -26.288 8.544 31.674 1.00 40.84 293 ARG B CA 1
ATOM 5449 C C . ARG B 1 293 ? -27.359 9.359 32.403 1.00 42.20 293 ARG B C 1
ATOM 5450 O O . ARG B 1 293 ? -27.740 10.435 31.943 1.00 41.96 293 ARG B O 1
ATOM 5458 N N . ARG B 1 294 ? -27.832 8.857 33.542 1.00 44.00 294 ARG B N 1
ATOM 5459 C CA . ARG B 1 294 ? -28.822 9.579 34.345 1.00 45.44 294 ARG B CA 1
ATOM 5460 C C . ARG B 1 294 ? -28.251 10.808 35.056 1.00 44.50 294 ARG B C 1
ATOM 5461 O O . ARG B 1 294 ? -28.996 11.530 35.706 1.00 44.57 294 ARG B O 1
ATOM 5469 N N . LEU B 1 295 ? -26.943 11.041 34.944 1.00 43.76 295 LEU B N 1
ATOM 5470 C CA . LEU B 1 295 ? -26.340 12.288 35.419 1.00 43.46 295 LEU B CA 1
ATOM 5471 C C . LEU B 1 295 ? -26.507 13.431 34.410 1.00 43.62 295 LEU B C 1
ATOM 5472 O O . LEU B 1 295 ? -26.161 14.583 34.705 1.00 43.72 295 LEU B O 1
ATOM 5477 N N . SER B 1 296 ? -27.010 13.110 33.220 1.00 43.04 296 SER B N 1
ATOM 5478 C CA . SER B 1 296 ? -27.366 14.118 32.233 1.00 43.16 296 SER B CA 1
ATOM 5479 C C . SER B 1 296 ? -28.219 15.185 32.891 1.00 42.99 296 SER B C 1
ATOM 5480 O O . SER B 1 296 ? -29.298 14.881 33.391 1.00 44.57 296 SER B O 1
ATOM 5483 N N . ASN B 1 297 ? -27.723 16.421 32.909 1.00 42.84 297 ASN B N 1
ATOM 5484 C CA . ASN B 1 297 ? -28.467 17.566 33.443 1.00 42.13 297 ASN B CA 1
ATOM 5485 C C . ASN B 1 297 ? -28.889 17.444 34.917 1.00 42.83 297 ASN B C 1
ATOM 5486 O O . ASN B 1 297 ? -29.925 17.990 35.307 1.00 43.27 297 ASN B O 1
ATOM 5491 N N . ASN B 1 298 ? -28.097 16.731 35.725 1.00 42.88 298 ASN B N 1
ATOM 5492 C CA . ASN B 1 298 ? -28.268 16.729 37.191 1.00 43.24 298 ASN B CA 1
ATOM 5493 C C . ASN B 1 298 ? -27.072 16.129 37.937 1.00 43.21 298 ASN B C 1
ATOM 5494 O O . ASN B 1 298 ? -27.216 15.191 38.728 1.00 43.28 298 ASN B O 1
ATOM 5499 N N . TYR B 1 299 ? -25.893 16.679 37.664 1.00 43.41 299 TYR B N 1
ATOM 5500 C CA . TYR B 1 299 ? -24.718 16.486 38.513 1.00 42.59 299 TYR B CA 1
ATOM 5501 C C . TYR B 1 299 ? -23.734 17.619 38.250 1.00 42.46 299 TYR B C 1
ATOM 5502 O O . TYR B 1 299 ? -23.838 18.317 37.242 1.00 41.63 299 TYR B O 1
ATOM 5511 N N . LYS B 1 300 ? -22.791 17.808 39.167 1.00 43.13 300 LYS B N 1
ATOM 5512 C CA . LYS B 1 300 ? -21.789 18.852 39.029 1.00 42.79 300 LYS B CA 1
ATOM 5513 C C . LYS B 1 300 ? -20.394 18.287 39.258 1.00 42.39 300 LYS B C 1
ATOM 5514 O O . LYS B 1 300 ? -20.120 17.687 40.296 1.00 42.14 300 LYS B O 1
ATOM 5520 N N . LEU B 1 301 ? -19.522 18.480 38.274 1.00 42.51 301 LEU B N 1
ATOM 5521 C CA . LEU B 1 301 ? -18.124 18.083 38.379 1.00 42.24 301 LEU B CA 1
ATOM 5522 C C . LEU B 1 301 ? -17.336 19.257 38.958 1.00 43.59 301 LEU B C 1
ATOM 5523 O O . LEU B 1 301 ? -17.857 20.373 39.036 1.00 43.23 301 LEU B O 1
ATOM 5528 N N . LEU B 1 302 ? -16.096 19.003 39.374 1.00 44.39 302 LEU B N 1
ATOM 5529 C CA . LEU B 1 302 ? -15.234 20.047 39.933 1.00 44.56 302 LEU B CA 1
ATOM 5530 C C . LEU B 1 302 ? -14.185 20.486 38.923 1.00 44.99 302 LEU B C 1
ATOM 5531 O O . LEU B 1 302 ? -13.490 19.651 38.350 1.00 46.20 302 LEU B O 1
ATOM 5536 N N . LEU B 1 303 ? -14.078 21.797 38.714 1.00 45.89 303 LEU B N 1
ATOM 5537 C CA . LEU B 1 303 ? -13.083 22.381 37.811 1.00 46.71 303 LEU B CA 1
ATOM 5538 C C . LEU B 1 303 ? -12.464 23.586 38.497 1.00 46.45 303 LEU B C 1
ATOM 5539 O O . LEU B 1 303 ? -13.180 24.505 38.892 1.00 45.78 303 LEU B O 1
ATOM 5544 N N . LYS B 1 304 ? -11.141 23.577 38.641 1.00 47.32 304 LYS B N 1
ATOM 5545 C CA . LYS B 1 304 ? -10.438 24.606 39.401 1.00 49.68 304 LYS B CA 1
ATOM 5546 C C . LYS B 1 304 ? -11.100 24.840 40.764 1.00 50.45 304 LYS B C 1
ATOM 5547 O O . LYS B 1 304 ? -11.286 25.977 41.194 1.00 49.88 304 LYS B O 1
ATOM 5553 N N . GLY B 1 305 ? -11.470 23.748 41.430 1.00 52.12 305 GLY B N 1
ATOM 5554 C CA . GLY B 1 305 ? -12.068 23.808 42.766 1.00 51.64 305 GLY B CA 1
ATOM 5555 C C . GLY B 1 305 ? -13.486 24.348 42.844 1.00 51.16 305 GLY B C 1
ATOM 5556 O O . GLY B 1 305 ? -13.981 24.614 43.939 1.00 51.32 305 GLY B O 1
ATOM 5557 N N . LYS B 1 306 ? -14.148 24.506 41.699 1.00 51.39 306 LYS B N 1
ATOM 5558 C CA . LYS B 1 306 ? -15.507 25.038 41.666 1.00 52.60 306 LYS B CA 1
ATOM 5559 C C . LYS B 1 306 ? -16.444 24.080 40.947 1.00 50.28 306 LYS B C 1
ATOM 5560 O O . LYS B 1 306 ? -16.052 23.398 40.001 1.00 47.32 306 LYS B O 1
ATOM 5566 N N . TYR B 1 307 ? -17.687 24.036 41.415 1.00 49.38 307 TYR B N 1
ATOM 5567 C CA . TYR B 1 307 ? -18.688 23.139 40.858 1.00 48.91 307 TYR B CA 1
ATOM 5568 C C . TYR B 1 307 ? -19.156 23.640 39.497 1.00 47.67 307 TYR B C 1
ATOM 5569 O O . TYR B 1 307 ? -19.498 24.809 39.353 1.00 47.96 307 TYR B O 1
ATOM 5578 N N . VAL B 1 308 ? -19.155 22.753 38.504 1.00 46.43 308 VAL B N 1
ATOM 5579 C CA . VAL B 1 308 ? -19.640 23.078 37.162 1.00 45.57 308 VAL B CA 1
ATOM 5580 C C . VAL B 1 308 ? -20.661 22.027 36.727 1.00 45.60 308 VAL B C 1
ATOM 5581 O O . VAL B 1 308 ? -20.383 20.830 36.797 1.00 46.11 308 VAL B O 1
ATOM 5585 N N . PRO B 1 309 ? -21.853 22.469 36.285 1.00 44.72 309 PRO B N 1
ATOM 5586 C CA . PRO B 1 309 ? -22.912 21.520 35.966 1.00 44.12 309 PRO B CA 1
ATOM 5587 C C . PRO B 1 309 ? -22.729 20.844 34.616 1.00 43.37 309 PRO B C 1
ATOM 5588 O O . PRO B 1 309 ? -22.260 21.468 33.667 1.00 42.40 309 PRO B O 1
ATOM 5592 N N . ILE B 1 310 ? -23.099 19.570 34.551 1.00 43.76 310 ILE B N 1
ATOM 5593 C CA . ILE B 1 310 ? -23.147 18.833 33.298 1.00 43.85 310 ILE B CA 1
ATOM 5594 C C . ILE B 1 310 ? -24.380 19.291 32.536 1.00 44.17 310 ILE B C 1
ATOM 5595 O O . ILE B 1 310 ? -25.491 19.257 33.068 1.00 45.06 310 ILE B O 1
ATOM 5600 N N . VAL B 1 311 ? -24.183 19.719 31.294 1.00 44.35 311 VAL B N 1
ATOM 5601 C CA . VAL B 1 311 ? -25.277 20.252 30.485 1.00 44.72 311 VAL B CA 1
ATOM 5602 C C . VAL B 1 311 ? -25.519 19.357 29.278 1.00 44.45 311 VAL B C 1
ATOM 5603 O O . VAL B 1 311 ? -24.577 18.869 28.648 1.00 44.74 311 VAL B O 1
ATOM 5607 N N . GLY B 1 312 ? -26.793 19.133 28.980 1.00 44.56 312 GLY B N 1
ATOM 5608 C CA . GLY B 1 312 ? -27.190 18.229 27.913 1.00 45.87 312 GLY B CA 1
ATOM 5609 C C . GLY B 1 312 ? -27.042 16.770 28.302 1.00 46.95 312 GLY B C 1
ATOM 5610 O O . GLY B 1 312 ? -26.845 16.440 29.474 1.00 46.71 312 GLY B O 1
ATOM 5611 N N . ARG B 1 313 ? -27.143 15.897 27.305 1.00 48.27 313 ARG B N 1
ATOM 5612 C CA . ARG B 1 313 ? -27.061 14.458 27.521 1.00 49.53 313 ARG B CA 1
ATOM 5613 C C . ARG B 1 313 ? -25.616 14.007 27.640 1.00 49.12 313 ARG B C 1
ATOM 5614 O O . ARG B 1 313 ? -24.733 14.518 26.946 1.00 50.45 313 ARG B O 1
ATOM 5622 N N . VAL B 1 314 ? -25.384 13.045 28.526 1.00 47.06 314 VAL B N 1
ATOM 5623 C CA . VAL B 1 314 ? -24.095 12.387 28.615 1.00 46.24 314 VAL B CA 1
ATOM 5624 C C . VAL B 1 314 ? -24.005 11.429 27.433 1.00 45.74 314 VAL B C 1
ATOM 5625 O O . VAL B 1 314 ? -24.838 10.531 27.296 1.00 45.65 314 VAL B O 1
ATOM 5629 N N . CYS B 1 315 ? -23.016 11.640 26.567 1.00 44.69 315 CYS B N 1
ATOM 5630 C CA . CYS B 1 315 ? -22.813 10.763 25.415 1.00 44.08 315 CYS B CA 1
ATOM 5631 C C . CYS B 1 315 ? -21.997 9.561 25.862 1.00 42.69 315 CYS B C 1
ATOM 5632 O O . CYS B 1 315 ? -21.581 9.483 27.019 1.00 42.00 315 CYS B O 1
ATOM 5635 N N . MET B 1 316 ? -21.779 8.626 24.944 1.00 40.95 316 MET B N 1
ATOM 5636 C CA . MET B 1 316 ? -21.077 7.386 25.255 1.00 40.53 316 MET B CA 1
ATOM 5637 C C . MET B 1 316 ? -19.619 7.620 25.662 1.00 39.84 316 MET B C 1
ATOM 5638 O O . MET B 1 316 ? -19.115 6.950 26.563 1.00 38.95 316 MET B O 1
ATOM 5643 N N . ASP B 1 317 ? -18.956 8.577 25.010 1.00 40.25 317 ASP B N 1
ATOM 5644 C CA . ASP B 1 317 ? -17.535 8.862 25.257 1.00 39.68 317 ASP B CA 1
ATOM 5645 C C . ASP B 1 317 ? -17.251 10.308 25.657 1.00 39.70 317 ASP B C 1
ATOM 5646 O O . ASP B 1 317 ? -16.090 10.683 25.787 1.00 40.53 317 ASP B O 1
ATOM 5651 N N . GLN B 1 318 ? -18.286 11.119 25.851 1.00 40.33 318 GLN B N 1
ATOM 5652 C CA . GLN B 1 318 ? -18.083 12.538 26.140 1.00 41.37 318 GLN B CA 1
ATOM 5653 C C . GLN B 1 318 ? -19.339 13.220 26.669 1.00 41.18 318 GLN B C 1
ATOM 5654 O O . GLN B 1 318 ? -20.448 12.696 26.561 1.00 41.53 318 GLN B O 1
ATOM 5660 N N . CYS B 1 319 ? -19.145 14.391 27.258 1.00 40.54 319 CYS B N 1
ATOM 5661 C CA . CYS B 1 319 ? -20.254 15.229 27.677 1.00 40.94 319 CYS B CA 1
ATOM 5662 C C . CYS B 1 319 ? -19.781 16.667 27.836 1.00 40.54 319 CYS B C 1
ATOM 5663 O O . CYS B 1 319 ? -18.582 16.947 27.794 1.00 40.28 319 CYS B O 1
ATOM 5666 N N . MET B 1 320 ? -20.733 17.576 28.006 1.00 40.59 320 MET B N 1
ATOM 5667 C CA . MET B 1 320 ? -20.434 19.000 28.065 1.00 40.58 320 MET B CA 1
ATOM 5668 C C . MET B 1 320 ? -20.710 19.564 29.450 1.00 39.76 320 MET B C 1
ATOM 5669 O O . MET B 1 320 ? -21.632 19.119 30.138 1.00 39.32 320 MET B O 1
ATOM 5674 N N . ILE B 1 321 ? -19.906 20.551 29.840 1.00 39.39 321 ILE B N 1
ATOM 5675 C CA . ILE B 1 321 ? -20.080 21.259 31.109 1.00 40.07 321 ILE B CA 1
ATOM 5676 C C . ILE B 1 321 ? -20.139 22.769 30.899 1.00 40.82 321 ILE B C 1
ATOM 5677 O O . ILE B 1 321 ? -19.468 23.314 30.024 1.00 40.51 321 ILE B O 1
ATOM 5682 N N . ASP B 1 322 ? -20.950 23.439 31.709 1.00 42.88 322 ASP B N 1
ATOM 5683 C CA . ASP B 1 322 ? -21.034 24.891 31.678 1.00 45.15 322 ASP B CA 1
ATOM 5684 C C . ASP B 1 322 ? -19.921 25.455 32.563 1.00 46.54 322 ASP B C 1
ATOM 5685 O O . ASP B 1 322 ? -19.921 25.237 33.776 1.00 45.74 322 ASP B O 1
ATOM 5690 N N . VAL B 1 323 ? -18.975 26.166 31.948 1.00 48.32 323 VAL B N 1
ATOM 5691 C CA . VAL B 1 323 ? -17.806 26.709 32.657 1.00 50.25 323 VAL B CA 1
ATOM 5692 C C . VAL B 1 323 ? -17.800 28.245 32.717 1.00 51.53 323 VAL B C 1
ATOM 5693 O O . VAL B 1 323 ? -16.787 28.857 33.069 1.00 51.85 323 VAL B O 1
ATOM 5697 N N . THR B 1 324 ? -18.937 28.857 32.391 1.00 52.51 324 THR B N 1
ATOM 5698 C CA . THR B 1 324 ? -19.053 30.311 32.304 1.00 53.88 324 THR B CA 1
ATOM 5699 C C . THR B 1 324 ? -18.563 31.007 33.571 1.00 54.70 324 THR B C 1
ATOM 5700 O O . THR B 1 324 ? -17.756 31.934 33.505 1.00 54.72 324 THR B O 1
ATOM 5704 N N . ASP B 1 325 ? -19.038 30.535 34.719 1.00 56.35 325 ASP B N 1
ATOM 5705 C CA . ASP B 1 325 ? -18.758 31.178 36.006 1.00 57.56 325 ASP B CA 1
ATOM 5706 C C . ASP B 1 325 ? -17.330 30.928 36.526 1.00 58.65 325 ASP B C 1
ATOM 5707 O O . ASP B 1 325 ? -16.906 31.566 37.494 1.00 58.03 325 ASP B O 1
ATOM 5712 N N . VAL B 1 326 ? -16.601 30.008 35.890 1.00 58.51 326 VAL B N 1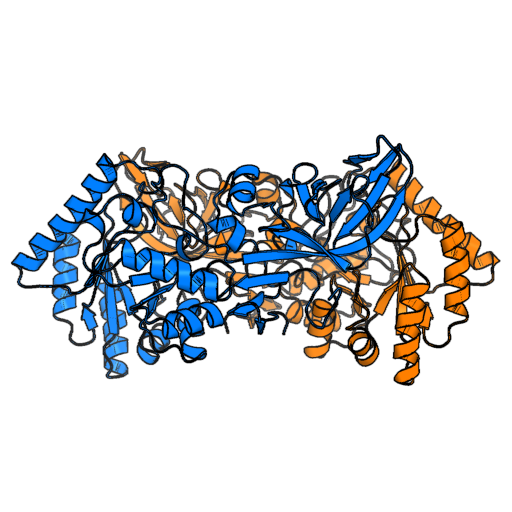
ATOM 5713 C CA . VAL B 1 326 ? -15.211 29.723 36.246 1.00 58.81 326 VAL B CA 1
ATOM 5714 C C . VAL B 1 326 ? -14.282 30.544 35.356 1.00 58.96 326 VAL B C 1
ATOM 5715 O O . VAL B 1 326 ? -14.365 30.460 34.131 1.00 59.76 326 VAL B O 1
ATOM 5719 N N . GLU B 1 327 ? -13.400 31.327 35.972 1.00 59.49 327 GLU B N 1
ATOM 5720 C CA . GLU B 1 327 ? -12.474 32.183 35.227 1.00 60.82 327 GLU B CA 1
ATOM 5721 C C . GLU B 1 327 ? -11.194 31.452 34.847 1.00 59.31 327 GLU B C 1
ATOM 5722 O O . GLU B 1 327 ? -10.743 30.560 35.563 1.00 59.71 327 GLU B O 1
ATOM 5728 N N . GLY B 1 328 ? -10.612 31.854 33.721 1.00 58.13 328 GLY B N 1
ATOM 5729 C CA . GLY B 1 328 ? -9.300 31.369 33.299 1.00 57.34 328 GLY B CA 1
ATOM 5730 C C . GLY B 1 328 ? -9.259 29.907 32.902 1.00 57.36 328 GLY B C 1
ATOM 5731 O O . GLY B 1 328 ? -8.237 29.245 33.078 1.00 57.57 328 GLY B O 1
ATOM 5732 N N . VAL B 1 329 ? -10.364 29.410 32.351 1.00 58.03 329 VAL B N 1
ATOM 5733 C CA . VAL B 1 329 ? -10.466 28.013 31.936 1.00 56.73 329 VAL B CA 1
ATOM 5734 C C . VAL B 1 329 ? -9.781 27.835 30.584 1.00 56.16 329 VAL B C 1
ATOM 5735 O O . VAL B 1 329 ? -10.162 28.477 29.604 1.00 56.24 329 VAL B O 1
ATOM 5739 N N . GLU B 1 330 ? -8.776 26.962 30.550 1.00 56.16 330 GLU B N 1
ATOM 5740 C CA . GLU B 1 330 ? -8.012 26.661 29.337 1.00 56.68 330 GLU B CA 1
ATOM 5741 C C . GLU B 1 330 ? -8.139 25.184 28.974 1.00 55.88 330 GLU B C 1
ATOM 5742 O O . GLU B 1 330 ? -8.659 24.382 29.754 1.00 58.04 330 GLU B O 1
ATOM 5748 N N . ILE B 1 331 ? -7.647 24.834 27.791 1.00 53.44 331 ILE B N 1
ATOM 5749 C CA . ILE B 1 331 ? -7.620 23.446 27.345 1.00 51.57 331 ILE B CA 1
ATOM 5750 C C . ILE B 1 331 ? -6.591 22.685 28.175 1.00 51.59 331 ILE B C 1
ATOM 5751 O O . ILE B 1 331 ? -5.461 23.148 28.346 1.00 5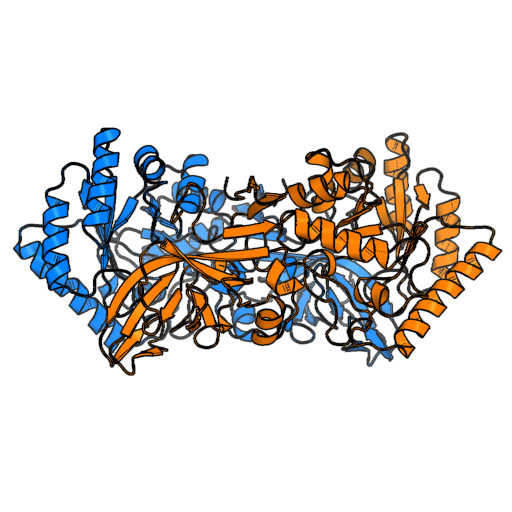2.14 331 ILE B O 1
ATOM 5756 N N . GLY B 1 332 ? -6.993 21.528 28.697 1.00 50.66 332 GLY B N 1
ATOM 5757 C CA . GLY B 1 332 ? -6.116 20.698 29.523 1.00 49.58 332 GLY B CA 1
ATOM 5758 C C . GLY B 1 332 ? -6.299 20.854 31.026 1.00 48.20 332 GLY B C 1
ATOM 5759 O O . GLY B 1 332 ? -5.606 20.192 31.800 1.00 47.73 332 GLY B O 1
ATOM 5760 N N . ASP B 1 333 ? -7.218 21.723 31.446 1.00 46.95 333 ASP B N 1
ATOM 5761 C CA . ASP B 1 333 ? -7.529 21.885 32.869 1.00 46.94 333 ASP B CA 1
ATOM 5762 C C . ASP B 1 333 ? -8.186 20.618 33.415 1.00 45.23 333 ASP B C 1
ATOM 5763 O O . ASP B 1 333 ? -9.036 20.017 32.756 1.00 45.40 333 ASP B O 1
ATOM 5768 N N . GLU B 1 334 ? -7.791 20.230 34.625 1.00 42.90 334 GLU B N 1
ATOM 5769 C CA . GLU B 1 334 ? -8.300 19.019 35.262 1.00 41.78 334 GLU B CA 1
ATOM 5770 C C . GLU B 1 334 ? -9.747 19.180 35.711 1.00 41.16 334 GLU B C 1
ATOM 5771 O O . GLU B 1 334 ? -10.092 20.150 36.388 1.00 41.81 334 GLU B O 1
ATOM 5777 N N . VAL B 1 335 ? -10.582 18.215 35.335 1.00 40.67 335 VAL B N 1
ATOM 5778 C CA . VAL B 1 335 ? -11.943 18.108 35.854 1.00 39.96 335 VAL B CA 1
ATOM 5779 C C . VAL B 1 335 ? -12.046 16.814 36.662 1.00 38.81 335 VAL B C 1
ATOM 5780 O O . VAL B 1 335 ? -11.699 15.745 36.167 1.00 37.88 335 VAL B O 1
ATOM 5784 N N . VAL B 1 336 ? -12.509 16.921 37.905 1.00 38.47 336 VAL B N 1
ATOM 5785 C CA . VAL B 1 336 ? -12.691 15.757 38.775 1.00 37.93 336 VAL B CA 1
ATOM 5786 C C . VAL B 1 336 ? -14.146 15.287 38.739 1.00 36.54 336 VAL B C 1
ATOM 5787 O O . VAL B 1 336 ? -15.069 16.067 38.982 1.00 35.83 336 VAL B O 1
ATOM 5791 N N . ILE B 1 337 ? -14.326 14.006 38.434 1.00 35.81 337 ILE B N 1
ATOM 5792 C CA . ILE B 1 337 ? -15.644 13.375 38.372 1.00 36.16 337 ILE B CA 1
ATOM 5793 C C . ILE B 1 337 ? -15.996 12.777 39.728 1.00 35.23 337 ILE B C 1
ATOM 5794 O O . ILE B 1 337 ? -17.125 12.912 40.199 1.00 35.29 337 ILE B O 1
ATOM 5799 N N . ILE B 1 338 ? -15.023 12.093 40.326 1.00 34.75 338 ILE B N 1
ATOM 5800 C CA . ILE B 1 338 ? -15.112 11.590 41.694 1.00 34.26 338 ILE B CA 1
ATOM 5801 C C . ILE B 1 338 ? -13.818 11.960 42.396 1.00 34.55 338 ILE B C 1
ATOM 5802 O O . ILE B 1 338 ? -12.741 11.768 41.837 1.00 34.25 338 ILE B O 1
ATOM 5807 N N . GLY B 1 339 ? -13.919 12.479 43.615 1.00 35.47 339 GLY B N 1
ATOM 5808 C CA . GLY B 1 339 ? -12.739 12.765 44.430 1.00 36.41 339 GLY B CA 1
ATOM 5809 C C . GLY B 1 339 ? -12.561 14.233 44.767 1.00 38.01 339 GLY B C 1
ATOM 5810 O O . GLY B 1 339 ? -13.468 15.045 44.554 1.00 38.15 339 GLY B O 1
ATOM 5811 N N . THR B 1 340 ? -11.372 14.570 45.271 1.00 38.78 340 THR B N 1
ATOM 5812 C CA . THR B 1 340 ? -11.098 15.888 45.843 1.00 40.05 340 THR B CA 1
ATOM 5813 C C . THR B 1 340 ? -10.316 16.779 44.878 1.00 40.50 340 THR B C 1
ATOM 5814 O O . THR B 1 340 ? -9.468 16.299 44.130 1.00 41.16 340 THR B O 1
ATOM 5818 N N . GLN B 1 341 ? -10.617 18.077 44.914 1.00 41.46 341 GLN B N 1
ATOM 5819 C CA . GLN B 1 341 ? -9.910 19.091 44.130 1.00 41.89 341 GLN B CA 1
ATOM 5820 C C . GLN B 1 341 ? -10.036 20.442 44.842 1.00 43.89 341 GLN B C 1
ATOM 5821 O O . GLN B 1 341 ? -11.140 20.980 44.959 1.00 42.33 341 GLN B O 1
ATOM 5827 N N . ASN B 1 342 ? -8.917 20.965 45.341 1.00 47.32 342 ASN B N 1
ATOM 5828 C CA . ASN B 1 342 ? -8.881 22.282 45.997 1.00 50.72 342 ASN B CA 1
ATOM 5829 C C . ASN B 1 342 ? -9.977 22.503 47.056 1.00 52.52 342 ASN B C 1
ATOM 5830 O O . ASN B 1 342 ? -10.955 23.212 46.806 1.00 54.72 342 ASN B O 1
ATOM 5835 N N . ASN B 1 343 ? -9.812 21.893 48.228 1.00 54.20 343 ASN B N 1
ATOM 5836 C CA . ASN B 1 343 ? -10.743 22.078 49.360 1.00 56.50 343 ASN B CA 1
ATOM 5837 C C . ASN B 1 343 ? -12.204 21.727 49.047 1.00 54.68 343 ASN B C 1
ATOM 5838 O O . ASN B 1 343 ? -13.124 22.252 49.673 1.00 53.74 343 ASN B O 1
ATOM 5843 N N . GLU B 1 344 ? -12.410 20.829 48.091 1.00 53.44 344 GLU B N 1
ATOM 5844 C CA . GLU B 1 344 ? -13.747 20.505 47.625 1.00 51.72 344 GLU B CA 1
ATOM 5845 C C . GLU B 1 344 ? -13.774 19.069 47.131 1.00 49.02 344 GLU B C 1
ATOM 5846 O O . GLU B 1 344 ? -12.887 18.648 46.388 1.00 48.07 344 GLU B O 1
ATOM 5852 N N . THR B 1 345 ? -14.789 18.319 47.549 1.00 46.05 345 THR B N 1
ATOM 5853 C CA . THR B 1 345 ? -14.894 16.910 47.198 1.00 44.10 345 THR B CA 1
ATOM 5854 C C . THR B 1 345 ? -16.246 16.595 46.577 1.00 42.13 345 THR B C 1
ATOM 5855 O O . THR B 1 345 ? -17.285 17.018 47.082 1.00 41.91 345 THR B O 1
ATOM 5859 N N . VAL B 1 346 ? -16.210 15.859 45.471 1.00 40.74 346 VAL B N 1
ATOM 5860 C CA . VAL B 1 346 ? -17.391 15.183 44.940 1.00 39.95 346 VAL B CA 1
ATOM 5861 C C . VAL B 1 346 ? -17.172 13.692 45.187 1.00 39.83 346 VAL B C 1
ATOM 5862 O O . VAL B 1 346 ? -16.609 12.981 44.355 1.00 40.66 346 VAL B O 1
ATOM 5866 N N . SER B 1 347 ? -17.603 13.229 46.356 1.00 40.10 347 SER B N 1
ATOM 5867 C CA . SER B 1 347 ? -17.279 11.878 46.808 1.00 39.79 347 SER B CA 1
ATOM 5868 C C . SER B 1 347 ? -18.010 10.811 46.015 1.00 40.21 347 SER B C 1
ATOM 5869 O O . SER B 1 347 ? -18.988 11.089 45.316 1.00 40.23 347 SER B O 1
ATOM 5872 N N . VAL B 1 348 ? -17.506 9.585 46.132 1.00 41.13 348 VAL B N 1
ATOM 5873 C CA . VAL B 1 348 ? -18.130 8.413 45.525 1.00 41.03 348 VAL B CA 1
ATOM 5874 C C . VAL B 1 348 ? -19.499 8.142 46.170 1.00 42.09 348 VAL B C 1
ATOM 5875 O O . VAL B 1 348 ? -20.423 7.650 45.515 1.00 41.39 348 VAL B O 1
ATOM 5879 N N . GLU B 1 349 ? -19.626 8.499 47.445 1.00 43.18 349 GLU B N 1
ATOM 5880 C CA . GLU B 1 349 ? -20.873 8.329 48.178 1.00 44.84 349 GLU B CA 1
ATOM 5881 C C . GLU B 1 349 ? -21.938 9.313 47.681 1.00 44.00 349 GLU B C 1
ATOM 5882 O O . GLU B 1 349 ? -23.113 8.960 47.582 1.00 43.32 349 GLU B O 1
ATOM 5888 N N . SER B 1 350 ? -21.522 10.534 47.351 1.00 43.50 350 SER B N 1
ATOM 5889 C CA . SER B 1 350 ? -22.442 11.538 46.807 1.00 43.16 350 SER B CA 1
ATOM 5890 C C . SER B 1 350 ? -23.003 11.127 45.448 1.00 44.06 350 SER B C 1
ATOM 5891 O O . SER B 1 350 ? -24.183 11.356 45.169 1.00 44.40 350 SER B O 1
ATOM 5894 N N . MET B 1 351 ? -22.160 10.530 44.605 1.00 44.05 351 MET B N 1
ATOM 5895 C CA . MET B 1 351 ? -22.609 10.038 43.308 1.00 44.18 351 MET B CA 1
ATOM 5896 C C . MET B 1 351 ? -23.475 8.794 43.458 1.00 42.73 351 MET B C 1
ATOM 5897 O O . MET B 1 351 ? -24.468 8.640 42.752 1.00 42.16 351 MET B O 1
ATOM 5902 N N . ALA B 1 352 ? -23.085 7.901 44.361 1.00 42.36 352 ALA B N 1
ATOM 5903 C CA . ALA B 1 352 ? -23.898 6.733 44.685 1.00 41.99 352 ALA B CA 1
ATOM 5904 C C . ALA B 1 352 ? -25.313 7.160 45.073 1.00 41.39 352 ALA B C 1
ATOM 5905 O O . ALA B 1 352 ? -26.288 6.598 44.577 1.00 41.39 352 ALA B O 1
ATOM 5907 N N . ASP B 1 353 ? -25.414 8.161 45.949 1.00 41.50 353 ASP B N 1
ATOM 5908 C CA . ASP B 1 353 ? -26.706 8.748 46.313 1.00 41.83 353 ASP B CA 1
ATOM 5909 C C . ASP B 1 353 ? -27.447 9.264 45.090 1.00 41.90 353 ASP B C 1
ATOM 5910 O O . ASP B 1 353 ? -28.612 8.931 44.888 1.00 43.08 353 ASP B O 1
ATOM 5915 N N . LYS B 1 354 ? -26.764 10.069 44.278 1.00 41.70 354 LYS B N 1
ATOM 5916 C CA . LYS B 1 354 ? -27.380 10.713 43.118 1.00 41.78 354 LYS B CA 1
ATOM 5917 C C . LYS B 1 354 ? -28.053 9.720 42.187 1.00 40.10 354 LYS B C 1
ATOM 5918 O O . LYS B 1 354 ? -29.180 9.936 41.766 1.00 40.15 354 LYS B O 1
ATOM 5924 N N . ILE B 1 355 ? -27.360 8.634 41.868 1.00 39.77 355 ILE B N 1
ATOM 5925 C CA . ILE B 1 355 ? -27.917 7.607 40.982 1.00 39.75 355 ILE B CA 1
ATOM 5926 C C . ILE B 1 355 ? -28.521 6.435 41.769 1.00 39.23 355 ILE B C 1
ATOM 5927 O O . ILE B 1 355 ? -28.682 5.337 41.235 1.00 39.57 355 ILE B O 1
ATOM 5932 N N . GLU B 1 356 ? -28.888 6.697 43.025 1.00 38.93 356 GLU B N 1
ATOM 5933 C CA . GLU B 1 356 ? -29.548 5.731 43.918 1.00 39.14 356 GLU B CA 1
ATOM 5934 C C . GLU B 1 356 ? -28.983 4.305 43.846 1.00 38.37 356 GLU B C 1
ATOM 5935 O O . GLU B 1 356 ? -29.674 3.348 43.489 1.00 37.50 356 GLU B O 1
ATOM 5941 N N . THR B 1 357 ? -27.702 4.199 44.189 1.00 37.12 357 THR B N 1
ATOM 5942 C CA . THR B 1 357 ? -27.031 2.920 44.390 1.00 36.27 357 THR B CA 1
ATOM 5943 C C . THR B 1 357 ? -26.016 3.088 45.528 1.00 36.15 357 THR B C 1
ATOM 5944 O O . THR B 1 357 ? -26.117 4.036 46.313 1.00 35.44 357 THR B O 1
ATOM 5948 N N . ILE B 1 358 ? -25.052 2.171 45.617 1.00 36.26 358 ILE B N 1
ATOM 5949 C CA . ILE B 1 358 ? -24.030 2.209 46.668 1.00 35.63 358 ILE B CA 1
ATOM 5950 C C . ILE B 1 358 ? -22.634 2.350 46.056 1.00 36.07 358 ILE B C 1
ATOM 5951 O O . ILE B 1 358 ? -22.424 1.956 44.908 1.00 37.14 358 ILE B O 1
ATOM 5956 N N . PRO B 1 359 ? -21.675 2.913 46.823 1.00 35.59 359 PRO B N 1
ATOM 5957 C CA . PRO B 1 359 ? -20.306 3.167 46.364 1.00 34.83 359 PRO B CA 1
ATOM 5958 C C . PRO B 1 359 ? -19.652 2.042 45.563 1.00 33.62 359 PRO B C 1
ATOM 5959 O O . PRO B 1 359 ? -18.916 2.315 44.612 1.00 33.86 359 PRO B O 1
ATOM 5963 N N . GLN B 1 360 ? -19.913 0.798 45.949 1.00 32.48 360 GLN B N 1
ATOM 5964 C CA . GLN B 1 360 ? -19.281 -0.353 45.303 1.00 31.77 360 GLN B CA 1
ATOM 5965 C C . GLN B 1 360 ? -19.672 -0.441 43.833 1.00 30.94 360 GLN B C 1
ATOM 5966 O O . GLN B 1 360 ? -18.837 -0.746 42.989 1.00 31.24 360 GLN B O 1
ATOM 5972 N N . GLU B 1 361 ? -20.938 -0.173 43.524 1.00 30.31 361 GLU B N 1
ATOM 5973 C CA . GLU B 1 361 ? -21.375 -0.196 42.133 1.00 29.86 361 GLU B CA 1
ATOM 5974 C C . GLU B 1 361 ? -20.780 0.967 41.337 1.00 29.39 361 GLU B C 1
ATOM 5975 O O . GLU B 1 361 ? -20.470 0.813 40.160 1.00 28.15 361 GLU B O 1
ATOM 5981 N N . VAL B 1 362 ? -20.613 2.120 41.981 1.00 29.76 362 VAL B N 1
ATOM 5982 C CA . VAL B 1 362 ? -20.022 3.275 41.310 1.00 30.51 362 VAL B CA 1
ATOM 5983 C C . VAL B 1 362 ? -18.592 2.940 40.906 1.00 30.31 362 VAL B C 1
ATOM 5984 O O . VAL B 1 362 ? -18.234 3.076 39.742 1.00 30.02 362 VAL B O 1
ATOM 5988 N N . PHE B 1 363 ? -17.790 2.479 41.863 1.00 31.27 363 PHE B N 1
ATOM 5989 C CA . PHE B 1 363 ? -16.415 2.041 41.579 1.00 31.65 363 PHE B CA 1
ATOM 5990 C C . PHE B 1 363 ? -16.344 0.936 40.521 1.00 31.69 363 PHE B C 1
ATOM 5991 O O . PHE B 1 363 ? -15.437 0.929 39.693 1.00 31.06 363 PHE B O 1
ATOM 5999 N N . SER B 1 364 ? -17.297 0.007 40.557 1.00 32.25 364 SER B N 1
ATOM 6000 C CA . SER B 1 364 ? -17.306 -1.129 39.633 1.00 33.23 364 SER B CA 1
ATOM 6001 C C . SER B 1 364 ? -17.654 -0.732 38.202 1.00 34.24 364 SER B C 1
ATOM 6002 O O . SER B 1 364 ? -17.306 -1.437 37.257 1.00 33.96 364 SER B O 1
ATOM 6005 N N . ARG B 1 365 ? -18.356 0.386 38.052 1.00 35.90 365 ARG B N 1
ATOM 6006 C CA . ARG B 1 365 ? -18.837 0.829 36.752 1.00 37.05 365 ARG B CA 1
ATOM 6007 C C . ARG B 1 365 ? -17.714 1.466 35.924 1.00 36.53 365 ARG B C 1
ATOM 6008 O O . ARG B 1 365 ? -17.802 1.537 34.689 1.00 35.95 365 ARG B O 1
ATOM 6016 N N . ILE B 1 366 ? -16.663 1.921 36.609 1.00 35.53 366 ILE B N 1
ATOM 6017 C CA . ILE B 1 366 ? -15.504 2.535 35.958 1.00 34.52 366 ILE B CA 1
ATOM 6018 C C . ILE B 1 366 ? -14.843 1.501 35.053 1.00 34.18 366 ILE B C 1
ATOM 6019 O O . ILE B 1 366 ? -14.219 0.557 35.535 1.00 34.06 366 ILE B O 1
ATOM 6024 N N . SER B 1 367 ? -14.972 1.695 33.743 1.00 33.94 367 SER B N 1
ATOM 6025 C CA . SER B 1 367 ? -14.784 0.605 32.779 1.00 33.74 367 SER B CA 1
ATOM 6026 C C . SER B 1 367 ? -13.344 0.294 32.382 1.00 33.52 367 SER B C 1
ATOM 6027 O O . SER B 1 367 ? -12.404 1.037 32.688 1.00 33.46 367 SER B O 1
ATOM 6030 N N . ARG B 1 368 ? -13.209 -0.822 31.676 1.00 33.41 368 ARG B N 1
ATOM 6031 C CA . ARG B 1 368 ? -11.948 -1.265 31.093 1.00 34.16 368 ARG B CA 1
ATOM 6032 C C . ARG B 1 368 ? -11.190 -0.132 30.398 1.00 33.71 368 ARG B C 1
ATOM 6033 O O . ARG B 1 368 ? -9.965 -0.059 30.481 1.00 34.25 368 ARG B O 1
ATOM 6041 N N . ARG B 1 369 ? -11.924 0.745 29.720 1.00 33.02 369 ARG B N 1
ATOM 6042 C CA . ARG B 1 369 ? -11.318 1.782 28.890 1.00 32.91 369 ARG B CA 1
ATOM 6043 C C . ARG B 1 369 ? -10.597 2.866 29.699 1.00 32.55 369 ARG B C 1
ATOM 6044 O O . ARG B 1 369 ? -9.733 3.562 29.166 1.00 31.57 369 ARG B O 1
ATOM 6052 N N . VAL B 1 370 ? -10.949 3.004 30.976 1.00 32.91 370 VAL B N 1
ATOM 6053 C CA . VAL B 1 370 ? -10.336 4.008 31.849 1.00 33.17 370 VAL B CA 1
ATOM 6054 C C . VAL B 1 370 ? -9.033 3.487 32.454 1.00 33.05 370 VAL B C 1
ATOM 6055 O O . VAL B 1 370 ? -9.060 2.585 33.288 1.00 33.14 370 VAL B O 1
ATOM 6059 N N . PRO B 1 371 ? -7.886 4.064 32.055 1.00 33.24 371 PRO B N 1
ATOM 6060 C CA . PRO B 1 371 ? -6.622 3.587 32.607 1.00 33.41 371 PRO B CA 1
ATOM 6061 C C . PRO B 1 371 ? -6.460 3.919 34.090 1.00 33.72 371 PRO B C 1
ATOM 6062 O O . PRO B 1 371 ? -7.020 4.907 34.575 1.00 33.51 371 PRO B O 1
ATOM 6066 N N . ARG B 1 372 ? -5.699 3.087 34.794 1.00 34.16 372 ARG B N 1
ATOM 6067 C CA . ARG B 1 372 ? -5.401 3.314 36.202 1.00 34.40 372 ARG B CA 1
ATOM 6068 C C . ARG B 1 372 ? -3.971 3.808 36.349 1.00 34.09 372 ARG B C 1
ATOM 6069 O O . ARG B 1 372 ? -3.038 3.145 35.899 1.00 34.11 372 ARG B O 1
ATOM 6077 N N . VAL B 1 373 ? -3.809 4.976 36.967 1.00 33.76 373 VAL B N 1
ATOM 6078 C CA . VAL B 1 373 ? -2.492 5.524 37.277 1.00 33.80 373 VAL B CA 1
ATOM 6079 C C . VAL B 1 373 ? -2.301 5.431 38.786 1.00 33.62 373 VAL B C 1
ATOM 6080 O O . VAL B 1 373 ? -3.199 5.778 39.546 1.00 33.67 373 VAL B O 1
ATOM 6084 N N . TYR B 1 374 ? -1.128 4.970 39.212 1.00 33.82 374 TYR B N 1
ATOM 6085 C CA . TYR B 1 374 ? -0.884 4.654 40.615 1.00 34.13 374 TYR B CA 1
ATOM 6086 C C . TYR B 1 374 ? 0.106 5.591 41.295 1.00 35.01 374 TYR B C 1
ATOM 6087 O O . TYR B 1 374 ? 1.071 6.052 40.676 1.00 35.50 374 TYR B O 1
ATOM 6096 N N . PHE B 1 375 ? -0.145 5.850 42.580 1.00 35.02 375 PHE B N 1
ATOM 6097 C CA . PHE B 1 375 ? 0.673 6.752 43.385 1.00 34.34 375 PHE B CA 1
ATOM 6098 C C . PHE B 1 375 ? 1.031 6.126 44.726 1.00 33.52 375 PHE B C 1
ATOM 6099 O O . PHE B 1 375 ? 0.242 5.380 45.306 1.00 32.53 375 PHE B O 1
ATOM 6107 N N . TYR B 1 376 ? 2.233 6.439 45.200 1.00 33.17 376 TYR B N 1
ATOM 6108 C CA . TYR B 1 376 ? 2.684 6.067 46.533 1.00 33.21 376 TYR B CA 1
ATOM 6109 C C . TYR B 1 376 ? 3.516 7.230 47.046 1.00 32.95 376 TYR B C 1
ATOM 6110 O O . TYR B 1 376 ? 4.461 7.654 46.391 1.00 32.39 376 TYR B O 1
ATOM 6119 N N . ASP B 1 377 ? 3.131 7.759 48.201 1.00 34.05 377 ASP B N 1
ATOM 6120 C CA . ASP B 1 377 ? 3.849 8.850 48.852 1.00 34.50 377 ASP B CA 1
ATOM 6121 C C . ASP B 1 377 ? 4.080 10.058 47.938 1.00 34.88 377 ASP B C 1
ATOM 6122 O O . ASP B 1 377 ? 5.134 10.698 47.990 1.00 35.33 377 ASP B O 1
ATOM 6127 N N . GLY B 1 378 ? 3.083 10.363 47.107 1.00 34.98 378 GLY B N 1
ATOM 6128 C CA . GLY B 1 378 ? 3.128 11.526 46.222 1.00 35.14 378 GLY B CA 1
ATOM 6129 C C . GLY B 1 378 ? 3.815 11.304 44.885 1.00 35.57 378 GLY B C 1
ATOM 6130 O O . GLY B 1 378 ? 3.715 12.150 43.997 1.00 35.28 378 GLY B O 1
ATOM 6131 N N . ILE B 1 379 ? 4.513 10.179 44.735 1.00 35.93 379 ILE B N 1
ATOM 6132 C CA . ILE B 1 379 ? 5.181 9.848 43.488 1.00 36.96 379 ILE B CA 1
ATOM 6133 C C . ILE B 1 379 ? 4.307 8.921 42.649 1.00 38.21 379 ILE B C 1
ATOM 6134 O O . ILE B 1 379 ? 3.702 7.987 43.176 1.00 39.72 379 ILE B O 1
ATOM 6139 N N . LYS B 1 380 ? 4.249 9.192 41.346 1.00 38.20 380 LYS B N 1
ATOM 6140 C CA . LYS B 1 380 ? 3.621 8.295 40.386 1.00 38.21 380 LYS B CA 1
ATOM 6141 C C . LYS B 1 380 ? 4.545 7.109 40.174 1.00 38.37 380 LYS B C 1
ATOM 6142 O O . LYS B 1 380 ? 5.665 7.281 39.696 1.00 39.64 380 LYS B O 1
ATOM 6148 N N . ILE B 1 381 ? 4.078 5.910 40.516 1.00 38.11 381 ILE B N 1
ATOM 6149 C CA . ILE B 1 381 ? 4.922 4.711 40.452 1.00 37.90 381 ILE B CA 1
ATOM 6150 C C . ILE B 1 381 ? 4.621 3.787 39.273 1.00 38.78 381 ILE B C 1
ATOM 6151 O O . ILE B 1 381 ? 5.378 2.849 39.016 1.00 39.86 381 ILE B O 1
ATOM 6156 N N . GLY B 1 382 ? 3.523 4.027 38.566 1.00 40.22 382 GLY B N 1
ATOM 6157 C CA . GLY B 1 382 ? 3.165 3.177 37.433 1.00 41.30 382 GLY B CA 1
ATOM 6158 C C . GLY B 1 382 ? 1.798 3.467 36.850 1.00 42.16 382 GLY B C 1
ATOM 6159 O O . GLY B 1 382 ? 1.112 4.400 37.271 1.00 42.46 382 GLY B O 1
ATOM 6160 N N . GLU B 1 383 ? 1.413 2.656 35.870 1.00 43.21 383 GLU B N 1
ATOM 6161 C CA . GLU B 1 383 ? 0.123 2.789 35.205 1.00 44.15 383 GLU B CA 1
ATOM 6162 C C . GLU B 1 383 ? -0.242 1.496 34.488 1.00 43.65 383 GLU B C 1
ATOM 6163 O O . GLU B 1 383 ? 0.633 0.758 34.039 1.00 43.33 383 GLU B O 1
ATOM 6169 N N . VAL B 1 384 ? -1.535 1.215 34.390 1.00 43.49 384 VAL B N 1
ATOM 6170 C CA . VAL B 1 384 ? -1.995 0.110 33.561 1.00 44.24 384 VAL B CA 1
ATOM 6171 C C . VAL B 1 384 ? -3.056 0.623 32.605 1.00 44.26 384 VAL B C 1
ATOM 6172 O O . VAL B 1 384 ? -3.909 1.432 32.976 1.00 43.77 384 VAL B O 1
ATOM 6176 N N . ASN B 1 385 ? -2.966 0.165 31.364 1.00 45.07 385 ASN B N 1
ATOM 6177 C CA . ASN B 1 385 ? -3.983 0.419 30.363 1.00 45.85 385 ASN B CA 1
ATOM 6178 C C . ASN B 1 385 ? -4.433 -0.937 29.845 1.00 44.76 385 ASN B C 1
ATOM 6179 O O . ASN B 1 385 ? -3.631 -1.682 29.287 1.00 44.44 385 ASN B O 1
ATOM 6184 N N . TYR B 1 386 ? -5.707 -1.267 30.046 1.00 44.41 386 TYR B N 1
ATOM 6185 C CA . TYR B 1 386 ? -6.212 -2.594 29.698 1.00 43.81 386 TYR B CA 1
ATOM 6186 C C . TYR B 1 386 ? -6.351 -2.798 28.192 1.00 45.79 386 TYR B C 1
ATOM 6187 O O . TYR B 1 386 ? -6.508 -3.928 27.736 1.00 46.86 386 TYR B O 1
ATOM 6196 N N . LEU B 1 387 ? -6.298 -1.708 27.427 1.00 48.33 387 LEU B N 1
ATOM 6197 C CA . LEU B 1 387 ? -6.213 -1.788 25.966 1.00 49.45 387 LEU B CA 1
ATOM 6198 C C . LEU B 1 387 ? -4.772 -2.088 25.525 1.00 51.03 387 LEU B C 1
ATOM 6199 O O . LEU B 1 387 ? -4.548 -2.691 24.473 1.00 50.65 387 LEU B O 1
ATOM 6204 N N . LYS B 1 388 ? -3.809 -1.652 26.338 1.00 53.64 388 LYS B N 1
ATOM 6205 C CA . LYS B 1 388 ? -2.403 -2.062 26.229 1.00 55.57 388 LYS B CA 1
ATOM 6206 C C . LYS B 1 388 ? -1.772 -1.753 24.874 1.00 55.59 388 LYS B C 1
ATOM 6207 O O . LYS B 1 388 ? -0.554 -1.604 24.770 1.00 54.43 388 LYS B O 1
#

Secondary structure (DSSP, 8-state):
----SS-SSEEEEEHHHHHHHHHHHHHHS-TT-EEEEE-HHHHHHT-HHHHHHHHHHHT-SEEEESSHHHHHHHHHTT--S-EEE-S---GGGHHHHHHTT-EEEE-SHHHHHHHHHHHHHTT--EEEEEEB-SSS-SSSBS-HHHHHHHHHHHHT-TTEEEEEEE---SSTTTT-HHHHHHHHHHHHHHHHHHHTTT---SEEEEEEHHHHHH-GGGGSSEEE--GGGGT--S-SSS---S-----EEEEEE--EEEEE-TT-EESGGG-EE-SS-EEEEEES--GGGT--GGGTTS-EEEETTEEEEEES---SS-EEEE-TT-TT--TT-EEEEEEE-SS-EE-HHHHHHHTTS-HHHHHHHS-TTS-EEEEETTEEEEEE-TT-/----SS-SSEEEEEHHHHHHHHHHHHHHS-SSSEEEEE-HHHHHHT-HHHHHHHHHHHT-SEEEESSHHHHHHHHHTT--S-EEE-S---GGGHHHHHHTT-EEEE--HHHHHHHHHHHHHTT--EEEEEEB-SSS-SSSBS-HHHHHHHHHHHHT-TTEEEEEEE---SSTTTT-HHHHHHHHHHHHHHHHHHHHTT---SEEE---HHHHHH-GGG-SSEE---GGGGT--S-SS--S---PPP-EEEEEE--EEEEE-TT-EESGGG-EE-SSSEEEEEES--GGGT--GGGTTS-EEEETTEEEEEES---SS-EEEE-TTSSS--TT-EEEEEEE-SS-EE-HHHHHHHTTS-HHHHHHHS-TTS-EEEEETTEEEEEE-TT-

InterPro domains:
  IPR000821 Alanine racemase [MF_01201] (8-374)
  IPR000821 Alanine racemase [PR00992] (32-48)
  IPR000821 Alanine racemase [PR00992] (68-86)
  IPR000821 Alanine racemase [PR00992] (129-141)
  IPR000821 Alanine racemase [PR00992] (164-175)
  IPR000821 Alanine racemase [PR00992] (207-234)
  IPR000821 Alanine racemase [PR00992] (263-278)
  IPR000821 Alanine racemase [PR00992] (280-295)
  IPR000821 Alanine racemase [PR00992] (301-318)
  IPR000821 Alanine racemase [PR00992] (357-370)
  IPR000821 Alanine racemase [PTHR30511] (6-375)
  IPR000821 Alanine racemase [TIGR00492] (8-374)
  IPR001608 Alanine racemase, N-terminal [PF01168] (14-234)
  IPR009006 Alanine racemase/group IV decarboxylase, C-terminal [G3DSA:2.40.37.10] (11-374)
  IPR009006 Alanine racemase/group IV decarboxylase, C-terminal [SSF50621] (240-377)
  IPR011079 Alanine racemase, C-terminal [PF00842] (248-374)
  IPR011079 Alanine racemase, C-terminal [SM01005] (247-375)
  IPR020622 Alanine racemase, pyridoxal-phosphate attachment site [PS00395] (37-47)
  IPR029066 PLP-binding barrel [G3DSA:3.20.20.10] (15-229)
  IPR029066 PLP-binding barrel [SSF51419] (14-237)

Nearest PDB structures (foldseek):
  4y2w-assembly1_B  TM=1.000E+00  e=1.937E-82  Caldanaerobacter subterraneus subsp. tengcongensis MB4
  4luy-assembly1_B  TM=9.750E-01  e=2.974E-48  Clostridioides difficile 630
  4lus-assembly2_C  TM=9.765E-01  e=3.746E-47  Clostridioides difficile 630
  4lut-assembly1_B  TM=9.724E-01  e=2.555E-45  Clostridioides difficile 630
  5yyc-assembly1_C  TM=9.296E-01  e=3.218E-44  Alkalihalophilus pseudofirmus OF4